Protein AF-0000000077390393 (afdb_homodimer)

Organism: Artemia franciscana (NCBI:txid6661)

InterPro domains:
  IPR004030 Nitric oxide synthase, N-terminal [PF02898] (59-418)
  IPR036119 Nitric oxide synthase, N-terminal domain superfamily [SSF56512] (10-421)
  IPR044940 Nitric oxide synthase, domain 2 superfamily [G3DSA:3.90.440.10] (138-249)
  IPR044943 Nitric oxide synthase, domain 1 superfamily [G3DSA:3.90.340.10] (23-386)
  IPR044944 Nitric oxide synthase, domain 3 superfamily [G3DSA:3.90.1230.10] (250-360)
  IPR050607 Nitric Oxide Synthase (NOS) [PTHR43410] (7-449)

Solvent-accessible surface area (backbone atoms only — not comparable to full-atom values): 49389 Å² total; per-residue (Å²): 129,78,78,69,71,80,80,73,47,49,79,29,46,25,74,70,79,65,49,72,48,52,36,48,38,67,74,75,36,80,44,74,52,44,84,21,30,35,47,36,39,46,70,68,46,83,78,51,76,66,70,85,68,69,82,69,48,43,68,60,22,49,56,36,29,52,55,40,53,51,50,52,29,46,75,70,73,38,56,84,34,71,68,44,53,50,50,50,52,51,44,53,51,34,23,74,70,69,45,42,66,85,76,49,69,71,56,47,46,51,39,57,31,47,9,44,58,33,33,26,61,51,49,74,36,76,55,25,88,66,52,41,68,43,85,39,48,84,50,74,42,42,67,48,49,52,51,52,50,50,52,49,40,48,60,24,35,44,93,29,59,53,37,42,33,33,40,36,38,39,57,61,45,91,94,51,47,51,32,37,40,57,38,59,34,61,61,46,41,24,25,44,79,41,94,89,68,49,75,39,27,28,52,79,27,31,66,58,35,50,52,40,39,74,74,68,54,76,78,87,81,48,58,72,29,73,44,53,42,34,28,23,29,30,78,48,68,76,44,73,42,76,64,60,67,89,58,57,55,64,42,63,39,34,36,97,86,44,60,70,58,30,69,69,63,50,64,44,70,56,58,46,25,45,15,35,29,26,39,40,41,48,54,42,41,23,46,22,32,39,32,33,44,66,40,41,26,39,53,50,13,34,54,43,34,26,23,80,61,31,54,37,41,20,66,57,44,18,54,75,70,68,47,57,79,89,43,65,67,57,44,28,59,59,50,18,22,48,50,35,22,38,16,40,38,50,23,34,55,76,66,58,32,56,64,37,40,55,55,54,45,29,50,50,28,52,51,38,46,52,49,30,32,72,73,60,25,26,57,47,25,34,64,83,55,46,40,57,69,44,45,55,79,33,70,47,62,46,42,35,53,45,26,39,49,43,83,30,25,66,40,75,58,79,66,52,75,80,76,53,75,66,80,83,59,68,69,74,74,73,73,80,68,77,65,72,49,72,62,53,50,54,52,52,53,48,49,54,50,45,47,51,50,49,47,50,50,50,50,52,53,59,60,58,62,73,105,130,78,79,68,72,80,79,72,46,49,79,29,46,24,75,68,79,66,50,74,48,52,37,49,38,67,74,73,35,81,44,74,52,44,87,22,30,35,49,35,38,47,71,66,47,82,79,50,76,66,70,85,67,69,82,71,48,44,68,61,22,48,56,36,27,51,54,41,53,50,51,52,29,46,74,71,73,36,57,84,32,70,68,44,53,50,50,50,52,52,45,53,52,36,24,75,71,69,44,39,67,85,78,48,70,69,55,47,46,50,37,58,30,46,10,46,58,33,33,27,60,51,48,74,37,75,54,25,89,65,51,41,69,44,86,37,49,84,49,73,40,43,67,49,49,52,51,53,48,52,51,47,38,48,60,24,35,46,93,29,60,52,36,42,34,33,40,36,38,38,57,60,45,9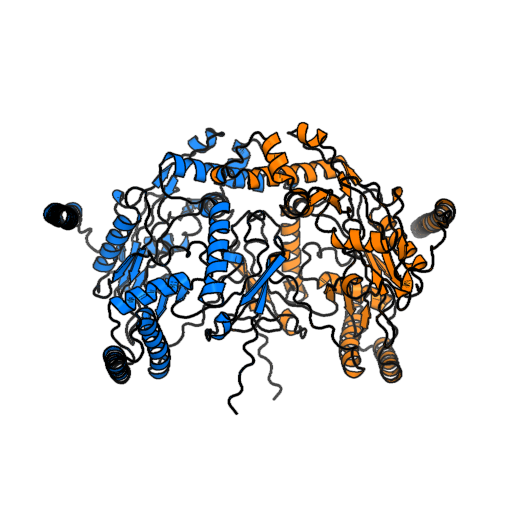2,96,51,45,51,31,36,39,58,38,60,33,61,62,47,40,24,25,44,79,42,95,88,67,48,75,38,25,28,53,80,26,31,66,58,35,50,51,40,38,73,74,67,53,80,78,86,81,48,60,73,29,73,44,53,43,33,29,22,29,30,79,48,68,75,42,75,42,77,66,61,67,88,58,56,55,63,43,64,40,35,36,96,86,42,61,71,58,32,69,68,64,49,64,45,70,55,59,46,25,46,14,33,28,25,40,42,41,47,52,41,43,23,47,22,31,40,32,32,44,65,42,40,26,38,53,48,14,34,54,43,35,25,25,81,62,32,54,38,40,20,67,58,44,19,53,75,71,66,46,59,77,89,44,66,68,59,44,29,60,58,51,18,23,48,50,36,22,38,16,42,38,49,24,35,55,76,67,58,32,57,66,37,39,55,56,55,46,29,49,50,28,52,52,39,46,52,48,29,32,74,75,62,24,24,56,46,24,32,64,82,54,47,40,56,69,44,45,55,79,34,71,46,63,44,43,35,54,44,27,40,49,43,81,30,26,66,40,74,61,80,67,53,73,80,75,54,75,65,79,83,58,64,68,75,74,73,73,80,70,74,64,69,48,72,64,53,49,56,50,51,53,48,47,53,51,46,46,52,49,50,47,50,51,48,51,52,50,57,62,59,64,74,104

Structure (mmCIF, N/CA/C/O backbone):
data_AF-0000000077390393-model_v1
#
loop_
_entity.id
_entity.type
_entity.pdbx_description
1 polymer 'nitric-oxide synthase (NADPH)'
#
loop_
_atom_site.group_PDB
_atom_site.id
_atom_site.type_symbol
_atom_site.label_atom_id
_atom_site.label_alt_id
_atom_site.label_comp_id
_atom_site.label_asym_id
_atom_site.label_entity_id
_atom_site.label_seq_id
_atom_site.pdbx_PDB_ins_code
_atom_site.Cartn_x
_atom_site.Cartn_y
_atom_site.Cartn_z
_atom_site.occupancy
_atom_site.B_iso_or_equiv
_atom_site.auth_seq_id
_atom_site.auth_comp_id
_atom_site.auth_asym_id
_atom_site.auth_atom_id
_atom_site.pdbx_PDB_model_num
ATOM 1 N N . MET A 1 1 ? 7.559 -21.391 36.625 1 20.05 1 MET A N 1
ATOM 2 C CA . MET A 1 1 ? 6.562 -20.344 36.469 1 20.05 1 MET A CA 1
ATOM 3 C C . MET A 1 1 ? 6.438 -19.922 35 1 20.05 1 MET A C 1
ATOM 5 O O . MET A 1 1 ? 7.387 -19.391 34.438 1 20.05 1 MET A O 1
ATOM 9 N N . LYS A 1 2 ? 5.871 -20.812 34.219 1 24.59 2 LYS A N 1
ATOM 10 C CA . LYS A 1 2 ? 5.777 -20.797 32.75 1 24.59 2 LYS A CA 1
ATOM 11 C C . LYS A 1 2 ? 5.324 -19.438 32.25 1 24.59 2 LYS A C 1
ATOM 13 O O . LYS A 1 2 ? 4.309 -18.906 32.719 1 24.59 2 LYS A O 1
ATOM 18 N N . GLN A 1 3 ? 6.281 -18.562 31.984 1 26.64 3 GLN A N 1
ATOM 19 C CA . GLN A 1 3 ? 6.008 -17.203 31.5 1 26.64 3 GLN A CA 1
ATOM 20 C C . GLN A 1 3 ? 4.832 -17.203 30.516 1 26.64 3 GLN A C 1
ATOM 22 O O . GLN A 1 3 ? 4.875 -17.875 29.484 1 26.64 3 GLN A O 1
ATOM 27 N N . HIS A 1 4 ? 3.648 -17.359 30.953 1 28.28 4 HIS A N 1
ATOM 28 C CA . HIS A 1 4 ? 2.426 -17.094 30.203 1 28.28 4 HIS A CA 1
ATOM 29 C C . HIS A 1 4 ? 2.586 -15.875 29.297 1 28.28 4 HIS A C 1
ATOM 31 O O . HIS A 1 4 ? 2.773 -14.75 29.781 1 28.28 4 HIS A O 1
ATOM 37 N N . ALA A 1 5 ? 3.406 -15.992 28.344 1 35.12 5 ALA A N 1
ATOM 38 C CA . ALA A 1 5 ? 3.428 -14.945 27.312 1 35.12 5 ALA A CA 1
ATOM 39 C C . ALA A 1 5 ? 2.062 -14.281 27.188 1 35.12 5 ALA A C 1
ATOM 41 O O . ALA A 1 5 ? 1.05 -14.953 27 1 35.12 5 ALA A O 1
ATOM 42 N N . ASN A 1 6 ? 1.61 -13.352 27.938 1 39.47 6 ASN A N 1
ATOM 43 C CA . ASN A 1 6 ? 0.422 -12.508 27.906 1 39.47 6 ASN A CA 1
ATOM 44 C C . ASN A 1 6 ? -0.103 -12.336 26.484 1 39.47 6 ASN A C 1
ATOM 46 O O . ASN A 1 6 ? 0.54 -11.688 25.656 1 39.47 6 ASN A O 1
ATOM 50 N N . ASN A 1 7 ? -0.718 -13.297 25.734 1 49.91 7 ASN A N 1
ATOM 51 C CA . ASN A 1 7 ? -1.277 -13.547 24.406 1 49.91 7 ASN A CA 1
ATOM 52 C C . ASN A 1 7 ? -2.021 -12.328 23.875 1 49.91 7 ASN A C 1
ATOM 54 O O . ASN A 1 7 ? -3.25 -12.328 23.797 1 49.91 7 ASN A O 1
ATOM 58 N N . GLU A 1 8 ? -1.79 -11.18 24.203 1 69.31 8 GLU A N 1
ATOM 59 C CA . GLU A 1 8 ? -2.596 -10.008 23.875 1 69.31 8 GLU A CA 1
ATOM 60 C C . GLU A 1 8 ? -2.646 -9.797 22.359 1 69.31 8 GLU A C 1
ATOM 62 O O . GLU A 1 8 ? -1.615 -9.836 21.688 1 69.31 8 GLU A O 1
ATOM 67 N N . GLY A 1 9 ? -3.816 -10.039 21.672 1 88.25 9 GLY A N 1
ATOM 68 C CA . GLY A 1 9 ? -4.152 -9.844 20.281 1 88.25 9 GLY A CA 1
ATOM 69 C C . GLY A 1 9 ? -3.781 -8.461 19.766 1 88.25 9 GLY A C 1
ATOM 70 O O . GLY A 1 9 ? -3.783 -7.492 20.516 1 88.25 9 GLY A O 1
ATOM 71 N N . ILE A 1 10 ? -3.18 -8.43 18.609 1 91.06 10 ILE A N 1
ATOM 72 C CA . ILE A 1 10 ? -2.883 -7.16 17.969 1 91.06 10 ILE A CA 1
ATOM 73 C C . ILE A 1 10 ? -4.152 -6.59 17.344 1 91.06 10 ILE A C 1
ATOM 75 O O . ILE A 1 10 ? -4.84 -7.273 16.578 1 91.06 10 ILE A O 1
ATOM 79 N N . ARG A 1 11 ? -4.391 -5.406 17.719 1 92.69 11 ARG A N 1
ATOM 80 C CA . ARG A 1 11 ? -5.605 -4.723 17.297 1 92.69 11 ARG A CA 1
ATOM 81 C C . ARG A 1 11 ? -5.539 -4.348 15.828 1 92.69 11 ARG A C 1
ATOM 83 O O . ARG A 1 11 ? -4.539 -3.785 15.367 1 92.69 11 ARG A O 1
ATOM 90 N N . LEU A 1 12 ? -6.582 -4.66 15.078 1 94.88 12 LEU A N 1
ATOM 91 C CA . LEU A 1 12 ? -6.746 -4.293 13.672 1 94.88 12 LEU A CA 1
ATOM 92 C C . LEU A 1 12 ? -8.062 -3.564 13.453 1 94.88 12 LEU A C 1
ATOM 94 O O . LEU A 1 12 ? -9.141 -4.129 13.688 1 94.88 12 LEU A O 1
ATOM 98 N N . LYS A 1 13 ? -7.969 -2.363 12.922 1 93.25 13 LYS A N 1
ATOM 99 C CA . LYS A 1 13 ? -9.164 -1.546 12.75 1 93.25 13 LYS A CA 1
ATOM 100 C C . LYS A 1 13 ? -9.5 -1.368 11.266 1 93.25 13 LYS A C 1
ATOM 102 O O . LYS A 1 13 ? -8.594 -1.233 10.438 1 93.25 13 LYS A O 1
ATOM 107 N N . ASN A 1 14 ? -10.75 -1.487 10.961 1 92.5 14 ASN A N 1
ATOM 108 C CA . ASN A 1 14 ? -11.258 -0.99 9.688 1 92.5 14 ASN A CA 1
ATOM 109 C C . ASN A 1 14 ? -11.68 0.471 9.789 1 92.5 14 ASN A C 1
ATOM 111 O O . ASN A 1 14 ? -12.68 0.787 10.438 1 92.5 14 ASN A O 1
ATOM 115 N N . TRP A 1 15 ? -11.047 1.312 9.141 1 86.56 15 TRP A N 1
ATOM 116 C CA . TRP A 1 15 ? -11.242 2.748 9.312 1 86.56 15 TRP A CA 1
ATOM 117 C C . TRP A 1 15 ? -12.484 3.221 8.578 1 86.56 15 TRP A C 1
ATOM 119 O O . TRP A 1 15 ? -12.977 4.328 8.812 1 86.56 15 TRP A O 1
ATOM 129 N N . SER A 1 16 ? -13.016 2.412 7.727 1 84.69 16 SER A N 1
ATOM 130 C CA . SER A 1 16 ? -14.273 2.732 7.051 1 84.69 16 SER A CA 1
ATOM 131 C C . SER A 1 16 ? -15.477 2.357 7.914 1 84.69 16 SER A C 1
ATOM 133 O O . SER A 1 16 ? -16.406 3.146 8.062 1 84.69 16 SER A O 1
ATOM 135 N N . THR A 1 17 ? -15.43 1.231 8.555 1 85.69 17 THR A N 1
ATOM 136 C CA . THR A 1 17 ? -16.594 0.741 9.273 1 85.69 17 THR A CA 1
ATOM 137 C C . THR A 1 17 ? -16.438 0.981 10.773 1 85.69 17 THR A C 1
ATOM 139 O O . THR A 1 17 ? -17.422 0.942 11.523 1 85.69 17 THR A O 1
ATOM 142 N N . GLY A 1 18 ? -15.227 1.123 11.234 1 87.69 18 GLY A N 1
ATOM 143 C CA . GLY A 1 18 ? -14.961 1.273 12.656 1 87.69 18 GLY A CA 1
ATOM 144 C C . GLY A 1 18 ? -14.789 -0.052 13.375 1 87.69 18 GLY A C 1
ATOM 145 O O . GLY A 1 18 ? -14.414 -0.084 14.547 1 87.69 18 GLY A O 1
ATOM 146 N N . GLU A 1 19 ? -14.969 -1.108 12.656 1 92 19 GLU A N 1
ATOM 147 C CA . GLU A 1 19 ? -14.859 -2.434 13.258 1 92 19 GLU A CA 1
ATOM 148 C C . GLU A 1 19 ? -13.422 -2.73 13.672 1 92 19 GLU A C 1
ATOM 150 O O . GLU A 1 19 ? -12.477 -2.363 12.977 1 92 19 GLU A O 1
ATOM 155 N N . VAL A 1 20 ? -13.328 -3.361 14.867 1 93.94 20 VAL A N 1
ATOM 156 C CA . VAL A 1 20 ? -12.016 -3.713 15.398 1 93.94 20 VAL A CA 1
ATOM 157 C C . VAL A 1 20 ? -11.93 -5.223 15.602 1 93.94 20 VAL A C 1
ATOM 159 O O . VAL A 1 20 ? -12.844 -5.832 16.172 1 93.94 20 VAL A O 1
ATOM 162 N N . LEU A 1 21 ? -10.891 -5.809 15.102 1 95 21 LEU A N 1
ATOM 163 C CA . LEU A 1 21 ? -10.562 -7.215 15.312 1 95 21 LEU A CA 1
ATOM 164 C C . LEU A 1 21 ? -9.211 -7.352 16.016 1 95 21 LEU A C 1
ATOM 166 O O . LEU A 1 21 ? -8.422 -6.402 16.047 1 95 21 LEU A O 1
ATOM 170 N N . TYR A 1 22 ? -9.008 -8.477 16.641 1 94.31 22 TYR A N 1
ATOM 171 C CA . TYR A 1 22 ? -7.738 -8.773 17.297 1 94.31 22 TYR A CA 1
ATOM 172 C C . TYR A 1 22 ? -7.105 -10.031 16.703 1 94.31 22 TYR A C 1
ATOM 174 O O . TYR A 1 22 ? -7.727 -11.094 16.688 1 94.31 22 TYR A O 1
ATOM 182 N N . ASP A 1 23 ? -5.906 -9.938 16.234 1 95.75 23 ASP A N 1
ATOM 183 C CA . ASP A 1 23 ? -5.195 -11.078 15.672 1 95.75 23 ASP A CA 1
ATOM 184 C C . ASP A 1 23 ? -4.363 -11.789 16.734 1 95.75 23 ASP A C 1
ATOM 186 O O . ASP A 1 23 ? -3.408 -11.219 17.266 1 95.75 23 ASP A O 1
ATOM 190 N N . THR A 1 24 ? -4.617 -12.992 17.031 1 95.56 24 THR A N 1
ATOM 191 C CA . THR A 1 24 ? -3.867 -13.812 17.984 1 95.56 24 THR A CA 1
ATOM 192 C C . THR A 1 24 ? -3.104 -14.914 17.25 1 95.56 24 THR A C 1
ATOM 194 O O . THR A 1 24 ? -2.184 -15.516 17.812 1 95.56 24 THR A O 1
ATOM 197 N N . LEU A 1 25 ? -3.467 -15.133 16.062 1 94.94 25 LEU A N 1
ATOM 198 C CA . LEU A 1 25 ? -2.889 -16.219 15.289 1 94.94 25 LEU A CA 1
ATOM 199 C C . LEU A 1 25 ? -1.408 -15.977 15.023 1 94.94 25 LEU A C 1
ATOM 201 O O . LEU A 1 25 ? -0.62 -16.922 14.961 1 94.94 25 LEU A O 1
ATOM 205 N N . HIS A 1 26 ? -0.986 -14.727 14.93 1 92.44 26 HIS A N 1
ATOM 206 C CA . HIS A 1 26 ? 0.395 -14.359 14.633 1 92.44 26 HIS A CA 1
ATOM 207 C C . HIS A 1 26 ? 1.354 -14.977 15.648 1 92.44 26 HIS A C 1
ATOM 209 O O . HIS A 1 26 ? 2.529 -15.188 15.352 1 92.44 26 HIS A O 1
ATOM 215 N N . SER A 1 27 ? 0.932 -15.203 16.812 1 89.88 27 SER A N 1
ATOM 216 C CA . SER A 1 27 ? 1.78 -15.719 17.875 1 89.88 27 SER A CA 1
ATOM 217 C C . SER A 1 27 ? 2.205 -17.156 17.594 1 89.88 27 SER A C 1
ATOM 219 O O . SER A 1 27 ? 3.158 -17.656 18.203 1 89.88 27 SER A O 1
ATOM 221 N N . THR A 1 28 ? 1.515 -17.75 16.719 1 84.56 28 THR A N 1
ATOM 222 C CA . THR A 1 28 ? 1.846 -19.125 16.391 1 84.56 28 THR A CA 1
ATOM 223 C C . THR A 1 28 ? 2.951 -19.172 15.336 1 84.56 28 THR A C 1
ATOM 225 O O . THR A 1 28 ? 3.488 -20.234 15.039 1 84.56 28 THR A O 1
ATOM 228 N N . SER A 1 29 ? 3.213 -17.953 14.875 1 77.06 29 SER A N 1
ATOM 229 C CA . SER A 1 29 ? 4.191 -17.875 13.789 1 77.06 29 SER A CA 1
ATOM 230 C C . SER A 1 29 ? 5.613 -17.812 14.336 1 77.06 29 SER A C 1
ATOM 232 O O . SER A 1 29 ? 5.879 -17.078 15.297 1 77.06 29 SER A O 1
ATOM 234 N N . ASN A 1 30 ? 6.473 -18.656 13.883 1 74.38 30 ASN A N 1
ATOM 235 C CA . ASN A 1 30 ? 7.887 -18.547 14.219 1 74.38 30 ASN A CA 1
ATOM 236 C C . ASN A 1 30 ? 8.75 -18.328 12.977 1 74.38 30 ASN A C 1
ATOM 238 O O . ASN A 1 30 ? 9.953 -18.594 13 1 74.38 30 ASN A O 1
ATOM 242 N N . VAL A 1 31 ? 8.102 -17.922 11.922 1 83.06 31 VAL A N 1
ATOM 243 C CA . VAL A 1 31 ? 8.852 -17.734 10.688 1 83.06 31 VAL A CA 1
ATOM 244 C C . VAL A 1 31 ? 9.477 -16.344 10.664 1 83.06 31 VAL A C 1
ATOM 246 O O . VAL A 1 31 ? 8.766 -15.336 10.656 1 83.06 31 VAL A O 1
ATOM 249 N N . LYS A 1 32 ? 10.75 -16.25 10.719 1 80.38 32 LYS A N 1
ATOM 250 C CA . LYS A 1 32 ? 11.492 -14.984 10.641 1 80.38 32 LYS A CA 1
ATOM 251 C C . LYS A 1 32 ? 11.797 -14.617 9.195 1 80.38 32 LYS A C 1
ATOM 253 O O . LYS A 1 32 ? 12.922 -14.805 8.727 1 80.38 32 LYS A O 1
ATOM 258 N N . ALA A 1 33 ? 10.773 -14.102 8.578 1 76.94 33 ALA A N 1
ATOM 259 C CA . ALA A 1 33 ? 10.898 -13.852 7.148 1 76.94 33 ALA A CA 1
ATOM 260 C C . ALA A 1 33 ? 10.938 -12.352 6.855 1 76.94 33 ALA A C 1
ATOM 262 O O . ALA A 1 33 ? 11.172 -11.938 5.715 1 76.94 33 ALA A O 1
ATOM 263 N N . LEU A 1 34 ? 10.758 -11.562 7.859 1 79.5 34 LEU A N 1
ATOM 264 C CA . LEU A 1 34 ? 10.695 -10.125 7.652 1 79.5 34 LEU A CA 1
ATOM 265 C C . LEU A 1 34 ? 11.93 -9.438 8.227 1 79.5 34 LEU A C 1
ATOM 267 O O . LEU A 1 34 ? 12.484 -9.891 9.234 1 79.5 34 LEU A O 1
ATOM 271 N N . ASN A 1 35 ? 12.375 -8.461 7.594 1 78.69 35 ASN A N 1
ATOM 272 C CA . ASN A 1 35 ? 13.5 -7.676 8.086 1 78.69 35 ASN A CA 1
ATOM 273 C C . ASN A 1 35 ? 13.031 -6.465 8.891 1 78.69 35 ASN A C 1
ATOM 275 O O . ASN A 1 35 ? 13.766 -5.484 9.031 1 78.69 35 ASN A O 1
ATOM 279 N N . CYS A 1 36 ? 11.898 -6.59 9.391 1 85.81 36 CYS A N 1
ATOM 280 C CA . CYS A 1 36 ? 11.336 -5.508 10.188 1 85.81 36 CYS A CA 1
ATOM 281 C C . CYS A 1 36 ? 11.875 -5.539 11.617 1 85.81 36 CYS A C 1
ATOM 283 O O . CYS A 1 36 ? 12.336 -6.582 12.086 1 85.81 36 CYS A O 1
ATOM 285 N N . ARG A 1 37 ? 11.961 -4.41 12.211 1 84.88 37 ARG A N 1
ATOM 286 C CA . ARG A 1 37 ? 12.242 -4.195 13.633 1 84.88 37 ARG A CA 1
ATOM 287 C C . ARG A 1 37 ? 11.336 -3.107 14.203 1 84.88 37 ARG A C 1
ATOM 289 O O . ARG A 1 37 ? 10.445 -2.609 13.523 1 84.88 37 ARG A O 1
ATOM 296 N N . SER A 1 38 ? 11.516 -2.883 15.438 1 82.38 38 SER A N 1
ATOM 297 C CA . SER A 1 38 ? 10.711 -1.849 16.078 1 82.38 38 SER A CA 1
ATOM 298 C C . SER A 1 38 ? 11.062 -0.464 15.539 1 82.38 38 SER A C 1
ATOM 300 O O . SER A 1 38 ? 10.297 0.486 15.711 1 82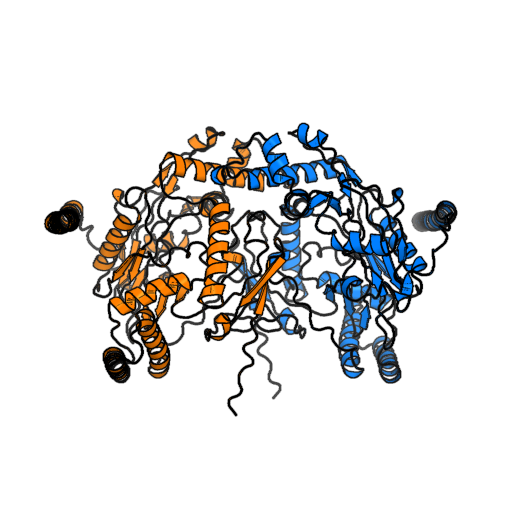.38 38 SER A O 1
ATOM 302 N N . THR A 1 39 ? 12.195 -0.375 14.82 1 85.44 39 THR A N 1
ATOM 303 C CA . THR A 1 39 ? 12.656 0.935 14.375 1 85.44 39 THR A CA 1
ATOM 304 C C . THR A 1 39 ? 12.523 1.073 12.859 1 85.44 39 THR A C 1
ATOM 306 O O . THR A 1 39 ? 12.633 2.176 12.32 1 85.44 39 THR A O 1
ATOM 309 N N . ILE A 1 40 ? 12.336 -0.054 12.211 1 87.12 40 ILE A N 1
ATOM 310 C CA . ILE A 1 40 ? 12.25 0.02 10.758 1 87.12 40 ILE A CA 1
ATOM 311 C C . ILE A 1 40 ? 11.195 -0.96 10.25 1 87.12 40 ILE A C 1
ATOM 313 O O . ILE A 1 40 ? 11.023 -2.045 10.812 1 87.12 40 ILE A O 1
ATOM 317 N N . CYS A 1 41 ? 10.539 -0.596 9.211 1 88.12 41 CYS A N 1
ATOM 318 C CA . CYS A 1 41 ? 9.57 -1.452 8.531 1 88.12 41 CYS A CA 1
ATOM 319 C C . CYS A 1 41 ? 9.93 -1.616 7.055 1 88.12 41 CYS A C 1
ATOM 321 O O . CYS A 1 41 ? 10.195 -0.632 6.367 1 88.12 41 CYS A O 1
ATOM 323 N N . THR A 1 42 ? 9.922 -2.848 6.594 1 83.75 42 THR A N 1
ATOM 324 C CA . THR A 1 42 ? 10.258 -3.172 5.211 1 83.75 42 THR A CA 1
ATOM 325 C C . THR A 1 42 ? 9.031 -3.689 4.465 1 83.75 42 THR A C 1
ATOM 327 O O . THR A 1 42 ? 9.141 -4.562 3.602 1 83.75 42 THR A O 1
ATOM 330 N N . ALA A 1 43 ? 7.906 -3.225 4.762 1 74.75 43 ALA A N 1
ATOM 331 C CA . ALA A 1 43 ? 6.637 -3.836 4.379 1 74.75 43 ALA A CA 1
ATOM 332 C C . ALA A 1 43 ? 6.461 -3.834 2.861 1 74.75 43 ALA A C 1
ATOM 334 O O . ALA A 1 43 ? 5.816 -4.723 2.303 1 74.75 43 ALA A O 1
ATOM 335 N N . ASN A 1 44 ? 7.051 -2.875 2.072 1 79.06 44 ASN A N 1
ATOM 336 C CA . ASN A 1 44 ? 6.762 -2.887 0.642 1 79.06 44 ASN A CA 1
ATOM 337 C C . ASN A 1 44 ? 7.875 -3.57 -0.15 1 79.06 44 ASN A C 1
ATOM 339 O O . ASN A 1 44 ? 7.934 -3.447 -1.374 1 79.06 44 ASN A O 1
ATOM 343 N N . HIS A 1 45 ? 8.664 -4.25 0.622 1 83 45 HIS A N 1
ATOM 344 C CA . HIS A 1 45 ? 9.719 -4.996 -0.053 1 83 45 HIS A CA 1
ATOM 345 C C . HIS A 1 45 ? 9.172 -6.27 -0.69 1 83 45 HIS A C 1
ATOM 347 O O . HIS A 1 45 ? 8.375 -6.98 -0.08 1 83 45 HIS A O 1
ATOM 353 N N . MET A 1 46 ? 9.5 -6.465 -1.923 1 74.94 46 MET A N 1
ATOM 354 C CA . MET A 1 46 ? 9 -7.621 -2.66 1 74.94 46 MET A CA 1
ATOM 355 C C . MET A 1 46 ? 9.656 -8.906 -2.17 1 74.94 46 MET A C 1
ATOM 357 O O . MET A 1 46 ? 8.984 -9.93 -2.018 1 74.94 46 MET A O 1
ATOM 361 N N . ASN A 1 47 ? 11.023 -8.859 -2.23 1 63.16 47 ASN A N 1
ATOM 362 C CA . ASN A 1 47 ? 11.719 -10.102 -1.921 1 63.16 47 ASN A CA 1
ATOM 363 C C . ASN A 1 47 ? 12.102 -10.18 -0.446 1 63.16 47 ASN A C 1
ATOM 365 O O . ASN A 1 47 ? 12.781 -9.289 0.067 1 63.16 47 ASN A O 1
ATOM 369 N N . THR A 1 48 ? 11.281 -10.695 0.32 1 55.12 48 THR A N 1
ATOM 370 C CA . THR A 1 48 ? 11.664 -10.938 1.707 1 55.12 48 THR A CA 1
ATOM 371 C C . THR A 1 48 ? 12.594 -12.141 1.808 1 55.12 48 THR A C 1
ATOM 373 O O . THR A 1 48 ? 12.945 -12.57 2.908 1 55.12 48 THR A O 1
ATOM 376 N N . ILE A 1 49 ? 12.672 -12.938 0.605 1 47.88 49 ILE A N 1
ATOM 377 C CA . ILE A 1 49 ? 13.141 -14.297 0.839 1 47.88 49 ILE A CA 1
ATOM 378 C C . ILE A 1 49 ? 14.609 -14.273 1.26 1 47.88 49 ILE A C 1
ATOM 380 O O . ILE A 1 49 ? 15.406 -13.492 0.719 1 47.88 49 ILE A O 1
ATOM 384 N N . LYS A 1 50 ? 14.844 -15.141 2.152 1 49.62 50 LYS A N 1
ATOM 385 C CA . LYS A 1 50 ? 15.859 -15.672 3.064 1 49.62 50 LYS A CA 1
ATOM 386 C C . LYS A 1 50 ? 16.984 -16.344 2.299 1 49.62 50 LYS A C 1
ATOM 388 O O . LYS A 1 50 ? 16.781 -16.859 1.196 1 49.62 50 LYS A O 1
ATOM 393 N N . GLU A 1 51 ? 18.016 -15.875 2.633 1 48.19 51 GLU A N 1
ATOM 394 C CA . GLU A 1 51 ? 19.234 -16.641 2.354 1 48.19 51 GLU A CA 1
ATOM 395 C C . GLU A 1 51 ? 18.906 -18.109 2.096 1 48.19 51 GLU A C 1
ATOM 397 O O . GLU A 1 51 ? 18 -18.672 2.719 1 48.19 51 GLU A O 1
ATOM 402 N N . VAL A 1 52 ? 19.203 -18.469 0.941 1 44.44 52 VAL A N 1
ATOM 403 C CA . VAL A 1 52 ? 19.281 -19.906 0.69 1 44.44 52 VAL A CA 1
ATOM 404 C C . VAL A 1 52 ? 19.609 -20.641 1.987 1 44.44 52 VAL A C 1
ATOM 406 O O . VAL A 1 52 ? 20.688 -20.453 2.562 1 44.44 52 VAL A O 1
ATOM 409 N N . LYS A 1 53 ? 18.562 -21.047 2.75 1 54.03 53 LYS A N 1
ATOM 410 C CA . LYS A 1 53 ? 18.844 -21.812 3.953 1 54.03 53 LYS A CA 1
ATOM 411 C C . LYS A 1 53 ? 19.484 -23.156 3.605 1 54.03 53 LYS A C 1
ATOM 413 O O . LYS A 1 53 ? 19.094 -23.797 2.623 1 54.03 53 LYS A O 1
ATOM 418 N N . PRO A 1 54 ? 20.547 -23.375 4.285 1 58.22 54 PRO A N 1
ATOM 419 C CA . PRO A 1 54 ? 21.094 -24.75 4.258 1 58.22 54 PRO A CA 1
ATOM 420 C C . PRO A 1 54 ? 20 -25.812 4.395 1 58.22 54 PRO A C 1
ATOM 422 O O . PRO A 1 54 ? 18.906 -25.531 4.887 1 58.22 54 PRO A O 1
ATOM 425 N N . ILE A 1 55 ? 20.203 -26.828 3.717 1 62.62 55 ILE A N 1
ATOM 426 C CA . ILE A 1 55 ? 19.359 -28 3.902 1 62.62 55 ILE A CA 1
ATOM 427 C C . ILE A 1 55 ? 19.031 -28.172 5.387 1 62.62 55 ILE A C 1
ATOM 429 O O . ILE A 1 55 ? 19.938 -28.125 6.23 1 62.62 55 ILE A O 1
ATOM 433 N N . ARG A 1 56 ? 17.781 -28.25 5.664 1 80.06 56 ARG A N 1
ATOM 434 C CA . ARG A 1 56 ? 17.297 -28.422 7.035 1 80.06 56 ARG A CA 1
ATOM 435 C C . ARG A 1 56 ? 17.828 -29.703 7.645 1 80.06 56 ARG A C 1
ATOM 437 O O . ARG A 1 56 ? 17.922 -30.734 6.961 1 80.06 56 ARG A O 1
ATOM 444 N N . THR A 1 57 ? 18.344 -29.547 8.875 1 77.56 57 THR A N 1
ATOM 445 C CA . THR A 1 57 ? 18.844 -30.688 9.617 1 77.56 57 THR A CA 1
ATOM 446 C C . THR A 1 57 ? 17.688 -31.5 10.203 1 77.56 57 THR A C 1
ATOM 448 O O . THR A 1 57 ? 16.547 -31.031 10.227 1 77.56 57 THR A O 1
ATOM 451 N N . GLY A 1 58 ? 18.031 -32.594 10.648 1 80.5 58 GLY A N 1
ATOM 452 C CA . GLY A 1 58 ? 17.047 -33.5 11.195 1 80.5 58 GLY A CA 1
ATOM 453 C C . GLY A 1 58 ? 16.25 -32.906 12.328 1 80.5 58 GLY A C 1
ATOM 454 O O . GLY A 1 58 ? 15.023 -33.094 12.391 1 80.5 58 GLY A O 1
ATOM 455 N N . ASP A 1 59 ? 16.844 -32.125 13.164 1 83.44 59 ASP A N 1
ATOM 456 C CA . ASP A 1 59 ? 16.141 -31.578 14.305 1 83.44 59 ASP A CA 1
ATOM 457 C C . ASP A 1 59 ? 15.086 -30.562 13.852 1 83.44 59 ASP A C 1
ATOM 459 O O . ASP A 1 59 ? 13.969 -30.547 14.359 1 83.44 59 ASP A O 1
ATOM 463 N N . ALA A 1 60 ? 15.469 -29.781 12.93 1 83.44 60 ALA A N 1
ATOM 464 C CA . ALA A 1 60 ? 14.539 -28.781 12.414 1 83.44 60 ALA A CA 1
ATOM 465 C C . ALA A 1 60 ? 13.367 -29.453 11.703 1 83.44 60 ALA A C 1
ATOM 467 O O . ALA A 1 60 ? 12.227 -28.969 11.797 1 83.44 60 ALA A O 1
ATOM 468 N N . VAL A 1 61 ? 13.664 -30.5 11.102 1 92.12 61 VAL A N 1
ATOM 469 C CA . VAL A 1 61 ? 12.617 -31.234 10.391 1 92.12 61 VAL A CA 1
ATOM 470 C C . VAL A 1 61 ? 11.664 -31.875 11.398 1 92.12 61 VAL A C 1
ATOM 472 O O . VAL A 1 61 ? 10.445 -31.859 11.195 1 92.12 61 VAL A O 1
ATOM 475 N N . LEU A 1 62 ? 12.25 -32.344 12.477 1 94.38 62 LEU A N 1
ATOM 476 C CA . LEU A 1 62 ? 11.461 -33.062 13.477 1 94.38 62 LEU A CA 1
ATOM 477 C C . LEU A 1 62 ? 10.398 -32.156 14.086 1 94.38 62 LEU A C 1
ATOM 479 O O . LEU A 1 62 ? 9.234 -32.531 14.211 1 94.38 62 LEU A O 1
ATOM 483 N N . ASP A 1 63 ? 10.758 -31 14.438 1 92.38 63 ASP A N 1
ATOM 484 C CA . ASP A 1 63 ? 9.836 -30.078 15.07 1 92.38 63 ASP A CA 1
ATOM 485 C C . ASP A 1 63 ? 8.695 -29.703 14.125 1 92.38 63 ASP A C 1
ATOM 487 O O . ASP A 1 63 ? 7.527 -29.734 14.516 1 92.38 63 ASP A O 1
ATOM 491 N N . ASP A 1 64 ? 9 -29.359 12.953 1 93.75 64 ASP A N 1
ATOM 492 C CA . ASP A 1 64 ? 7.988 -28.984 11.969 1 93.75 64 ASP A CA 1
ATOM 493 C C . ASP A 1 64 ? 7.094 -30.156 11.609 1 93.75 64 ASP A C 1
ATOM 495 O O . ASP A 1 64 ? 5.887 -30 11.406 1 93.75 64 ASP A O 1
ATOM 499 N N . ALA A 1 65 ? 7.711 -31.25 11.508 1 97.19 65 ALA A N 1
ATOM 500 C CA . ALA A 1 65 ? 6.945 -32.469 11.195 1 97.19 65 ALA A CA 1
ATOM 501 C C . ALA A 1 65 ? 5.93 -32.75 12.289 1 97.19 65 ALA A C 1
ATOM 503 O O . ALA A 1 65 ? 4.777 -33.094 12.008 1 97.19 65 ALA A O 1
ATOM 504 N N . LYS A 1 66 ? 6.371 -32.688 13.516 1 96.69 66 LYS A N 1
ATOM 505 C CA . LYS A 1 66 ? 5.492 -32.938 14.648 1 96.69 66 LYS A CA 1
ATOM 506 C C . LYS A 1 66 ? 4.301 -32 14.664 1 96.69 66 LYS A C 1
ATOM 508 O O . LYS A 1 66 ? 3.154 -32.438 14.797 1 96.69 66 LYS A O 1
ATOM 513 N N . LYS A 1 67 ? 4.613 -30.766 14.508 1 95.06 67 LYS A N 1
ATOM 514 C CA . LYS A 1 67 ? 3.549 -29.766 14.508 1 95.06 67 LYS A CA 1
ATOM 515 C C . LYS A 1 67 ? 2.555 -30.031 13.375 1 95.06 67 LYS A C 1
ATOM 517 O O . LYS A 1 67 ? 1.342 -29.938 13.578 1 95.06 67 LYS A O 1
ATOM 522 N N . PHE A 1 68 ? 3.027 -30.375 12.273 1 97.19 68 PHE A N 1
ATOM 523 C CA . PHE A 1 68 ? 2.201 -30.578 11.086 1 97.19 68 PHE A CA 1
ATOM 524 C C . PHE A 1 68 ? 1.312 -31.812 11.266 1 97.19 68 PHE A C 1
ATOM 526 O O . PHE A 1 68 ? 0.107 -31.75 11.008 1 97.19 68 PHE A O 1
ATOM 533 N N . ILE A 1 69 ? 1.932 -32.844 11.664 1 98.19 69 ILE A N 1
ATOM 534 C CA . ILE A 1 69 ? 1.18 -34.094 11.781 1 98.19 69 ILE A CA 1
ATOM 535 C C . ILE A 1 69 ? 0.123 -33.969 12.875 1 98.19 69 ILE A C 1
ATOM 537 O O . ILE A 1 69 ? -0.976 -34.531 12.75 1 98.19 69 ILE A O 1
ATOM 541 N N . ASP A 1 70 ? 0.493 -33.25 13.953 1 97.88 70 ASP A N 1
ATOM 542 C CA . ASP A 1 70 ? -0.493 -33 15 1 97.88 70 ASP A CA 1
ATOM 543 C C . ASP A 1 70 ? -1.676 -32.188 14.445 1 97.88 70 ASP A C 1
ATOM 545 O O . ASP A 1 70 ? -2.832 -32.531 14.719 1 97.88 70 ASP A O 1
ATOM 549 N N . GLU A 1 71 ? -1.365 -31.234 13.672 1 96.5 71 GLU A N 1
ATOM 550 C CA . GLU A 1 71 ? -2.41 -30.406 13.07 1 96.5 71 GLU A CA 1
ATOM 551 C C . GLU A 1 71 ? -3.281 -31.219 12.125 1 96.5 71 GLU A C 1
ATOM 553 O O . GLU A 1 71 ? -4.504 -31.078 12.109 1 96.5 71 GLU A O 1
ATOM 558 N N . PHE A 1 72 ? -2.732 -32.031 11.328 1 98.19 72 PHE A N 1
ATOM 559 C CA . PHE A 1 72 ? -3.465 -32.875 10.375 1 98.19 72 PHE A CA 1
ATOM 560 C C . PHE A 1 72 ? -4.434 -33.812 11.102 1 98.19 72 PHE A C 1
ATOM 562 O O . PHE A 1 72 ? -5.617 -33.844 10.773 1 98.19 72 PHE A O 1
ATOM 569 N N . TYR A 1 73 ? -3.922 -34.469 12.055 1 98.31 73 TYR A N 1
ATOM 570 C CA . TYR A 1 73 ? -4.77 -35.406 12.75 1 98.31 73 TYR A CA 1
ATOM 571 C C . TYR A 1 73 ? -5.84 -34.719 13.57 1 98.31 73 TYR A C 1
ATOM 573 O O . TYR A 1 73 ? -6.934 -35.25 13.773 1 98.31 73 TYR A O 1
ATOM 581 N N . ALA A 1 74 ? -5.504 -33.531 14.07 1 97.19 74 ALA A N 1
ATOM 582 C CA . ALA A 1 74 ? -6.543 -32.719 14.711 1 97.19 74 ALA A CA 1
ATOM 583 C C . ALA A 1 74 ? -7.648 -32.375 13.719 1 97.19 74 ALA A C 1
ATOM 585 O O . ALA A 1 74 ? -8.836 -32.406 14.07 1 97.19 74 ALA A O 1
ATOM 586 N N . SER A 1 75 ? -7.273 -32.031 12.523 1 96.19 75 SER A N 1
ATOM 587 C CA . SER A 1 75 ? -8.227 -31.609 11.508 1 96.19 75 SER A CA 1
ATOM 588 C C . SER A 1 75 ? -9.188 -32.719 11.133 1 96.19 75 SER A C 1
ATOM 590 O O . SER A 1 75 ? -10.32 -32.469 10.703 1 96.19 75 SER A O 1
ATOM 592 N N . ILE A 1 76 ? -8.781 -33.938 11.305 1 97.12 76 ILE A N 1
ATOM 593 C CA . ILE A 1 76 ? -9.664 -35.062 10.969 1 97.12 76 ILE A CA 1
ATOM 594 C C . ILE A 1 76 ? -10.203 -35.688 12.25 1 97.12 76 ILE A C 1
ATOM 596 O O . ILE A 1 76 ? -10.664 -36.844 12.234 1 97.12 76 ILE A O 1
ATOM 600 N N . GLU A 1 77 ? -9.992 -35.062 13.43 1 96.69 77 GLU A N 1
ATOM 601 C CA . GLU A 1 77 ? -10.523 -35.469 14.734 1 96.69 77 GLU A CA 1
ATOM 602 C C . GLU A 1 77 ? -9.953 -36.812 15.188 1 96.69 77 GLU A C 1
ATOM 604 O O . GLU A 1 77 ? -10.68 -37.656 15.695 1 96.69 77 GLU A O 1
ATOM 609 N N . LYS A 1 78 ? -8.719 -37 14.961 1 97.75 78 LYS A N 1
ATOM 610 C CA . LYS A 1 78 ? -8.047 -38.219 15.367 1 97.75 78 LYS A CA 1
ATOM 611 C C . LYS A 1 78 ? -6.766 -37.906 16.141 1 97.75 78 LYS A C 1
ATOM 613 O O . LYS A 1 78 ? -5.871 -38.75 16.234 1 97.75 78 LYS A O 1
ATOM 618 N N . PHE A 1 79 ? -6.715 -36.75 16.594 1 97.19 79 PHE A N 1
ATOM 619 C CA . PHE A 1 79 ? -5.551 -36.375 17.375 1 97.19 79 PHE A CA 1
ATOM 620 C C . PHE A 1 79 ? -5.398 -37.281 18.594 1 97.19 79 PHE A C 1
ATOM 622 O O . PHE A 1 79 ? -6.367 -37.5 19.312 1 97.19 79 PHE A O 1
ATOM 629 N N . GLY A 1 80 ? -4.262 -37.75 18.844 1 97.25 80 GLY A N 1
ATOM 630 C CA . GLY A 1 80 ? -3.992 -38.594 20 1 97.25 80 GLY A CA 1
ATOM 631 C C . GLY A 1 80 ? -4.387 -40.031 19.781 1 97.25 80 GLY A C 1
ATOM 632 O O . GLY A 1 80 ? -4.094 -40.906 20.625 1 97.25 80 GLY A O 1
ATOM 633 N N . SER A 1 81 ? -4.977 -40.406 18.766 1 98 81 SER A N 1
ATOM 634 C CA . SER A 1 81 ? -5.367 -41.781 18.484 1 98 81 SER A CA 1
ATOM 635 C C . SER A 1 81 ? -4.145 -42.688 18.266 1 98 81 SER A C 1
ATOM 637 O O . SER A 1 81 ? -3.02 -42.188 18.172 1 98 81 SER A O 1
ATOM 639 N N . ALA A 1 82 ? -4.391 -43.938 18.25 1 97.88 82 ALA A N 1
ATOM 640 C CA . ALA A 1 82 ? -3.312 -44.906 18 1 97.88 82 ALA A CA 1
ATOM 641 C C . ALA A 1 82 ? -2.703 -44.688 16.625 1 97.88 82 ALA A C 1
ATOM 643 O O . ALA A 1 82 ? -1.488 -44.812 16.438 1 97.88 82 ALA A O 1
ATOM 644 N N . GLU A 1 83 ? -3.607 -44.375 15.711 1 97.81 83 GLU A N 1
ATOM 645 C CA . GLU A 1 83 ? -3.152 -44.125 14.352 1 97.81 83 GLU A CA 1
ATOM 646 C C . GLU A 1 83 ? -2.209 -42.906 14.312 1 97.81 83 GLU A C 1
ATOM 648 O O . GLU A 1 83 ? -1.18 -42.938 13.633 1 97.81 83 GLU A O 1
ATOM 653 N N . HIS A 1 84 ? -2.596 -41.875 15 1 98.31 84 HIS A N 1
ATOM 654 C CA . HIS A 1 84 ? -1.778 -40.656 15.094 1 98.31 84 HIS A CA 1
ATOM 655 C C . HIS A 1 84 ? -0.417 -40.969 15.711 1 98.31 84 HIS A C 1
ATOM 657 O O . HIS A 1 84 ? 0.619 -40.625 15.141 1 98.31 84 HIS A O 1
ATOM 663 N N . LEU A 1 85 ? -0.376 -41.625 16.781 1 98.19 85 LEU A N 1
ATOM 664 C CA . LEU A 1 85 ? 0.852 -41.938 17.5 1 98.19 85 LEU A CA 1
ATOM 665 C C . LEU A 1 85 ? 1.753 -42.844 16.703 1 98.19 85 LEU A C 1
ATOM 667 O O . LEU A 1 85 ? 2.975 -42.688 16.703 1 98.19 85 LEU A O 1
ATOM 671 N N . ASN A 1 86 ? 1.176 -43.781 16.078 1 98.19 86 ASN A N 1
ATOM 672 C CA . ASN A 1 86 ? 1.945 -44.688 15.234 1 98.19 86 ASN A CA 1
ATOM 673 C C . ASN A 1 86 ? 2.58 -43.938 14.062 1 98.19 86 ASN A C 1
ATOM 675 O O . ASN A 1 86 ? 3.734 -44.188 13.711 1 98.19 86 ASN A O 1
ATOM 679 N N . ARG A 1 87 ? 1.753 -43.125 13.43 1 98.44 87 ARG A N 1
ATOM 680 C CA . ARG A 1 87 ? 2.271 -42.344 12.305 1 98.44 87 ARG A CA 1
ATOM 681 C C . ARG A 1 87 ? 3.443 -41.469 12.742 1 98.44 87 ARG A C 1
ATOM 683 O O . ARG A 1 87 ? 4.449 -41.375 12.039 1 98.44 87 ARG A O 1
ATOM 690 N N . TRP A 1 88 ? 3.289 -40.844 13.898 1 98 88 TRP A N 1
ATOM 691 C CA . TRP A 1 88 ? 4.375 -40.031 14.414 1 98 88 TRP A CA 1
ATOM 692 C C . TRP A 1 88 ? 5.633 -40.844 14.641 1 98 88 TRP A C 1
ATOM 694 O O . TRP A 1 88 ? 6.742 -40.406 14.328 1 98 88 TRP A O 1
ATOM 704 N N . SER A 1 89 ? 5.465 -42 15.18 1 97.88 89 SER A N 1
ATOM 705 C CA . SER A 1 89 ? 6.598 -42.875 15.406 1 97.88 89 SER A CA 1
ATOM 706 C C . SER A 1 89 ? 7.289 -43.25 14.094 1 97.88 89 SER A C 1
ATOM 708 O O . SER A 1 89 ? 8.516 -43.281 14.023 1 97.88 89 SER A O 1
ATOM 710 N N . GLU A 1 90 ? 6.523 -43.5 13.133 1 97.94 90 GLU A N 1
ATOM 711 C CA . GLU A 1 90 ? 7.047 -43.812 11.805 1 97.94 90 GLU A CA 1
ATOM 712 C C . GLU A 1 90 ? 7.867 -42.656 11.258 1 97.94 90 GLU A C 1
ATOM 714 O O . GLU A 1 90 ? 8.977 -42.844 10.75 1 97.94 90 GLU A O 1
ATOM 719 N N . ILE A 1 91 ? 7.324 -41.5 11.297 1 97.88 91 ILE A N 1
ATOM 720 C CA . ILE A 1 91 ? 7.961 -40.281 10.781 1 97.88 91 ILE A CA 1
ATOM 721 C C . ILE A 1 91 ? 9.266 -40.031 11.539 1 97.88 91 ILE A C 1
ATOM 723 O O . ILE A 1 91 ? 10.297 -39.75 10.93 1 97.88 91 ILE A O 1
ATOM 727 N N . LYS A 1 92 ? 9.188 -40.156 12.852 1 96.75 92 LYS A N 1
ATOM 728 C CA . LYS A 1 92 ? 10.367 -39.969 13.688 1 96.75 92 LYS A CA 1
ATOM 729 C C . LYS A 1 92 ? 11.508 -40.875 13.281 1 96.75 92 LYS A C 1
ATOM 731 O O . LYS A 1 92 ? 12.656 -40.469 13.18 1 96.75 92 LYS A O 1
ATOM 736 N N . THR A 1 93 ? 11.195 -42.062 13.047 1 96.56 93 THR A N 1
ATOM 737 C CA . THR A 1 93 ? 12.18 -43.062 12.641 1 96.56 93 THR A CA 1
ATOM 738 C C . THR A 1 93 ? 12.789 -42.688 11.289 1 96.56 93 THR A C 1
ATOM 740 O O . THR A 1 93 ? 14.008 -42.781 11.109 1 96.56 93 THR A O 1
ATOM 743 N N . GLN A 1 94 ? 11.961 -42.312 10.398 1 95.44 94 GLN A N 1
ATOM 744 C CA . GLN A 1 94 ? 12.438 -41.969 9.062 1 95.44 94 GLN A CA 1
ATOM 745 C C . GLN A 1 94 ? 13.375 -40.75 9.125 1 95.44 94 GLN A C 1
ATOM 747 O O . GLN A 1 94 ? 14.391 -40.719 8.43 1 95.44 94 GLN A O 1
ATOM 752 N N . ILE A 1 95 ? 13.047 -39.781 9.906 1 94.31 95 ILE A N 1
ATOM 753 C CA . ILE A 1 95 ? 13.852 -38.594 10.023 1 94.31 95 ILE A CA 1
ATOM 754 C C . ILE A 1 95 ? 15.211 -38.938 10.633 1 94.31 95 ILE A C 1
ATOM 756 O O . ILE A 1 95 ? 16.234 -38.375 10.219 1 94.31 95 ILE A O 1
ATOM 760 N N . GLU A 1 96 ? 15.227 -39.75 11.586 1 92 96 GLU A N 1
ATOM 761 C CA . GLU A 1 96 ? 16.469 -40.188 12.211 1 92 96 GLU A CA 1
ATOM 762 C C . GLU A 1 96 ? 17.375 -40.906 11.211 1 92 96 GLU A C 1
ATOM 764 O O . GLU A 1 96 ? 18.594 -40.812 11.289 1 92 96 GLU A O 1
ATOM 769 N N . GLU A 1 97 ? 16.766 -41.5 10.273 1 90.56 97 GLU A N 1
ATOM 770 C CA . GLU A 1 97 ? 17.516 -42.312 9.312 1 90.56 97 GLU A CA 1
ATOM 771 C C . GLU A 1 97 ? 17.984 -41.469 8.141 1 90.56 97 GLU A C 1
ATOM 773 O O . GLU A 1 97 ? 19.078 -41.688 7.602 1 90.56 97 GLU A O 1
ATOM 778 N N . SER A 1 98 ? 17.219 -40.562 7.609 1 86.31 98 SER A N 1
ATOM 779 C CA . SER A 1 98 ? 17.547 -39.906 6.344 1 86.31 98 SER A CA 1
ATOM 780 C C . SER A 1 98 ? 17.359 -38.406 6.422 1 86.31 98 SER A C 1
ATOM 782 O O . SER A 1 98 ? 17.438 -37.688 5.41 1 86.31 98 SER A O 1
ATOM 784 N N . ASP A 1 99 ? 17.016 -37.812 7.555 1 84.81 99 ASP A N 1
ATOM 785 C CA . ASP A 1 99 ? 16.766 -36.375 7.75 1 84.81 99 ASP A CA 1
ATOM 786 C C . ASP A 1 99 ? 15.5 -35.938 7.035 1 84.81 99 ASP A C 1
ATOM 788 O O . ASP A 1 99 ? 15.32 -34.75 6.758 1 84.81 99 ASP A O 1
ATOM 792 N N . GLY A 1 100 ? 14.648 -36.906 6.652 1 90.69 100 GLY A N 1
ATOM 793 C CA . GLY A 1 100 ? 13.359 -36.625 6.023 1 90.69 100 GLY A CA 1
ATOM 794 C C . GLY A 1 100 ? 12.383 -37.781 6.195 1 90.69 100 GLY A C 1
ATOM 795 O O . GLY A 1 100 ? 12.625 -38.719 6.969 1 90.69 100 GLY A O 1
ATOM 796 N N . TYR A 1 101 ? 11.25 -37.594 5.625 1 95 101 TYR A N 1
ATOM 797 C CA . TYR A 1 101 ? 10.25 -38.656 5.676 1 95 101 TYR A CA 1
ATOM 798 C C . TYR A 1 101 ? 9.312 -38.594 4.477 1 95 101 TYR A C 1
ATOM 800 O O . TYR A 1 101 ? 9.344 -37.594 3.719 1 95 101 TYR A O 1
ATOM 808 N N . ILE A 1 102 ? 8.656 -39.656 4.289 1 95.88 102 ILE A N 1
ATOM 809 C CA . ILE A 1 102 ? 7.707 -39.719 3.18 1 95.88 102 ILE A CA 1
ATOM 810 C C . ILE A 1 102 ? 6.324 -39.281 3.654 1 95.88 102 ILE A C 1
ATOM 812 O O . ILE A 1 102 ? 5.699 -39.969 4.469 1 95.88 102 ILE A O 1
ATOM 816 N N . MET A 1 103 ? 5.984 -38.156 3.176 1 97.19 103 MET A N 1
ATOM 817 C CA . MET A 1 103 ? 4.648 -37.656 3.475 1 97.19 103 MET A CA 1
ATOM 818 C C . MET A 1 103 ? 3.588 -38.469 2.729 1 97.19 103 MET A C 1
ATOM 820 O O . MET A 1 103 ? 3.738 -38.75 1.537 1 97.19 103 MET A O 1
ATOM 824 N N . LYS A 1 104 ? 2.527 -38.812 3.402 1 98 104 LYS A N 1
ATOM 825 C CA . LYS A 1 104 ? 1.419 -39.5 2.734 1 98 104 LYS A CA 1
ATOM 826 C C . LYS A 1 104 ? 0.622 -38.531 1.868 1 98 104 LYS A C 1
ATOM 828 O O . LYS A 1 104 ? 0.664 -37.312 2.086 1 98 104 LYS A O 1
ATOM 833 N N . THR A 1 105 ? -0.061 -39.094 0.923 1 98.25 105 THR A N 1
ATOM 834 C CA . THR A 1 105 ? -0.804 -38.281 -0.024 1 98.25 105 THR A CA 1
ATOM 835 C C . THR A 1 105 ? -1.84 -37.438 0.7 1 98.25 105 THR A C 1
ATOM 837 O O . THR A 1 105 ? -2.021 -36.25 0.372 1 98.25 105 THR A O 1
ATOM 840 N N . GLU A 1 106 ? -2.525 -38.031 1.64 1 98.06 106 GLU A N 1
ATOM 841 C CA . GLU A 1 106 ? -3.547 -37.281 2.371 1 98.06 106 GLU A CA 1
ATOM 842 C C . GLU A 1 106 ? -2.928 -36.156 3.191 1 98.06 106 GLU A C 1
ATOM 844 O O . GLU A 1 106 ? -3.523 -35.094 3.336 1 98.06 106 GLU A O 1
ATOM 849 N N . GLU A 1 107 ? -1.745 -36.438 3.703 1 98.5 107 GLU A N 1
ATOM 850 C CA . GLU A 1 107 ? -0.997 -35.406 4.426 1 98.5 107 GLU A CA 1
ATOM 851 C C . GLU A 1 107 ? -0.581 -34.281 3.494 1 98.5 107 GLU A C 1
ATOM 853 O O . GLU A 1 107 ? -0.72 -33.094 3.84 1 98.5 107 GLU A O 1
ATOM 858 N N . LEU A 1 108 ? -0.135 -34.656 2.322 1 98.62 108 LEU A N 1
ATOM 859 C CA . LEU A 1 108 ? 0.282 -33.656 1.321 1 98.62 108 LEU A CA 1
ATOM 860 C C . LEU A 1 108 ? -0.892 -32.781 0.894 1 98.62 108 LEU A C 1
ATOM 862 O O . LEU A 1 108 ? -0.749 -31.578 0.762 1 98.62 108 LEU A O 1
ATOM 866 N N . LYS A 1 109 ? -1.982 -33.406 0.639 1 98.44 109 LYS A N 1
ATOM 867 C CA . LYS A 1 109 ? -3.18 -32.688 0.248 1 98.44 109 LYS A CA 1
ATOM 868 C C . LYS A 1 109 ? -3.574 -31.656 1.318 1 98.44 109 LYS A C 1
ATOM 870 O O . LYS A 1 109 ? -3.871 -30.5 1.007 1 98.44 109 LYS A O 1
ATOM 875 N N . TYR A 1 110 ? -3.559 -32.125 2.529 1 98.44 110 TYR A N 1
ATOM 876 C CA . TYR A 1 110 ? -3.865 -31.219 3.635 1 98.44 110 TYR A CA 1
ATOM 877 C C . TYR A 1 110 ? -2.865 -30.062 3.701 1 98.44 110 TYR A C 1
ATOM 879 O O . TYR A 1 110 ? -3.254 -28.906 3.809 1 98.44 110 TYR A O 1
ATOM 887 N N . GLY A 1 111 ? -1.607 -30.391 3.605 1 98.5 111 GLY A N 1
ATOM 888 C CA . GLY A 1 111 ? -0.564 -29.375 3.672 1 98.5 111 GLY A CA 1
ATOM 889 C C . GLY A 1 111 ? -0.667 -28.344 2.57 1 98.5 111 GLY A C 1
ATOM 890 O O . GLY A 1 111 ? -0.546 -27.141 2.826 1 98.5 111 GLY A O 1
ATOM 891 N N . ALA A 1 112 ? -0.867 -28.797 1.353 1 98.56 112 ALA A N 1
ATOM 892 C CA . ALA A 1 112 ? -0.953 -27.891 0.201 1 98.56 112 ALA A CA 1
ATOM 893 C C . ALA A 1 112 ? -2.168 -26.984 0.308 1 98.56 112 ALA A C 1
ATOM 895 O O . ALA A 1 112 ? -2.09 -25.797 -0.013 1 98.56 112 ALA A O 1
ATOM 896 N N . THR A 1 113 ? -3.256 -27.5 0.776 1 98.31 113 THR A N 1
ATOM 897 C CA . THR A 1 113 ? -4.488 -26.734 0.901 1 98.31 113 THR A CA 1
ATOM 898 C C . THR A 1 113 ? -4.371 -25.703 2.018 1 98.31 113 THR A C 1
ATOM 900 O O . THR A 1 113 ? -4.773 -24.547 1.847 1 98.31 113 THR A O 1
ATOM 903 N N . VAL A 1 114 ? -3.789 -26.078 3.102 1 97.69 114 VAL A N 1
ATOM 904 C CA . VAL A 1 114 ? -3.643 -25.172 4.238 1 97.69 114 VAL A CA 1
ATOM 905 C C . VAL A 1 114 ? -2.605 -24.094 3.916 1 97.69 114 VAL A C 1
ATOM 907 O O . VAL A 1 114 ? -2.738 -22.953 4.344 1 97.69 114 VAL A O 1
ATOM 910 N N . ALA A 1 115 ? -1.624 -24.453 3.16 1 97.88 115 ALA A N 1
ATOM 911 C CA . ALA A 1 115 ? -0.633 -23.469 2.744 1 97.88 115 ALA A CA 1
ATOM 912 C C . ALA A 1 115 ? -1.283 -22.344 1.943 1 97.88 115 ALA A C 1
ATOM 914 O O . ALA A 1 115 ? -0.896 -21.188 2.068 1 97.88 115 ALA A O 1
ATOM 915 N N . TRP A 1 116 ? -2.244 -22.672 1.1 1 98.12 116 TRP A N 1
ATOM 916 C CA . TRP A 1 116 ? -2.98 -21.656 0.37 1 98.12 116 TRP A CA 1
ATOM 917 C C . TRP A 1 116 ? -3.809 -20.797 1.321 1 98.12 116 TRP A C 1
ATOM 919 O O . TRP A 1 116 ? -3.826 -19.562 1.207 1 98.12 116 TRP A O 1
ATOM 929 N N . ARG A 1 117 ? -4.465 -21.438 2.277 1 97.75 117 ARG A N 1
ATOM 930 C CA . ARG A 1 117 ? -5.219 -20.734 3.307 1 97.75 117 ARG A CA 1
ATOM 931 C C . ARG A 1 117 ? -4.336 -19.719 4.023 1 97.75 117 ARG A C 1
ATOM 933 O O . ARG A 1 117 ? -4.789 -18.625 4.371 1 97.75 117 ARG A O 1
ATOM 940 N N . ASN A 1 118 ? -3.049 -20.094 4.148 1 96.75 118 ASN A N 1
ATOM 941 C CA . ASN A 1 118 ? -2.092 -19.297 4.91 1 96.75 118 ASN A CA 1
ATOM 942 C C . ASN A 1 118 ? -1.411 -18.25 4.035 1 96.75 118 ASN A C 1
ATOM 944 O O . ASN A 1 118 ? -0.634 -17.438 4.531 1 96.75 118 ASN A O 1
ATOM 948 N N . ALA A 1 119 ? -1.646 -18.203 2.719 1 95.94 119 ALA A N 1
ATOM 949 C CA . ALA A 1 119 ? -0.875 -17.375 1.788 1 95.94 119 ALA A CA 1
ATOM 950 C C . ALA A 1 119 ? -1.219 -15.898 1.948 1 95.94 119 ALA A C 1
ATOM 952 O O . ALA A 1 119 ? -2.268 -15.445 1.484 1 95.94 119 ALA A O 1
ATOM 953 N N . PRO A 1 120 ? -0.31 -15.109 2.486 1 94.25 120 PRO A N 1
ATOM 954 C CA . PRO A 1 120 ? -0.66 -13.727 2.828 1 94.25 120 PRO A CA 1
ATOM 955 C C . PRO A 1 120 ? -0.831 -12.844 1.598 1 94.25 120 PRO A C 1
ATOM 957 O O . PRO A 1 120 ? -1.472 -11.789 1.674 1 94.25 120 PRO A O 1
ATOM 960 N N . ARG A 1 121 ? -0.361 -13.219 0.484 1 92.81 121 ARG A N 1
ATOM 961 C CA . ARG A 1 121 ? -0.327 -12.352 -0.685 1 92.81 121 ARG A CA 1
ATOM 962 C C . ARG A 1 121 ? -1.402 -12.742 -1.692 1 92.81 121 ARG A C 1
ATOM 964 O O . ARG A 1 121 ? -1.422 -12.234 -2.816 1 92.81 121 ARG A O 1
ATOM 971 N N . CYS A 1 122 ? -2.293 -13.617 -1.303 1 94.12 122 CYS A N 1
ATOM 972 C CA . CYS A 1 122 ? -3.355 -14.055 -2.201 1 94.12 122 CYS A CA 1
ATOM 973 C C . CYS A 1 122 ? -4.719 -13.617 -1.688 1 94.12 122 CYS A C 1
ATOM 975 O O . CYS A 1 122 ? -5.176 -14.086 -0.643 1 94.12 122 CYS A O 1
ATOM 977 N N . PRO A 1 123 ? -5.387 -12.812 -2.42 1 92.38 123 PRO A N 1
ATOM 978 C CA . PRO A 1 123 ? -6.715 -12.375 -1.983 1 92.38 123 PRO A CA 1
ATOM 979 C C . PRO A 1 123 ? -7.797 -13.422 -2.25 1 92.38 123 PRO A C 1
ATOM 981 O O . PRO A 1 123 ? -8.891 -13.336 -1.692 1 92.38 123 PRO A O 1
ATOM 984 N N . GLY A 1 124 ? -7.559 -14.398 -3.096 1 92.56 124 GLY A N 1
ATOM 985 C CA . GLY A 1 124 ? -8.578 -15.344 -3.518 1 92.56 124 GLY A CA 1
ATOM 986 C C . GLY A 1 124 ? -8.578 -16.625 -2.701 1 92.56 124 GLY A C 1
ATOM 987 O O . GLY A 1 124 ? -9.062 -17.656 -3.16 1 92.56 124 GLY A O 1
ATOM 988 N N . ARG A 1 125 ? -8.18 -16.656 -1.533 1 94.06 125 ARG A N 1
ATOM 989 C CA . ARG A 1 125 ? -7.926 -17.906 -0.816 1 94.06 125 ARG A CA 1
ATOM 990 C C . ARG A 1 125 ? -9.172 -18.359 -0.058 1 94.06 125 ARG A C 1
ATOM 992 O O . ARG A 1 125 ? -9.141 -19.391 0.624 1 94.06 125 ARG A O 1
ATOM 999 N N . ILE A 1 126 ? -10.266 -17.609 -0.227 1 94.31 126 ILE A N 1
ATOM 1000 C CA . ILE A 1 126 ? -11.508 -18.078 0.39 1 94.31 126 ILE A CA 1
ATOM 1001 C C . ILE A 1 126 ? -11.852 -19.469 -0.133 1 94.31 126 ILE A C 1
ATOM 1003 O O . ILE A 1 126 ? -12.547 -20.234 0.542 1 94.31 126 ILE A O 1
ATOM 1007 N N . GLN A 1 127 ? -11.344 -19.906 -1.271 1 93.31 127 GLN A N 1
ATOM 1008 C CA . GLN A 1 127 ? -11.664 -21.172 -1.926 1 93.31 127 GLN A CA 1
ATOM 1009 C C . GLN A 1 127 ? -10.625 -22.234 -1.599 1 93.31 127 GLN A C 1
ATOM 1011 O O . GLN A 1 127 ? -10.555 -23.266 -2.275 1 93.31 127 GLN A O 1
ATOM 1016 N N . TRP A 1 128 ? -9.875 -22.078 -0.58 1 96.25 128 TRP A N 1
ATOM 1017 C CA . TRP A 1 128 ? -8.727 -22.938 -0.31 1 96.25 128 TRP A CA 1
ATOM 1018 C C . TRP A 1 128 ? -9.164 -24.391 -0.142 1 96.25 128 TRP A C 1
ATOM 1020 O O . TRP A 1 128 ? -8.438 -25.312 -0.526 1 96.25 128 TRP A O 1
ATOM 1030 N N . LYS A 1 129 ? -10.391 -24.656 0.319 1 95.75 129 LYS A N 1
ATOM 1031 C CA . LYS A 1 129 ? -10.852 -26.016 0.564 1 95.75 129 LYS A CA 1
ATOM 1032 C C . LYS A 1 129 ? -11.102 -26.766 -0.747 1 95.75 129 LYS A C 1
ATOM 1034 O O . LYS A 1 129 ? -11.156 -27.984 -0.768 1 95.75 129 LYS A O 1
ATOM 1039 N N . LYS A 1 130 ? -11.188 -26.062 -1.809 1 95.88 130 LYS A N 1
ATOM 1040 C CA . LYS A 1 130 ? -11.547 -26.672 -3.092 1 95.88 130 LYS A CA 1
ATOM 1041 C C . LYS A 1 130 ? -10.312 -26.875 -3.963 1 95.88 130 LYS A C 1
ATOM 1043 O O . LYS A 1 130 ? -10.43 -27.25 -5.129 1 95.88 130 LYS A O 1
ATOM 1048 N N . LEU A 1 131 ? -9.203 -26.703 -3.465 1 98.19 131 LEU A N 1
ATOM 1049 C CA . LEU A 1 131 ? -7.973 -26.828 -4.227 1 98.19 131 LEU A CA 1
ATOM 1050 C C . LEU A 1 131 ? -7.754 -28.281 -4.66 1 98.19 131 LEU A C 1
ATOM 1052 O O . LEU A 1 131 ? -7.742 -29.188 -3.822 1 98.19 131 LEU A O 1
ATOM 1056 N N . GLN A 1 132 ? -7.656 -28.516 -5.965 1 98.69 132 GLN A N 1
ATOM 1057 C CA . GLN A 1 132 ? -7.246 -29.828 -6.473 1 98.69 132 GLN A CA 1
ATOM 1058 C C . GLN A 1 132 ? -5.734 -30.016 -6.359 1 98.69 132 GLN A C 1
ATOM 1060 O O . GLN A 1 132 ? -4.965 -29.203 -6.887 1 98.69 132 GLN A O 1
ATOM 1065 N N . VAL A 1 133 ? -5.348 -31.078 -5.652 1 98.75 133 VAL A N 1
ATOM 1066 C CA . VAL A 1 133 ? -3.926 -31.359 -5.484 1 98.75 133 VAL A CA 1
ATOM 1067 C C . VAL A 1 133 ? -3.537 -32.562 -6.332 1 98.75 133 VAL A C 1
ATOM 1069 O O . VAL A 1 133 ? -4.066 -33.656 -6.141 1 98.75 133 VAL A O 1
ATOM 1072 N N . PHE A 1 134 ? -2.668 -32.375 -7.273 1 98.81 134 PHE A N 1
ATOM 1073 C CA . PHE A 1 134 ? -2.055 -33.469 -8.031 1 98.81 134 PHE A CA 1
ATOM 1074 C C . PHE A 1 134 ? -0.742 -33.906 -7.391 1 98.81 134 PHE A C 1
ATOM 1076 O O . PHE A 1 134 ? 0.245 -33.156 -7.426 1 98.81 134 PHE A O 1
ATOM 1083 N N . ASP A 1 135 ? -0.751 -35.062 -6.797 1 98.69 135 ASP A N 1
ATOM 1084 C CA . ASP A 1 135 ? 0.461 -35.656 -6.227 1 98.69 135 ASP A CA 1
ATOM 1085 C C . ASP A 1 135 ? 1.348 -36.25 -7.316 1 98.69 135 ASP A C 1
ATOM 1087 O O . ASP A 1 135 ? 1.137 -37.375 -7.742 1 98.69 135 ASP A O 1
ATOM 1091 N N . SER A 1 136 ? 2.324 -35.5 -7.734 1 98.62 136 SER A N 1
ATOM 1092 C CA . SER A 1 136 ? 3.217 -35.938 -8.805 1 98.62 136 SER A CA 1
ATOM 1093 C C . SER A 1 136 ? 4.621 -36.219 -8.273 1 98.62 136 SER A C 1
ATOM 1095 O O . SER A 1 136 ? 5.605 -36 -8.992 1 98.62 136 SER A O 1
ATOM 1097 N N . ARG A 1 137 ? 4.77 -36.594 -7.062 1 97.75 137 ARG A N 1
ATOM 1098 C CA . ARG A 1 137 ? 6.074 -36.844 -6.441 1 97.75 137 ARG A CA 1
ATOM 1099 C C . ARG A 1 137 ? 6.754 -38.062 -7.043 1 97.75 137 ARG A C 1
ATOM 1101 O O . ARG A 1 137 ? 7.961 -38.25 -6.867 1 97.75 137 ARG A O 1
ATOM 1108 N N . HIS A 1 138 ? 6.023 -38.844 -7.773 1 97.06 138 HIS A N 1
ATOM 1109 C CA . HIS A 1 138 ? 6.602 -40.031 -8.414 1 97.06 138 HIS A CA 1
ATOM 1110 C C . HIS A 1 138 ? 7.375 -39.625 -9.672 1 97.06 138 HIS A C 1
ATOM 1112 O O . HIS A 1 138 ? 8.133 -40.438 -10.211 1 97.06 138 HIS A O 1
ATOM 1118 N N . VAL A 1 139 ? 7.16 -38.469 -10.188 1 97.31 139 VAL A N 1
ATOM 1119 C CA . VAL A 1 139 ? 7.77 -38 -11.43 1 97.31 139 VAL A CA 1
ATOM 1120 C C . VAL A 1 139 ? 9.266 -37.781 -11.219 1 97.31 139 VAL A C 1
ATOM 1122 O O . VAL A 1 139 ? 9.656 -37.094 -10.273 1 97.31 139 VAL A O 1
ATOM 1125 N N . GLY A 1 140 ? 10.102 -38.281 -12.148 1 94.81 140 GLY A N 1
ATOM 1126 C CA . GLY A 1 140 ? 11.539 -38.156 -11.969 1 94.81 140 GLY A CA 1
ATOM 1127 C C . GLY A 1 140 ? 12.242 -37.562 -13.164 1 94.81 140 GLY A C 1
ATOM 1128 O O . GLY A 1 140 ? 13.461 -37.375 -13.156 1 94.81 140 GLY A O 1
ATOM 1129 N N . THR A 1 141 ? 11.469 -37.281 -14.211 1 96.62 141 THR A N 1
ATOM 1130 C CA . THR A 1 141 ? 12.086 -36.781 -15.438 1 96.62 141 THR A CA 1
ATOM 1131 C C . THR A 1 141 ? 11.461 -35.438 -15.859 1 96.62 141 THR A C 1
ATOM 1133 O O . THR A 1 141 ? 10.352 -35.125 -15.438 1 96.62 141 THR A O 1
ATOM 1136 N N . ALA A 1 142 ? 12.195 -34.75 -16.656 1 97.25 142 ALA A N 1
ATOM 1137 C CA . ALA A 1 142 ? 11.688 -33.5 -17.203 1 97.25 142 ALA A CA 1
ATOM 1138 C C . ALA A 1 142 ? 10.43 -33.719 -18.031 1 97.25 142 ALA A C 1
ATOM 1140 O O . ALA A 1 142 ? 9.469 -32.969 -17.938 1 97.25 142 ALA A O 1
ATOM 1141 N N . GLN A 1 143 ? 10.5 -34.781 -18.828 1 97.44 143 GLN A N 1
ATOM 1142 C CA . GLN A 1 143 ? 9.336 -35.125 -19.641 1 97.44 143 GLN A CA 1
ATOM 1143 C C . GLN A 1 143 ? 8.117 -35.406 -18.766 1 97.44 143 GLN A C 1
ATOM 1145 O O . GLN A 1 143 ? 7.004 -34.969 -19.078 1 97.44 143 GLN A O 1
ATOM 1150 N N . GLY A 1 144 ? 8.328 -36.125 -17.781 1 98.31 144 GLY A N 1
ATOM 1151 C CA . GLY A 1 144 ? 7.246 -36.406 -16.844 1 98.31 144 GLY A CA 1
ATOM 1152 C C . GLY A 1 144 ? 6.684 -35.156 -16.203 1 98.31 144 GLY A C 1
ATOM 1153 O O . GLY A 1 144 ? 5.473 -35.062 -16 1 98.31 144 GLY A O 1
ATOM 1154 N N . MET A 1 145 ? 7.57 -34.281 -15.805 1 98.5 145 MET A N 1
ATOM 1155 C CA . MET A 1 145 ? 7.129 -33 -15.242 1 98.5 145 MET A CA 1
ATOM 1156 C C . MET A 1 145 ? 6.238 -32.25 -16.234 1 98.5 145 MET A C 1
ATOM 1158 O O . MET A 1 145 ? 5.172 -31.766 -15.852 1 98.5 145 MET A O 1
ATOM 1162 N N . PHE A 1 146 ? 6.695 -32.219 -17.469 1 98.38 146 PHE A N 1
ATOM 1163 C CA . PHE A 1 146 ? 5.945 -31.5 -18.5 1 98.38 146 PHE A CA 1
ATOM 1164 C C . PHE A 1 146 ? 4.562 -32.125 -18.672 1 98.38 146 PHE A C 1
ATOM 1166 O O . PHE A 1 146 ? 3.562 -31.391 -18.734 1 98.38 146 PHE A O 1
ATOM 1173 N N . GLU A 1 147 ? 4.484 -33.406 -18.688 1 98.44 147 GLU A N 1
ATOM 1174 C CA . GLU A 1 147 ? 3.209 -34.094 -18.859 1 98.44 147 GLU A CA 1
ATOM 1175 C C . GLU A 1 147 ? 2.273 -33.812 -17.688 1 98.44 147 GLU A C 1
ATOM 1177 O O . GLU A 1 147 ? 1.074 -33.625 -17.875 1 98.44 147 GLU A O 1
ATOM 1182 N N . ALA A 1 148 ? 2.818 -33.875 -16.516 1 98.69 148 ALA A N 1
ATOM 1183 C CA . ALA A 1 148 ? 2.025 -33.531 -15.336 1 98.69 148 ALA A CA 1
ATOM 1184 C C . ALA A 1 148 ? 1.488 -32.125 -15.406 1 98.69 148 ALA A C 1
ATOM 1186 O O . ALA A 1 148 ? 0.345 -31.859 -15.023 1 98.69 148 ALA A O 1
ATOM 1187 N N . MET A 1 149 ? 2.27 -31.219 -15.875 1 98.62 149 MET A N 1
ATOM 1188 C CA . MET A 1 149 ? 1.855 -29.812 -15.984 1 98.62 149 MET A CA 1
ATOM 1189 C C . MET A 1 149 ? 0.798 -29.641 -17.062 1 98.62 149 MET A C 1
ATOM 1191 O O . MET A 1 149 ? -0.114 -28.828 -16.922 1 98.62 149 MET A O 1
ATOM 1195 N N . CYS A 1 150 ? 0.917 -30.406 -18.156 1 98.56 150 CYS A N 1
ATOM 1196 C CA . CYS A 1 150 ? -0.121 -30.375 -19.172 1 98.56 150 CYS A CA 1
ATOM 1197 C C . CYS A 1 150 ? -1.452 -30.875 -18.609 1 98.56 150 CYS A C 1
ATOM 1199 O O . CYS A 1 150 ? -2.502 -30.297 -18.906 1 98.56 150 CYS A O 1
ATOM 1201 N N . THR A 1 151 ? -1.351 -31.922 -17.812 1 98.56 151 THR A N 1
ATOM 1202 C CA . THR A 1 151 ? -2.553 -32.406 -17.141 1 98.56 151 THR A CA 1
ATOM 1203 C C . THR A 1 151 ? -3.156 -31.328 -16.25 1 98.56 151 THR A C 1
ATOM 1205 O O . THR A 1 151 ? -4.375 -31.141 -16.234 1 98.56 151 THR A O 1
ATOM 1208 N N . HIS A 1 152 ? -2.307 -30.641 -15.562 1 98.69 152 HIS A N 1
ATOM 1209 C CA . HIS A 1 152 ? -2.711 -29.531 -14.727 1 98.69 152 HIS A CA 1
ATOM 1210 C C . HIS A 1 152 ? -3.42 -28.453 -15.547 1 98.69 152 HIS A C 1
ATOM 1212 O O . HIS A 1 152 ? -4.508 -28 -15.18 1 98.69 152 HIS A O 1
ATOM 1218 N N . LEU A 1 153 ? -2.871 -28.047 -16.625 1 98.62 153 LEU A N 1
ATOM 1219 C CA . LEU A 1 153 ? -3.418 -27 -17.469 1 98.62 153 LEU A CA 1
ATOM 1220 C C . LEU A 1 153 ? -4.785 -27.406 -18.016 1 98.62 153 LEU A C 1
ATOM 1222 O O . LEU A 1 153 ? -5.715 -26.594 -18.031 1 98.62 153 LEU A O 1
ATOM 1226 N N . GLN A 1 154 ? -4.855 -28.625 -18.453 1 98.44 154 GLN A N 1
ATOM 1227 C CA . GLN A 1 154 ? -6.117 -29.109 -19 1 98.44 154 GLN A CA 1
ATOM 1228 C C . GLN A 1 154 ? -7.215 -29.094 -17.938 1 98.44 154 GLN A C 1
ATOM 1230 O O . GLN A 1 154 ? -8.32 -28.609 -18.188 1 98.44 154 GLN A O 1
ATOM 1235 N N . TYR A 1 155 ? -6.926 -29.594 -16.797 1 98.5 155 TYR A N 1
ATOM 1236 C CA . TYR A 1 155 ? -7.895 -29.656 -15.711 1 98.5 155 TYR A CA 1
ATOM 1237 C C . TYR A 1 155 ? -8.336 -28.266 -15.289 1 98.5 155 TYR A C 1
ATOM 1239 O O . TYR A 1 155 ? -9.531 -28 -15.164 1 98.5 155 TYR A O 1
ATOM 1247 N N . ALA A 1 156 ? -7.387 -27.391 -15.078 1 98.56 156 ALA A N 1
ATOM 1248 C CA . ALA A 1 156 ? -7.645 -26.078 -14.492 1 98.56 156 ALA A CA 1
ATOM 1249 C C . ALA A 1 156 ? -8.383 -25.172 -15.469 1 98.56 156 ALA A C 1
ATOM 1251 O O . ALA A 1 156 ? -9.227 -24.375 -15.07 1 98.56 156 ALA A O 1
ATOM 1252 N N . THR A 1 157 ? -8.062 -25.266 -16.766 1 98.19 157 THR A N 1
ATOM 1253 C CA . THR A 1 157 ? -8.711 -24.422 -17.766 1 98.19 157 THR A CA 1
ATOM 1254 C C . THR A 1 157 ? -10.172 -24.812 -17.938 1 98.19 157 THR A C 1
ATOM 1256 O O . THR A 1 157 ? -11.039 -23.953 -18.109 1 98.19 157 THR A O 1
ATOM 1259 N N . ASN A 1 158 ? -10.398 -26.109 -17.984 1 97.75 158 ASN A N 1
ATOM 1260 C CA . ASN A 1 158 ? -11.742 -26.672 -17.969 1 97.75 158 ASN A CA 1
ATOM 1261 C C . ASN A 1 158 ? -12.68 -25.922 -18.906 1 97.75 158 ASN A C 1
ATOM 1263 O O . ASN A 1 158 ? -13.781 -25.531 -18.5 1 97.75 158 ASN A O 1
ATOM 1267 N N . GLY A 1 159 ? -12.305 -25.625 -20.094 1 95.69 159 GLY A N 1
ATOM 1268 C CA . GLY A 1 159 ? -13.141 -24.984 -21.109 1 95.69 159 GLY A CA 1
ATOM 1269 C C . GLY A 1 159 ? -13.484 -23.547 -20.766 1 95.69 159 GLY A C 1
ATOM 1270 O O . GLY A 1 159 ? -14.391 -22.953 -21.375 1 95.69 159 GLY A O 1
ATOM 1271 N N . GLY A 1 160 ? -12.859 -23.031 -19.828 1 97.5 160 GLY A N 1
ATOM 1272 C CA . GLY A 1 160 ? -13.102 -21.641 -19.469 1 97.5 160 GLY A CA 1
ATOM 1273 C C . GLY A 1 160 ? -13.711 -21.469 -18.094 1 97.5 160 GLY A C 1
ATOM 1274 O O . GLY A 1 160 ? -13.719 -20.359 -17.547 1 97.5 160 GLY A O 1
ATOM 1275 N N . ILE A 1 161 ? -14.258 -22.5 -17.531 1 97.94 161 ILE A N 1
ATOM 1276 C CA . ILE A 1 161 ? -14.688 -22.516 -16.141 1 97.94 161 ILE A CA 1
ATOM 1277 C C . ILE A 1 161 ? -13.523 -22.938 -15.242 1 97.94 161 ILE A C 1
ATOM 1279 O O . ILE A 1 161 ? -13.43 -24.094 -14.836 1 97.94 161 ILE A O 1
ATOM 1283 N N . LEU A 1 162 ? -12.75 -22.062 -14.898 1 98.06 162 LEU A N 1
ATOM 1284 C CA . LEU A 1 162 ? -11.438 -22.328 -14.328 1 98.06 162 LEU A CA 1
ATOM 1285 C C . LEU A 1 162 ? -11.562 -22.969 -12.945 1 98.06 162 LEU A C 1
ATOM 1287 O O . LEU A 1 162 ? -12.484 -22.641 -12.195 1 98.06 162 LEU A O 1
ATOM 1291 N N . ARG A 1 163 ? -10.68 -23.828 -12.641 1 97.75 163 ARG A N 1
ATOM 1292 C CA . ARG A 1 163 ? -10.57 -24.5 -11.352 1 97.75 163 ARG A CA 1
ATOM 1293 C C . ARG A 1 163 ? -9.188 -24.297 -10.742 1 97.75 163 ARG A C 1
ATOM 1295 O O . ARG A 1 163 ? -8.188 -24.297 -11.453 1 97.75 163 ARG A O 1
ATOM 1302 N N . SER A 1 164 ? -9.164 -24.188 -9.422 1 98 164 SER A N 1
ATOM 1303 C CA . SER A 1 164 ? -7.879 -24.062 -8.742 1 98 164 SER A CA 1
ATOM 1304 C C . SER A 1 164 ? -7.195 -25.422 -8.609 1 98 164 SER A C 1
ATOM 1306 O O . SER A 1 164 ? -7.844 -26.422 -8.297 1 98 164 SER A O 1
ATOM 1308 N N . ALA A 1 165 ? -5.895 -25.406 -8.867 1 98.75 165 ALA A N 1
ATOM 1309 C CA . ALA A 1 165 ? -5.141 -26.656 -8.805 1 98.75 165 ALA A CA 1
ATOM 1310 C C . ALA A 1 165 ? -3.682 -26.391 -8.438 1 98.75 165 ALA A C 1
ATOM 1312 O O . ALA A 1 165 ? -3.188 -25.266 -8.578 1 98.75 165 ALA A O 1
ATOM 1313 N N . ILE A 1 166 ? -3.086 -27.391 -7.914 1 98.81 166 ILE A N 1
ATOM 1314 C CA . ILE A 1 166 ? -1.66 -27.391 -7.602 1 98.81 166 ILE A CA 1
ATOM 1315 C C . ILE A 1 166 ? -1.05 -28.75 -7.926 1 98.81 166 ILE A C 1
ATOM 1317 O O . ILE A 1 166 ? -1.683 -29.781 -7.715 1 98.81 166 ILE A O 1
ATOM 1321 N N . THR A 1 167 ? 0.078 -28.766 -8.57 1 98.88 167 THR A N 1
ATOM 1322 C CA . THR A 1 167 ? 0.843 -29.984 -8.828 1 98.88 167 THR A CA 1
ATOM 1323 C C . THR A 1 167 ? 2.129 -30 -8.008 1 98.88 167 THR A C 1
ATOM 1325 O O . THR A 1 167 ? 2.934 -29.078 -8.086 1 98.88 167 THR A O 1
ATOM 1328 N N . VAL A 1 168 ? 2.312 -31.078 -7.242 1 98.88 168 VAL A N 1
ATOM 1329 C CA . VAL A 1 168 ? 3.463 -31.125 -6.344 1 98.88 168 VAL A CA 1
ATOM 1330 C C . VAL A 1 168 ? 4.461 -32.188 -6.844 1 98.88 168 VAL A C 1
ATOM 1332 O O . VAL A 1 168 ? 4.125 -33.344 -6.98 1 98.88 168 VAL A O 1
ATOM 1335 N N . PHE A 1 169 ? 5.66 -31.734 -7.094 1 98.62 169 PHE A N 1
ATOM 1336 C CA . PHE A 1 169 ? 6.742 -32.625 -7.531 1 98.62 169 PHE A CA 1
ATOM 1337 C C . PHE A 1 169 ? 7.609 -33.031 -6.355 1 98.62 169 PHE A C 1
ATOM 1339 O O . PHE A 1 169 ? 7.328 -32.688 -5.207 1 98.62 169 PHE A O 1
ATOM 1346 N N . PRO A 1 170 ? 8.602 -33.875 -6.555 1 96.88 170 PRO A N 1
ATOM 1347 C CA . PRO A 1 170 ? 9.398 -34.406 -5.449 1 96.88 170 PRO A CA 1
ATOM 1348 C C . PRO A 1 170 ? 10.031 -33.312 -4.59 1 96.88 170 PRO A C 1
ATOM 1350 O O . PRO A 1 170 ? 10.406 -32.25 -5.102 1 96.88 170 PRO A O 1
ATOM 1353 N N . PRO A 1 171 ? 10.148 -33.625 -3.289 1 95.19 171 PRO A N 1
ATOM 1354 C CA . PRO A 1 171 ? 10.75 -32.656 -2.375 1 95.19 171 PRO A CA 1
ATOM 1355 C C . PRO A 1 171 ? 12.266 -32.531 -2.537 1 95.19 171 PRO A C 1
ATOM 1357 O O . PRO A 1 171 ? 12.891 -33.406 -3.146 1 95.19 171 PRO A O 1
ATOM 1360 N N . ARG A 1 172 ? 12.742 -31.453 -2.018 1 92.88 172 ARG A N 1
ATOM 1361 C CA . ARG A 1 172 ? 14.188 -31.266 -1.914 1 92.88 172 ARG A CA 1
ATOM 1362 C C . ARG A 1 172 ? 14.828 -32.406 -1.125 1 92.88 172 ARG A C 1
ATOM 1364 O O . ARG A 1 172 ? 14.289 -32.844 -0.105 1 92.88 172 ARG A O 1
ATOM 1371 N N . GLN A 1 173 ? 15.859 -32.906 -1.632 1 86.69 173 GLN A N 1
ATOM 1372 C CA . GLN A 1 173 ? 16.625 -33.969 -0.986 1 86.69 173 GLN A CA 1
ATOM 1373 C C . GLN A 1 173 ? 18.109 -33.625 -0.909 1 86.69 173 GLN A C 1
ATOM 1375 O O . GLN A 1 173 ? 18.641 -32.969 -1.819 1 86.69 173 GLN A O 1
ATOM 1380 N N . LYS A 1 174 ? 18.625 -34.062 0.171 1 81.88 174 LYS A N 1
ATOM 1381 C CA . LYS A 1 174 ? 20.047 -33.812 0.353 1 81.88 174 LYS A CA 1
ATOM 1382 C C . LYS A 1 174 ? 20.859 -34.438 -0.782 1 81.88 174 LYS A C 1
ATOM 1384 O O . LYS A 1 174 ? 20.625 -35.594 -1.164 1 81.88 174 LYS A O 1
ATOM 1389 N N . GLY A 1 175 ? 21.766 -33.656 -1.288 1 79.69 175 GLY A N 1
ATOM 1390 C CA . GLY A 1 175 ? 22.688 -34.156 -2.297 1 79.69 175 GLY A CA 1
ATOM 1391 C C . GLY A 1 175 ? 22.109 -34.125 -3.699 1 79.69 175 GLY A C 1
ATOM 1392 O O . GLY A 1 175 ? 22.734 -34.625 -4.645 1 79.69 175 GLY A O 1
ATOM 1393 N N . ARG A 1 176 ? 21 -33.688 -3.816 1 84.19 176 ARG A N 1
ATOM 1394 C CA . ARG A 1 176 ? 20.375 -33.625 -5.129 1 84.19 176 ARG A CA 1
ATOM 1395 C C . ARG A 1 176 ? 19.922 -32.188 -5.422 1 84.19 176 ARG A C 1
ATOM 1397 O O . ARG A 1 176 ? 19.594 -31.438 -4.504 1 84.19 176 ARG A O 1
ATOM 1404 N N . CYS A 1 177 ? 19.922 -31.875 -6.664 1 88.06 177 CYS A N 1
ATOM 1405 C CA . CYS A 1 177 ? 19.375 -30.578 -7.07 1 88.06 177 CYS A CA 1
ATOM 1406 C C . CYS A 1 177 ? 17.859 -30.578 -6.988 1 88.06 177 CYS A C 1
ATOM 1408 O O . CYS A 1 177 ? 17.234 -31.641 -6.996 1 88.06 177 CYS A O 1
ATOM 1410 N N . ASP A 1 178 ? 17.359 -29.484 -6.977 1 92.81 178 ASP A N 1
ATOM 1411 C CA . ASP A 1 178 ? 15.914 -29.297 -6.812 1 92.81 178 ASP A CA 1
ATOM 1412 C C . ASP A 1 178 ? 15.18 -29.547 -8.125 1 92.81 178 ASP A C 1
ATOM 1414 O O . ASP A 1 178 ? 15.742 -29.344 -9.211 1 92.81 178 ASP A O 1
ATOM 1418 N N . PHE A 1 179 ? 14.008 -30.062 -8.039 1 96.31 179 PHE A N 1
ATOM 1419 C CA . PHE A 1 179 ? 13.055 -29.938 -9.141 1 96.31 179 PHE A CA 1
ATOM 1420 C C . PHE A 1 179 ? 12.594 -28.484 -9.289 1 96.31 179 PHE A C 1
ATOM 1422 O O . PHE A 1 179 ? 12.219 -27.844 -8.305 1 96.31 179 PHE A O 1
ATOM 1429 N N . ARG A 1 180 ? 12.68 -27.984 -10.531 1 97 180 ARG A N 1
ATOM 1430 C CA . ARG A 1 180 ? 12.344 -26.578 -10.719 1 97 180 ARG A CA 1
ATOM 1431 C C . ARG A 1 180 ? 11.539 -26.375 -12 1 97 180 ARG A C 1
ATOM 1433 O O . ARG A 1 180 ? 11.789 -27.047 -13.008 1 97 180 ARG A O 1
ATOM 1440 N N . VAL A 1 181 ? 10.562 -25.578 -11.891 1 97.88 181 VAL A N 1
ATOM 1441 C CA . VAL A 1 181 ? 9.969 -24.922 -13.055 1 97.88 181 VAL A CA 1
ATOM 1442 C C . VAL A 1 181 ? 10.562 -23.516 -13.211 1 97.88 181 VAL A C 1
ATOM 1444 O O . VAL A 1 181 ? 10.492 -22.703 -12.297 1 97.88 181 VAL A O 1
ATOM 1447 N N . TRP A 1 182 ? 11.117 -23.203 -14.359 1 97.62 182 TRP A N 1
ATOM 1448 C CA . TRP A 1 182 ? 11.844 -21.938 -14.531 1 97.62 182 TRP A CA 1
ATOM 1449 C C . TRP A 1 182 ? 10.875 -20.781 -14.711 1 97.62 182 TRP A C 1
ATOM 1451 O O . TRP A 1 182 ? 11.164 -19.656 -14.312 1 97.62 182 TRP A O 1
ATOM 1461 N N . ASN A 1 183 ? 9.75 -21.125 -15.344 1 97.94 183 ASN A N 1
ATOM 1462 C CA . ASN A 1 183 ? 8.75 -20.094 -15.594 1 97.94 183 ASN A CA 1
ATOM 1463 C C . ASN A 1 183 ? 8.188 -19.531 -14.289 1 97.94 183 ASN A C 1
ATOM 1465 O O . ASN A 1 183 ? 7.855 -20.281 -13.375 1 97.94 183 ASN A O 1
ATOM 1469 N N . SER A 1 184 ? 8.062 -18.219 -14.188 1 95.69 184 SER A N 1
ATOM 1470 C CA . SER A 1 184 ? 7.363 -17.625 -13.055 1 95.69 184 SER A CA 1
ATOM 1471 C C . SER A 1 184 ? 5.875 -17.969 -13.078 1 95.69 184 SER A C 1
ATOM 1473 O O . SER A 1 184 ? 5.258 -18.156 -12.031 1 95.69 184 SER A O 1
ATOM 1475 N N . THR A 1 185 ? 5.371 -17.969 -14.266 1 96.94 185 THR A N 1
ATOM 1476 C CA . THR A 1 185 ? 4.008 -18.422 -14.523 1 96.94 185 THR A CA 1
ATOM 1477 C C . THR A 1 185 ? 4 -19.531 -15.57 1 96.94 185 THR A C 1
ATOM 1479 O O . THR A 1 185 ? 4.84 -19.547 -16.469 1 96.94 185 THR A O 1
ATOM 1482 N N . MET A 1 186 ? 3.047 -20.438 -15.453 1 97.94 186 MET A N 1
ATOM 1483 C CA . MET A 1 186 ? 2.986 -21.562 -16.391 1 97.94 186 MET A CA 1
ATOM 1484 C C . MET A 1 186 ? 2.828 -21.078 -17.828 1 97.94 186 MET A C 1
ATOM 1486 O O . MET A 1 186 ? 3.467 -21.594 -18.734 1 97.94 186 MET A O 1
ATOM 1490 N N . ILE A 1 187 ? 1.959 -20.125 -17.953 1 98.38 187 ILE A N 1
ATOM 1491 C CA . ILE A 1 187 ? 1.741 -19.516 -19.25 1 98.38 187 ILE A CA 1
ATOM 1492 C C . ILE A 1 187 ? 2.199 -18.062 -19.234 1 98.38 187 ILE A C 1
ATOM 1494 O O . ILE A 1 187 ? 1.924 -17.328 -18.266 1 98.38 187 ILE A O 1
ATOM 1498 N N . GLY A 1 188 ? 2.973 -17.625 -20.203 1 98.12 188 GLY A N 1
ATOM 1499 C CA . GLY A 1 188 ? 3.428 -16.25 -20.344 1 98.12 188 GLY A CA 1
ATOM 1500 C C . GLY A 1 188 ? 3.842 -15.898 -21.75 1 98.12 188 GLY A C 1
ATOM 1501 O O . GLY A 1 188 ? 4.074 -16.781 -22.578 1 98.12 188 GLY A O 1
ATOM 1502 N N . TYR A 1 189 ? 3.838 -14.641 -22.016 1 98.62 189 TYR A N 1
ATOM 1503 C CA . TYR A 1 189 ? 4.266 -14.156 -23.328 1 98.62 189 TYR A CA 1
ATOM 1504 C C . TYR A 1 189 ? 5.762 -13.859 -23.328 1 98.62 189 TYR A C 1
ATOM 1506 O O . TYR A 1 189 ? 6.293 -13.312 -22.359 1 98.62 189 TYR A O 1
ATOM 1514 N N . ALA A 1 190 ? 6.387 -14.164 -24.406 1 98.56 190 ALA A N 1
ATOM 1515 C CA . ALA A 1 190 ? 7.812 -13.898 -24.594 1 98.56 190 ALA A CA 1
ATOM 1516 C C . ALA A 1 190 ? 8.07 -12.406 -24.781 1 98.56 190 ALA A C 1
ATOM 1518 O O . ALA A 1 190 ? 7.129 -11.617 -24.875 1 98.56 190 ALA A O 1
ATOM 1519 N N . CYS A 1 191 ? 9.305 -12.078 -24.734 1 98.38 191 CYS A N 1
ATOM 1520 C CA . CYS A 1 191 ? 9.773 -10.719 -24.984 1 98.38 191 CYS A CA 1
ATOM 1521 C C . CYS A 1 191 ? 11.07 -10.734 -25.797 1 98.38 191 CYS A C 1
ATOM 1523 O O . CYS A 1 191 ? 12.023 -11.414 -25.438 1 98.38 191 CYS A O 1
ATOM 1525 N N . TYR A 1 192 ? 11.102 -9.977 -26.875 1 97.94 192 TYR A N 1
ATOM 1526 C CA . TYR A 1 192 ? 12.258 -9.945 -27.766 1 97.94 192 TYR A CA 1
ATOM 1527 C C . TYR A 1 192 ? 12.867 -8.555 -27.812 1 97.94 192 TYR A C 1
ATOM 1529 O O . TYR A 1 192 ? 12.18 -7.574 -28.109 1 97.94 192 TYR A O 1
ATOM 1537 N N . LYS A 1 193 ? 14.125 -8.508 -27.547 1 96 193 LYS A N 1
ATOM 1538 C CA . LYS A 1 193 ? 14.844 -7.254 -27.75 1 96 193 LYS A CA 1
ATOM 1539 C C . LYS A 1 193 ? 15.055 -6.977 -29.234 1 96 193 LYS A C 1
ATOM 1541 O O . LYS A 1 193 ? 15.641 -7.797 -29.938 1 96 193 LYS A O 1
ATOM 1546 N N . GLN A 1 194 ? 14.633 -5.859 -29.625 1 95.81 194 GLN A N 1
ATOM 1547 C CA . GLN A 1 194 ? 14.766 -5.477 -31.031 1 95.81 194 GLN A CA 1
ATOM 1548 C C . GLN A 1 194 ? 16.109 -4.785 -31.281 1 95.81 194 GLN A C 1
ATOM 1550 O O . GLN A 1 194 ? 16.766 -4.328 -30.344 1 95.81 194 GLN A O 1
ATOM 1555 N N . PRO A 1 195 ? 16.484 -4.664 -32.5 1 94.88 195 PRO A N 1
ATOM 1556 C CA . PRO A 1 195 ? 17.766 -4.027 -32.844 1 94.88 195 PRO A CA 1
ATOM 1557 C C . PRO A 1 195 ? 17.828 -2.57 -32.375 1 94.88 195 PRO A C 1
ATOM 1559 O O . PRO A 1 195 ? 18.906 -2.082 -32.031 1 94.88 195 PRO A O 1
ATOM 1562 N N . ASP A 1 196 ? 16.75 -1.891 -32.406 1 95.31 196 ASP A N 1
ATOM 1563 C CA . ASP A 1 196 ? 16.734 -0.482 -32.031 1 95.31 196 ASP A CA 1
ATOM 1564 C C . ASP A 1 196 ? 16.656 -0.325 -30.5 1 95.31 196 ASP A C 1
ATOM 1566 O O . ASP A 1 196 ? 16.562 0.794 -29.984 1 95.31 196 ASP A O 1
ATOM 1570 N N . GLY A 1 197 ? 16.594 -1.431 -29.812 1 92.5 197 GLY A N 1
ATOM 1571 C CA . GLY A 1 197 ? 16.609 -1.383 -28.359 1 92.5 197 GLY A CA 1
ATOM 1572 C C . GLY A 1 197 ? 15.234 -1.519 -27.75 1 92.5 197 GLY A C 1
ATOM 1573 O O . GLY A 1 197 ? 15.109 -1.747 -26.531 1 92.5 197 GLY A O 1
ATOM 1574 N N . THR A 1 198 ? 14.234 -1.396 -28.547 1 94.44 198 THR A N 1
ATOM 1575 C CA . THR A 1 198 ? 12.875 -1.539 -28.031 1 94.44 198 THR A CA 1
ATOM 1576 C C . THR A 1 198 ? 12.562 -3.002 -27.734 1 94.44 198 THR A C 1
ATOM 1578 O O . THR A 1 198 ? 13.289 -3.898 -28.172 1 94.44 198 THR A O 1
ATOM 1581 N N . LEU A 1 199 ? 11.586 -3.201 -26.891 1 96.25 199 LEU A N 1
ATOM 1582 C CA . LEU A 1 199 ? 11.18 -4.547 -26.516 1 96.25 199 LEU A CA 1
ATOM 1583 C C . LEU A 1 199 ? 9.844 -4.918 -27.156 1 96.25 199 LEU A C 1
ATOM 1585 O O . LEU A 1 199 ? 8.93 -4.098 -27.219 1 96.25 199 LEU A O 1
ATOM 1589 N N . LEU A 1 200 ? 9.805 -6.102 -27.766 1 97.56 200 LEU A N 1
ATOM 1590 C CA . LEU A 1 200 ? 8.578 -6.645 -28.344 1 97.56 200 LEU A CA 1
ATOM 1591 C C . LEU A 1 200 ? 8.039 -7.793 -27.5 1 97.56 200 LEU A C 1
ATOM 1593 O O . LEU A 1 200 ? 8.695 -8.828 -27.359 1 97.56 200 LEU A O 1
ATOM 1597 N N . GLY A 1 201 ? 6.852 -7.605 -26.953 1 97.81 201 GLY A N 1
ATOM 1598 C CA . GLY A 1 201 ? 6.258 -8.586 -26.047 1 97.81 201 GLY A CA 1
ATOM 1599 C C . GLY A 1 201 ? 6.207 -8.117 -24.609 1 97.81 201 GLY A C 1
ATOM 1600 O O . GLY A 1 201 ? 6.066 -6.918 -24.344 1 97.81 201 GLY A O 1
ATOM 1601 N N . ASP A 1 202 ? 6.172 -9.07 -23.672 1 97.31 202 ASP A N 1
ATOM 1602 C CA . ASP A 1 202 ? 6.039 -8.727 -22.266 1 97.31 202 ASP A CA 1
ATOM 1603 C C . ASP A 1 202 ? 7.41 -8.586 -21.609 1 97.31 202 ASP A C 1
ATOM 1605 O O . ASP A 1 202 ? 8.062 -9.586 -21.297 1 97.31 202 ASP A O 1
ATOM 1609 N N . PRO A 1 203 ? 7.797 -7.391 -21.25 1 95.12 203 PRO A N 1
ATOM 1610 C CA . PRO A 1 203 ? 9.125 -7.168 -20.672 1 95.12 203 PRO A CA 1
ATOM 1611 C C . PRO A 1 203 ? 9.359 -7.992 -19.406 1 95.12 203 PRO A C 1
ATOM 1613 O O . PRO A 1 203 ? 10.5 -8.328 -19.078 1 95.12 203 PRO A O 1
ATOM 1616 N N . PHE A 1 204 ? 8.367 -8.414 -18.812 1 93.62 204 PHE A N 1
ATOM 1617 C CA . PHE A 1 204 ? 8.469 -9.227 -17.594 1 93.62 204 PHE A CA 1
ATOM 1618 C C . PHE A 1 204 ? 9.195 -10.531 -17.891 1 93.62 204 PHE A C 1
ATOM 1620 O O . PHE A 1 204 ? 9.867 -11.078 -17.016 1 93.62 204 PHE A O 1
ATOM 1627 N N . ASN A 1 205 ? 9.117 -11 -19.062 1 96.94 205 ASN A N 1
ATOM 1628 C CA . ASN A 1 205 ? 9.656 -12.305 -19.422 1 96.94 205 ASN A CA 1
ATOM 1629 C C . ASN A 1 205 ? 10.898 -12.188 -20.297 1 96.94 205 ASN A C 1
ATOM 1631 O O . ASN A 1 205 ? 11.258 -13.133 -21 1 96.94 205 ASN A O 1
ATOM 1635 N N . LEU A 1 206 ? 11.516 -11.016 -20.266 1 96.25 206 LEU A N 1
ATOM 1636 C CA . LEU A 1 206 ? 12.695 -10.812 -21.109 1 96.25 206 LEU A CA 1
ATOM 1637 C C . LEU A 1 206 ? 13.781 -11.836 -20.781 1 96.25 206 LEU A C 1
ATOM 1639 O O . LEU A 1 206 ? 14.266 -12.547 -21.656 1 96.25 206 LEU A O 1
ATOM 1643 N N . GLU A 1 207 ? 14.109 -11.945 -19.5 1 95.69 207 GLU A N 1
ATOM 1644 C CA . GLU A 1 207 ? 15.211 -12.812 -19.094 1 95.69 207 GLU A CA 1
ATOM 1645 C C . GLU A 1 207 ? 14.867 -14.281 -19.312 1 95.69 207 GLU A C 1
ATOM 1647 O O . GLU A 1 207 ? 15.719 -15.062 -19.734 1 95.69 207 GLU A O 1
ATOM 1652 N N . LEU A 1 208 ? 13.695 -14.648 -19.047 1 97.62 208 LEU A N 1
ATOM 1653 C CA . LEU A 1 208 ? 13.289 -16.031 -19.281 1 97.62 208 LEU A CA 1
ATOM 1654 C C . LEU A 1 208 ? 13.328 -16.359 -20.766 1 97.62 208 LEU A C 1
ATOM 1656 O O . LEU A 1 208 ? 13.695 -17.484 -21.156 1 97.62 208 LEU A O 1
ATOM 1660 N N . THR A 1 209 ? 12.859 -15.406 -21.594 1 98.44 209 THR A N 1
ATOM 1661 C CA . THR A 1 209 ? 12.922 -15.594 -23.047 1 98.44 209 THR A CA 1
ATOM 1662 C C . THR A 1 209 ? 14.367 -15.82 -23.484 1 98.44 209 THR A C 1
ATOM 1664 O O . THR A 1 209 ? 14.641 -16.734 -24.281 1 98.44 209 THR A O 1
ATOM 1667 N N . GLN A 1 210 ? 15.234 -15.055 -22.953 1 97.12 210 GLN A N 1
ATOM 1668 C CA . GLN A 1 210 ? 16.641 -15.195 -23.281 1 97.12 210 GLN A CA 1
ATOM 1669 C C . GLN A 1 210 ? 17.188 -16.547 -22.812 1 97.12 210 GLN A C 1
ATOM 1671 O O . GLN A 1 210 ? 17.969 -17.188 -23.516 1 97.12 210 GLN A O 1
ATOM 1676 N N . ALA A 1 211 ? 16.797 -16.938 -21.641 1 97.31 211 ALA A N 1
ATOM 1677 C CA . ALA A 1 211 ? 17.203 -18.266 -21.156 1 97.31 211 ALA A CA 1
ATOM 1678 C C . ALA A 1 211 ? 16.672 -19.375 -22.062 1 97.31 211 ALA A C 1
ATOM 1680 O O . ALA A 1 211 ? 17.391 -20.328 -22.359 1 97.31 211 ALA A O 1
ATOM 1681 N N . ALA A 1 212 ? 15.469 -19.266 -22.469 1 97.94 212 ALA A N 1
ATOM 1682 C CA . ALA A 1 212 ? 14.891 -20.234 -23.391 1 97.94 212 ALA A CA 1
ATOM 1683 C C . ALA A 1 212 ? 15.672 -20.281 -24.703 1 97.94 212 ALA A C 1
ATOM 1685 O O . ALA A 1 212 ? 15.938 -21.375 -25.234 1 97.94 212 ALA A O 1
ATOM 1686 N N . GLN A 1 213 ? 15.992 -19.141 -25.203 1 97.19 213 GLN A N 1
ATOM 1687 C CA . GLN A 1 213 ? 16.75 -19.062 -26.438 1 97.19 213 GLN A CA 1
ATOM 1688 C C . GLN A 1 213 ? 18.125 -19.688 -26.281 1 97.19 213 GLN A C 1
ATOM 1690 O O . GLN A 1 213 ? 18.625 -20.359 -27.203 1 97.19 213 GLN A O 1
ATOM 1695 N N . LYS A 1 214 ? 18.734 -19.484 -25.141 1 95.94 214 LYS A N 1
ATOM 1696 C CA . LYS A 1 214 ? 20.016 -20.094 -24.859 1 95.94 214 LYS A CA 1
ATOM 1697 C C . LYS A 1 214 ? 19.906 -21.625 -24.859 1 95.94 214 LYS A C 1
ATOM 1699 O O . LYS A 1 214 ? 20.875 -22.328 -25.172 1 95.94 214 LYS A O 1
ATOM 1704 N N . LEU A 1 215 ? 18.734 -22.078 -24.469 1 95.88 215 LEU A N 1
ATOM 1705 C CA . LEU A 1 215 ? 18.484 -23.516 -24.453 1 95.88 215 LEU A CA 1
ATOM 1706 C C . LEU A 1 215 ? 18.141 -24.031 -25.844 1 95.88 215 LEU A C 1
ATOM 1708 O O . LEU A 1 215 ? 17.969 -25.234 -26.031 1 95.88 215 LEU A O 1
ATOM 1712 N N . GLY A 1 216 ? 17.938 -23.141 -26.797 1 95.75 216 GLY A N 1
ATOM 1713 C CA . GLY A 1 216 ? 17.703 -23.531 -28.172 1 95.75 216 GLY A CA 1
ATOM 1714 C C . GLY A 1 216 ? 16.281 -23.266 -28.641 1 95.75 216 GLY A C 1
ATOM 1715 O O . GLY A 1 216 ? 15.914 -23.656 -29.75 1 95.75 216 GLY A O 1
ATOM 1716 N N . TRP A 1 217 ? 15.484 -22.625 -27.828 1 97.5 217 TRP A N 1
ATOM 1717 C CA . TRP A 1 217 ? 14.102 -22.328 -28.188 1 97.5 217 TRP A CA 1
ATOM 1718 C C . TRP A 1 217 ? 14.016 -21.141 -29.141 1 97.5 217 TRP A C 1
ATOM 1720 O O . TRP A 1 217 ? 14.758 -20.172 -28.984 1 97.5 217 TRP A O 1
ATOM 1730 N N . ALA A 1 218 ? 13.078 -21.266 -30.109 1 96.88 218 ALA A N 1
ATOM 1731 C CA . ALA A 1 218 ? 12.805 -20.172 -31.016 1 96.88 218 ALA A CA 1
ATOM 1732 C C . ALA A 1 218 ? 11.312 -19.891 -31.109 1 96.88 218 ALA A C 1
ATOM 1734 O O . ALA A 1 218 ? 10.531 -20.766 -31.469 1 96.88 218 ALA A O 1
ATOM 1735 N N . GLY A 1 219 ? 10.977 -18.766 -30.797 1 96.12 219 GLY A N 1
ATOM 1736 C CA . GLY A 1 219 ? 9.586 -18.344 -30.938 1 96.12 219 GLY A CA 1
ATOM 1737 C C . GLY A 1 219 ? 9.289 -17.719 -32.281 1 96.12 219 GLY A C 1
ATOM 1738 O O . GLY A 1 219 ? 10.156 -17.672 -33.156 1 96.12 219 GLY A O 1
ATOM 1739 N N . LYS A 1 220 ? 8.078 -17.266 -32.469 1 96.44 220 LYS A N 1
ATOM 1740 C CA . LYS A 1 220 ? 7.629 -16.688 -33.75 1 96.44 220 LYS A CA 1
ATOM 1741 C C . LYS A 1 220 ? 8.078 -15.227 -33.875 1 96.44 220 LYS A C 1
ATOM 1743 O O . LYS A 1 220 ? 8.047 -14.648 -34.938 1 96.44 220 LYS A O 1
ATOM 1748 N N . GLY A 1 221 ? 8.484 -14.641 -32.781 1 96.25 221 GLY A N 1
ATOM 1749 C CA . GLY A 1 221 ? 8.961 -13.273 -32.781 1 96.25 221 GLY A CA 1
ATOM 1750 C C . GLY A 1 221 ? 7.848 -12.25 -32.844 1 96.25 221 GLY A C 1
ATOM 1751 O O . GLY A 1 221 ? 8.008 -11.188 -33.469 1 96.25 221 GLY A O 1
ATOM 1752 N N . THR A 1 222 ? 6.707 -12.602 -32.375 1 96.88 222 THR A N 1
ATOM 1753 C CA . THR A 1 222 ? 5.578 -11.68 -32.344 1 96.88 222 THR A CA 1
ATOM 1754 C C . THR A 1 222 ? 5.398 -11.102 -30.953 1 96.88 222 THR A C 1
ATOM 1756 O O . THR A 1 222 ? 6.129 -11.453 -30.016 1 96.88 222 THR A O 1
ATOM 1759 N N . ARG A 1 223 ? 4.465 -10.164 -30.781 1 96.56 223 ARG A N 1
ATOM 1760 C CA . ARG A 1 223 ? 4.293 -9.43 -29.531 1 96.56 223 ARG A CA 1
ATOM 1761 C C . ARG A 1 223 ? 3.637 -10.312 -28.469 1 96.56 223 ARG A C 1
ATOM 1763 O O . ARG A 1 223 ? 3.627 -9.961 -27.281 1 96.56 223 ARG A O 1
ATOM 1770 N N . GLN A 1 224 ? 3.004 -11.43 -28.859 1 97.69 224 GLN A N 1
ATOM 1771 C CA . GLN A 1 224 ? 2.355 -12.312 -27.891 1 97.69 224 GLN A CA 1
ATOM 1772 C C . GLN A 1 224 ? 2.648 -13.773 -28.188 1 97.69 224 GLN A C 1
ATOM 1774 O O . GLN A 1 224 ? 1.729 -14.594 -28.281 1 97.69 224 GLN A O 1
ATOM 1779 N N . ASP A 1 225 ? 3.918 -14.086 -28.25 1 98.06 225 ASP A N 1
ATOM 1780 C CA . ASP A 1 225 ? 4.359 -15.469 -28.344 1 98.06 225 ASP A CA 1
ATOM 1781 C C . ASP A 1 225 ? 4.305 -16.156 -26.984 1 98.06 225 ASP A C 1
ATOM 1783 O O . ASP A 1 225 ? 4.809 -15.633 -25.984 1 98.06 225 ASP A O 1
ATOM 1787 N N . ILE A 1 226 ? 3.678 -17.312 -27.031 1 98.44 226 ILE A N 1
ATOM 1788 C CA . ILE A 1 226 ? 3.625 -18.078 -25.797 1 98.44 226 ILE A CA 1
ATOM 1789 C C . ILE A 1 226 ? 4.984 -18.719 -25.516 1 98.44 226 ILE A C 1
ATOM 1791 O O . ILE A 1 226 ? 5.547 -19.391 -26.391 1 98.44 226 ILE A O 1
ATOM 1795 N N . LEU A 1 227 ? 5.516 -18.516 -24.312 1 98.5 227 LEU A N 1
ATOM 1796 C CA . LEU A 1 227 ? 6.77 -19.141 -23.891 1 98.5 227 LEU A CA 1
ATOM 1797 C C . LEU A 1 227 ? 6.598 -20.641 -23.703 1 98.5 227 LEU A C 1
ATOM 1799 O O . LEU A 1 227 ? 5.52 -21.109 -23.312 1 98.5 227 LEU A O 1
ATOM 1803 N N . PRO A 1 228 ? 7.672 -21.422 -23.984 1 98.44 228 PRO A N 1
ATOM 1804 C CA . PRO A 1 228 ? 7.625 -22.828 -23.578 1 98.44 228 PRO A CA 1
ATOM 1805 C C . PRO A 1 228 ? 7.734 -23.016 -22.062 1 98.44 228 PRO A C 1
ATOM 1807 O O . PRO A 1 228 ? 8.07 -22.062 -21.344 1 98.44 228 PRO A O 1
ATOM 1810 N N . LEU A 1 229 ? 7.352 -24.188 -21.625 1 98.56 229 LEU A N 1
ATOM 1811 C CA . LEU A 1 229 ? 7.648 -24.547 -20.234 1 98.56 229 LEU A CA 1
ATOM 1812 C C . LEU A 1 229 ? 9.078 -25.062 -20.109 1 98.56 229 LEU A C 1
ATOM 1814 O O . LEU A 1 229 ? 9.484 -25.969 -20.844 1 98.56 229 LEU A O 1
ATOM 1818 N N . ILE A 1 230 ? 9.852 -24.469 -19.234 1 98.38 230 ILE A N 1
ATOM 1819 C CA . ILE A 1 230 ? 11.203 -24.922 -18.953 1 98.38 230 ILE A CA 1
ATOM 1820 C C . ILE A 1 230 ? 11.242 -25.609 -17.594 1 98.38 230 ILE A C 1
ATOM 1822 O O . ILE A 1 230 ? 10.938 -25 -16.578 1 98.38 230 ILE A O 1
ATOM 1826 N N . VAL A 1 231 ? 11.625 -26.906 -17.609 1 98.06 231 VAL A N 1
ATOM 1827 C CA . VAL A 1 231 ? 11.617 -27.672 -16.359 1 98.06 231 VAL A CA 1
ATOM 1828 C C . VAL A 1 231 ? 12.961 -28.375 -16.172 1 98.06 231 VAL A C 1
ATOM 1830 O O . VAL A 1 231 ? 13.664 -28.656 -17.141 1 98.06 231 VAL A O 1
ATOM 1833 N N . GLN A 1 232 ? 13.32 -28.516 -14.938 1 96.56 232 GLN A N 1
ATOM 1834 C CA . GLN A 1 232 ? 14.523 -29.234 -14.508 1 96.56 232 GLN A CA 1
ATOM 1835 C C . GLN A 1 232 ? 14.195 -30.266 -13.445 1 96.56 232 GLN A C 1
ATOM 1837 O O . GLN A 1 232 ? 13.648 -29.938 -12.391 1 96.56 232 GLN A O 1
ATOM 1842 N N . ALA A 1 233 ? 14.531 -31.516 -13.758 1 96.12 233 ALA A N 1
ATOM 1843 C CA . ALA A 1 233 ? 14.266 -32.625 -12.836 1 96.12 233 ALA A CA 1
ATOM 1844 C C . ALA A 1 233 ? 15.516 -32.969 -12.016 1 96.12 233 ALA A C 1
ATOM 1846 O O . ALA A 1 233 ? 16.312 -33.812 -12.414 1 96.12 233 ALA A O 1
ATOM 1847 N N . GLY A 1 234 ? 15.586 -32.312 -10.852 1 92.19 234 GLY A N 1
ATOM 1848 C CA . GLY A 1 234 ? 16.734 -32.594 -10 1 92.19 234 GLY A CA 1
ATOM 1849 C C . GLY A 1 234 ? 18.062 -32.25 -10.664 1 92.19 234 GLY A C 1
ATOM 1850 O O . GLY A 1 234 ? 18.266 -31.156 -11.156 1 92.19 234 GLY A O 1
ATOM 1851 N N . ASP A 1 235 ? 18.844 -33.312 -10.766 1 90 235 ASP A N 1
ATOM 1852 C CA . ASP A 1 235 ? 20.203 -33.156 -11.266 1 90 235 ASP A CA 1
ATOM 1853 C C . ASP A 1 235 ? 20.234 -33.125 -12.789 1 90 235 ASP A C 1
ATOM 1855 O O . ASP A 1 235 ? 21.281 -32.938 -13.398 1 90 235 ASP A O 1
ATOM 1859 N N . GLY A 1 236 ? 19.125 -33.344 -13.32 1 90.44 236 GLY A N 1
ATOM 1860 C CA . GLY A 1 236 ? 19.078 -33.375 -14.773 1 90.44 236 GLY A CA 1
ATOM 1861 C C . GLY A 1 236 ? 19.203 -31.984 -15.398 1 90.44 236 GLY A C 1
ATOM 1862 O O . GLY A 1 236 ? 19.203 -30.969 -14.695 1 90.44 236 GLY A O 1
ATOM 1863 N N . GLU A 1 237 ? 19.328 -31.984 -16.656 1 93.56 237 GLU A N 1
ATOM 1864 C CA . GLU A 1 237 ? 19.406 -30.75 -17.422 1 93.56 237 GLU A CA 1
ATOM 1865 C C . GLU A 1 237 ? 18.031 -30.078 -17.516 1 93.56 237 GLU A C 1
ATOM 1867 O O . GLU A 1 237 ? 17 -30.734 -17.406 1 93.56 237 GLU A O 1
ATOM 1872 N N . ALA A 1 238 ? 18.109 -28.781 -17.719 1 96.12 238 ALA A N 1
ATOM 1873 C CA . ALA A 1 238 ? 16.875 -28.047 -18 1 96.12 238 ALA A CA 1
ATOM 1874 C C . ALA A 1 238 ? 16.406 -28.297 -19.438 1 96.12 238 ALA A C 1
ATOM 1876 O O . ALA A 1 238 ? 17.219 -28.344 -20.359 1 96.12 238 ALA A O 1
ATOM 1877 N N . HIS A 1 239 ? 15.156 -28.578 -19.531 1 96.56 239 HIS A N 1
ATOM 1878 C CA . HIS A 1 239 ? 14.539 -28.812 -20.828 1 96.56 239 HIS A CA 1
ATOM 1879 C C . HIS A 1 239 ? 13.344 -27.891 -21.062 1 96.56 239 HIS A C 1
ATOM 1881 O O . HIS A 1 239 ? 12.594 -27.594 -20.125 1 96.56 239 HIS A O 1
ATOM 1887 N N . PHE A 1 240 ? 13.234 -27.391 -22.297 1 97.88 240 PHE A N 1
ATOM 1888 C CA . PHE A 1 240 ? 12.023 -26.656 -22.625 1 97.88 240 PHE A CA 1
ATOM 1889 C C . PHE A 1 240 ? 11.062 -27.516 -23.438 1 97.88 240 PHE A C 1
ATOM 1891 O O . PHE A 1 240 ? 11.492 -28.375 -24.219 1 97.88 240 PHE A O 1
ATOM 1898 N N . PHE A 1 241 ? 9.773 -27.328 -23.234 1 98.12 241 PHE A N 1
ATOM 1899 C CA . PHE A 1 241 ? 8.695 -27.984 -23.953 1 98.12 241 PHE A CA 1
ATOM 1900 C C . PHE A 1 241 ? 7.66 -26.969 -24.422 1 98.12 241 PHE A C 1
ATOM 1902 O O . PHE A 1 241 ? 7.176 -26.156 -23.625 1 98.12 241 PHE A O 1
ATOM 1909 N N . ASP A 1 242 ? 7.328 -27.016 -25.688 1 97.75 242 ASP A N 1
ATOM 1910 C CA . ASP A 1 242 ? 6.238 -26.172 -26.156 1 97.75 242 ASP A CA 1
ATOM 1911 C C . ASP A 1 242 ? 4.898 -26.625 -25.594 1 97.75 242 ASP A C 1
ATOM 1913 O O . ASP A 1 242 ? 4.605 -27.828 -25.578 1 97.75 242 ASP A O 1
ATOM 1917 N N . ILE A 1 243 ? 4.195 -25.703 -25.125 1 98.19 243 ILE A N 1
ATOM 1918 C CA . ILE A 1 243 ? 2.857 -26.031 -24.641 1 98.19 243 ILE A CA 1
ATOM 1919 C C . ILE A 1 243 ? 1.921 -26.25 -25.828 1 98.19 243 ILE A C 1
ATOM 1921 O O . ILE A 1 243 ? 1.863 -25.406 -26.734 1 98.19 243 ILE A O 1
ATOM 1925 N N . PRO A 1 244 ? 1.237 -27.359 -25.828 1 97.12 244 PRO A N 1
ATOM 1926 C CA . PRO A 1 244 ? 0.244 -27.531 -26.891 1 97.12 244 PRO A CA 1
ATOM 1927 C C . PRO A 1 244 ? -0.745 -26.375 -26.969 1 97.12 244 PRO A C 1
ATOM 1929 O O . PRO A 1 244 ? -1.233 -25.906 -25.938 1 97.12 244 PRO A O 1
ATOM 1932 N N . GLU A 1 245 ? -1.046 -25.938 -28.141 1 95.25 245 GLU A N 1
ATOM 1933 C CA . GLU A 1 245 ? -1.866 -24.75 -28.359 1 95.25 245 GLU A CA 1
ATOM 1934 C C . GLU A 1 245 ? -3.254 -24.906 -27.75 1 95.25 245 GLU A C 1
ATOM 1936 O O . GLU A 1 245 ? -3.84 -23.953 -27.25 1 95.25 245 GLU A O 1
ATOM 1941 N N . ASP A 1 246 ? -3.764 -26.094 -27.812 1 95.56 246 ASP A N 1
ATOM 1942 C CA . ASP A 1 246 ? -5.117 -26.344 -27.328 1 95.56 246 ASP A CA 1
ATOM 1943 C C . ASP A 1 246 ? -5.188 -26.266 -25.812 1 95.56 246 ASP A C 1
ATOM 1945 O O . ASP A 1 246 ? -6.277 -26.172 -25.234 1 95.56 246 ASP A O 1
ATOM 1949 N N . LEU A 1 247 ? -4.039 -26.234 -25.156 1 97.5 247 LEU A N 1
ATOM 1950 C CA . LEU A 1 247 ? -4.012 -26.141 -23.703 1 97.5 247 LEU A CA 1
ATOM 1951 C C . LEU A 1 247 ? -3.902 -24.688 -23.25 1 97.5 247 LEU A C 1
ATOM 1953 O O . LEU A 1 247 ? -4.016 -24.391 -22.062 1 97.5 247 LEU A O 1
ATOM 1957 N N . VAL A 1 248 ? -3.73 -23.828 -24.188 1 98 248 VAL A N 1
ATOM 1958 C CA . VAL A 1 248 ? -3.623 -22.406 -23.859 1 98 248 VAL A CA 1
ATOM 1959 C C . VAL A 1 248 ? -4.855 -21.672 -24.375 1 98 248 VAL A C 1
ATOM 1961 O O . VAL A 1 248 ? -4.91 -21.266 -25.531 1 98 248 VAL A O 1
ATOM 1964 N N . LEU A 1 249 ? -5.789 -21.484 -23.5 1 98.19 249 LEU A N 1
ATOM 1965 C CA . LEU A 1 249 ? -6.977 -20.719 -23.828 1 98.19 249 LEU A CA 1
ATOM 1966 C C . LEU A 1 249 ? -6.68 -19.219 -23.766 1 98.19 249 LEU A C 1
ATOM 1968 O O . LEU A 1 249 ? -6.289 -18.703 -22.719 1 98.19 249 LEU A O 1
ATOM 1972 N N . GLN A 1 250 ? -6.793 -18.531 -24.891 1 98.25 250 GLN A N 1
ATOM 1973 C CA . GLN A 1 250 ? -6.551 -17.094 -24.938 1 98.25 250 GLN A CA 1
ATOM 1974 C C . GLN A 1 250 ? -7.836 -16.328 -25.234 1 98.25 250 GLN A C 1
ATOM 1976 O O . GLN A 1 250 ? -8.625 -16.734 -26.094 1 98.25 250 GLN A O 1
ATOM 1981 N N . VAL A 1 251 ? -8.031 -15.266 -24.531 1 98.56 251 VAL A N 1
ATOM 1982 C CA . VAL A 1 251 ? -9.227 -14.43 -24.672 1 98.56 251 VAL A CA 1
ATOM 1983 C C . VAL A 1 251 ? -8.906 -13.211 -25.531 1 98.56 251 VAL A C 1
ATOM 1985 O O . VAL A 1 251 ? -8.07 -12.383 -25.156 1 98.56 251 VAL A O 1
ATOM 1988 N N . PRO A 1 252 ? -9.578 -13.086 -26.688 1 98.44 252 PRO A N 1
ATOM 1989 C CA . PRO A 1 252 ? -9.414 -11.828 -27.422 1 98.44 252 PRO A CA 1
ATOM 1990 C C . PRO A 1 252 ? -9.953 -10.625 -26.656 1 98.44 252 PRO A C 1
ATOM 1992 O O . PRO A 1 252 ? -11.055 -10.68 -26.109 1 98.44 252 PRO A O 1
ATOM 1995 N N . LEU A 1 253 ? -9.219 -9.57 -26.609 1 98.69 253 LEU A N 1
ATOM 1996 C CA . LEU A 1 253 ? -9.617 -8.398 -25.844 1 98.69 253 LEU A CA 1
ATOM 1997 C C . LEU A 1 253 ? -10.367 -7.398 -26.703 1 98.69 253 LEU A C 1
ATOM 1999 O O . LEU A 1 253 ? -9.93 -7.086 -27.812 1 98.69 253 LEU A O 1
ATOM 2003 N N . ARG A 1 254 ? -11.477 -7.02 -26.203 1 98.12 254 ARG A N 1
ATOM 2004 C CA . ARG A 1 254 ? -12.344 -6.055 -26.859 1 98.12 254 ARG A CA 1
ATOM 2005 C C . ARG A 1 254 ? -12.844 -5 -25.875 1 98.12 254 ARG A C 1
ATOM 2007 O O . ARG A 1 254 ? -12.883 -5.238 -24.672 1 98.12 254 ARG A O 1
ATOM 2014 N N . HIS A 1 255 ? -13.18 -3.891 -26.406 1 97.81 255 HIS A N 1
ATOM 2015 C CA . HIS A 1 255 ? -13.773 -2.84 -25.594 1 97.81 255 HIS A CA 1
ATOM 2016 C C . HIS A 1 255 ? -15.211 -2.562 -26.016 1 97.81 255 HIS A C 1
ATOM 2018 O O . HIS A 1 255 ? -15.523 -2.537 -27.203 1 97.81 255 HIS A O 1
ATOM 2024 N N . PRO A 1 256 ? -16.109 -2.355 -25.094 1 96.06 256 PRO A N 1
ATOM 2025 C CA . PRO A 1 256 ? -17.516 -2.141 -25.453 1 96.06 256 PRO A CA 1
ATOM 2026 C C . PRO A 1 256 ? -17.75 -0.769 -26.078 1 96.06 256 PRO A C 1
ATOM 2028 O O . PRO A 1 256 ? -18.688 -0.602 -26.859 1 96.06 256 PRO A O 1
ATOM 2031 N N . LYS A 1 257 ? -16.953 0.209 -25.781 1 95.44 257 LYS A N 1
ATOM 2032 C CA . LYS A 1 257 ? -17.156 1.585 -26.219 1 95.44 257 LYS A CA 1
ATOM 2033 C C . LYS A 1 257 ? -16.141 1.976 -27.297 1 95.44 257 LYS A C 1
ATOM 2035 O O . LYS A 1 257 ? -16.438 2.783 -28.172 1 95.44 257 LYS A O 1
ATOM 2040 N N . TYR A 1 258 ? -14.984 1.429 -27.25 1 97.5 258 TYR A N 1
ATOM 2041 C CA . TYR A 1 258 ? -13.891 1.866 -28.109 1 97.5 258 TYR A CA 1
ATOM 2042 C C . TYR A 1 258 ? -13.492 0.762 -29.078 1 97.5 258 TYR A C 1
ATOM 2044 O O . TYR A 1 258 ? -12.57 -0.009 -28.812 1 97.5 258 TYR A O 1
ATOM 2052 N N . GLU A 1 259 ? -13.922 0.807 -30.25 1 97.56 259 GLU A N 1
ATOM 2053 C CA . GLU A 1 259 ? -13.695 -0.214 -31.266 1 97.56 259 GLU A CA 1
ATOM 2054 C C . GLU A 1 259 ? -12.234 -0.249 -31.703 1 97.56 259 GLU A C 1
ATOM 2056 O O . GLU A 1 259 ? -11.703 -1.312 -32.031 1 97.56 259 GLU A O 1
ATOM 2061 N N . LYS A 1 260 ? -11.633 0.847 -31.688 1 98.19 260 LYS A N 1
ATOM 2062 C CA . LYS A 1 260 ? -10.234 0.94 -32.094 1 98.19 260 LYS A CA 1
ATOM 2063 C C . LYS A 1 260 ? -9.336 0.101 -31.203 1 98.19 260 LYS A C 1
ATOM 2065 O O . LYS A 1 260 ? -8.297 -0.389 -31.641 1 98.19 260 LYS A O 1
ATOM 2070 N N . PHE A 1 261 ? -9.727 -0.017 -29.969 1 98.31 261 PHE A N 1
ATOM 2071 C CA . PHE A 1 261 ? -8.977 -0.897 -29.078 1 98.31 261 PHE A CA 1
ATOM 2072 C C . PHE A 1 261 ? -9.078 -2.346 -29.531 1 98.31 261 PHE A C 1
ATOM 2074 O O . PHE A 1 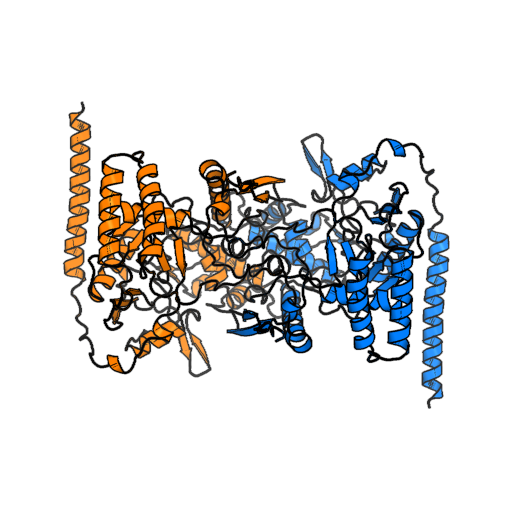261 ? -8.078 -3.072 -29.531 1 98.31 261 PHE A O 1
ATOM 2081 N N . THR A 1 262 ? -10.211 -2.732 -29.953 1 97.19 262 THR A N 1
ATOM 2082 C CA . THR A 1 262 ? -10.445 -4.082 -30.453 1 97.19 262 THR A CA 1
ATOM 2083 C C . THR A 1 262 ? -9.578 -4.363 -31.672 1 97.19 262 THR A C 1
ATOM 2085 O O . THR A 1 262 ? -9.062 -5.473 -31.828 1 97.19 262 THR A O 1
ATOM 2088 N N . ASP A 1 263 ? -9.391 -3.371 -32.406 1 97.5 263 ASP A N 1
ATOM 2089 C CA . ASP A 1 263 ? -8.641 -3.5 -33.656 1 97.5 263 ASP A CA 1
ATOM 2090 C C . ASP A 1 263 ? -7.16 -3.76 -33.375 1 97.5 263 ASP A C 1
ATOM 2092 O O . ASP A 1 263 ? -6.426 -4.199 -34.281 1 97.5 263 ASP A O 1
ATOM 2096 N N . LEU A 1 264 ? -6.719 -3.484 -32.188 1 97.5 264 LEU A N 1
ATOM 2097 C CA . LEU A 1 264 ? -5.32 -3.721 -31.828 1 97.5 264 LEU A CA 1
ATOM 2098 C C . LEU A 1 264 ? -5.008 -5.215 -31.828 1 97.5 264 LEU A C 1
ATOM 2100 O O . LEU A 1 264 ? -3.846 -5.609 -31.969 1 97.5 264 LEU A O 1
ATOM 2104 N N . GLY A 1 265 ? -6.012 -6.051 -31.5 1 97.75 265 GLY A N 1
ATOM 2105 C CA . GLY A 1 265 ? -5.879 -7.492 -31.641 1 97.75 265 GLY A CA 1
ATOM 2106 C C . GLY A 1 265 ? -5.133 -8.141 -30.484 1 97.75 265 GLY A C 1
ATOM 2107 O O . GLY A 1 265 ? -4.531 -9.203 -30.656 1 97.75 265 GLY A O 1
ATOM 2108 N N . TYR A 1 266 ? -5.152 -7.551 -29.359 1 98.25 266 TYR A N 1
ATOM 2109 C CA . TYR A 1 266 ? -4.504 -8.148 -28.188 1 98.25 266 TYR A CA 1
ATOM 2110 C C . TYR A 1 266 ? -5.344 -9.297 -27.641 1 98.25 266 TYR A C 1
ATOM 2112 O O . TYR A 1 266 ? -6.562 -9.312 -27.797 1 98.25 266 TYR A O 1
ATOM 2120 N N . LYS A 1 267 ? -4.641 -10.227 -27.062 1 98.31 267 LYS A N 1
ATOM 2121 C CA . LYS A 1 267 ? -5.227 -11.336 -26.328 1 98.31 267 LYS A CA 1
ATOM 2122 C C . LYS A 1 267 ? -4.578 -11.492 -24.953 1 98.31 267 LYS A C 1
ATOM 2124 O O . LYS A 1 267 ? -3.535 -10.891 -24.672 1 98.31 267 LYS A O 1
ATOM 2129 N N . TRP A 1 268 ? -5.246 -12.234 -24.125 1 98.5 268 TRP A N 1
ATOM 2130 C CA . TRP A 1 268 ? -4.633 -12.625 -22.859 1 98.5 268 TRP A CA 1
ATOM 2131 C C . TRP A 1 268 ? -4.988 -14.07 -22.5 1 98.5 268 TRP A C 1
ATOM 2133 O O . TRP A 1 268 ? -6.113 -14.516 -22.734 1 98.5 268 TRP A O 1
ATOM 2143 N N . PHE A 1 269 ? -4.035 -14.797 -22 1 98.31 269 PHE A N 1
ATOM 2144 C CA . PHE A 1 269 ? -4.305 -16.188 -21.625 1 98.31 269 PHE A CA 1
ATOM 2145 C C . PHE A 1 269 ? -5.207 -16.25 -20.391 1 98.31 269 PHE A C 1
ATOM 2147 O O . PHE A 1 269 ? -5.086 -15.422 -19.484 1 98.31 269 PHE A O 1
ATOM 2154 N N . ALA A 1 270 ? -6.098 -17.219 -20.328 1 98.31 270 ALA A N 1
ATOM 2155 C CA . ALA A 1 270 ? -7.199 -17.281 -19.375 1 98.31 270 ALA A CA 1
ATOM 2156 C C . ALA A 1 270 ? -6.703 -17.734 -18 1 98.31 270 ALA A C 1
ATOM 2158 O O . ALA A 1 270 ? -7.172 -17.234 -16.969 1 98.31 270 ALA A O 1
ATOM 2159 N N . LEU A 1 271 ? -5.742 -18.625 -17.984 1 98.25 271 LEU A N 1
ATOM 2160 C CA . LEU A 1 271 ? -5.398 -19.297 -16.734 1 98.25 271 LEU A CA 1
ATOM 2161 C C . LEU A 1 271 ? -4.133 -18.703 -16.125 1 98.25 271 LEU A C 1
ATOM 2163 O O . LEU A 1 271 ? -3.043 -18.859 -16.688 1 98.25 271 LEU A O 1
ATOM 2167 N N . PRO A 1 272 ? -4.332 -18.031 -15.016 1 96.81 272 PRO A N 1
ATOM 2168 C CA . PRO A 1 272 ? -3.117 -17.672 -14.289 1 96.81 272 PRO A CA 1
ATOM 2169 C C . PRO A 1 272 ? -2.504 -18.828 -13.523 1 96.81 272 PRO A C 1
ATOM 2171 O O . PRO A 1 272 ? -3.205 -19.531 -12.781 1 96.81 272 PRO A O 1
ATOM 2174 N N . GLY A 1 273 ? -1.275 -19.141 -13.734 1 96.94 273 GLY A N 1
ATOM 2175 C CA . GLY A 1 273 ? -0.562 -20.203 -13.039 1 96.94 273 GLY A CA 1
ATOM 2176 C C . GLY A 1 273 ? 0.812 -19.781 -12.555 1 96.94 273 GLY A C 1
ATOM 2177 O O . GLY A 1 273 ? 1.736 -19.625 -13.352 1 96.94 273 GLY A O 1
ATOM 2178 N N . VAL A 1 274 ? 0.963 -19.641 -11.25 1 96.88 274 VAL A N 1
ATOM 2179 C CA . VAL A 1 274 ? 2.252 -19.281 -10.664 1 96.88 274 VAL A CA 1
ATOM 2180 C C . VAL A 1 274 ? 3.096 -20.547 -10.477 1 96.88 274 VAL A C 1
ATOM 2182 O O . VAL A 1 274 ? 2.652 -21.5 -9.844 1 96.88 274 VAL A O 1
ATOM 2185 N N . SER A 1 275 ? 4.316 -20.5 -10.977 1 96.81 275 SER A N 1
ATOM 2186 C CA . SER A 1 275 ? 5.078 -21.75 -10.961 1 96.81 275 SER A CA 1
ATOM 2187 C C . SER A 1 275 ? 6.43 -21.562 -10.281 1 96.81 275 SER A C 1
ATOM 2189 O O . SER A 1 275 ? 7.238 -22.5 -10.227 1 96.81 275 SER A O 1
ATOM 2191 N N . CYS A 1 276 ? 6.645 -20.375 -9.75 1 93.62 276 CYS A N 1
ATOM 2192 C CA . CYS A 1 276 ? 7.906 -20.109 -9.062 1 93.62 276 CYS A CA 1
ATOM 2193 C C . CYS A 1 276 ? 7.738 -20.203 -7.555 1 93.62 276 CYS A C 1
ATOM 2195 O O . CYS A 1 276 ? 8.344 -19.438 -6.809 1 93.62 276 CYS A O 1
ATOM 2197 N N . LEU A 1 277 ? 6.926 -21.031 -7.086 1 95.06 277 LEU A N 1
ATOM 2198 C CA . LEU A 1 277 ? 6.645 -21.188 -5.664 1 95.06 277 LEU A CA 1
ATOM 2199 C C . LEU A 1 277 ? 7.285 -22.469 -5.125 1 95.06 277 LEU A C 1
ATOM 2201 O O . LEU A 1 277 ? 7.543 -23.406 -5.879 1 95.06 277 LEU A O 1
ATOM 2205 N N . LYS A 1 278 ? 7.535 -22.484 -3.854 1 95.94 278 LYS A N 1
ATOM 2206 C CA . LYS A 1 278 ? 7.852 -23.688 -3.09 1 95.94 278 LYS A CA 1
ATOM 2207 C C . LYS A 1 278 ? 6.867 -23.875 -1.939 1 95.94 278 LYS A C 1
ATOM 2209 O O . LYS A 1 278 ? 6.293 -22.906 -1.434 1 95.94 278 LYS A O 1
ATOM 2214 N N . LEU A 1 279 ? 6.633 -25.094 -1.604 1 97.62 279 LEU A N 1
ATOM 2215 C CA . LEU A 1 279 ? 5.82 -25.469 -0.45 1 97.62 279 LEU A CA 1
ATOM 2216 C C . LEU A 1 279 ? 6.699 -25.891 0.718 1 97.62 279 LEU A C 1
ATOM 2218 O O . LEU A 1 279 ? 7.523 -26.797 0.58 1 97.62 279 LEU A O 1
ATOM 2222 N N . ASP A 1 280 ? 6.629 -25.172 1.8 1 95.75 280 ASP A N 1
ATOM 2223 C CA . ASP A 1 280 ? 7.25 -25.547 3.068 1 95.75 280 ASP A CA 1
ATOM 2224 C C . ASP A 1 280 ? 6.227 -26.156 4.02 1 95.75 280 ASP A C 1
ATOM 2226 O O . ASP A 1 280 ? 5.391 -25.453 4.586 1 95.75 280 ASP A O 1
ATOM 2230 N N . CYS A 1 281 ? 6.348 -27.422 4.207 1 96.31 281 CYS A N 1
ATOM 2231 C CA . CYS A 1 281 ? 5.312 -28.172 4.914 1 96.31 281 CYS A CA 1
ATOM 2232 C C . CYS A 1 281 ? 5.914 -29.344 5.676 1 96.31 281 CYS A C 1
ATOM 2234 O O . CYS A 1 281 ? 6.547 -30.219 5.082 1 96.31 281 CYS A O 1
ATOM 2236 N N . GLY A 1 282 ? 5.699 -29.375 7.012 1 95.56 282 GLY A N 1
ATOM 2237 C CA . GLY A 1 282 ? 6.105 -30.5 7.848 1 95.56 282 GLY A CA 1
ATOM 2238 C C . GLY A 1 282 ? 7.605 -30.734 7.84 1 95.56 282 GLY A C 1
ATOM 2239 O O . GLY A 1 282 ? 8.055 -31.875 7.879 1 95.56 282 GLY A O 1
ATOM 2240 N N . GLY A 1 283 ? 8.297 -29.719 7.605 1 94.12 283 GLY A N 1
ATOM 2241 C CA . GLY A 1 283 ? 9.742 -29.828 7.602 1 94.12 283 GLY A CA 1
ATOM 2242 C C . GLY A 1 283 ? 10.312 -30.125 6.223 1 94.12 283 GLY A C 1
ATOM 2243 O O . GLY A 1 283 ? 11.523 -30.047 6.02 1 94.12 283 GLY A O 1
ATOM 2244 N N . LEU A 1 284 ? 9.508 -30.406 5.312 1 94.5 284 LEU A N 1
ATOM 2245 C CA . LEU A 1 284 ? 9.93 -30.688 3.947 1 94.5 284 LEU A CA 1
ATOM 2246 C C . LEU A 1 284 ? 9.719 -29.484 3.045 1 94.5 284 LEU A C 1
ATOM 2248 O O . LEU A 1 284 ? 8.867 -28.625 3.326 1 94.5 284 LEU A O 1
ATOM 2252 N N . GLU A 1 285 ? 10.547 -29.438 2.008 1 94.94 285 GLU A N 1
ATOM 2253 C CA . GLU A 1 285 ? 10.43 -28.375 1.007 1 94.94 285 GLU A CA 1
ATOM 2254 C C . GLU A 1 285 ? 10.18 -28.953 -0.382 1 94.94 285 GLU A C 1
ATOM 2256 O O . GLU A 1 285 ? 10.953 -29.797 -0.858 1 94.94 285 GLU A O 1
ATOM 2261 N N . PHE A 1 286 ? 9.117 -28.609 -0.896 1 96.94 286 PHE A N 1
ATOM 2262 C CA . PHE A 1 286 ? 8.797 -28.969 -2.275 1 96.94 286 PHE A CA 1
ATOM 2263 C C . PHE A 1 286 ? 9.055 -27.781 -3.207 1 96.94 286 PHE A C 1
ATOM 2265 O O . PHE A 1 286 ? 8.305 -26.812 -3.201 1 96.94 286 PHE A O 1
ATOM 2272 N N . SER A 1 287 ? 10.039 -27.875 -4.102 1 96.31 287 SER A N 1
ATOM 2273 C CA . SER A 1 287 ? 10.594 -26.719 -4.801 1 96.31 287 SER A CA 1
ATOM 2274 C C . SER A 1 287 ? 9.938 -26.531 -6.16 1 96.31 287 SER A C 1
ATOM 2276 O O . SER A 1 287 ? 10.281 -25.609 -6.898 1 96.31 287 SER A O 1
ATOM 2278 N N . ALA A 1 288 ? 9.039 -27.359 -6.562 1 98.06 288 ALA A N 1
ATOM 2279 C CA . ALA A 1 288 ? 8.25 -27.219 -7.785 1 98.06 288 ALA A CA 1
ATOM 2280 C C . ALA A 1 288 ? 6.781 -27.516 -7.531 1 98.06 288 ALA A C 1
ATOM 2282 O O . ALA A 1 288 ? 6.383 -28.688 -7.5 1 98.06 288 ALA A O 1
ATOM 2283 N N . ILE A 1 289 ? 6.039 -26.469 -7.41 1 98.62 289 ILE A N 1
ATOM 2284 C CA . ILE A 1 289 ? 4.625 -26.656 -7.086 1 98.62 289 ILE A CA 1
ATOM 2285 C C . ILE A 1 289 ? 3.781 -25.672 -7.902 1 98.62 289 ILE A C 1
ATOM 2287 O O . ILE A 1 289 ? 3.068 -24.844 -7.34 1 98.62 289 ILE A O 1
ATOM 2291 N N . PRO A 1 290 ? 3.783 -25.797 -9.266 1 98.56 290 PRO A N 1
ATOM 2292 C CA . PRO A 1 290 ? 2.902 -24.891 -10.016 1 98.56 290 PRO A CA 1
ATOM 2293 C C . PRO A 1 290 ? 1.489 -24.844 -9.438 1 98.56 290 PRO A C 1
ATOM 2295 O O . PRO A 1 290 ? 0.915 -25.875 -9.094 1 98.56 290 PRO A O 1
ATOM 2298 N N . PHE A 1 291 ? 1.009 -23.625 -9.258 1 98.5 291 PHE A N 1
ATOM 2299 C CA . PHE A 1 291 ? -0.297 -23.328 -8.688 1 98.5 291 PHE A CA 1
ATOM 2300 C C . PHE A 1 291 ? -1.11 -22.453 -9.633 1 98.5 291 PHE A C 1
ATOM 2302 O O . PHE A 1 291 ? -0.581 -21.516 -10.227 1 98.5 291 PHE A O 1
ATOM 2309 N N . SER A 1 292 ? -2.443 -22.828 -9.844 1 98.12 292 SER A N 1
ATOM 2310 C CA . SER A 1 292 ? -3.283 -22 -10.695 1 98.12 292 SER A CA 1
ATOM 2311 C C . SER A 1 292 ? -4.602 -21.656 -10.016 1 98.12 292 SER A C 1
ATOM 2313 O O . SER A 1 292 ? -5.074 -22.391 -9.156 1 98.12 292 SER A O 1
ATOM 2315 N N . GLY A 1 293 ? -5.102 -20.469 -10.328 1 96.62 293 GLY A N 1
ATOM 2316 C CA . GLY A 1 293 ? -6.406 -19.969 -9.914 1 96.62 293 GLY A CA 1
ATOM 2317 C C . GLY A 1 293 ? -7.141 -19.234 -11.023 1 96.62 293 GLY A C 1
ATOM 2318 O O . GLY A 1 293 ? -7.293 -19.766 -12.133 1 96.62 293 GLY A O 1
ATOM 2319 N N . TRP A 1 294 ? -7.633 -18.062 -10.711 1 95.56 294 TRP A N 1
ATOM 2320 C CA . TRP A 1 294 ? -8.266 -17.219 -11.727 1 95.56 294 TRP A CA 1
ATOM 2321 C C . TRP A 1 294 ? -7.867 -15.758 -11.547 1 95.56 294 TRP A C 1
ATOM 2323 O O . TRP A 1 294 ? -7.375 -15.367 -10.484 1 95.56 294 TRP A O 1
ATOM 2333 N N . TYR A 1 295 ? -8.078 -14.969 -12.586 1 96.06 295 TYR A N 1
ATOM 2334 C CA . TYR A 1 295 ? -7.645 -13.57 -12.609 1 96.06 295 TYR A CA 1
ATOM 2335 C C . TYR A 1 295 ? -8.672 -12.672 -11.945 1 96.06 295 TYR A C 1
ATOM 2337 O O . TYR A 1 295 ? -9.875 -12.922 -12.031 1 96.06 295 TYR A O 1
ATOM 2345 N N . SER A 1 296 ? -8.055 -11.641 -11.305 1 95 296 SER A N 1
ATOM 2346 C CA . SER A 1 296 ? -8.828 -10.414 -11.156 1 95 296 SER A CA 1
ATOM 2347 C C . SER A 1 296 ? -8.672 -9.508 -12.367 1 95 296 SER A C 1
ATOM 2349 O O . SER A 1 296 ? -7.594 -9.438 -12.961 1 95 296 SER A O 1
ATOM 2351 N N . ASP A 1 297 ? -9.695 -8.797 -12.703 1 95.88 297 ASP A N 1
ATOM 2352 C CA . ASP A 1 297 ? -9.68 -7.984 -13.914 1 95.88 297 ASP A CA 1
ATOM 2353 C C . ASP A 1 297 ? -8.555 -6.945 -13.859 1 95.88 297 ASP A C 1
ATOM 2355 O O . ASP A 1 297 ? -7.879 -6.707 -14.859 1 95.88 297 ASP A O 1
ATOM 2359 N N . SER A 1 298 ? -8.328 -6.379 -12.695 1 93.31 298 SER A N 1
ATOM 2360 C CA . SER A 1 298 ? -7.336 -5.312 -12.57 1 93.31 298 SER A CA 1
ATOM 2361 C C . SER A 1 298 ? -5.918 -5.852 -12.727 1 93.31 298 SER A C 1
ATOM 2363 O O . SER A 1 298 ? -5.012 -5.121 -13.133 1 93.31 298 SER A O 1
ATOM 2365 N N . GLU A 1 299 ? -5.684 -7.125 -12.422 1 94.06 299 GLU A N 1
ATOM 2366 C CA . GLU A 1 299 ? -4.367 -7.715 -12.648 1 94.06 299 GLU A CA 1
ATOM 2367 C C . GLU A 1 299 ? -3.975 -7.625 -14.125 1 94.06 299 GLU A C 1
ATOM 2369 O O . GLU A 1 299 ? -2.869 -7.191 -14.453 1 94.06 299 GLU A O 1
ATOM 2374 N N . ILE A 1 300 ? -4.914 -7.988 -14.977 1 96.56 300 ILE A N 1
ATOM 2375 C CA . ILE A 1 300 ? -4.629 -7.961 -16.406 1 96.56 300 ILE A CA 1
ATOM 2376 C C . ILE A 1 300 ? -4.66 -6.52 -16.906 1 96.56 300 ILE A C 1
ATOM 2378 O O . ILE A 1 300 ? -3.697 -6.047 -17.516 1 96.56 300 ILE A O 1
ATOM 2382 N N . GLY A 1 301 ? -5.727 -5.828 -16.625 1 95.62 301 GLY A N 1
ATOM 2383 C CA . GLY A 1 301 ? -5.945 -4.504 -17.188 1 95.62 301 GLY A CA 1
ATOM 2384 C C . GLY A 1 301 ? -4.93 -3.48 -16.719 1 95.62 301 GLY A C 1
ATOM 2385 O O . GLY A 1 301 ? -4.363 -2.74 -17.531 1 95.62 301 GLY A O 1
ATOM 2386 N N . SER A 1 302 ? -4.703 -3.459 -15.445 1 93.12 302 SER A N 1
ATOM 2387 C CA . SER A 1 302 ? -3.828 -2.443 -14.867 1 93.12 302 SER A CA 1
ATOM 2388 C C . SER A 1 302 ? -2.375 -2.904 -14.859 1 93.12 302 SER A C 1
ATOM 2390 O O . SER A 1 302 ? -1.521 -2.293 -15.508 1 93.12 302 SER A O 1
ATOM 2392 N N . ARG A 1 303 ? -2.059 -4.012 -14.32 1 91.88 303 ARG A N 1
ATOM 2393 C CA . ARG A 1 303 ? -0.685 -4.434 -14.07 1 91.88 303 ARG A CA 1
ATOM 2394 C C . ARG A 1 303 ? -0.047 -4.992 -15.344 1 91.88 303 ARG A C 1
ATOM 2396 O O . ARG A 1 303 ? 1.1 -4.668 -15.656 1 91.88 303 ARG A O 1
ATOM 2403 N N . ASP A 1 304 ? -0.76 -5.785 -16.062 1 95.31 304 ASP A N 1
ATOM 2404 C CA . ASP A 1 304 ? -0.142 -6.457 -17.188 1 95.31 304 ASP A CA 1
ATOM 2405 C C . ASP A 1 304 ? -0.203 -5.59 -18.453 1 95.31 304 ASP A C 1
ATOM 2407 O O . ASP A 1 304 ? 0.806 -5.406 -19.125 1 95.31 304 ASP A O 1
ATOM 2411 N N . LEU A 1 305 ? -1.334 -5.016 -18.719 1 96.5 305 LEU A N 1
ATOM 2412 C CA . LEU A 1 305 ? -1.512 -4.258 -19.953 1 96.5 305 LEU A CA 1
ATOM 2413 C C . LEU A 1 305 ? -1.116 -2.799 -19.75 1 96.5 305 LEU A C 1
ATOM 2415 O O . LEU A 1 305 ? -0.467 -2.205 -20.625 1 96.5 305 LEU A O 1
ATOM 2419 N N . GLY A 1 306 ? -1.48 -2.203 -18.625 1 94 306 GLY A N 1
ATOM 2420 C CA . GLY A 1 306 ? -1.385 -0.763 -18.453 1 94 306 GLY A CA 1
ATOM 2421 C C . GLY A 1 306 ? -0.038 -0.316 -17.922 1 94 306 GLY A C 1
ATOM 2422 O O . GLY A 1 306 ? 0.407 0.8 -18.203 1 94 306 GLY A O 1
ATOM 2423 N N . ASP A 1 307 ? 0.627 -1.146 -17.203 1 91.06 307 ASP A N 1
ATOM 2424 C CA . ASP A 1 307 ? 1.864 -0.799 -16.5 1 91.06 307 ASP A CA 1
ATOM 2425 C C . ASP A 1 307 ? 2.98 -0.488 -17.5 1 91.06 307 ASP A C 1
ATOM 2427 O O . ASP A 1 307 ? 3.146 -1.193 -18.5 1 91.06 307 ASP A O 1
ATOM 2431 N N . LYS A 1 308 ? 3.727 0.575 -17.156 1 88.44 308 LYS A N 1
ATOM 2432 C CA . LYS A 1 308 ? 4.812 1.043 -18.016 1 88.44 308 LYS A CA 1
ATOM 2433 C C . LYS A 1 308 ? 5.891 -0.024 -18.172 1 88.44 308 LYS A C 1
ATOM 2435 O O . LYS A 1 308 ? 6.609 -0.05 -19.172 1 88.44 308 LYS A O 1
ATOM 2440 N N . HIS A 1 309 ? 5.969 -0.954 -17.312 1 86.19 309 HIS A N 1
ATOM 2441 C CA . HIS A 1 309 ? 7.059 -1.923 -17.297 1 86.19 309 HIS A CA 1
ATOM 2442 C C . HIS A 1 309 ? 6.602 -3.271 -17.844 1 86.19 309 HIS A C 1
ATOM 2444 O O . HIS A 1 309 ? 7.359 -4.246 -17.812 1 86.19 309 HIS A O 1
ATOM 2450 N N . ARG A 1 310 ? 5.41 -3.307 -18.281 1 93.06 310 ARG A N 1
ATOM 2451 C CA . ARG A 1 310 ? 4.863 -4.473 -18.969 1 93.06 310 ARG A CA 1
ATOM 2452 C C . ARG A 1 310 ? 4.484 -4.133 -20.406 1 93.06 310 ARG A C 1
ATOM 2454 O O . ARG A 1 310 ? 5.316 -3.652 -21.172 1 93.06 310 ARG A O 1
ATOM 2461 N N . PHE A 1 311 ? 3.195 -4.312 -20.812 1 95.81 311 PHE A N 1
ATOM 2462 C CA . PHE A 1 311 ? 2.828 -4.043 -22.203 1 95.81 311 PHE A CA 1
ATOM 2463 C C . PHE A 1 311 ? 2.684 -2.543 -22.438 1 95.81 311 PHE A C 1
ATOM 2465 O O . PHE A 1 311 ? 2.682 -2.09 -23.594 1 95.81 311 PHE A O 1
ATOM 2472 N N . ASN A 1 312 ? 2.523 -1.688 -21.406 1 93.94 312 ASN A N 1
ATOM 2473 C CA . ASN A 1 312 ? 2.473 -0.232 -21.469 1 93.94 312 ASN A CA 1
ATOM 2474 C C . ASN A 1 312 ? 1.447 0.248 -22.5 1 93.94 312 ASN A C 1
ATOM 2476 O O . ASN A 1 312 ? 1.758 1.081 -23.344 1 93.94 312 ASN A O 1
ATOM 2480 N N . LEU A 1 313 ? 0.254 -0.236 -22.391 1 97.12 313 LEU A N 1
ATOM 2481 C CA . LEU A 1 313 ? -0.784 0.106 -23.359 1 97.12 313 LEU A CA 1
ATOM 2482 C C . LEU A 1 313 ? -1.549 1.35 -22.922 1 97.12 313 LEU A C 1
ATOM 2484 O O . LEU A 1 313 ? -2.418 1.838 -23.641 1 97.12 313 LEU A O 1
ATOM 2488 N N . ALA A 1 314 ? -1.213 1.94 -21.797 1 95.62 314 ALA A N 1
ATOM 2489 C CA . ALA A 1 314 ? -1.938 3.104 -21.297 1 95.62 314 ALA A CA 1
ATOM 2490 C C . ALA A 1 314 ? -1.868 4.266 -22.281 1 95.62 314 ALA A C 1
ATOM 2492 O O . ALA A 1 314 ? -2.893 4.867 -22.609 1 95.62 314 ALA A O 1
ATOM 2493 N N . PRO A 1 315 ? -0.661 4.637 -22.828 1 96.5 315 PRO A N 1
ATOM 2494 C CA . PRO A 1 315 ? -0.623 5.73 -23.812 1 96.5 315 PRO A CA 1
ATOM 2495 C C . PRO A 1 315 ? -1.433 5.426 -25.062 1 96.5 315 PRO A C 1
ATOM 2497 O O . PRO A 1 315 ? -2.061 6.324 -25.625 1 96.5 315 PRO A O 1
ATOM 2500 N N . VAL A 1 316 ? -1.389 4.168 -25.484 1 98.06 316 VAL A N 1
ATOM 2501 C CA . VAL A 1 316 ? -2.146 3.76 -26.672 1 98.06 316 VAL A CA 1
ATOM 2502 C C . VAL A 1 316 ? -3.641 3.938 -26.406 1 98.06 316 VAL A C 1
ATOM 2504 O O . VAL A 1 316 ? -4.355 4.512 -27.234 1 98.06 316 VAL A O 1
ATOM 2507 N N . MET A 1 317 ? -4.074 3.455 -25.297 1 98.19 317 MET A N 1
ATOM 2508 C CA . MET A 1 317 ? -5.484 3.576 -24.922 1 98.19 317 MET A CA 1
ATOM 2509 C C . MET A 1 317 ? -5.887 5.039 -24.797 1 98.19 317 MET A C 1
ATOM 2511 O O . MET A 1 317 ? -6.98 5.426 -25.203 1 98.19 317 MET A O 1
ATOM 2515 N N . ALA A 1 318 ? -5.023 5.836 -24.203 1 97.94 318 ALA A N 1
ATOM 2516 C CA . ALA A 1 318 ? -5.293 7.266 -24.062 1 97.94 318 ALA A CA 1
ATOM 2517 C C . ALA A 1 318 ? -5.488 7.914 -25.438 1 97.94 318 ALA A C 1
ATOM 2519 O O . ALA A 1 318 ? -6.379 8.75 -25.609 1 97.94 318 ALA A O 1
ATOM 2520 N N . GLY A 1 319 ? -4.645 7.582 -26.375 1 98.31 319 GLY A N 1
ATOM 2521 C CA . GLY A 1 319 ? -4.793 8.07 -27.734 1 98.31 319 GLY A CA 1
ATOM 2522 C C . GLY A 1 319 ? -6.125 7.695 -28.359 1 98.31 319 GLY A C 1
ATOM 2523 O O . GLY A 1 319 ? -6.781 8.531 -28.984 1 98.31 319 GLY A O 1
ATOM 2524 N N . ILE A 1 320 ? -6.516 6.48 -28.172 1 98.5 320 ILE A N 1
ATOM 2525 C CA . ILE A 1 320 ? -7.785 5.988 -28.688 1 98.5 320 ILE A CA 1
ATOM 2526 C C . ILE A 1 320 ? -8.938 6.789 -28.078 1 98.5 320 ILE A C 1
ATOM 2528 O O . ILE A 1 320 ? -9.914 7.098 -28.766 1 98.5 320 ILE A O 1
ATOM 2532 N N . MET A 1 321 ? -8.758 7.152 -26.844 1 97.44 321 MET A N 1
ATOM 2533 C CA . MET A 1 321 ? -9.789 7.883 -26.109 1 97.44 321 MET A CA 1
ATOM 2534 C C . MET A 1 321 ? -9.766 9.367 -26.469 1 97.44 321 MET A C 1
ATOM 2536 O O . MET A 1 321 ? -10.672 10.109 -26.094 1 97.44 321 MET A O 1
ATOM 2540 N N . GLY A 1 322 ? -8.688 9.828 -27.109 1 97.12 322 GLY A N 1
ATOM 2541 C CA . GLY A 1 322 ? -8.555 11.234 -27.469 1 97.12 322 GLY A CA 1
ATOM 2542 C C . GLY A 1 322 ? -8.125 12.109 -26.297 1 97.12 322 GLY A C 1
ATOM 2543 O O . GLY A 1 322 ? -8.484 13.281 -26.234 1 97.12 322 GLY A O 1
ATOM 2544 N N . LEU A 1 323 ? -7.449 11.531 -25.391 1 96.56 323 LEU A N 1
ATOM 2545 C CA . LEU A 1 323 ? -7.02 12.273 -24.219 1 96.56 323 LEU A CA 1
ATOM 2546 C C . LEU A 1 323 ? -5.703 13 -24.469 1 96.56 323 LEU A C 1
ATOM 2548 O O . LEU A 1 323 ? -4.914 12.578 -25.328 1 96.56 323 LEU A O 1
ATOM 2552 N N . ASN A 1 324 ? -5.484 14.148 -23.75 1 95.88 324 ASN A N 1
ATOM 2553 C CA . ASN A 1 324 ? -4.227 14.891 -23.812 1 95.88 324 ASN A CA 1
ATOM 2554 C C . ASN A 1 324 ? -3.143 14.219 -22.969 1 95.88 324 ASN A C 1
ATOM 2556 O O . ASN A 1 324 ? -3.152 14.32 -21.75 1 95.88 324 ASN A O 1
ATOM 2560 N N . THR A 1 325 ? -2.213 13.641 -23.641 1 95.19 325 THR A N 1
ATOM 2561 C CA . THR A 1 325 ? -1.172 12.906 -22.922 1 95.19 325 THR A CA 1
ATOM 2562 C C . THR A 1 325 ? 0.077 13.766 -22.75 1 95.19 325 THR A C 1
ATOM 2564 O O . THR A 1 325 ? 1.106 13.289 -22.281 1 95.19 325 THR A O 1
ATOM 2567 N N . GLU A 1 326 ? 0.045 14.969 -23.094 1 94.62 326 GLU A N 1
ATOM 2568 C CA . GLU A 1 326 ? 1.208 15.844 -23.047 1 94.62 326 GLU A CA 1
ATOM 2569 C C . GLU A 1 326 ? 1.416 16.391 -21.641 1 94.62 326 GLU A C 1
ATOM 2571 O O . GLU A 1 326 ? 2.488 16.922 -21.312 1 94.62 326 GLU A O 1
ATOM 2576 N N . THR A 1 327 ? 0.387 16.297 -20.891 1 93.25 327 THR A N 1
ATOM 2577 C CA . THR A 1 327 ? 0.478 16.781 -19.516 1 93.25 327 THR A CA 1
ATOM 2578 C C . THR A 1 327 ? -0.163 15.789 -18.562 1 93.25 327 THR A C 1
ATOM 2580 O O . THR A 1 327 ? -1.172 15.156 -18.891 1 93.25 327 THR A O 1
ATOM 2583 N N . ASN A 1 328 ? 0.393 15.695 -17.375 1 91.88 328 ASN A N 1
ATOM 2584 C CA . ASN A 1 328 ? -0.174 14.844 -16.328 1 91.88 328 ASN A CA 1
ATOM 2585 C C . ASN A 1 328 ? -1.472 15.43 -15.773 1 91.88 328 ASN A C 1
ATOM 2587 O O . ASN A 1 328 ? -2.27 14.711 -15.164 1 91.88 328 ASN A O 1
ATOM 2591 N N . GLU A 1 329 ? -1.696 16.656 -15.969 1 90.5 329 GLU A N 1
ATOM 2592 C CA . GLU A 1 329 ? -2.836 17.359 -15.383 1 90.5 329 GLU A CA 1
ATOM 2593 C C . GLU A 1 329 ? -4.152 16.859 -15.977 1 90.5 329 GLU A C 1
ATOM 2595 O O . GLU A 1 329 ? -5.219 17.078 -15.391 1 90.5 329 GLU A O 1
ATOM 2600 N N . SER A 1 330 ? -4.023 16.25 -17.094 1 92.88 330 SER A N 1
ATOM 2601 C CA . SER A 1 330 ? -5.215 15.719 -17.75 1 92.88 330 SER A CA 1
ATOM 2602 C C . SER A 1 330 ? -5.676 14.422 -17.078 1 92.88 330 SER A C 1
ATOM 2604 O O . SER A 1 330 ? -6.781 13.945 -17.344 1 92.88 330 SER A O 1
ATOM 2606 N N . ASN A 1 331 ? -4.852 13.852 -16.25 1 93.19 331 ASN A N 1
ATOM 2607 C CA . ASN A 1 331 ? -5.121 12.578 -15.586 1 93.19 331 ASN A CA 1
ATOM 2608 C C . ASN A 1 331 ? -5.352 11.453 -16.594 1 93.19 331 ASN A C 1
ATOM 2610 O O . ASN A 1 331 ? -6.074 10.5 -16.297 1 93.19 331 ASN A O 1
ATOM 2614 N N . TRP A 1 332 ? -4.719 11.555 -17.719 1 95.12 332 TRP A N 1
ATOM 2615 C CA . TRP A 1 332 ? -4.98 10.648 -18.828 1 95.12 332 TRP A CA 1
ATOM 2616 C C . TRP A 1 332 ? -4.609 9.219 -18.469 1 95.12 332 TRP A C 1
ATOM 2618 O O . TRP A 1 332 ? -5.258 8.266 -18.906 1 95.12 332 TRP A O 1
ATOM 2628 N N . ARG A 1 333 ? -3.6 9.055 -17.703 1 93.25 333 ARG A N 1
ATOM 2629 C CA . ARG A 1 333 ? -3.09 7.711 -17.438 1 93.25 333 ARG A CA 1
ATOM 2630 C C . ARG A 1 333 ? -4.105 6.895 -16.641 1 93.25 333 ARG A C 1
ATOM 2632 O O . ARG A 1 333 ? -4.363 5.734 -16.969 1 93.25 333 ARG A O 1
ATOM 2639 N N . ASP A 1 334 ? -4.66 7.457 -15.609 1 92.06 334 ASP A N 1
ATOM 2640 C CA . ASP A 1 334 ? -5.645 6.758 -14.789 1 92.06 334 ASP A CA 1
ATOM 2641 C C . ASP A 1 334 ? -6.918 6.473 -15.586 1 92.06 334 ASP A C 1
ATOM 2643 O O . ASP A 1 334 ? -7.516 5.406 -15.445 1 92.06 334 ASP A O 1
ATOM 2647 N N . LEU A 1 335 ? -7.316 7.43 -16.375 1 94.62 335 LEU A N 1
ATOM 2648 C CA . LEU A 1 335 ? -8.484 7.23 -17.234 1 94.62 335 LEU A CA 1
ATOM 2649 C C . LEU A 1 335 ? -8.25 6.082 -18.203 1 94.62 335 LEU A C 1
ATOM 2651 O O . LEU A 1 335 ? -9.109 5.215 -18.375 1 94.62 335 LEU A O 1
ATOM 2655 N N . ALA A 1 336 ? -7.098 6.082 -18.797 1 96.06 336 ALA A N 1
ATOM 2656 C CA . ALA A 1 336 ? -6.766 5.066 -19.781 1 96.06 336 ALA A CA 1
ATOM 2657 C C . ALA A 1 336 ? -6.703 3.68 -19.156 1 96.06 336 ALA A C 1
ATOM 2659 O O . ALA A 1 336 ? -7.238 2.715 -19.703 1 96.06 336 ALA A O 1
ATOM 2660 N N . VAL A 1 337 ? -6.09 3.547 -18.047 1 94.75 337 VAL A N 1
ATOM 2661 C CA . VAL A 1 337 ? -5.926 2.256 -17.375 1 94.75 337 VAL A CA 1
ATOM 2662 C C . VAL A 1 337 ? -7.289 1.732 -16.922 1 94.75 337 VAL A C 1
ATOM 2664 O O . VAL A 1 337 ? -7.566 0.535 -17.031 1 94.75 337 VAL A O 1
ATOM 2667 N N . SER A 1 338 ? -8.141 2.609 -16.422 1 93.69 338 SER A N 1
ATOM 2668 C CA . SER A 1 338 ? -9.484 2.191 -16.031 1 93.69 338 SER A CA 1
ATOM 2669 C C . SER A 1 338 ? -10.242 1.599 -17.203 1 93.69 338 SER A C 1
ATOM 2671 O O . SER A 1 338 ? -10.961 0.606 -17.062 1 93.69 338 SER A O 1
ATOM 2673 N N . GLU A 1 339 ? -10.031 2.18 -18.328 1 96.62 339 GLU A N 1
ATOM 2674 C CA . GLU A 1 339 ? -10.719 1.676 -19.516 1 96.62 339 GLU A CA 1
ATOM 2675 C C . GLU A 1 339 ? -10.125 0.35 -19.984 1 96.62 339 GLU A C 1
ATOM 2677 O O . GLU A 1 339 ? -10.828 -0.496 -20.531 1 96.62 339 GLU A O 1
ATOM 2682 N N . LEU A 1 340 ? -8.836 0.185 -19.75 1 96.94 340 LEU A N 1
ATOM 2683 C CA . LEU A 1 340 ? -8.242 -1.115 -20.031 1 96.94 340 LEU A CA 1
ATOM 2684 C C . LEU A 1 340 ? -8.867 -2.201 -19.172 1 96.94 340 LEU A C 1
ATOM 2686 O O . LEU A 1 340 ? -9.117 -3.311 -19.641 1 96.94 340 LEU A O 1
ATOM 2690 N N . VAL A 1 341 ? -9.086 -1.909 -17.906 1 96.19 341 VAL A N 1
ATOM 2691 C CA . VAL A 1 341 ? -9.711 -2.863 -17 1 96.19 341 VAL A CA 1
ATOM 2692 C C . VAL A 1 341 ? -11.117 -3.191 -17.484 1 96.19 341 VAL A C 1
ATOM 2694 O O . VAL A 1 341 ? -11.539 -4.348 -17.438 1 96.19 341 VAL A O 1
ATOM 2697 N N . VAL A 1 342 ? -11.82 -2.162 -17.969 1 97 342 VAL A N 1
ATOM 2698 C CA . VAL A 1 342 ? -13.156 -2.369 -18.531 1 97 342 VAL A CA 1
ATOM 2699 C C . VAL A 1 342 ? -13.086 -3.33 -19.703 1 97 342 VAL A C 1
ATOM 2701 O O . VAL A 1 342 ? -13.906 -4.242 -19.828 1 97 342 VAL A O 1
ATOM 2704 N N . ALA A 1 343 ? -12.133 -3.143 -20.562 1 98.25 343 ALA A N 1
ATOM 2705 C CA . ALA A 1 343 ? -11.961 -3.996 -21.734 1 98.25 343 ALA A CA 1
ATOM 2706 C C . ALA A 1 343 ? -11.742 -5.449 -21.328 1 98.25 343 ALA A C 1
ATOM 2708 O O . ALA A 1 343 ? -12.328 -6.359 -21.922 1 98.25 343 ALA A O 1
ATOM 2709 N N . VAL A 1 344 ? -10.938 -5.652 -20.344 1 98.12 344 VAL A N 1
ATOM 2710 C CA . VAL A 1 344 ? -10.617 -6.996 -19.875 1 98.12 344 VAL A CA 1
ATOM 2711 C C . VAL A 1 344 ? -11.867 -7.648 -19.297 1 98.12 344 VAL A C 1
ATOM 2713 O O . VAL A 1 344 ? -12.227 -8.766 -19.672 1 98.12 344 VAL A O 1
ATOM 2716 N N . ALA A 1 345 ? -12.523 -6.938 -18.391 1 97.44 345 ALA A N 1
ATOM 2717 C CA . ALA A 1 345 ? -13.727 -7.477 -17.766 1 97.44 345 ALA A CA 1
ATOM 2718 C C . ALA A 1 345 ? -14.781 -7.828 -18.812 1 97.44 345 ALA A C 1
ATOM 2720 O O . ALA A 1 345 ? -15.367 -8.906 -18.766 1 97.44 345 ALA A O 1
ATOM 2721 N N . HIS A 1 346 ? -14.961 -6.961 -19.719 1 97.12 346 HIS A N 1
ATOM 2722 C CA . HIS A 1 346 ? -15.938 -7.156 -20.781 1 97.12 346 HIS A CA 1
ATOM 2723 C C . HIS A 1 346 ? -15.578 -8.375 -21.641 1 97.12 346 HIS A C 1
ATOM 2725 O O . HIS A 1 346 ? -16.438 -9.203 -21.938 1 97.12 346 HIS A O 1
ATOM 2731 N N . SER A 1 347 ? -14.367 -8.5 -22.016 1 98.5 347 SER A N 1
ATOM 2732 C CA . SER A 1 347 ? -13.906 -9.562 -22.906 1 98.5 347 SER A CA 1
ATOM 2733 C C . SER A 1 347 ? -14.062 -10.93 -22.266 1 98.5 347 SER A C 1
ATOM 2735 O O . SER A 1 347 ? -14.531 -11.875 -22.906 1 98.5 347 SER A O 1
ATOM 2737 N N . PHE A 1 348 ? -13.633 -11.055 -21.031 1 98.31 348 PHE A N 1
ATOM 2738 C CA . PHE A 1 348 ? -13.742 -12.328 -20.328 1 98.31 348 PHE A CA 1
ATOM 2739 C C . PHE A 1 348 ? -15.203 -12.711 -20.125 1 98.31 348 PHE A C 1
ATOM 2741 O O . PHE A 1 348 ? -15.57 -13.883 -20.266 1 98.31 348 PHE A O 1
ATOM 2748 N N . ARG A 1 349 ? -16.016 -11.75 -19.844 1 96.38 349 ARG A N 1
ATOM 2749 C CA . ARG A 1 349 ? -17.438 -12.016 -19.672 1 96.38 349 ARG A CA 1
ATOM 2750 C C . ARG A 1 349 ? -18.062 -12.492 -20.969 1 96.38 349 ARG A C 1
ATOM 2752 O O . ARG A 1 349 ? -18.812 -13.469 -20.984 1 96.38 349 ARG A O 1
ATOM 2759 N N . GLU A 1 350 ? -17.766 -11.797 -22.016 1 96.88 350 GLU A N 1
ATOM 2760 C CA . GLU A 1 350 ? -18.312 -12.164 -23.312 1 96.88 350 GLU A CA 1
ATOM 2761 C C . GLU A 1 350 ? -17.859 -13.562 -23.734 1 96.88 350 GLU A C 1
ATOM 2763 O O . GLU A 1 350 ? -18.609 -14.297 -24.375 1 96.88 350 GLU A O 1
ATOM 2768 N N . ALA A 1 351 ? -16.656 -13.906 -23.344 1 97.75 351 ALA A N 1
ATOM 2769 C CA . ALA A 1 351 ? -16.094 -15.211 -23.688 1 97.75 351 ALA A CA 1
ATOM 2770 C C . ALA A 1 351 ? -16.562 -16.281 -22.688 1 97.75 351 ALA A C 1
ATOM 2772 O O . ALA A 1 351 ? -16.312 -17.469 -22.891 1 97.75 351 ALA A O 1
ATOM 2773 N N . LYS A 1 352 ? -17.234 -15.867 -21.656 1 97.56 352 LYS A N 1
ATOM 2774 C CA . LYS A 1 352 ? -17.719 -16.766 -20.609 1 97.56 352 LYS A CA 1
ATOM 2775 C C . LYS A 1 352 ? -16.562 -17.5 -19.938 1 97.56 352 LYS A C 1
ATOM 2777 O O . LYS A 1 352 ? -16.609 -18.719 -19.75 1 97.56 352 LYS A O 1
ATOM 2782 N N . ILE A 1 353 ? -15.555 -16.812 -19.766 1 98.25 353 ILE A N 1
ATOM 2783 C CA . ILE A 1 353 ? -14.375 -17.312 -19.062 1 98.25 353 ILE A CA 1
ATOM 2784 C C . ILE A 1 353 ? -14.328 -16.734 -17.641 1 98.25 353 ILE A C 1
ATOM 2786 O O . ILE A 1 353 ? -14.633 -15.562 -17.438 1 98.25 353 ILE A O 1
ATOM 2790 N N . THR A 1 354 ? -13.922 -17.516 -16.703 1 97.62 354 THR A N 1
ATOM 2791 C CA . THR A 1 354 ? -13.922 -17.156 -15.289 1 97.62 354 THR A CA 1
ATOM 2792 C C . THR A 1 354 ? -12.969 -16 -15.016 1 97.62 354 THR A C 1
ATOM 2794 O O . THR A 1 354 ? -11.797 -16.062 -15.383 1 97.62 354 THR A O 1
ATOM 2797 N N . ILE A 1 355 ? -13.477 -14.93 -14.445 1 97.38 355 ILE A N 1
ATOM 2798 C CA . ILE A 1 355 ? -12.719 -13.781 -13.961 1 97.38 355 ILE A CA 1
ATOM 2799 C C . ILE A 1 355 ? -13.492 -13.086 -12.836 1 97.38 355 ILE A C 1
ATOM 2801 O O . ILE A 1 355 ? -14.711 -13.242 -12.734 1 97.38 355 ILE A O 1
ATOM 2805 N N . VAL A 1 356 ? -12.805 -12.508 -11.961 1 96.06 356 VAL A N 1
ATOM 2806 C CA . VAL A 1 356 ? -13.484 -11.758 -10.906 1 96.06 356 VAL A CA 1
ATOM 2807 C C . VAL A 1 356 ? -13.078 -10.289 -10.961 1 96.06 356 VAL A C 1
ATOM 2809 O O . VAL A 1 356 ? -11.914 -9.977 -11.211 1 96.06 356 VAL A O 1
ATOM 2812 N N . ASP A 1 357 ? -14.062 -9.406 -10.867 1 94.69 357 ASP A N 1
ATOM 2813 C CA . ASP A 1 357 ? -13.703 -7.996 -10.75 1 94.69 357 ASP A CA 1
ATOM 2814 C C . ASP A 1 357 ? -13.055 -7.699 -9.398 1 94.69 357 ASP A C 1
ATOM 2816 O O . ASP A 1 357 ? -13.367 -8.352 -8.398 1 94.69 357 ASP A O 1
ATOM 2820 N N . HIS A 1 358 ? -12.211 -6.691 -9.359 1 93.81 358 HIS A N 1
ATOM 2821 C CA . HIS A 1 358 ? -11.367 -6.469 -8.195 1 93.81 358 HIS A CA 1
ATOM 2822 C C . HIS A 1 358 ? -12.18 -5.977 -7.004 1 93.81 358 HIS A C 1
ATOM 2824 O O . HIS A 1 358 ? -11.789 -6.172 -5.852 1 93.81 358 HIS A O 1
ATOM 2830 N N . GLN A 1 359 ? -13.328 -5.277 -7.195 1 93.31 359 GLN A N 1
ATOM 2831 C CA . GLN A 1 359 ? -14.188 -4.875 -6.086 1 93.31 359 GLN A CA 1
ATOM 2832 C C . GLN A 1 359 ? -14.773 -6.094 -5.379 1 93.31 359 GLN A C 1
ATOM 2834 O O . GLN A 1 359 ? -14.711 -6.195 -4.152 1 93.31 359 GLN A O 1
ATOM 2839 N N . THR A 1 360 ? -15.281 -6.949 -6.191 1 94.94 360 THR A N 1
ATOM 2840 C CA . THR A 1 360 ? -15.859 -8.18 -5.66 1 94.94 360 THR A CA 1
ATOM 2841 C C . THR A 1 360 ? -14.789 -9.039 -5 1 94.94 360 THR A C 1
ATOM 2843 O O . THR A 1 360 ? -15.031 -9.641 -3.949 1 94.94 360 THR A O 1
ATOM 2846 N N . ALA A 1 361 ? -13.648 -9.148 -5.641 1 94.69 361 ALA A N 1
ATOM 2847 C CA . ALA A 1 361 ? -12.539 -9.891 -5.055 1 94.69 361 ALA A CA 1
ATOM 2848 C C . ALA A 1 361 ? -12.203 -9.367 -3.658 1 94.69 361 ALA A C 1
ATOM 2850 O O . ALA A 1 361 ? -11.977 -10.148 -2.732 1 94.69 361 ALA A O 1
ATOM 2851 N N . CYS A 1 362 ? -12.195 -8.055 -3.48 1 94.38 362 CYS A N 1
ATOM 2852 C CA . CYS A 1 362 ? -11.875 -7.438 -2.199 1 94.38 362 CYS A CA 1
ATOM 2853 C C . CYS A 1 362 ? -12.992 -7.664 -1.188 1 94.38 362 CYS A C 1
ATOM 2855 O O . CYS A 1 362 ? -12.727 -7.898 -0.007 1 94.38 362 CYS A O 1
ATOM 2857 N N . GLU A 1 363 ? -14.219 -7.594 -1.649 1 94.38 363 GLU A N 1
ATOM 2858 C CA . GLU A 1 363 ? -15.352 -7.891 -0.771 1 94.38 363 GLU A CA 1
ATOM 2859 C C . GLU A 1 363 ? -15.281 -9.32 -0.249 1 94.38 363 GLU A C 1
ATOM 2861 O O . GLU A 1 363 ? -15.484 -9.562 0.942 1 94.38 363 GLU A O 1
ATOM 2866 N N . THR A 1 364 ? -15.016 -10.203 -1.16 1 95.88 364 THR A N 1
ATOM 2867 C CA . THR A 1 364 ? -14.898 -11.609 -0.804 1 95.88 364 THR A CA 1
ATOM 2868 C C . THR A 1 364 ? -13.734 -11.82 0.16 1 95.88 364 THR A C 1
ATOM 2870 O O . THR A 1 364 ? -13.828 -12.625 1.091 1 95.88 364 THR A O 1
ATOM 2873 N N . PHE A 1 365 ? -12.68 -11.148 -0.02 1 96.94 365 PHE A N 1
ATOM 2874 C CA . PHE A 1 365 ? -11.531 -11.266 0.875 1 96.94 365 PHE A CA 1
ATOM 2875 C C . PHE A 1 365 ? -11.898 -10.812 2.283 1 96.94 365 PHE A C 1
ATOM 2877 O O . PHE A 1 365 ? -11.5 -11.438 3.268 1 96.94 365 PHE A O 1
ATOM 2884 N N . ILE A 1 366 ? -12.562 -9.68 2.371 1 96.5 366 ILE A N 1
ATOM 2885 C CA . ILE A 1 366 ? -12.961 -9.18 3.682 1 96.5 366 ILE A CA 1
ATOM 2886 C C . ILE A 1 366 ? -13.812 -10.227 4.398 1 96.5 366 ILE A C 1
ATOM 2888 O O . ILE A 1 366 ? -13.688 -10.414 5.609 1 96.5 366 ILE A O 1
ATOM 2892 N N . GLU A 1 367 ? -14.68 -10.906 3.645 1 96.62 367 GLU A N 1
ATOM 2893 C CA . GLU A 1 367 ? -15.445 -12 4.227 1 96.62 367 GLU A CA 1
ATOM 2894 C C . GLU A 1 367 ? -14.523 -13.102 4.754 1 96.62 367 GLU A C 1
ATOM 2896 O O . GLU A 1 367 ? -14.711 -13.594 5.863 1 96.62 367 GLU A O 1
ATOM 2901 N N . HIS A 1 368 ? -13.609 -13.469 3.947 1 97.69 368 HIS A N 1
ATOM 2902 C CA . HIS A 1 368 ? -12.617 -14.453 4.371 1 97.69 368 HIS A CA 1
ATOM 2903 C C . HIS A 1 368 ? -11.867 -13.984 5.609 1 97.69 368 HIS A C 1
ATOM 2905 O O . HIS A 1 368 ? -11.688 -14.75 6.562 1 97.69 368 HIS A O 1
ATOM 2911 N N . PHE A 1 369 ? -11.461 -12.773 5.582 1 97.81 369 PHE A N 1
ATOM 2912 C CA . PHE A 1 369 ? -10.703 -12.148 6.66 1 97.81 369 PHE A CA 1
ATOM 2913 C C . PHE A 1 369 ? -11.461 -12.25 7.98 1 97.81 369 PHE A C 1
ATOM 2915 O O . PHE A 1 369 ? -10.898 -12.664 8.992 1 97.81 369 PHE A O 1
ATOM 2922 N N . LYS A 1 370 ? -12.672 -11.969 7.98 1 96.81 370 LYS A N 1
ATOM 2923 C CA . LYS A 1 370 ? -13.508 -12.031 9.172 1 96.81 370 LYS A CA 1
ATOM 2924 C C . LYS A 1 370 ? -13.711 -13.477 9.625 1 96.81 370 LYS A C 1
ATOM 2926 O O . LYS A 1 370 ? -13.586 -13.781 10.82 1 96.81 370 LYS A O 1
ATOM 2931 N N . SER A 1 371 ? -13.977 -14.297 8.688 1 97.19 371 SER A N 1
ATOM 2932 C CA . SER A 1 371 ? -14.188 -15.703 9 1 97.19 371 SER A CA 1
ATOM 2933 C C . SER A 1 371 ? -12.945 -16.328 9.625 1 97.19 371 SER A C 1
ATOM 2935 O O . SER A 1 371 ? -13.047 -17.094 10.586 1 97.19 371 SER A O 1
ATOM 2937 N N . GLU A 1 372 ? -11.805 -16.047 9.133 1 97.88 372 GLU A N 1
ATOM 2938 C CA . GLU A 1 372 ? -10.555 -16.562 9.664 1 97.88 372 GLU A CA 1
ATOM 2939 C C . GLU A 1 372 ? -10.312 -16.078 11.086 1 97.88 372 GLU A C 1
ATOM 2941 O O . GLU A 1 372 ? -9.828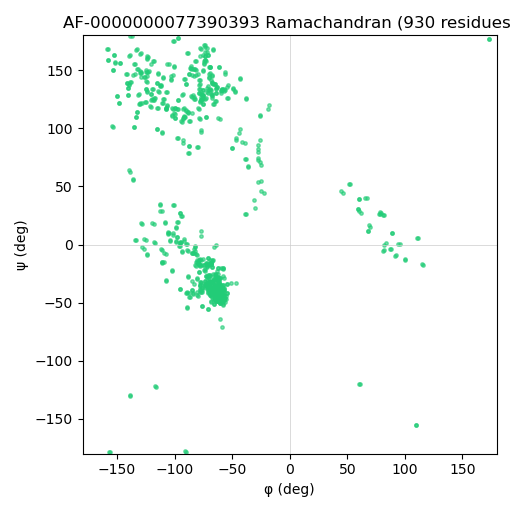 -16.828 11.938 1 97.88 372 GLU A O 1
ATOM 2946 N N . HIS A 1 373 ? -10.602 -14.828 11.312 1 97.12 373 HIS A N 1
ATOM 2947 C CA . HIS A 1 373 ? -10.453 -14.305 12.664 1 97.12 373 HIS A CA 1
ATOM 2948 C C . HIS A 1 373 ? -11.375 -15.039 13.633 1 97.12 373 HIS A C 1
ATOM 2950 O O . HIS A 1 373 ? -10.984 -15.32 14.773 1 97.12 373 HIS A O 1
ATOM 2956 N N . GLU A 1 374 ? -12.547 -15.328 13.18 1 96.69 374 GLU A N 1
ATOM 2957 C CA . GLU A 1 374 ? -13.492 -16.062 14.008 1 96.69 374 GLU A CA 1
ATOM 2958 C C . GLU A 1 374 ? -13.023 -17.5 14.234 1 96.69 374 GLU A C 1
ATOM 2960 O O . GLU A 1 374 ? -13.102 -18.016 15.352 1 96.69 374 GLU A O 1
ATOM 2965 N N . GLU A 1 375 ? -12.547 -18.078 13.219 1 95.88 375 GLU A N 1
ATOM 2966 C CA . GLU A 1 375 ? -12.234 -19.516 13.25 1 95.88 375 GLU A CA 1
ATOM 2967 C C . GLU A 1 375 ? -10.852 -19.766 13.836 1 95.88 375 GLU A C 1
ATOM 2969 O O . GLU A 1 375 ? -10.648 -20.734 14.555 1 95.88 375 GLU A O 1
ATOM 2974 N N . ARG A 1 376 ? -9.906 -18.891 13.484 1 95.38 376 ARG A N 1
ATOM 2975 C CA . ARG A 1 376 ? -8.531 -19.219 13.82 1 95.38 376 ARG A CA 1
ATOM 2976 C C . ARG A 1 376 ? -7.887 -18.125 14.648 1 95.38 376 ARG A C 1
ATOM 2978 O O . ARG A 1 376 ? -6.758 -18.266 15.117 1 95.38 376 ARG A O 1
ATOM 2985 N N . GLY A 1 377 ? -8.547 -17 14.797 1 96.56 377 GLY A N 1
ATOM 2986 C CA . GLY A 1 377 ? -8.023 -15.898 15.594 1 96.56 377 GLY A CA 1
ATOM 2987 C C . GLY A 1 377 ? -7.152 -14.945 14.805 1 96.56 377 GLY A C 1
ATOM 2988 O O . GLY A 1 377 ? -6.457 -14.109 15.383 1 96.56 377 GLY A O 1
ATOM 2989 N N . GLY A 1 378 ? -7.125 -15.094 13.5 1 96.94 378 GLY A N 1
ATOM 2990 C CA . GLY A 1 378 ? -6.32 -14.203 12.68 1 96.94 378 GLY A CA 1
ATOM 2991 C C . GLY A 1 378 ? -6.27 -14.625 11.219 1 96.94 378 GLY A C 1
ATOM 2992 O O . GLY A 1 378 ? -6.812 -15.664 10.852 1 96.94 378 GLY A O 1
ATOM 2993 N N . CYS A 1 379 ? -5.59 -13.789 10.438 1 97.19 379 CYS A N 1
ATOM 2994 C CA . CYS A 1 379 ? -5.465 -14.016 9 1 97.19 379 CYS A CA 1
ATOM 2995 C C . CYS A 1 379 ? -4.203 -13.359 8.453 1 97.19 379 CYS A C 1
ATOM 2997 O O . CYS A 1 379 ? -4.184 -12.148 8.211 1 97.19 379 CYS A O 1
ATOM 2999 N N . PRO A 1 380 ? -3.145 -14.148 8.203 1 95.94 380 PRO A N 1
ATOM 3000 C CA . PRO A 1 380 ? -1.949 -13.547 7.609 1 95.94 380 PRO A CA 1
ATOM 3001 C C . PRO A 1 380 ? -2.25 -12.797 6.312 1 95.94 380 PRO A C 1
ATOM 3003 O O . PRO A 1 380 ? -2.879 -13.352 5.406 1 95.94 380 PRO A O 1
ATOM 3006 N N . THR A 1 381 ? -1.824 -11.484 6.238 1 95.75 381 THR A N 1
ATOM 3007 C CA . THR A 1 381 ? -2.193 -10.688 5.078 1 95.75 381 THR A CA 1
ATOM 3008 C C . THR A 1 381 ? -1.123 -9.641 4.777 1 95.75 381 THR A C 1
ATOM 3010 O O . THR A 1 381 ? -0.664 -8.938 5.684 1 95.75 381 THR A O 1
ATOM 3013 N N . ASP A 1 382 ? -0.672 -9.602 3.584 1 92.75 382 ASP A N 1
ATOM 3014 C CA . ASP A 1 382 ? 0.164 -8.531 3.051 1 92.75 382 ASP A CA 1
ATOM 3015 C C . ASP A 1 382 ? -0.68 -7.48 2.33 1 92.75 382 ASP A C 1
ATOM 3017 O O . ASP A 1 382 ? -1.109 -7.695 1.194 1 92.75 382 ASP A O 1
ATOM 3021 N N . TRP A 1 383 ? -0.849 -6.348 2.953 1 92 383 TRP A N 1
ATOM 3022 C CA . TRP A 1 383 ? -1.752 -5.316 2.453 1 92 383 TRP A CA 1
ATOM 3023 C C . TRP A 1 383 ? -1.337 -4.855 1.06 1 92 383 TRP A C 1
ATOM 3025 O O . TRP A 1 383 ? -2.186 -4.648 0.189 1 92 383 TRP A O 1
ATOM 3035 N N . VAL A 1 384 ? -0.062 -4.742 0.771 1 88.12 384 VAL A N 1
ATOM 3036 C CA . VAL A 1 384 ? 0.467 -4.23 -0.489 1 88.12 384 VAL A CA 1
ATOM 3037 C C . VAL A 1 384 ? 0.08 -5.168 -1.63 1 88.12 384 VAL A C 1
ATOM 3039 O O . VAL A 1 384 ? -0.144 -4.727 -2.758 1 88.12 384 VAL A O 1
ATOM 3042 N N . TRP A 1 385 ? -0.132 -6.418 -1.255 1 88.69 385 TRP A N 1
ATOM 3043 C CA . TRP A 1 385 ? -0.427 -7.418 -2.275 1 88.69 385 TRP A CA 1
ATOM 3044 C C . TRP A 1 385 ? -1.932 -7.602 -2.436 1 88.69 385 TRP A C 1
ATOM 3046 O O . TRP A 1 385 ? -2.422 -7.816 -3.549 1 88.69 385 TRP A O 1
ATOM 3056 N N . VAL A 1 386 ? -2.623 -7.551 -1.361 1 91.38 386 VAL A N 1
ATOM 3057 C CA . VAL A 1 386 ? -4.039 -7.898 -1.393 1 91.38 386 VAL A CA 1
ATOM 3058 C C . VAL A 1 386 ? -4.852 -6.711 -1.905 1 91.38 386 VAL A C 1
ATOM 3060 O O . VAL A 1 386 ? -5.906 -6.895 -2.52 1 91.38 386 VAL A O 1
ATOM 3063 N N . ASN A 1 387 ? -4.32 -5.535 -1.646 1 88.31 387 ASN A N 1
ATOM 3064 C CA . ASN A 1 387 ? -4.984 -4.371 -2.221 1 88.31 387 ASN A CA 1
ATOM 3065 C C . ASN A 1 387 ? -4.664 -4.219 -3.703 1 88.31 387 ASN A C 1
ATOM 3067 O O . ASN A 1 387 ? -3.494 -4.121 -4.082 1 88.31 387 ASN A O 1
ATOM 3071 N N . PRO A 1 388 ? -5.746 -4.164 -4.496 1 84.38 388 PRO A N 1
ATOM 3072 C CA . PRO A 1 388 ? -5.512 -4.168 -5.941 1 84.38 388 PRO A CA 1
ATOM 3073 C C . PRO A 1 388 ? -4.859 -2.877 -6.434 1 84.38 388 PRO A C 1
ATOM 3075 O O . PRO A 1 388 ? -5.004 -1.826 -5.805 1 84.38 388 PRO A O 1
ATOM 3078 N N . PRO A 1 389 ? -4.164 -3.105 -7.531 1 75.75 389 PRO A N 1
ATOM 3079 C CA . PRO A 1 389 ? -3.598 -1.905 -8.148 1 75.75 389 PRO A CA 1
ATOM 3080 C C . PRO A 1 389 ? -4.664 -0.978 -8.727 1 75.75 389 PRO A C 1
ATOM 3082 O O . PRO A 1 389 ? -5.633 -1.445 -9.328 1 75.75 389 PRO A O 1
ATOM 3085 N N . GLY A 1 390 ? -4.59 0.268 -8.359 1 63 390 GLY A N 1
ATOM 3086 C CA . GLY A 1 390 ? -5.434 1.243 -9.031 1 63 390 GLY A CA 1
ATOM 3087 C C . GLY A 1 390 ? -6.746 1.498 -8.305 1 63 390 GLY A C 1
ATOM 3088 O O . GLY A 1 390 ? -7.664 2.094 -8.867 1 63 390 GLY A O 1
ATOM 3089 N N . SER A 1 391 ? -6.902 0.788 -7.16 1 67.19 391 SER A N 1
ATOM 3090 C CA . SER A 1 391 ? -8.219 1.056 -6.594 1 67.19 391 SER A CA 1
ATOM 3091 C C . SER A 1 391 ? -8.125 1.355 -5.098 1 67.19 391 SER A C 1
ATOM 3093 O O . SER A 1 391 ? -7.734 0.494 -4.312 1 67.19 391 SER A O 1
ATOM 3095 N N . PHE A 1 392 ? -8.461 2.564 -4.836 1 73.81 392 PHE A N 1
ATOM 3096 C CA . PHE A 1 392 ? -8.555 2.982 -3.443 1 73.81 392 PHE A CA 1
ATOM 3097 C C . PHE A 1 392 ? -9.984 2.861 -2.934 1 73.81 392 PHE A C 1
ATOM 3099 O O . PHE A 1 392 ? -10.25 3.092 -1.752 1 73.81 392 PHE A O 1
ATOM 3106 N N . THR A 1 393 ? -10.781 2.375 -3.838 1 79.5 393 THR A N 1
ATOM 3107 C CA . THR A 1 393 ? -12.203 2.355 -3.51 1 79.5 393 THR A CA 1
ATOM 3108 C C . THR A 1 393 ? -12.602 1 -2.938 1 79.5 393 THR A C 1
ATOM 3110 O O . THR A 1 393 ? -13.766 0.792 -2.584 1 79.5 393 THR A O 1
ATOM 3113 N N . THR A 1 394 ? -11.695 0.148 -2.812 1 86.94 394 THR A N 1
ATOM 3114 C CA . THR A 1 394 ? -12.047 -1.198 -2.373 1 86.94 394 THR A CA 1
ATOM 3115 C C . THR A 1 394 ? -12.188 -1.251 -0.854 1 86.94 394 THR A C 1
ATOM 3117 O O . THR A 1 394 ? -11.602 -0.432 -0.141 1 86.94 394 THR A O 1
ATOM 3120 N N . PRO A 1 395 ? -12.898 -2.221 -0.377 1 88.44 395 PRO A N 1
ATOM 3121 C CA . PRO A 1 395 ? -13.078 -2.346 1.072 1 88.44 395 PRO A CA 1
ATOM 3122 C C . PRO A 1 395 ? -11.789 -2.744 1.792 1 88.44 395 PRO A C 1
ATOM 3124 O O . PRO A 1 395 ? -11.703 -2.633 3.018 1 88.44 395 PRO A O 1
ATOM 3127 N N . VAL A 1 396 ? -10.812 -3.219 1.077 1 91.38 396 VAL A N 1
ATOM 3128 C CA . VAL A 1 396 ? -9.562 -3.662 1.683 1 91.38 396 VAL A CA 1
ATOM 3129 C C . VAL A 1 396 ? -8.688 -2.455 2.002 1 91.38 396 VAL A C 1
ATOM 3131 O O . VAL A 1 396 ? -7.883 -2.49 2.939 1 91.38 396 VAL A O 1
ATOM 3134 N N . TYR A 1 397 ? -8.898 -1.401 1.326 1 89.81 397 TYR A N 1
ATOM 3135 C CA . TYR A 1 397 ? -8.016 -0.24 1.421 1 89.81 397 TYR A CA 1
ATOM 3136 C C . TYR A 1 397 ? -7.957 0.284 2.85 1 89.81 397 TYR A C 1
ATOM 3138 O O . TYR A 1 397 ? -6.883 0.623 3.352 1 89.81 397 TYR A O 1
ATOM 3146 N N . HIS A 1 398 ? -9.062 0.242 3.555 1 89.5 398 HIS A N 1
ATOM 3147 C CA . HIS A 1 398 ? -9.141 0.848 4.879 1 89.5 398 HIS A CA 1
ATOM 3148 C C . HIS A 1 398 ? -8.969 -0.2 5.973 1 89.5 398 HIS A C 1
ATOM 3150 O O . HIS A 1 398 ? -9.078 0.114 7.16 1 89.5 398 HIS A O 1
ATOM 3156 N N . GLN A 1 399 ? -8.742 -1.402 5.586 1 93.12 399 GLN A N 1
ATOM 3157 C CA . GLN A 1 399 ? -8.625 -2.484 6.559 1 93.12 399 GLN A CA 1
ATOM 3158 C C . GLN A 1 399 ? -7.18 -2.666 7.008 1 93.12 399 GLN A C 1
ATOM 3160 O O . GLN A 1 399 ? -6.301 -2.959 6.191 1 93.12 399 GLN A O 1
ATOM 3165 N N . GLU A 1 400 ? -6.949 -2.402 8.32 1 93.75 400 GLU A N 1
ATOM 3166 C CA . GLU A 1 400 ? -5.652 -2.795 8.867 1 93.75 400 GLU A CA 1
ATOM 3167 C C . GLU A 1 400 ? -5.48 -4.312 8.844 1 93.75 400 GLU A C 1
ATOM 3169 O O . GLU A 1 400 ? -6.426 -5.051 9.125 1 93.75 400 GLU A O 1
ATOM 3174 N N . VAL A 1 401 ? -4.328 -4.703 8.484 1 94.88 401 VAL A N 1
ATOM 3175 C CA . VAL A 1 401 ? -4.02 -6.129 8.453 1 94.88 401 VAL A CA 1
ATOM 3176 C C . VAL A 1 401 ? -2.672 -6.379 9.125 1 94.88 401 VAL A C 1
ATOM 3178 O O . VAL A 1 401 ? -1.967 -5.434 9.492 1 94.88 401 VAL A O 1
ATOM 3181 N N . LEU A 1 402 ? -2.385 -7.656 9.406 1 93.19 402 LEU A N 1
ATOM 3182 C CA . LEU A 1 402 ? -1.105 -8.078 9.961 1 93.19 402 LEU A CA 1
ATOM 3183 C C . LEU A 1 402 ? -0.378 -9.023 9.008 1 93.19 402 LEU A C 1
ATOM 3185 O O . LEU A 1 402 ? -0.95 -10.016 8.562 1 93.19 402 LEU A O 1
ATOM 3189 N N . PHE A 1 403 ? 0.843 -8.609 8.695 1 93.19 403 PHE A N 1
ATOM 3190 C CA . PHE A 1 403 ? 1.609 -9.391 7.727 1 93.19 403 PHE A CA 1
ATOM 3191 C C . PHE A 1 403 ? 2.564 -10.344 8.438 1 93.19 403 PHE A C 1
ATOM 3193 O O . PHE A 1 403 ? 3.467 -9.906 9.156 1 93.19 403 PHE A O 1
ATOM 3200 N N . TYR A 1 404 ? 2.414 -11.617 8.297 1 91.81 404 TYR A N 1
ATOM 3201 C CA . TYR A 1 404 ? 3.273 -12.68 8.82 1 91.81 404 TYR A CA 1
ATOM 3202 C C . TYR A 1 404 ? 3.092 -13.969 8.031 1 91.81 404 TYR A C 1
ATOM 3204 O O . TYR A 1 404 ? 2.18 -14.078 7.211 1 91.81 404 TYR A O 1
ATOM 3212 N N . TRP A 1 405 ? 3.959 -14.898 8.25 1 91.69 405 TRP A N 1
ATOM 3213 C CA . TRP A 1 405 ? 3.883 -16.219 7.617 1 91.69 405 TRP A CA 1
ATOM 3214 C C . TRP A 1 405 ? 3.629 -17.297 8.656 1 91.69 405 TRP A C 1
ATOM 3216 O O . TRP A 1 405 ? 4.098 -17.203 9.789 1 91.69 405 TRP A O 1
ATOM 3226 N N . ILE A 1 406 ? 2.934 -18.281 8.258 1 93.31 406 ILE A N 1
ATOM 3227 C CA . ILE A 1 406 ? 2.734 -19.469 9.078 1 93.31 406 ILE A CA 1
ATOM 3228 C C . ILE A 1 406 ? 2.838 -20.719 8.203 1 93.31 406 ILE A C 1
ATOM 3230 O O . ILE A 1 406 ? 2.359 -20.734 7.066 1 93.31 406 ILE A O 1
ATOM 3234 N N . LYS A 1 407 ? 3.475 -21.734 8.742 1 93.94 407 LYS A N 1
ATOM 3235 C CA . LYS A 1 407 ? 3.592 -23 8.023 1 93.94 407 LYS A CA 1
ATOM 3236 C C . LYS A 1 407 ? 2.35 -23.875 8.227 1 93.94 407 LYS A C 1
ATOM 3238 O O . LYS A 1 407 ? 1.732 -23.844 9.297 1 93.94 407 LYS A O 1
ATOM 3243 N N . PRO A 1 408 ? 2.002 -24.734 7.254 1 96.19 408 PRO A N 1
ATOM 3244 C CA . PRO A 1 408 ? 2.625 -24.781 5.93 1 96.19 408 PRO A CA 1
ATOM 3245 C C . PRO A 1 408 ? 2.443 -23.484 5.145 1 96.19 408 PRO A C 1
ATOM 3247 O O . PRO A 1 408 ? 1.479 -22.75 5.375 1 96.19 408 PRO A O 1
ATOM 3250 N N . LEU A 1 409 ? 3.41 -23.203 4.227 1 95.75 409 LEU A N 1
ATOM 3251 C CA . LEU A 1 409 ? 3.338 -21.938 3.504 1 95.75 409 LEU A CA 1
ATOM 3252 C C . LEU A 1 409 ? 3.887 -22.094 2.09 1 95.75 409 LEU A C 1
ATOM 3254 O O . LEU A 1 409 ? 4.594 -23.062 1.792 1 95.75 409 LEU A O 1
ATOM 3258 N N . TYR A 1 410 ? 3.432 -21.219 1.233 1 95.19 410 TYR A N 1
ATOM 3259 C CA . TYR A 1 410 ? 4.043 -20.984 -0.07 1 95.19 410 TYR A CA 1
ATOM 3260 C C . TYR A 1 410 ? 5.109 -19.906 0.012 1 95.19 410 TYR A C 1
ATOM 3262 O O . TYR A 1 410 ? 4.93 -18.891 0.7 1 95.19 410 TYR A O 1
ATOM 3270 N N . ASP A 1 411 ? 6.152 -20.156 -0.634 1 90.62 411 ASP A N 1
ATOM 3271 C CA . ASP A 1 411 ? 7.215 -19.156 -0.701 1 90.62 411 ASP A CA 1
ATOM 3272 C C . ASP A 1 411 ? 7.695 -18.969 -2.137 1 90.62 411 ASP A C 1
ATOM 3274 O O . ASP A 1 411 ? 7.602 -19.875 -2.959 1 90.62 411 ASP A O 1
ATOM 3278 N N . TYR A 1 412 ? 8.148 -17.812 -2.389 1 90.31 412 TYR A N 1
ATOM 3279 C CA . TYR A 1 412 ? 8.688 -17.516 -3.713 1 90.31 412 TYR A CA 1
ATOM 3280 C C . TYR A 1 412 ? 10.156 -17.906 -3.811 1 90.31 412 TYR A C 1
ATOM 3282 O O . TYR A 1 412 ? 10.875 -17.906 -2.807 1 90.31 412 TYR A O 1
ATOM 3290 N N . GLN A 1 413 ? 10.547 -18.188 -4.98 1 91 413 GLN A N 1
ATOM 3291 C CA . GLN A 1 413 ? 11.906 -18.672 -5.188 1 91 413 GLN A CA 1
ATOM 3292 C C . GLN A 1 413 ? 12.656 -17.812 -6.195 1 91 413 GLN A C 1
ATOM 3294 O O . GLN A 1 413 ? 12.039 -17.109 -7.004 1 91 413 GLN A O 1
ATOM 3299 N N . ASP A 1 414 ? 13.93 -17.906 -6.199 1 87.94 414 ASP A N 1
ATOM 3300 C CA . ASP A 1 414 ? 14.789 -17.172 -7.129 1 87.94 414 ASP A CA 1
ATOM 3301 C C . ASP A 1 414 ? 14.695 -17.766 -8.531 1 87.94 414 ASP A C 1
ATOM 3303 O O . ASP A 1 414 ? 14.195 -18.875 -8.719 1 87.94 414 ASP A O 1
ATOM 3307 N N . GLN A 1 415 ? 15.188 -17.016 -9.445 1 90.62 415 GLN A N 1
ATOM 3308 C CA . GLN A 1 415 ? 15.211 -17.438 -10.844 1 90.62 415 GLN A CA 1
ATOM 3309 C C . GLN A 1 415 ? 16.297 -18.484 -11.086 1 90.62 415 GLN A C 1
ATOM 3311 O O . GLN A 1 415 ? 17.484 -18.203 -10.922 1 90.62 415 GLN A O 1
ATOM 3316 N N . PRO A 1 416 ? 15.875 -19.578 -11.523 1 92.38 416 PRO A N 1
ATOM 3317 C CA . PRO A 1 416 ? 16.844 -20.672 -11.609 1 92.38 416 PRO A CA 1
ATOM 3318 C C . PRO A 1 416 ? 17.922 -20.422 -12.656 1 92.38 416 PRO A C 1
ATOM 3320 O O . PRO A 1 416 ? 19.047 -20.906 -12.516 1 92.38 416 PRO A O 1
ATOM 3323 N N . TRP A 1 417 ? 17.625 -19.75 -13.719 1 92.69 417 TRP A N 1
ATOM 3324 C CA . TRP A 1 417 ? 18.578 -19.562 -14.812 1 92.69 417 TRP A CA 1
ATOM 3325 C C . TRP A 1 417 ? 19.734 -18.672 -14.391 1 92.69 417 TRP A C 1
ATOM 3327 O O . TRP A 1 417 ? 20.766 -18.609 -15.078 1 92.69 417 TRP A O 1
ATOM 3337 N N . LYS A 1 418 ? 19.594 -17.969 -13.328 1 88.5 418 LYS A N 1
ATOM 3338 C CA . LYS A 1 418 ? 20.656 -17.094 -12.859 1 88.5 418 LYS A CA 1
ATOM 3339 C C . LYS A 1 418 ? 21.844 -17.906 -12.336 1 88.5 418 LYS A C 1
ATOM 3341 O O . LYS A 1 418 ? 22.984 -17.453 -12.375 1 88.5 418 LYS A O 1
ATOM 3346 N N . THR A 1 419 ? 21.625 -19.125 -11.859 1 86.12 419 THR A N 1
ATOM 3347 C CA . THR A 1 419 ? 22.703 -19.938 -11.297 1 86.12 419 THR A CA 1
ATOM 3348 C C . THR A 1 419 ? 22.891 -21.219 -12.125 1 86.12 419 THR A C 1
ATOM 3350 O O . THR A 1 419 ? 23.688 -22.078 -11.75 1 86.12 419 THR A O 1
ATOM 3353 N N . TYR A 1 420 ? 22.203 -21.375 -13.109 1 90.94 420 TYR A N 1
ATOM 3354 C CA . TYR A 1 420 ? 22.297 -22.547 -13.969 1 90.94 420 TYR A CA 1
ATOM 3355 C C . TYR A 1 420 ? 23.5 -22.453 -14.891 1 90.94 420 TYR A C 1
ATOM 3357 O O . TYR A 1 420 ? 23.781 -21.375 -15.438 1 90.94 420 TYR A O 1
ATOM 3365 N N . ASN A 1 421 ? 24.25 -23.5 -15 1 87.75 421 ASN A N 1
ATOM 3366 C CA . ASN A 1 421 ? 25.375 -23.578 -15.938 1 87.75 421 ASN A CA 1
ATOM 3367 C C . ASN A 1 421 ? 24.922 -24.047 -17.312 1 87.75 421 ASN A C 1
ATOM 3369 O O . ASN A 1 421 ? 24.734 -25.25 -17.531 1 87.75 421 ASN A O 1
ATOM 3373 N N . PHE A 1 422 ? 24.859 -23.172 -18.281 1 87.31 422 PHE A N 1
ATOM 3374 C CA . PHE A 1 422 ? 24.375 -23.484 -19.625 1 87.31 422 PHE A CA 1
ATOM 3375 C C . PHE A 1 422 ? 25.438 -24.219 -20.422 1 87.31 422 PHE A C 1
ATOM 3377 O O . PHE A 1 422 ? 25.125 -24.875 -21.422 1 87.31 422 PHE A O 1
ATOM 3384 N N . GLY A 1 423 ? 26.844 -24 -20.328 1 66.62 423 GLY A N 1
ATOM 3385 C CA . GLY A 1 423 ? 27.953 -24.578 -21.062 1 66.62 423 GLY A CA 1
ATOM 3386 C C . GLY A 1 423 ? 28.016 -26.078 -20.984 1 66.62 423 GLY A C 1
ATOM 3387 O O . GLY A 1 423 ? 28.375 -26.75 -21.953 1 66.62 423 GLY A O 1
ATOM 3388 N N . LYS A 1 424 ? 27.922 -26.641 -19.984 1 53.09 424 LYS A N 1
ATOM 3389 C CA . LYS A 1 424 ? 28.062 -28.094 -19.906 1 53.09 424 LYS A CA 1
ATOM 3390 C C . LYS A 1 424 ? 26.984 -28.797 -20.719 1 53.09 424 LYS A C 1
ATOM 3392 O O . LYS A 1 424 ? 27.172 -29.938 -21.156 1 53.09 424 LYS A O 1
ATOM 3397 N N . HIS A 1 425 ? 25.859 -28.203 -20.938 1 47.5 425 HIS A N 1
ATOM 3398 C CA . HIS A 1 425 ? 24.703 -28.984 -21.328 1 47.5 425 HIS A CA 1
ATOM 3399 C C . HIS A 1 425 ? 24.359 -28.766 -22.797 1 47.5 425 HIS A C 1
ATOM 3401 O O . HIS A 1 425 ? 23.359 -29.281 -23.281 1 47.5 425 HIS A O 1
ATOM 3407 N N . PHE A 1 426 ? 24.984 -27.844 -23.453 1 41.81 426 PHE A N 1
ATOM 3408 C CA . PHE A 1 426 ? 24.438 -27.641 -24.781 1 41.81 426 PHE A CA 1
ATOM 3409 C C . PHE A 1 426 ? 24.656 -28.891 -25.641 1 4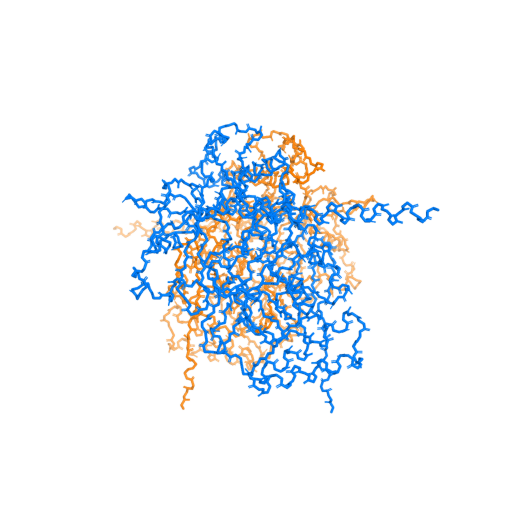1.81 426 PHE A C 1
ATOM 3411 O O . PHE A 1 426 ? 24.5 -28.828 -26.859 1 41.81 426 PHE A O 1
ATOM 3418 N N . ARG A 1 427 ? 25.297 -29.906 -25.156 1 34.41 427 ARG A N 1
ATOM 3419 C CA . ARG A 1 427 ? 25.562 -30.891 -26.203 1 34.41 427 ARG A CA 1
ATOM 3420 C C . ARG A 1 427 ? 24.266 -31.406 -26.812 1 34.41 427 ARG A C 1
ATOM 3422 O O . ARG A 1 427 ? 24.266 -31.891 -27.953 1 34.41 427 ARG A O 1
ATOM 3429 N N . GLY A 1 428 ? 23.312 -32.125 -26.125 1 31.84 428 GLY A N 1
ATOM 3430 C CA . GLY A 1 428 ? 22.438 -33.094 -26.734 1 31.84 428 GLY A CA 1
ATOM 3431 C C . GLY A 1 428 ? 21.25 -32.469 -27.453 1 31.84 428 GLY A C 1
ATOM 3432 O O . GLY A 1 428 ? 20.547 -31.625 -26.875 1 31.84 428 GLY A O 1
ATOM 3433 N N . THR A 1 429 ? 21.422 -32.031 -28.719 1 32.28 429 THR A N 1
ATOM 3434 C CA . THR A 1 429 ? 20.312 -31.891 -29.656 1 32.28 429 THR A CA 1
ATOM 3435 C C . THR A 1 429 ? 19.188 -32.875 -29.312 1 32.28 429 THR A C 1
ATOM 3437 O O . THR A 1 429 ? 19.359 -34.094 -29.422 1 32.28 429 THR A O 1
ATOM 3440 N N . LEU A 1 430 ? 18.406 -32.719 -28.328 1 32.47 430 LEU A N 1
ATOM 3441 C CA . LEU A 1 430 ? 17.219 -33.562 -28.312 1 32.47 430 LEU A CA 1
ATOM 3442 C C . LEU A 1 430 ? 16.578 -33.625 -29.688 1 32.47 430 LEU A C 1
ATOM 3444 O O . LEU A 1 430 ? 16.344 -32.594 -30.328 1 32.47 430 LEU A O 1
ATOM 3448 N N . GLU A 1 431 ? 16.797 -34.594 -30.562 1 29.83 431 GLU A N 1
ATOM 3449 C CA . GLU A 1 431 ? 15.914 -34.938 -31.688 1 29.83 431 GLU A CA 1
ATOM 3450 C C . GLU A 1 431 ? 14.469 -34.531 -31.391 1 29.83 431 GLU A C 1
ATOM 3452 O O . GLU A 1 431 ? 13.984 -34.719 -30.266 1 29.83 431 GLU A O 1
ATOM 3457 N N . LYS A 1 432 ? 13.852 -33.562 -32 1 35.88 432 LYS A N 1
ATOM 3458 C CA . LYS A 1 432 ? 12.422 -33.281 -32.125 1 35.88 432 LYS A CA 1
ATOM 3459 C C . LYS A 1 432 ? 11.594 -34.562 -31.969 1 35.88 432 LYS A C 1
ATOM 3461 O O . LYS A 1 432 ? 11.367 -35.281 -32.938 1 35.88 432 LYS A O 1
ATOM 3466 N N . ARG A 1 433 ? 11.766 -35.406 -31.094 1 32.81 433 ARG A N 1
ATOM 3467 C CA . ARG A 1 433 ? 10.766 -36.469 -31.094 1 32.81 433 ARG A CA 1
ATOM 3468 C C . ARG A 1 433 ? 9.359 -35.906 -31.125 1 32.81 433 ARG A C 1
ATOM 3470 O O . ARG A 1 433 ? 8.977 -35.125 -30.219 1 32.81 433 ARG A O 1
ATOM 3477 N N . GLU A 1 434 ? 8.773 -35.531 -32.281 1 30.64 434 GLU A N 1
ATOM 3478 C CA . GLU A 1 434 ? 7.34 -35.469 -32.531 1 30.64 434 GLU A CA 1
ATOM 3479 C C . GLU A 1 434 ? 6.57 -36.406 -31.625 1 30.64 434 GLU A C 1
ATOM 3481 O O . GLU A 1 434 ? 6.586 -37.625 -31.844 1 30.64 434 GLU A O 1
ATOM 3486 N N . ILE A 1 435 ? 6.703 -36.344 -30.438 1 30.67 435 ILE A N 1
ATOM 3487 C CA . ILE A 1 435 ? 5.887 -37.156 -29.547 1 30.67 435 ILE A CA 1
ATOM 3488 C C . ILE A 1 435 ? 4.445 -37.188 -30.047 1 30.67 435 ILE A C 1
ATOM 3490 O O . ILE A 1 435 ? 3.811 -36.156 -30.203 1 30.67 435 ILE A O 1
ATOM 3494 N N . ASP A 1 436 ? 4.086 -38.031 -30.859 1 28.41 436 ASP A N 1
ATOM 3495 C CA . ASP A 1 436 ? 2.732 -38.469 -31.188 1 28.41 436 ASP A CA 1
ATOM 3496 C C . ASP A 1 436 ? 1.811 -38.344 -29.969 1 28.41 436 ASP A C 1
ATOM 3498 O O . ASP A 1 436 ? 1.548 -39.344 -29.281 1 28.41 436 ASP A O 1
ATOM 3502 N N . TYR A 1 437 ? 1.991 -37.469 -29.141 1 31.89 437 TYR A N 1
ATOM 3503 C CA . TYR A 1 437 ? 1.324 -37.094 -27.906 1 31.89 437 TYR A CA 1
ATOM 3504 C C . TYR A 1 437 ? -0.177 -36.938 -28.109 1 31.89 437 TYR A C 1
ATOM 3506 O O . TYR A 1 437 ? -0.964 -37.094 -27.188 1 31.89 437 TYR A O 1
ATOM 3514 N N . LEU A 1 438 ? -0.557 -36.5 -29.266 1 34.31 438 LEU A N 1
ATOM 3515 C CA . LEU A 1 438 ? -1.982 -36.438 -29.578 1 34.31 438 LEU A CA 1
ATOM 3516 C C . LEU A 1 438 ? -2.631 -37.812 -29.453 1 34.31 438 LEU A C 1
ATOM 3518 O O . LEU A 1 438 ? -3.803 -37.938 -29.078 1 34.31 438 LEU A O 1
ATOM 3522 N N . LYS A 1 439 ? -1.962 -38.844 -29.766 1 35.91 439 LYS A N 1
ATOM 3523 C CA . LYS A 1 439 ? -2.557 -40.188 -29.781 1 35.91 439 LYS A CA 1
ATOM 3524 C C . LYS A 1 439 ? -2.688 -40.75 -28.359 1 35.91 439 LYS A C 1
ATOM 3526 O O . LYS A 1 439 ? -3.697 -41.344 -28.031 1 35.91 439 LYS A O 1
ATOM 3531 N N . ARG A 1 440 ? -1.667 -40.469 -27.516 1 35.81 440 ARG A N 1
ATOM 3532 C CA . ARG A 1 440 ? -1.756 -41.094 -26.188 1 35.81 440 ARG A CA 1
ATOM 3533 C C . ARG A 1 440 ? -2.643 -40.281 -25.266 1 35.81 440 ARG A C 1
ATOM 3535 O O . ARG A 1 440 ? -3.326 -40.844 -24.406 1 35.81 440 ARG A O 1
ATOM 3542 N N . PHE A 1 441 ? -2.656 -39 -25.391 1 36.38 441 PHE A N 1
ATOM 3543 C CA . PHE A 1 441 ? -3.523 -38.188 -24.547 1 36.38 441 PHE A CA 1
ATOM 3544 C C . PHE A 1 441 ? -4.984 -38.375 -24.922 1 36.38 441 PHE A C 1
ATOM 3546 O O . PHE A 1 441 ? -5.867 -38.344 -24.062 1 36.38 441 PHE A O 1
ATOM 3553 N N . ARG A 1 442 ? -5.363 -38.688 -26.156 1 35.66 442 ARG A N 1
ATOM 3554 C CA . ARG A 1 442 ? -6.711 -39.094 -26.547 1 35.66 442 ARG A CA 1
ATOM 3555 C C . ARG A 1 442 ? -7.098 -40.406 -25.875 1 35.66 442 ARG A C 1
ATOM 3557 O O . ARG A 1 442 ? -8.258 -40.594 -25.516 1 35.66 442 ARG A O 1
ATOM 3564 N N . HIS A 1 443 ? -6.094 -41.25 -25.641 1 35.53 443 HIS A N 1
ATOM 3565 C CA . HIS A 1 443 ? -6.41 -42.531 -25 1 35.53 443 HIS A CA 1
ATOM 3566 C C . HIS A 1 443 ? -6.617 -42.344 -23.5 1 35.53 443 HIS A C 1
ATOM 3568 O O . HIS A 1 443 ? -7.523 -42.938 -22.906 1 35.53 443 HIS A O 1
ATOM 3574 N N . MET A 1 444 ? -5.812 -41.531 -22.844 1 35.5 444 MET A N 1
ATOM 3575 C CA . MET A 1 444 ? -6.004 -41.344 -21.406 1 35.5 444 MET A CA 1
ATOM 3576 C C . MET A 1 444 ? -7.195 -40.438 -21.125 1 35.5 444 MET A C 1
ATOM 3578 O O . MET A 1 444 ? -7.922 -40.656 -20.141 1 35.5 444 MET A O 1
ATOM 3582 N N . ALA A 1 445 ? -7.465 -39.438 -21.859 1 38.81 445 ALA A N 1
ATOM 3583 C CA . ALA A 1 445 ? -8.688 -38.656 -21.719 1 38.81 445 ALA A CA 1
ATOM 3584 C C . ALA A 1 445 ? -9.922 -39.531 -21.922 1 38.81 445 ALA A C 1
ATOM 3586 O O . ALA A 1 445 ? -10.93 -39.344 -21.219 1 38.81 445 ALA A O 1
ATOM 3587 N N . ARG A 1 446 ? -9.898 -40.531 -22.797 1 37.78 446 ARG A N 1
ATOM 3588 C CA . ARG A 1 446 ? -10.992 -41.5 -22.969 1 37.78 446 ARG A CA 1
ATOM 3589 C C . ARG A 1 446 ? -11.156 -42.344 -21.734 1 37.78 446 ARG A C 1
ATOM 3591 O O . ARG A 1 446 ? -12.281 -42.688 -21.344 1 37.78 446 ARG A O 1
ATOM 3598 N N . SER A 1 447 ? -10.07 -42.625 -21.047 1 39.78 447 SER A N 1
ATOM 3599 C CA . SER A 1 447 ? -10.203 -43.438 -19.844 1 39.78 447 SER A CA 1
ATOM 3600 C C . SER A 1 447 ? -10.758 -42.656 -18.672 1 39.78 447 SER A C 1
ATOM 3602 O O . SER A 1 447 ? -11.609 -43.125 -17.938 1 39.78 447 SER A O 1
ATOM 3604 N N . VAL A 1 448 ? -10.32 -41.438 -18.5 1 40.91 448 VAL A N 1
ATOM 3605 C CA . VAL A 1 448 ? -10.891 -40.656 -17.422 1 40.91 448 VAL A CA 1
ATOM 3606 C C . VAL A 1 448 ? -12.328 -40.281 -17.75 1 40.91 448 VAL A C 1
ATOM 3608 O O . VAL A 1 448 ? -13.211 -40.312 -16.891 1 40.91 448 VAL A O 1
ATOM 3611 N N . TYR A 1 449 ? -12.688 -40 -19.031 1 39.88 449 TYR A N 1
ATOM 3612 C CA . TYR A 1 449 ? -14.078 -39.844 -19.438 1 39.88 449 TYR A CA 1
ATOM 3613 C C . TYR A 1 449 ? -14.875 -41.125 -19.219 1 39.88 449 TYR A C 1
ATOM 3615 O O . TYR A 1 449 ? -16.016 -41.062 -18.75 1 39.88 449 TYR A O 1
ATOM 3623 N N . LEU A 1 450 ? -14.234 -42.25 -19.484 1 40.22 450 LEU A N 1
ATOM 3624 C CA . LEU A 1 450 ? -14.906 -43.5 -19.234 1 40.22 450 LEU A CA 1
ATOM 3625 C C . LEU A 1 450 ? -15.102 -43.75 -17.75 1 40.22 450 LEU A C 1
ATOM 3627 O O . LEU A 1 450 ? -16.156 -44.219 -17.328 1 40.22 450 LEU A O 1
ATOM 3631 N N . PHE A 1 451 ? -14.148 -43.281 -16.984 1 41.22 451 PHE A N 1
ATOM 3632 C CA . PHE A 1 451 ? -14.344 -43.469 -15.547 1 41.22 451 PHE A CA 1
ATOM 3633 C C . PHE A 1 451 ? -15.414 -42.5 -15.031 1 41.22 451 PHE A C 1
ATOM 3635 O O . PHE A 1 451 ? -16.25 -42.906 -14.211 1 41.22 451 PHE A O 1
ATOM 3642 N N . LEU A 1 452 ? -15.484 -41.312 -15.57 1 41.94 452 LEU A N 1
ATOM 3643 C CA . LEU A 1 452 ? -16.547 -40.406 -15.156 1 41.94 452 LEU A CA 1
ATOM 3644 C C . LEU A 1 452 ? -17.891 -40.875 -15.672 1 41.94 452 LEU A C 1
ATOM 3646 O O . LEU A 1 452 ? -18.906 -40.781 -14.969 1 41.94 452 LEU A O 1
ATOM 3650 N N . ILE A 1 453 ? -17.969 -41.469 -16.844 1 44.47 453 ILE A N 1
ATOM 3651 C CA . ILE A 1 453 ? -19.219 -42.031 -17.344 1 44.47 453 ILE A CA 1
ATOM 3652 C C . ILE A 1 453 ? -19.594 -43.25 -16.484 1 44.47 453 ILE A C 1
ATOM 3654 O O . ILE A 1 453 ? -20.75 -43.375 -16.078 1 44.47 453 ILE A O 1
ATOM 3658 N N . LEU A 1 454 ? -18.641 -44.062 -16.141 1 45 454 LEU A N 1
ATOM 3659 C CA . LEU A 1 454 ? -18.953 -45.219 -15.344 1 45 454 LEU A CA 1
ATOM 3660 C C . LEU A 1 454 ? -19.344 -44.812 -13.922 1 45 454 LEU A C 1
ATOM 3662 O O . LEU A 1 454 ? -20.266 -45.406 -13.344 1 45 454 LEU A O 1
ATOM 3666 N N . PHE A 1 455 ? -18.703 -43.781 -13.445 1 43.75 455 PHE A N 1
ATOM 3667 C CA . PHE A 1 455 ? -19.094 -43.281 -12.125 1 43.75 455 PHE A CA 1
ATOM 3668 C C . PHE A 1 455 ? -20.484 -42.656 -12.172 1 43.75 455 PHE A C 1
ATOM 3670 O O . PHE A 1 455 ? -21.297 -42.844 -11.281 1 43.75 455 PHE A O 1
ATOM 3677 N N . SER A 1 456 ? -20.781 -41.938 -13.219 1 43.69 456 SER A N 1
ATOM 3678 C CA . SER A 1 456 ? -22.141 -41.406 -13.367 1 43.69 456 SER A CA 1
ATOM 3679 C C . SER A 1 456 ? -23.156 -42.531 -13.523 1 43.69 456 SER A C 1
ATOM 3681 O O . SER A 1 456 ? -24.25 -42.469 -12.945 1 43.69 456 SER A O 1
ATOM 3683 N N . ILE A 1 457 ? -22.812 -43.531 -14.242 1 47.03 457 ILE A N 1
ATOM 3684 C CA . ILE A 1 457 ? -23.703 -44.656 -14.398 1 47.03 457 ILE A CA 1
ATOM 3685 C C . ILE A 1 457 ? -23.859 -45.406 -13.062 1 47.03 457 ILE A C 1
ATOM 3687 O O . ILE A 1 457 ? -24.953 -45.75 -12.664 1 47.03 457 ILE A O 1
ATOM 3691 N N . TYR A 1 458 ? -22.75 -45.5 -12.305 1 44.38 458 TYR A N 1
ATOM 3692 C CA . TYR A 1 458 ? -22.828 -46.125 -11 1 44.38 458 TYR A CA 1
ATOM 3693 C C . TYR A 1 458 ? -23.672 -45.312 -10.039 1 44.38 458 TYR A C 1
ATOM 3695 O O . TYR A 1 458 ? -24.531 -45.844 -9.32 1 44.38 458 TYR A O 1
ATOM 3703 N N . MET A 1 459 ? -23.516 -44.031 -10.086 1 43.12 459 MET A N 1
ATOM 3704 C CA . MET A 1 459 ? -24.344 -43.219 -9.211 1 43.12 459 MET A CA 1
ATOM 3705 C C . MET A 1 459 ? -25.812 -43.25 -9.641 1 43.12 459 MET A C 1
ATOM 3707 O O . MET A 1 459 ? -26.703 -43.25 -8.805 1 43.12 459 MET A O 1
ATOM 3711 N N . TYR A 1 460 ? -26.078 -43.281 -10.906 1 43.88 460 TYR A N 1
ATOM 3712 C CA . TYR A 1 460 ? -27.453 -43.438 -11.367 1 43.88 460 TYR A CA 1
ATOM 3713 C C . TYR A 1 460 ? -28.031 -44.75 -10.898 1 43.88 460 TYR A C 1
ATOM 3715 O O . TYR A 1 460 ? -29.188 -44.812 -10.461 1 43.88 460 TYR A O 1
ATOM 3723 N N . LYS A 1 461 ? -27.281 -45.812 -10.891 1 45.16 461 LYS A N 1
ATOM 3724 C CA . LYS A 1 461 ? -27.797 -47.094 -10.445 1 45.16 461 LYS A CA 1
ATOM 3725 C C . LYS A 1 461 ? -28.047 -47.094 -8.938 1 45.16 461 LYS A C 1
ATOM 3727 O O . LYS A 1 461 ? -29.016 -47.719 -8.461 1 45.16 461 LYS A O 1
ATOM 3732 N N . VAL A 1 462 ? -27.188 -46.469 -8.188 1 44.53 462 VAL A N 1
ATOM 3733 C CA . VAL A 1 462 ? -27.391 -46.469 -6.746 1 44.53 462 VAL A CA 1
ATOM 3734 C C . VAL A 1 462 ? -28.625 -45.625 -6.402 1 44.53 462 VAL A C 1
ATOM 3736 O O . VAL A 1 462 ? -29.391 -46 -5.508 1 44.53 462 VAL A O 1
ATOM 3739 N N . LEU A 1 463 ? -28.938 -44.594 -7.125 1 39.75 463 LEU A N 1
ATOM 3740 C CA . LEU A 1 463 ? -30.109 -43.781 -6.82 1 39.75 463 LEU A CA 1
ATOM 3741 C C . LEU A 1 463 ? -31.391 -44.531 -7.219 1 39.75 463 LEU A C 1
ATOM 3743 O O . LEU A 1 463 ? -32.438 -44.375 -6.57 1 39.75 463 LEU A O 1
ATOM 3747 N N . VAL A 1 464 ? -31.422 -45.312 -8.273 1 44.09 464 VAL A N 1
ATOM 3748 C CA . VAL A 1 464 ? -32.656 -45.969 -8.656 1 44.09 464 VAL A CA 1
ATOM 3749 C C . VAL A 1 464 ? -32.969 -47.094 -7.707 1 44.09 464 VAL A C 1
ATOM 3751 O O . VAL A 1 464 ? -34.125 -47.406 -7.438 1 44.09 464 VAL A O 1
ATOM 3754 N N . CYS A 1 465 ? -31.969 -47.781 -7.215 1 40.28 465 CYS A N 1
ATOM 3755 C CA . CYS A 1 465 ? -32.375 -48.938 -6.41 1 40.28 465 CYS A CA 1
ATOM 3756 C C . CYS A 1 465 ? -32.906 -48.5 -5.062 1 40.28 465 CYS A C 1
ATOM 3758 O O . CYS A 1 465 ? -33.375 -49.312 -4.277 1 40.28 465 CYS A O 1
ATOM 3760 N N . SER A 1 466 ? -32.531 -47.281 -4.613 1 35.03 466 SER A N 1
ATOM 3761 C CA . SER A 1 466 ? -33.094 -47 -3.289 1 35.03 466 SER A CA 1
ATOM 3762 C C . SER A 1 466 ? -34.562 -46.625 -3.373 1 35.03 466 SER A C 1
ATOM 3764 O O . SER A 1 466 ? -35.156 -46.25 -2.369 1 35.03 466 SER A O 1
ATOM 3766 N N . GLU A 1 467 ? -35.25 -46.719 -4.539 1 29.27 467 GLU A N 1
ATOM 3767 C CA . GLU A 1 467 ? -36.719 -46.781 -4.344 1 29.27 467 GLU A CA 1
ATOM 3768 C C . GLU A 1 467 ? -37.156 -48.219 -4.059 1 29.27 467 GLU A C 1
ATOM 3770 O O . GLU A 1 467 ? -36.688 -49.156 -4.672 1 29.27 467 GLU A O 1
ATOM 3775 N N . MET B 1 1 ? 37.594 -2.801 21.594 1 20.17 1 MET B N 1
ATOM 3776 C CA . MET B 1 1 ? 37.375 -3.277 20.234 1 20.17 1 MET B CA 1
ATOM 3777 C C . MET B 1 1 ? 35.969 -2.9 19.75 1 20.17 1 MET B C 1
ATOM 3779 O O . MET B 1 1 ? 34.969 -3.4 20.281 1 20.17 1 MET B O 1
ATOM 3783 N N . LYS B 1 2 ? 35.75 -1.601 19.562 1 24.11 2 LYS B N 1
ATOM 3784 C CA . LYS B 1 2 ? 34.5 -0.919 19.297 1 24.11 2 LYS B CA 1
ATOM 3785 C C . LYS B 1 2 ? 33.688 -1.635 18.203 1 24.11 2 LYS B C 1
ATOM 3787 O O . LYS B 1 2 ? 34.219 -1.904 17.125 1 24.11 2 LYS B O 1
ATOM 3792 N N . GLN B 1 3 ? 32.812 -2.562 18.625 1 26.06 3 GLN B N 1
ATOM 3793 C CA . GLN B 1 3 ? 32 -3.328 17.703 1 26.06 3 GLN B CA 1
ATOM 3794 C C . GLN B 1 3 ? 31.516 -2.455 16.547 1 26.06 3 GLN B C 1
ATOM 3796 O O . GLN B 1 3 ? 30.828 -1.455 16.75 1 26.06 3 GLN B O 1
ATOM 3801 N N . HIS B 1 4 ? 32.312 -2.092 15.633 1 28.69 4 HIS B N 1
ATOM 3802 C CA . HIS B 1 4 ? 31.969 -1.494 14.352 1 28.69 4 HIS B CA 1
ATOM 3803 C C . HIS B 1 4 ? 30.672 -2.096 13.797 1 28.69 4 HIS B C 1
ATOM 3805 O O . HIS B 1 4 ? 30.625 -3.293 13.508 1 28.69 4 HIS B O 1
ATOM 3811 N N . ALA B 1 5 ? 29.609 -1.827 14.438 1 35.09 5 ALA B N 1
ATOM 3812 C CA . ALA B 1 5 ? 28.312 -2.188 13.859 1 35.09 5 ALA B CA 1
ATOM 3813 C C . ALA B 1 5 ? 28.391 -2.205 12.328 1 35.09 5 ALA B C 1
ATOM 3815 O O . ALA B 1 5 ? 28.797 -1.222 11.711 1 35.09 5 ALA B O 1
ATOM 3816 N N . ASN B 1 6 ? 28.859 -3.127 11.625 1 39.06 6 ASN B N 1
ATOM 3817 C CA . ASN B 1 6 ? 28.906 -3.396 10.195 1 39.06 6 ASN B CA 1
ATOM 3818 C C . ASN B 1 6 ? 27.781 -2.695 9.445 1 39.06 6 ASN B C 1
ATOM 3820 O O . ASN B 1 6 ? 26.609 -3.053 9.602 1 39.06 6 ASN B O 1
ATOM 3824 N N . ASN B 1 7 ? 27.641 -1.335 9.258 1 49.66 7 ASN B N 1
ATOM 3825 C CA . ASN B 1 7 ? 26.75 -0.319 8.711 1 49.66 7 ASN B CA 1
ATOM 3826 C C . ASN B 1 7 ? 26.094 -0.788 7.418 1 49.66 7 ASN B C 1
ATOM 3828 O O . ASN B 1 7 ? 26.422 -0.309 6.336 1 49.66 7 ASN B O 1
ATOM 3832 N N . GLU B 1 8 ? 25.906 -1.95 7.129 1 68.81 8 GLU B N 1
ATOM 3833 C CA . GLU B 1 8 ? 25.453 -2.455 5.84 1 68.81 8 GLU B CA 1
ATOM 3834 C C . GLU B 1 8 ? 24.078 -1.896 5.48 1 68.81 8 GLU B C 1
ATOM 3836 O O . GLU B 1 8 ? 23.156 -1.913 6.305 1 68.81 8 GLU B O 1
ATOM 3841 N N . GLY B 1 9 ? 23.969 -0.958 4.484 1 88.19 9 GLY B N 1
ATOM 3842 C CA . GLY B 1 9 ? 22.797 -0.328 3.902 1 88.19 9 GLY B CA 1
ATOM 3843 C C . GLY B 1 9 ? 21.719 -1.323 3.486 1 88.19 9 GLY B C 1
ATOM 3844 O O . GLY B 1 9 ? 22.031 -2.461 3.125 1 88.19 9 GLY B O 1
ATOM 3845 N N . ILE B 1 10 ? 20.516 -1.034 3.832 1 91 10 ILE B N 1
ATOM 3846 C CA . ILE B 1 10 ? 19.391 -1.852 3.385 1 91 10 ILE B CA 1
ATOM 3847 C C . ILE B 1 10 ? 19.094 -1.561 1.916 1 91 10 ILE B C 1
ATOM 3849 O O . ILE B 1 10 ? 18.922 -0.403 1.528 1 91 10 ILE B O 1
ATOM 3853 N N . ARG B 1 11 ? 19.109 -2.619 1.216 1 92.69 11 ARG B N 1
ATOM 3854 C CA . ARG B 1 11 ? 18.922 -2.535 -0.229 1 92.69 11 ARG B CA 1
ATOM 3855 C C . ARG B 1 11 ? 17.484 -2.162 -0.578 1 92.69 11 ARG B C 1
ATOM 3857 O O . ARG B 1 11 ? 16.531 -2.76 -0.056 1 92.69 11 ARG B O 1
ATOM 3864 N N . LEU B 1 12 ? 17.297 -1.177 -1.439 1 94.88 12 LEU B N 1
ATOM 3865 C CA . LEU B 1 12 ? 16.016 -0.751 -1.973 1 94.88 12 LEU B CA 1
ATOM 3866 C C . LEU B 1 12 ? 16.016 -0.764 -3.498 1 94.88 12 LEU B C 1
ATOM 3868 O O . LEU B 1 12 ? 16.812 -0.044 -4.121 1 94.88 12 LEU B O 1
ATOM 3872 N N . LYS B 1 13 ? 15.102 -1.505 -4.07 1 93.19 13 LYS B N 1
ATOM 3873 C CA . LYS B 1 13 ? 15.07 -1.651 -5.523 1 93.19 13 LYS B CA 1
ATOM 3874 C C . LYS B 1 13 ? 13.844 -0.976 -6.121 1 93.19 13 LYS B C 1
ATOM 3876 O O . LYS B 1 13 ? 12.758 -1.012 -5.531 1 93.19 13 LYS B O 1
ATOM 3881 N N . ASN B 1 14 ? 14.062 -0.29 -7.191 1 92.38 14 ASN B N 1
ATOM 3882 C CA . ASN B 1 14 ? 12.961 0.097 -8.062 1 92.38 14 ASN B CA 1
ATOM 3883 C C . ASN B 1 14 ? 12.672 -0.972 -9.109 1 92.38 14 ASN B C 1
ATOM 3885 O O . ASN B 1 14 ? 13.469 -1.173 -10.031 1 92.38 14 ASN B O 1
ATOM 3889 N N . TRP B 1 15 ? 11.586 -1.568 -9.055 1 86.31 15 TRP B N 1
ATOM 3890 C CA . TRP B 1 15 ? 11.289 -2.734 -9.875 1 86.31 15 TRP B CA 1
ATOM 3891 C C . TRP B 1 15 ? 10.922 -2.316 -11.297 1 86.31 15 TRP B C 1
ATOM 3893 O O . TRP B 1 15 ? 10.906 -3.146 -12.211 1 86.31 15 TRP B O 1
ATOM 3903 N N . SER B 1 16 ? 10.664 -1.076 -11.5 1 84.44 16 SER B N 1
ATOM 3904 C CA . SER B 1 16 ? 10.406 -0.562 -12.844 1 84.44 16 SER B CA 1
ATOM 3905 C C . SER B 1 16 ? 11.703 -0.246 -13.57 1 84.44 16 SER B C 1
ATOM 3907 O O . SER B 1 16 ? 11.875 -0.62 -14.734 1 84.44 16 SER B O 1
ATOM 3909 N N . THR B 1 17 ? 12.633 0.343 -12.898 1 85.31 17 THR B N 1
ATOM 3910 C CA . THR B 1 17 ? 13.844 0.809 -13.57 1 85.31 17 THR B CA 1
ATOM 3911 C C . THR B 1 17 ? 15.008 -0.153 -13.32 1 85.31 17 THR B C 1
ATOM 3913 O O . THR B 1 17 ? 16 -0.125 -14.031 1 85.31 17 THR B O 1
ATOM 3916 N N . GLY B 1 18 ? 14.93 -0.926 -12.273 1 87.25 18 GLY B N 1
ATOM 3917 C CA . GLY B 1 18 ? 16.016 -1.815 -11.898 1 87.25 18 GLY B CA 1
ATOM 3918 C C . GLY B 1 18 ? 17.047 -1.149 -11.016 1 87.25 18 GLY B C 1
ATOM 3919 O O . GLY B 1 18 ? 17.953 -1.814 -10.484 1 87.25 18 GLY B O 1
ATOM 3920 N N . GLU B 1 19 ? 16.859 0.117 -10.781 1 91.88 19 GLU B N 1
ATOM 3921 C CA . GLU B 1 19 ? 17.812 0.858 -9.961 1 91.88 19 GLU B CA 1
ATOM 3922 C C . GLU B 1 19 ? 17.781 0.386 -8.516 1 91.88 19 GLU B C 1
ATOM 3924 O O . GLU B 1 19 ? 16.719 0.083 -7.977 1 91.88 19 GLU B O 1
ATOM 3929 N N . VAL B 1 20 ? 19.016 0.297 -7.941 1 93.94 20 VAL B N 1
ATOM 3930 C CA . VAL B 1 20 ? 19.141 -0.143 -6.555 1 93.94 20 VAL B CA 1
ATOM 3931 C C . VAL B 1 20 ? 19.828 0.946 -5.73 1 93.94 20 VAL B C 1
ATOM 3933 O O . VAL B 1 20 ? 20.844 1.497 -6.145 1 93.94 20 VAL B O 1
ATOM 3936 N N . LEU B 1 21 ? 19.234 1.291 -4.633 1 94.94 21 LEU B N 1
ATOM 3937 C CA . LEU B 1 21 ? 19.797 2.203 -3.643 1 94.94 21 LEU B CA 1
ATOM 3938 C C . LEU B 1 21 ? 19.984 1.501 -2.301 1 94.94 21 LEU B C 1
ATOM 3940 O O . LEU B 1 21 ? 19.391 0.444 -2.062 1 94.94 21 LEU B O 1
ATOM 3944 N N . TYR B 1 22 ? 20.859 2.031 -1.504 1 94.31 22 TYR B N 1
ATOM 3945 C CA . TYR B 1 22 ? 21.078 1.505 -0.163 1 94.31 22 TYR B CA 1
ATOM 3946 C C . TYR B 1 22 ? 20.797 2.566 0.895 1 94.31 22 TYR B C 1
ATOM 3948 O O . TYR B 1 22 ? 21.375 3.656 0.855 1 94.31 22 TYR B O 1
ATOM 3956 N N . ASP B 1 23 ? 19.953 2.281 1.817 1 95.75 23 ASP B N 1
ATOM 3957 C CA . ASP B 1 23 ? 19.609 3.215 2.887 1 95.75 23 ASP B CA 1
ATOM 3958 C C . ASP B 1 23 ? 20.484 2.988 4.113 1 95.75 23 ASP B C 1
ATOM 3960 O O . ASP B 1 23 ? 20.422 1.935 4.75 1 95.75 23 ASP B O 1
ATOM 3964 N N . THR B 1 24 ? 21.281 3.904 4.504 1 95.56 24 THR B N 1
ATOM 3965 C CA . THR B 1 24 ? 22.125 3.842 5.691 1 95.56 24 THR B CA 1
ATOM 3966 C C . THR B 1 24 ? 21.625 4.801 6.766 1 95.56 24 THR B C 1
ATOM 3968 O O . THR B 1 24 ? 22 4.684 7.934 1 95.56 24 THR B O 1
ATOM 3971 N N . LEU B 1 25 ? 20.797 5.672 6.375 1 94.94 25 LEU B N 1
ATOM 3972 C CA . LEU B 1 25 ? 20.312 6.707 7.281 1 94.94 25 LEU B CA 1
ATOM 3973 C C . LEU B 1 25 ? 19.469 6.105 8.406 1 94.94 25 LEU B C 1
ATOM 3975 O O . LEU B 1 25 ? 19.469 6.609 9.531 1 94.94 25 LEU B O 1
ATOM 3979 N N . HIS B 1 26 ? 18.812 4.984 8.156 1 92.38 26 HIS B N 1
ATOM 3980 C CA . HIS B 1 26 ? 17.938 4.336 9.133 1 92.38 26 HIS B CA 1
ATOM 3981 C C . HIS B 1 26 ? 18.703 4 10.414 1 92.38 26 HIS B C 1
ATOM 3983 O O . HIS B 1 26 ? 18.109 3.889 11.484 1 92.38 26 HIS B O 1
ATOM 3989 N N . SER B 1 27 ? 19.938 3.803 10.32 1 89.94 27 SER B N 1
ATOM 3990 C CA . SER B 1 27 ? 20.75 3.412 11.469 1 89.94 27 SER B CA 1
ATOM 3991 C C . SER B 1 27 ? 20.859 4.547 12.484 1 89.94 27 SER B C 1
ATOM 3993 O O . SER B 1 27 ? 21.219 4.32 13.641 1 89.94 27 SER B O 1
ATOM 3995 N N . THR B 1 28 ? 20.547 5.68 12.031 1 84.69 28 THR B N 1
ATOM 3996 C CA . THR B 1 28 ? 20.609 6.828 12.93 1 84.69 28 THR B CA 1
ATOM 3997 C C . THR B 1 28 ? 19.312 6.961 13.727 1 84.69 28 THR B C 1
ATOM 3999 O O . THR B 1 28 ? 19.234 7.77 14.656 1 84.69 28 THR B O 1
ATOM 4002 N N . SER B 1 29 ? 18.406 6.094 13.289 1 77.38 29 SER B N 1
ATOM 4003 C CA . SER B 1 29 ? 17.094 6.172 13.922 1 77.38 29 SER B CA 1
ATOM 4004 C C . SER B 1 29 ? 17.062 5.395 15.234 1 77.38 29 SER B C 1
ATOM 4006 O O . SER B 1 29 ? 17.547 4.262 15.305 1 77.38 29 SER B O 1
ATOM 4008 N N . ASN B 1 30 ? 16.656 6.031 16.297 1 75 30 ASN B N 1
ATOM 4009 C CA . ASN B 1 30 ? 16.453 5.32 17.547 1 75 30 ASN B CA 1
ATOM 4010 C C . ASN B 1 30 ? 15 5.426 18.016 1 75 30 ASN B C 1
ATOM 4012 O O . ASN B 1 30 ? 14.703 5.219 19.188 1 75 30 ASN B O 1
ATOM 4016 N N . VAL B 1 31 ? 14.156 5.773 17.094 1 83.12 31 VAL B N 1
ATOM 4017 C CA . VAL B 1 31 ? 12.758 5.945 17.469 1 83.12 31 VAL B CA 1
ATOM 4018 C C . VAL B 1 31 ? 12.023 4.609 17.344 1 83.12 31 VAL B C 1
ATOM 4020 O O . VAL B 1 31 ? 11.914 4.051 16.25 1 83.12 31 VAL B O 1
ATOM 4023 N N . LYS B 1 32 ? 11.594 4.051 18.422 1 80.44 32 LYS B N 1
ATOM 4024 C CA . LYS B 1 32 ? 10.828 2.812 18.453 1 80.44 32 LYS B CA 1
ATOM 4025 C C . LYS B 1 32 ? 9.336 3.092 18.312 1 80.44 32 LYS B C 1
ATOM 4027 O O . LYS B 1 32 ? 8.602 3.078 19.312 1 80.44 32 LYS B O 1
ATOM 4032 N N . ALA B 1 33 ? 8.977 3.324 17.078 1 76.94 33 ALA B N 1
ATOM 4033 C CA . ALA B 1 33 ? 7.602 3.758 16.859 1 76.94 33 ALA B CA 1
ATOM 4034 C C . ALA B 1 33 ? 6.801 2.682 16.125 1 76.94 33 ALA B C 1
ATOM 4036 O O . ALA B 1 33 ? 5.586 2.807 15.969 1 76.94 33 ALA B O 1
ATOM 4037 N N . LEU B 1 34 ? 7.457 1.632 15.758 1 79.44 34 LEU B N 1
ATOM 4038 C CA . LEU B 1 34 ? 6.785 0.591 14.984 1 79.44 34 LEU B CA 1
ATOM 4039 C C . LEU B 1 34 ? 6.605 -0.673 15.82 1 79.44 34 LEU B C 1
ATOM 4041 O O . LEU B 1 34 ? 7.441 -0.984 16.672 1 79.44 34 LEU B O 1
ATOM 4045 N N . ASN B 1 35 ? 5.559 -1.316 15.633 1 78.88 35 ASN B N 1
ATOM 4046 C CA . ASN B 1 35 ? 5.309 -2.582 16.312 1 78.88 35 ASN B CA 1
ATOM 4047 C C . ASN B 1 35 ? 5.738 -3.771 15.461 1 78.88 35 ASN B C 1
ATOM 4049 O O . ASN B 1 35 ? 5.242 -4.887 15.648 1 78.88 35 ASN B O 1
ATOM 4053 N N . CYS B 1 36 ? 6.621 -3.512 14.625 1 85.81 36 CYS B N 1
ATOM 4054 C CA . CYS B 1 36 ? 7.121 -4.566 13.75 1 85.81 36 CYS B CA 1
ATOM 4055 C C . CYS B 1 36 ? 8.18 -5.406 14.453 1 85.81 36 CYS B C 1
ATOM 4057 O O . CYS B 1 36 ? 8.789 -4.957 15.422 1 85.81 36 CYS B O 1
ATOM 4059 N N . ARG B 1 37 ? 8.281 -6.621 14.078 1 84.94 37 ARG B N 1
ATOM 4060 C CA . ARG B 1 37 ? 9.344 -7.559 14.438 1 84.94 37 ARG B CA 1
ATOM 4061 C C . ARG B 1 37 ? 9.758 -8.398 13.227 1 84.94 37 ARG B C 1
ATOM 4063 O O . ARG B 1 37 ? 9.289 -8.164 12.117 1 84.94 37 ARG B O 1
ATOM 4070 N N . SER B 1 38 ? 10.68 -9.227 13.469 1 82.31 38 SER B N 1
ATOM 4071 C CA . SER B 1 38 ? 11.148 -10.078 12.375 1 82.31 38 SER B CA 1
ATOM 4072 C C . SER B 1 38 ? 10.062 -11.062 11.945 1 82.31 38 SER B C 1
ATOM 4074 O O . SER B 1 38 ? 10.141 -11.633 10.852 1 82.31 38 SER B O 1
ATOM 4076 N N . THR B 1 39 ? 9.008 -11.195 12.766 1 85.5 39 THR B N 1
ATOM 4077 C CA . THR B 1 39 ? 7.992 -12.211 12.469 1 85.5 39 THR B CA 1
ATOM 4078 C C . THR B 1 39 ? 6.68 -11.555 12.055 1 85.5 39 THR B C 1
ATOM 4080 O O . THR B 1 39 ? 5.781 -12.219 11.539 1 85.5 39 THR B O 1
ATOM 4083 N N . ILE B 1 40 ? 6.578 -10.266 12.328 1 87.25 40 ILE B N 1
ATOM 4084 C CA . ILE B 1 40 ? 5.316 -9.609 12 1 87.25 40 ILE B CA 1
ATOM 4085 C C . ILE B 1 40 ? 5.598 -8.203 11.461 1 87.25 40 ILE B C 1
ATOM 4087 O O . ILE B 1 40 ? 6.535 -7.539 11.906 1 87.25 40 ILE B O 1
ATOM 4091 N N . CYS B 1 41 ? 4.785 -7.773 10.562 1 88.25 41 CYS B N 1
ATOM 4092 C CA . CYS B 1 41 ? 4.84 -6.422 10.016 1 88.25 41 CYS B CA 1
ATOM 4093 C C . CYS B 1 41 ? 3.498 -5.715 10.18 1 88.25 41 CYS B C 1
ATOM 4095 O O . CYS B 1 41 ? 2.453 -6.273 9.844 1 88.25 41 CYS B O 1
ATOM 4097 N N . THR B 1 42 ? 3.539 -4.5 10.688 1 84 42 THR B N 1
ATOM 4098 C CA . THR B 1 42 ? 2.344 -3.695 10.914 1 84 42 THR B CA 1
ATOM 4099 C C . THR B 1 42 ? 2.316 -2.49 9.977 1 84 42 THR B C 1
ATOM 4101 O O . THR B 1 42 ? 1.854 -1.412 10.359 1 84 42 THR B O 1
ATOM 4104 N N . ALA B 1 43 ? 2.787 -2.615 8.82 1 75.38 43 ALA B N 1
ATOM 4105 C CA . ALA B 1 43 ? 3.115 -1.5 7.938 1 75.38 43 ALA B CA 1
ATOM 4106 C C . ALA B 1 43 ? 1.864 -0.709 7.566 1 75.38 43 ALA B C 1
ATOM 4108 O O . ALA B 1 43 ? 1.934 0.5 7.332 1 75.38 43 ALA B O 1
ATOM 4109 N N . ASN B 1 44 ? 0.63 -1.303 7.516 1 79.44 44 ASN B N 1
ATOM 4110 C CA . ASN B 1 44 ? -0.506 -0.51 7.059 1 79.44 44 ASN B CA 1
ATOM 4111 C C . ASN B 1 44 ? -1.327 0.019 8.234 1 79.44 44 ASN B C 1
ATOM 4113 O O . ASN B 1 44 ? -2.451 0.487 8.047 1 79.44 44 ASN B O 1
ATOM 4117 N N . HIS B 1 45 ? -0.686 -0.092 9.359 1 83.31 45 HIS B N 1
ATOM 4118 C CA . HIS B 1 45 ? -1.368 0.446 10.531 1 83.31 45 HIS B CA 1
ATOM 4119 C C . HIS B 1 45 ? -1.273 1.967 10.57 1 83.31 45 HIS B C 1
ATOM 4121 O O . HIS B 1 45 ? -0.208 2.533 10.32 1 83.31 45 HIS B O 1
ATOM 4127 N N . MET B 1 46 ? -2.369 2.607 10.75 1 75.06 46 MET B N 1
ATOM 4128 C CA . MET B 1 46 ? -2.418 4.066 10.766 1 75.06 46 MET B CA 1
ATOM 4129 C C . MET B 1 46 ? -1.766 4.621 12.023 1 75.06 46 MET B C 1
ATOM 4131 O O . MET B 1 46 ? -1.026 5.609 11.961 1 75.06 46 MET B O 1
ATOM 4135 N N . ASN B 1 47 ? -2.305 4.121 13.203 1 63.44 47 ASN B N 1
ATOM 4136 C CA . ASN B 1 47 ? -1.846 4.723 14.445 1 63.44 47 ASN B CA 1
ATOM 4137 C C . ASN B 1 47 ? -0.665 3.959 15.039 1 63.44 47 ASN B C 1
ATOM 4139 O O . ASN B 1 47 ? -0.765 2.758 15.297 1 63.44 47 ASN B O 1
ATOM 4143 N N . THR B 1 48 ? 0.466 4.293 14.633 1 55 48 THR B N 1
ATOM 4144 C CA . THR B 1 48 ? 1.635 3.697 15.273 1 55 48 THR B CA 1
ATOM 4145 C C . THR B 1 48 ? 1.85 4.285 16.672 1 55 48 THR B C 1
ATOM 4147 O O . THR B 1 48 ? 2.805 3.926 17.359 1 55 48 THR B O 1
ATOM 4150 N N . ILE B 1 49 ? 1.253 5.516 16.906 1 48.5 49 ILE B N 1
ATOM 4151 C CA . ILE B 1 49 ? 1.814 6.309 18 1 48.5 49 ILE B CA 1
ATOM 4152 C C . ILE B 1 49 ? 1.529 5.629 19.328 1 48.5 49 ILE B C 1
ATOM 4154 O O . ILE B 1 49 ? 0.431 5.109 19.547 1 48.5 49 ILE B O 1
ATOM 4158 N N . LYS B 1 50 ? 2.51 5.699 20.078 1 49.62 50 LYS B N 1
ATOM 4159 C CA . LYS B 1 50 ? 3.02 5.266 21.375 1 49.62 50 LYS B CA 1
ATOM 4160 C C . LYS B 1 50 ? 2.186 5.852 22.516 1 49.62 50 LYS B C 1
ATOM 4162 O O . LYS B 1 50 ? 1.569 6.906 22.359 1 49.62 50 LYS B O 1
ATOM 4167 N N . GLU B 1 51 ? 1.864 4.992 23.297 1 48.31 51 GLU B N 1
ATOM 4168 C CA . GLU B 1 51 ? 1.45 5.352 24.656 1 48.31 51 GLU B CA 1
ATOM 4169 C C . GLU B 1 51 ? 1.91 6.762 25.016 1 48.31 51 GLU B C 1
ATOM 4171 O O . GLU B 1 51 ? 2.986 7.195 24.594 1 48.31 51 GLU B O 1
ATOM 4176 N N . VAL B 1 52 ? 0.945 7.504 25.297 1 47.09 52 VAL B N 1
ATOM 4177 C CA . VAL B 1 52 ? 1.222 8.75 26 1 47.09 52 VAL B CA 1
ATOM 4178 C C . VAL B 1 52 ? 2.496 8.602 26.828 1 47.09 52 VAL B C 1
ATOM 4180 O O . VAL B 1 52 ? 2.555 7.777 27.75 1 47.09 52 VAL B O 1
ATOM 4183 N N . LYS B 1 53 ? 3.65 8.828 26.234 1 54.81 53 LYS B N 1
ATOM 4184 C CA . LYS B 1 53 ? 4.871 8.773 27.031 1 54.81 53 LYS B CA 1
ATOM 4185 C C . LYS B 1 53 ? 4.84 9.797 28.156 1 54.81 53 LYS B C 1
ATOM 4187 O O . LYS B 1 53 ? 4.34 10.906 27.984 1 54.81 53 LYS B O 1
ATOM 4192 N N . PRO B 1 54 ? 5.141 9.32 29.297 1 57.28 54 PRO B N 1
ATOM 4193 C CA . PRO B 1 54 ? 5.426 10.234 30.391 1 57.28 54 PRO B CA 1
ATOM 4194 C C . PRO B 1 54 ? 6.316 11.406 29.969 1 57.28 54 PRO B C 1
ATOM 4196 O O . PRO B 1 54 ? 7.031 11.312 28.969 1 57.28 54 PRO B O 1
ATOM 4199 N N . ILE B 1 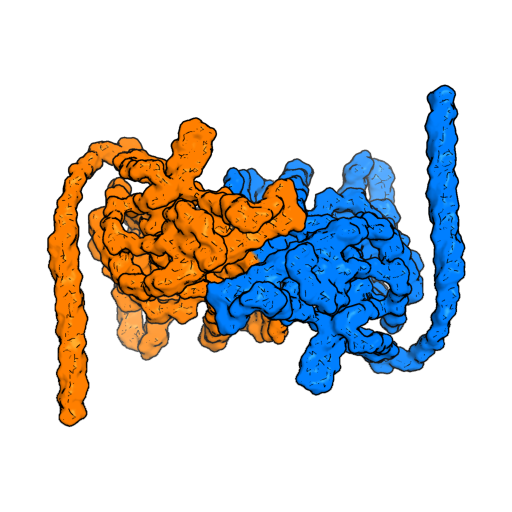55 ? 6.016 12.5 30.516 1 62.5 55 ILE B N 1
ATOM 4200 C CA . ILE B 1 55 ? 6.898 13.648 30.359 1 62.5 55 ILE B CA 1
ATOM 4201 C C . ILE B 1 55 ? 8.352 13.195 30.391 1 62.5 55 ILE B C 1
ATOM 4203 O O . ILE B 1 55 ? 8.75 12.422 31.266 1 62.5 55 ILE B O 1
ATOM 4207 N N . ARG B 1 56 ? 9.055 13.562 29.375 1 79.88 56 ARG B N 1
ATOM 4208 C CA . ARG B 1 56 ? 10.469 13.219 29.25 1 79.88 56 ARG B CA 1
ATOM 4209 C C . ARG B 1 56 ? 11.273 13.773 30.422 1 79.88 56 ARG B C 1
ATOM 4211 O O . ARG B 1 56 ? 11.008 14.875 30.891 1 79.88 56 ARG B O 1
ATOM 4218 N N . THR B 1 57 ? 12.109 12.875 30.969 1 77.56 57 THR B N 1
ATOM 4219 C CA . THR B 1 57 ? 12.984 13.273 32.062 1 77.56 57 THR B CA 1
ATOM 4220 C C . THR B 1 57 ? 14.18 14.062 31.547 1 77.56 57 THR B C 1
ATOM 4222 O O . THR B 1 57 ? 14.438 14.086 30.344 1 77.56 57 THR B O 1
ATOM 4225 N N . GLY B 1 58 ? 14.836 14.594 32.438 1 80.69 58 GLY B N 1
ATOM 4226 C CA . GLY B 1 58 ? 15.984 15.43 32.125 1 80.69 58 GLY B CA 1
ATOM 4227 C C . GLY B 1 58 ? 17.031 14.703 31.297 1 80.69 58 GLY B C 1
ATOM 4228 O O . GLY B 1 58 ? 17.578 15.258 30.344 1 80.69 58 GLY B O 1
ATOM 4229 N N . ASP B 1 59 ? 17.281 13.484 31.578 1 83.56 59 ASP B N 1
ATOM 4230 C CA . ASP B 1 59 ? 18.312 12.742 30.875 1 83.56 59 ASP B CA 1
ATOM 4231 C C . ASP B 1 59 ? 17.938 12.516 29.422 1 83.56 59 ASP B C 1
ATOM 4233 O O . ASP B 1 59 ? 18.766 12.672 28.516 1 83.56 59 ASP B O 1
ATOM 4237 N N . ALA B 1 60 ? 16.719 12.188 29.25 1 83.5 60 ALA B N 1
ATOM 4238 C CA . ALA B 1 60 ? 16.234 11.969 27.875 1 83.5 60 ALA B CA 1
ATOM 4239 C C . ALA B 1 60 ? 16.266 13.266 27.078 1 83.5 60 ALA B C 1
ATOM 4241 O O . ALA B 1 60 ? 16.578 13.25 25.875 1 83.5 60 ALA B O 1
ATOM 4242 N N . VAL B 1 61 ? 16 14.281 27.734 1 92 61 VAL B N 1
ATOM 4243 C CA . VAL B 1 61 ? 16.016 15.586 27.078 1 92 61 VAL B CA 1
ATOM 4244 C C . VAL B 1 61 ? 17.438 15.969 26.703 1 92 61 VAL B C 1
ATOM 4246 O O . VAL B 1 61 ? 17.688 16.5 25.625 1 92 61 VAL B O 1
ATOM 4249 N N . LEU B 1 62 ? 18.359 15.633 27.609 1 94.38 62 LEU B N 1
ATOM 4250 C CA . LEU B 1 62 ? 19.75 16.016 27.406 1 94.38 62 LEU B CA 1
ATOM 4251 C C . LEU B 1 62 ? 20.328 15.367 26.156 1 94.38 62 LEU B C 1
ATOM 4253 O O . LEU B 1 62 ? 20.984 16.031 25.359 1 94.38 62 LEU B O 1
ATOM 4257 N N . ASP B 1 63 ? 20.094 14.148 25.984 1 92.56 63 ASP B N 1
ATOM 4258 C CA . ASP B 1 63 ? 20.625 13.422 24.844 1 92.56 63 ASP B CA 1
ATOM 4259 C C . ASP B 1 63 ? 20.078 13.984 23.531 1 92.56 63 ASP B C 1
ATOM 4261 O O . ASP B 1 63 ? 20.828 14.234 22.594 1 92.56 63 ASP B O 1
ATOM 4265 N N . ASP B 1 64 ? 18.844 14.164 23.453 1 93.81 64 ASP B N 1
ATOM 4266 C CA . ASP B 1 64 ? 18.188 14.68 22.25 1 93.81 64 ASP B CA 1
ATOM 4267 C C . ASP B 1 64 ? 18.625 16.125 21.984 1 93.81 64 ASP B C 1
ATOM 4269 O O . ASP B 1 64 ? 18.797 16.516 20.828 1 93.81 64 ASP B O 1
ATOM 4273 N N . ALA B 1 65 ? 18.703 16.828 23.016 1 97.19 65 ALA B N 1
ATOM 4274 C CA . ALA B 1 65 ? 19.125 18.219 22.875 1 97.19 65 ALA B CA 1
ATOM 4275 C C . ALA B 1 65 ? 20.547 18.297 22.312 1 97.19 65 ALA B C 1
ATOM 4277 O O . ALA B 1 65 ? 20.812 19.125 21.422 1 97.19 65 ALA B O 1
ATOM 4278 N N . LYS B 1 66 ? 21.422 17.5 22.828 1 96.75 66 LYS B N 1
ATOM 4279 C CA . LYS B 1 66 ? 22.812 17.5 22.375 1 96.75 66 LYS B CA 1
ATOM 4280 C C . LYS B 1 66 ? 22.906 17.141 20.891 1 96.75 66 LYS B C 1
ATOM 4282 O O . LYS B 1 66 ? 23.562 17.844 20.125 1 96.75 66 LYS B O 1
ATOM 4287 N N . LYS B 1 67 ? 22.219 16.125 20.562 1 95.12 67 LYS B N 1
ATOM 4288 C CA . LYS B 1 67 ? 22.234 15.695 19.172 1 95.12 67 LYS B CA 1
ATOM 4289 C C . LYS B 1 67 ? 21.688 16.797 18.25 1 95.12 67 LYS B C 1
ATOM 4291 O O . LYS B 1 67 ? 22.25 17.047 17.188 1 95.12 67 LYS B O 1
ATOM 4296 N N . PHE B 1 68 ? 20.688 17.422 18.656 1 97.25 68 PHE B N 1
ATOM 4297 C CA . PHE B 1 68 ? 20.031 18.453 17.859 1 97.25 68 PHE B CA 1
ATOM 4298 C C . PHE B 1 68 ? 20.922 19.672 17.703 1 97.25 68 PHE B C 1
ATOM 4300 O O . PHE B 1 68 ? 21.094 20.172 16.578 1 97.25 68 PHE B O 1
ATOM 4307 N N . ILE B 1 69 ? 21.438 20.109 18.781 1 98.19 69 ILE B N 1
ATOM 4308 C CA . ILE B 1 69 ? 22.234 21.312 18.75 1 98.19 69 ILE B CA 1
ATOM 4309 C C . ILE B 1 69 ? 23.516 21.078 17.938 1 98.19 69 ILE B C 1
ATOM 4311 O O . ILE B 1 69 ? 23.984 21.953 17.219 1 98.19 69 ILE B O 1
ATOM 4315 N N . ASP B 1 70 ? 24.062 19.859 18.094 1 97.88 70 ASP B N 1
ATOM 4316 C CA . ASP B 1 70 ? 25.203 19.5 17.266 1 97.88 70 ASP B CA 1
ATOM 4317 C C . ASP B 1 70 ? 24.859 19.547 15.781 1 97.88 70 ASP B C 1
ATOM 4319 O O . ASP B 1 70 ? 25.625 20.094 14.977 1 97.88 70 ASP B O 1
ATOM 4323 N N . GLU B 1 71 ? 23.734 19.031 15.469 1 96.56 71 GLU B N 1
ATOM 4324 C CA . GLU B 1 71 ? 23.281 19.016 14.078 1 96.56 71 GLU B CA 1
ATOM 4325 C C . GLU B 1 71 ? 23.062 20.438 13.57 1 96.56 71 GLU B C 1
ATOM 4327 O O . GLU B 1 71 ? 23.422 20.766 12.43 1 96.56 71 GLU B O 1
ATOM 4332 N N . PHE B 1 72 ? 22.469 21.281 14.312 1 98.19 72 PHE B N 1
ATOM 4333 C CA . PHE B 1 72 ? 22.203 22.656 13.93 1 98.19 72 PHE B CA 1
ATOM 4334 C C . PHE B 1 72 ? 23.5 23.406 13.641 1 98.19 72 PHE B C 1
ATOM 4336 O O . PHE B 1 72 ? 23.641 24.031 12.586 1 98.19 72 PHE B O 1
ATOM 4343 N N . TYR B 1 73 ? 24.375 23.297 14.531 1 98.31 73 TYR B N 1
ATOM 4344 C CA . TYR B 1 73 ? 25.625 24.047 14.359 1 98.31 73 TYR B CA 1
ATOM 4345 C C . TYR B 1 73 ? 26.453 23.469 13.227 1 98.31 73 TYR B C 1
ATOM 4347 O O . TYR B 1 73 ? 27.203 24.188 12.555 1 98.31 73 TYR B O 1
ATOM 4355 N N . ALA B 1 74 ? 26.344 22.156 13.039 1 97.12 74 ALA B N 1
ATOM 4356 C CA . ALA B 1 74 ? 26.969 21.578 11.852 1 97.12 74 ALA B CA 1
ATOM 4357 C C . ALA B 1 74 ? 26.375 22.156 10.578 1 97.12 74 ALA B C 1
ATOM 4359 O O . ALA B 1 74 ? 27.094 22.438 9.617 1 97.12 74 ALA B O 1
ATOM 4360 N N . SER B 1 75 ? 25.094 22.344 10.562 1 96.19 75 SER B N 1
ATOM 4361 C CA . SER B 1 75 ? 24.391 22.797 9.375 1 96.19 75 SER B CA 1
ATOM 4362 C C . SER B 1 75 ? 24.797 24.234 9.016 1 96.19 75 SER B C 1
ATOM 4364 O O . SER B 1 75 ? 24.719 24.625 7.848 1 96.19 75 SER B O 1
ATOM 4366 N N . ILE B 1 76 ? 25.234 24.984 9.969 1 97.12 76 ILE B N 1
ATOM 4367 C CA . ILE B 1 76 ? 25.641 26.344 9.688 1 97.12 76 ILE B CA 1
ATOM 4368 C C . ILE B 1 76 ? 27.172 26.453 9.711 1 97.12 76 ILE B C 1
ATOM 4370 O O . ILE B 1 76 ? 27.719 27.547 9.852 1 97.12 76 ILE B O 1
ATOM 4374 N N . GLU B 1 77 ? 27.906 25.312 9.789 1 96.69 77 GLU B N 1
ATOM 4375 C CA . GLU B 1 77 ? 29.359 25.203 9.703 1 96.69 77 GLU B CA 1
ATOM 4376 C C . GLU B 1 77 ? 30.031 25.859 10.906 1 96.69 77 GLU B C 1
ATOM 4378 O O . GLU B 1 77 ? 31.031 26.562 10.766 1 96.69 77 GLU B O 1
ATOM 4383 N N . LYS B 1 78 ? 29.469 25.688 12.039 1 97.69 78 LYS B N 1
ATOM 4384 C CA . LYS B 1 78 ? 30.031 26.234 13.273 1 97.69 78 LYS B CA 1
ATOM 4385 C C . LYS B 1 78 ? 30.156 25.156 14.352 1 97.69 78 LYS B C 1
ATOM 4387 O O . LYS B 1 78 ? 30.219 25.484 15.539 1 97.69 78 LYS B O 1
ATOM 4392 N N . PHE B 1 79 ? 30.094 24 13.914 1 97.19 79 PHE B N 1
ATOM 4393 C CA . PHE B 1 79 ? 30.234 22.891 14.859 1 97.19 79 PHE B CA 1
ATOM 4394 C C . PHE B 1 79 ? 31.562 22.984 15.609 1 97.19 79 PHE B C 1
ATOM 4396 O O . PHE B 1 79 ? 32.625 23.188 14.992 1 97.19 79 PHE B O 1
ATOM 4403 N N . GLY B 1 80 ? 31.562 22.859 16.844 1 97.25 80 GLY B N 1
ATOM 4404 C CA . GLY B 1 80 ? 32.781 22.891 17.656 1 97.25 80 GLY B CA 1
ATOM 4405 C C . GLY B 1 80 ? 33.25 24.297 17.969 1 97.25 80 GLY B C 1
ATOM 4406 O O . GLY B 1 80 ? 34.156 24.484 18.766 1 97.25 80 GLY B O 1
ATOM 4407 N N . SER B 1 81 ? 32.688 25.281 17.484 1 98 81 SER B N 1
ATOM 4408 C CA . SER B 1 81 ? 33.062 26.672 17.75 1 98 81 SER B CA 1
ATOM 4409 C C . SER B 1 81 ? 32.781 27.047 19.203 1 98 81 SER B C 1
ATOM 4411 O O . SER B 1 81 ? 32.125 26.297 19.922 1 98 81 SER B O 1
ATOM 4413 N N . ALA B 1 82 ? 33.312 28.172 19.578 1 97.88 82 ALA B N 1
ATOM 4414 C CA . ALA B 1 82 ? 33.031 28.672 20.938 1 97.88 82 ALA B CA 1
ATOM 4415 C C . ALA B 1 82 ? 31.562 28.938 21.141 1 97.88 82 ALA B C 1
ATOM 4417 O O . ALA B 1 82 ? 31.031 28.688 22.234 1 97.88 82 ALA B O 1
ATOM 4418 N N . GLU B 1 83 ? 30.984 29.453 20.078 1 97.81 83 GLU B N 1
ATOM 4419 C CA . GLU B 1 83 ? 29.547 29.719 20.141 1 97.81 83 GLU B CA 1
ATOM 4420 C C . GLU B 1 83 ? 28.75 28.438 20.375 1 97.81 83 GLU B C 1
ATOM 4422 O O . GLU B 1 83 ? 27.812 28.422 21.188 1 97.81 83 GLU B O 1
ATOM 4427 N N . HIS B 1 84 ? 29.109 27.406 19.672 1 98.25 84 HIS B N 1
ATOM 4428 C CA . HIS B 1 84 ? 28.484 26.094 19.812 1 98.25 84 HIS B CA 1
ATOM 4429 C C . HIS B 1 84 ? 28.656 25.562 21.234 1 98.25 84 HIS B C 1
ATOM 4431 O O . HIS B 1 84 ? 27.672 25.172 21.875 1 98.25 84 HIS B O 1
ATOM 4437 N N . LEU B 1 85 ? 29.797 25.562 21.75 1 98.19 85 LEU B N 1
ATOM 4438 C CA . LEU B 1 85 ? 30.109 25.016 23.062 1 98.19 85 LEU B CA 1
ATOM 4439 C C . LEU B 1 85 ? 29.438 25.828 24.172 1 98.19 85 LEU B C 1
ATOM 4441 O O . LEU B 1 85 ? 28.938 25.266 25.141 1 98.19 85 LEU B O 1
ATOM 4445 N N . ASN B 1 86 ? 29.422 27.094 24.016 1 98.19 86 ASN B N 1
ATOM 4446 C CA . ASN B 1 86 ? 28.734 27.938 24.969 1 98.19 86 ASN B CA 1
ATOM 4447 C C . ASN B 1 86 ? 27.234 27.672 24.984 1 98.19 86 ASN B C 1
ATOM 4449 O O . ASN B 1 86 ? 26.609 27.625 26.062 1 98.19 86 ASN B O 1
ATOM 4453 N N . ARG B 1 87 ? 26.672 27.609 23.781 1 98.44 87 ARG B N 1
ATOM 4454 C CA . ARG B 1 87 ? 25.25 27.328 23.688 1 98.44 87 ARG B CA 1
ATOM 4455 C C . ARG B 1 87 ? 24.906 26 24.359 1 98.44 87 ARG B C 1
ATOM 4457 O O . ARG B 1 87 ? 23.906 25.891 25.078 1 98.44 87 ARG B O 1
ATOM 4464 N N . TRP B 1 88 ? 25.75 25 24.109 1 98 88 TRP B N 1
ATOM 4465 C CA . TRP B 1 88 ? 25.516 23.703 24.734 1 98 88 TRP B CA 1
ATOM 4466 C C . TRP B 1 88 ? 25.578 23.812 26.25 1 98 88 TRP B C 1
ATOM 4468 O O . TRP B 1 88 ? 24.766 23.219 26.953 1 98 88 TRP B O 1
ATOM 4478 N N . SER B 1 89 ? 26.5 24.531 26.734 1 97.88 89 SER B N 1
ATOM 4479 C CA . SER B 1 89 ? 26.609 24.734 28.172 1 97.88 89 SER B CA 1
ATOM 4480 C C . SER B 1 89 ? 25.375 25.406 28.734 1 97.88 89 SER B C 1
ATOM 4482 O O . SER B 1 89 ? 24.891 25.031 29.812 1 97.88 89 SER B O 1
ATOM 4484 N N . GLU B 1 90 ? 24.891 26.359 28.047 1 97.94 90 GLU B N 1
ATOM 4485 C CA . GLU B 1 90 ? 23.672 27.047 28.453 1 97.94 90 GLU B CA 1
ATOM 4486 C C . GLU B 1 90 ? 22.484 26.062 28.516 1 97.94 90 GLU B C 1
ATOM 4488 O O . GLU B 1 90 ? 21.734 26.078 29.5 1 97.94 90 GLU B O 1
ATOM 4493 N N . ILE B 1 91 ? 22.312 25.297 27.5 1 97.81 91 ILE B N 1
ATOM 4494 C CA . ILE B 1 91 ? 21.219 24.344 27.406 1 97.81 91 ILE B CA 1
ATOM 4495 C C . ILE B 1 91 ? 21.328 23.312 28.531 1 97.81 91 ILE B C 1
ATOM 4497 O O . ILE B 1 91 ? 20.328 23 29.203 1 97.81 91 ILE B O 1
ATOM 4501 N N . LYS B 1 92 ? 22.531 22.828 28.734 1 96.69 92 LYS B N 1
ATOM 4502 C CA . LYS B 1 92 ? 22.766 21.844 29.781 1 96.69 92 LYS B CA 1
ATOM 4503 C C . LYS B 1 92 ? 22.359 22.391 31.141 1 96.69 92 LYS B C 1
ATOM 4505 O O . LYS B 1 92 ? 21.719 21.672 31.922 1 96.69 92 LYS B O 1
ATOM 4510 N N . THR B 1 93 ? 22.688 23.562 31.406 1 96.5 93 THR B N 1
ATOM 4511 C CA . THR B 1 93 ? 22.344 24.203 32.656 1 96.5 93 THR B CA 1
ATOM 4512 C C . THR B 1 93 ? 20.828 24.328 32.812 1 96.5 93 THR B C 1
ATOM 4514 O O . THR B 1 93 ? 20.281 24.062 33.875 1 96.5 93 THR B O 1
ATOM 4517 N N . GLN B 1 94 ? 20.188 24.75 31.781 1 95.38 94 GLN B N 1
ATOM 4518 C CA . GLN B 1 94 ? 18.75 24.922 31.828 1 95.38 94 GLN B CA 1
ATOM 4519 C C . GLN B 1 94 ? 18.047 23.594 32.062 1 95.38 94 GLN B C 1
ATOM 4521 O O . GLN B 1 94 ? 17.078 23.531 32.844 1 95.38 94 GLN B O 1
ATOM 4526 N N . ILE B 1 95 ? 18.5 22.562 31.453 1 94.19 95 ILE B N 1
ATOM 4527 C CA . ILE B 1 95 ? 17.891 21.234 31.578 1 94.19 95 ILE B CA 1
ATOM 4528 C C . ILE B 1 95 ? 18.062 20.734 33.031 1 94.19 95 ILE B C 1
ATOM 4530 O O . ILE B 1 95 ? 17.156 20.125 33.594 1 94.19 95 ILE B O 1
ATOM 4534 N N . GLU B 1 96 ? 19.172 20.953 33.562 1 91.88 96 GLU B N 1
ATOM 4535 C CA . GLU B 1 96 ? 19.438 20.547 34.938 1 91.88 96 GLU B CA 1
ATOM 4536 C C . GLU B 1 96 ? 18.516 21.281 35.906 1 91.88 96 GLU B C 1
ATOM 4538 O O . GLU B 1 96 ? 18.109 20.734 36.938 1 91.88 96 GLU B O 1
ATOM 4543 N N . GLU B 1 97 ? 18.125 22.422 35.531 1 90.31 97 GLU B N 1
ATOM 4544 C CA . GLU B 1 97 ? 17.312 23.266 36.406 1 90.31 97 GLU B CA 1
ATOM 4545 C C . GLU B 1 97 ? 15.828 22.969 36.25 1 90.31 97 GLU B C 1
ATOM 4547 O O . GLU B 1 97 ? 15.062 23.016 37.219 1 90.31 97 GLU B O 1
ATOM 4552 N N . SER B 1 98 ? 15.312 22.766 35.062 1 86.12 98 SER B N 1
ATOM 4553 C CA . SER B 1 98 ? 13.875 22.734 34.844 1 86.12 98 SER B CA 1
ATOM 4554 C C . SER B 1 98 ? 13.477 21.547 33.969 1 86.12 98 SER B C 1
ATOM 4556 O O . SER B 1 98 ? 12.312 21.438 33.562 1 86.12 98 SER B O 1
ATOM 4558 N N . ASP B 1 99 ? 14.375 20.656 33.562 1 84.25 99 ASP B N 1
ATOM 4559 C CA . ASP B 1 99 ? 14.117 19.5 32.719 1 84.25 99 ASP B CA 1
ATOM 4560 C C . ASP B 1 99 ? 13.789 19.938 31.281 1 84.25 99 ASP B C 1
ATOM 4562 O O . ASP B 1 99 ? 13.203 19.172 30.516 1 84.25 99 ASP B O 1
ATOM 4566 N N . GLY B 1 100 ? 14.086 21.188 30.953 1 90.5 100 GLY B N 1
ATOM 4567 C CA . GLY B 1 100 ? 13.906 21.75 29.625 1 90.5 100 GLY B CA 1
ATOM 4568 C C . GLY B 1 100 ? 14.805 22.938 29.344 1 90.5 100 GLY B C 1
ATOM 4569 O O . GLY B 1 100 ? 15.727 23.219 30.109 1 90.5 100 GLY B O 1
ATOM 4570 N N . TYR B 1 101 ? 14.641 23.469 28.188 1 94.94 101 TYR B N 1
ATOM 4571 C CA . TYR B 1 101 ? 15.406 24.656 27.828 1 94.94 101 TYR B CA 1
ATOM 4572 C C . TYR B 1 101 ? 14.672 25.5 26.797 1 94.94 101 TYR B C 1
ATOM 4574 O O . TYR B 1 101 ? 13.656 25.062 26.25 1 94.94 101 TYR B O 1
ATOM 4582 N N . ILE B 1 102 ? 15.117 26.672 26.703 1 95.81 102 ILE B N 1
ATOM 4583 C CA . ILE B 1 102 ? 14.508 27.594 25.734 1 95.81 102 ILE B CA 1
ATOM 4584 C C . ILE B 1 102 ? 15.242 27.516 24.406 1 95.81 102 ILE B C 1
ATOM 4586 O O . ILE B 1 102 ? 16.406 27.891 24.312 1 95.81 102 ILE B O 1
ATOM 4590 N N . MET B 1 103 ? 14.547 26.969 23.5 1 97.19 103 MET B N 1
ATOM 4591 C CA . MET B 1 103 ? 15.086 26.891 22.156 1 97.19 103 MET B CA 1
ATOM 4592 C C . MET B 1 103 ? 15.094 28.281 21.5 1 97.19 103 MET B C 1
ATOM 4594 O O . MET B 1 103 ? 14.109 29.016 21.578 1 97.19 103 MET B O 1
ATOM 4598 N N . LYS B 1 104 ? 16.188 28.625 20.859 1 97.94 104 LYS B N 1
ATOM 4599 C CA . LYS B 1 104 ? 16.234 29.875 20.109 1 97.94 104 LYS B CA 1
ATOM 4600 C C . LYS B 1 104 ? 15.414 29.781 18.828 1 97.94 104 LYS B C 1
ATOM 4602 O O . LYS B 1 104 ? 15.156 28.688 18.328 1 97.94 104 LYS B O 1
ATOM 4607 N N . THR B 1 105 ? 15.039 30.938 18.359 1 98.19 105 THR B N 1
ATOM 4608 C CA . THR B 1 105 ? 14.188 30.984 17.172 1 98.19 105 THR B CA 1
ATOM 4609 C C . THR B 1 105 ? 14.867 30.328 15.984 1 98.19 105 THR B C 1
ATOM 4611 O O . THR B 1 105 ? 14.227 29.594 15.219 1 98.19 105 THR B O 1
ATOM 4614 N N . GLU B 1 106 ? 16.141 30.609 15.828 1 98.06 106 GLU B N 1
ATOM 4615 C CA . GLU B 1 106 ? 16.859 30.016 14.703 1 98.06 106 GLU B CA 1
ATOM 4616 C C . GLU B 1 106 ? 16.953 28.5 14.836 1 98.06 106 GLU B C 1
ATOM 4618 O O . GLU B 1 106 ? 16.906 27.781 13.836 1 98.06 106 GLU B O 1
ATOM 4623 N N . GLU B 1 107 ? 17.094 28.078 16.078 1 98.5 107 GLU B N 1
ATOM 4624 C CA . GLU B 1 107 ? 17.078 26.641 16.344 1 98.5 107 GLU B CA 1
ATOM 4625 C C . GLU B 1 107 ? 15.727 26.016 16.031 1 98.5 107 GLU B C 1
ATOM 4627 O O . GLU B 1 107 ? 15.656 24.953 15.406 1 98.5 107 GLU B O 1
ATOM 4632 N N . LEU B 1 108 ? 14.688 26.703 16.406 1 98.62 108 LEU B N 1
ATOM 4633 C CA . LEU B 1 108 ? 13.328 26.25 16.156 1 98.62 108 LEU B CA 1
ATOM 4634 C C . LEU B 1 108 ? 13.055 26.156 14.656 1 98.62 108 LEU B C 1
ATOM 4636 O O . LEU B 1 108 ? 12.453 25.188 14.18 1 98.62 108 LEU B O 1
ATOM 4640 N N . LYS B 1 109 ? 13.438 27.172 13.961 1 98.44 109 LYS B N 1
ATOM 4641 C CA . LYS B 1 109 ? 13.258 27.188 12.516 1 98.44 109 LYS B CA 1
ATOM 4642 C C . LYS B 1 109 ? 13.961 26 11.859 1 98.44 109 LYS B C 1
ATOM 4644 O O . LYS B 1 109 ? 13.383 25.328 11 1 98.44 109 LYS B O 1
ATOM 4649 N N . TYR B 1 110 ? 15.164 25.797 12.281 1 98.38 110 TYR B N 1
ATOM 4650 C CA . TYR B 1 110 ? 15.906 24.656 11.758 1 98.38 110 TYR B CA 1
ATOM 4651 C C . TYR B 1 110 ? 15.203 23.344 12.086 1 98.38 110 TYR B C 1
ATOM 4653 O O . TYR B 1 110 ? 15.016 22.484 11.219 1 98.38 110 TYR B O 1
ATOM 4661 N N . GLY B 1 111 ? 14.797 23.188 13.312 1 98.5 111 GLY B N 1
ATOM 4662 C CA . GLY B 1 111 ? 14.125 21.984 13.75 1 98.5 111 GLY B CA 1
ATOM 4663 C C . GLY B 1 111 ? 12.836 21.703 13 1 98.5 111 GLY B C 1
ATOM 4664 O O . GLY B 1 111 ? 12.594 20.578 12.57 1 98.5 111 GLY B O 1
ATOM 4665 N N . ALA B 1 112 ? 12.008 22.703 12.852 1 98.56 112 ALA B N 1
ATOM 4666 C CA . ALA B 1 112 ? 10.719 22.562 12.18 1 98.56 112 ALA B CA 1
ATOM 4667 C C . ALA B 1 112 ? 10.914 22.219 10.703 1 98.56 112 ALA B C 1
ATOM 4669 O O . ALA B 1 112 ? 10.18 21.391 10.156 1 98.56 112 ALA B O 1
ATOM 4670 N N . THR B 1 113 ? 11.891 22.812 10.086 1 98.31 113 THR B N 1
ATOM 4671 C CA . THR B 1 113 ? 12.148 22.562 8.672 1 98.31 113 THR B CA 1
ATOM 4672 C C . THR B 1 113 ? 12.711 21.172 8.453 1 98.31 113 THR B C 1
ATOM 4674 O O . THR B 1 113 ? 12.297 20.469 7.527 1 98.31 113 THR B O 1
ATOM 4677 N N . VAL B 1 114 ? 13.578 20.75 9.289 1 97.75 114 VAL B N 1
ATOM 4678 C CA . VAL B 1 114 ? 14.188 19.422 9.164 1 97.75 114 VAL B CA 1
ATOM 4679 C C . VAL B 1 114 ? 13.164 18.344 9.5 1 97.75 114 VAL B C 1
ATOM 4681 O O . VAL B 1 114 ? 13.172 17.266 8.906 1 97.75 114 VAL B O 1
ATOM 4684 N N . ALA B 1 115 ? 12.297 18.641 10.414 1 97.88 115 ALA B N 1
ATOM 4685 C CA . ALA B 1 115 ? 11.234 17.688 10.734 1 97.88 115 ALA B CA 1
ATOM 4686 C C . ALA B 1 115 ? 10.367 17.391 9.516 1 97.88 115 ALA B C 1
ATOM 4688 O O . ALA B 1 115 ? 9.922 16.266 9.312 1 97.88 115 ALA B O 1
ATOM 4689 N N . TRP B 1 116 ? 10.094 18.406 8.711 1 98.12 116 TRP B N 1
ATOM 4690 C CA . TRP B 1 116 ? 9.352 18.188 7.477 1 98.12 116 TRP B CA 1
ATOM 4691 C C . TRP B 1 116 ? 10.164 17.344 6.496 1 98.12 116 TRP B C 1
ATOM 4693 O O . TRP B 1 116 ? 9.633 16.422 5.883 1 98.12 116 TRP B O 1
ATOM 4703 N N . ARG B 1 117 ? 11.453 17.656 6.387 1 97.81 117 ARG B N 1
ATOM 4704 C CA . ARG B 1 117 ? 12.352 16.859 5.555 1 97.81 117 ARG B CA 1
ATOM 4705 C C . ARG B 1 117 ? 12.297 15.383 5.949 1 97.81 117 ARG B C 1
ATOM 4707 O O . ARG B 1 117 ? 12.367 14.5 5.09 1 97.81 117 ARG B O 1
ATOM 4714 N N . ASN B 1 118 ? 12.094 15.164 7.258 1 96.75 118 ASN B N 1
ATOM 4715 C CA . ASN B 1 118 ? 12.133 13.828 7.828 1 96.75 118 ASN B CA 1
ATOM 4716 C C . ASN B 1 118 ? 10.766 13.148 7.781 1 96.75 118 ASN B C 1
ATOM 4718 O O . ASN B 1 118 ? 10.633 11.977 8.133 1 96.75 118 ASN B O 1
ATOM 4722 N N . ALA B 1 119 ? 9.695 13.82 7.359 1 95.94 119 ALA B N 1
ATOM 4723 C CA . ALA B 1 119 ? 8.328 13.32 7.496 1 95.94 119 ALA B CA 1
ATOM 4724 C C . ALA B 1 119 ? 8.055 12.18 6.52 1 95.94 119 ALA B C 1
ATOM 4726 O O . ALA B 1 119 ? 7.867 12.414 5.32 1 95.94 119 ALA B O 1
ATOM 4727 N N . PRO B 1 120 ? 7.914 10.969 7.02 1 94.19 120 PRO B N 1
ATOM 4728 C CA . PRO B 1 120 ? 7.84 9.82 6.113 1 94.19 120 PRO B CA 1
ATOM 4729 C C . PRO B 1 120 ? 6.516 9.75 5.355 1 94.19 120 PRO B C 1
ATOM 4731 O O . PRO B 1 120 ? 6.426 9.094 4.316 1 94.19 120 PRO B O 1
ATOM 4734 N N . ARG B 1 121 ? 5.527 10.422 5.77 1 92.81 121 ARG B N 1
ATOM 4735 C CA . ARG B 1 121 ? 4.191 10.258 5.207 1 92.81 121 ARG B CA 1
ATOM 4736 C C . ARG B 1 121 ? 3.832 11.438 4.305 1 92.81 121 ARG B C 1
ATOM 4738 O O . ARG B 1 121 ? 2.682 11.578 3.889 1 92.81 121 ARG B O 1
ATOM 4745 N N . CYS B 1 122 ? 4.793 12.266 4.004 1 94.12 122 CYS B N 1
ATOM 4746 C CA . CYS B 1 122 ? 4.543 13.422 3.152 1 94.12 122 CYS B CA 1
ATOM 4747 C C . CYS B 1 122 ? 5.309 13.312 1.839 1 94.12 122 CYS B C 1
ATOM 4749 O O . CYS B 1 122 ? 6.539 13.352 1.826 1 94.12 122 CYS B O 1
ATOM 4751 N N . PRO B 1 123 ? 4.617 13.25 0.764 1 92.38 123 PRO B N 1
ATOM 4752 C CA . PRO B 1 123 ? 5.305 13.172 -0.527 1 92.38 123 PRO B CA 1
ATOM 4753 C C . PRO B 1 123 ? 5.82 14.523 -1.008 1 92.38 123 PRO B C 1
ATOM 4755 O O . PRO B 1 123 ? 6.652 14.586 -1.915 1 92.38 123 PRO B O 1
ATOM 4758 N N . GLY B 1 124 ? 5.355 15.625 -0.465 1 92.62 124 GLY B N 1
ATOM 4759 C CA . GLY B 1 124 ? 5.68 16.953 -0.958 1 92.62 124 GLY B CA 1
ATOM 4760 C C . GLY B 1 124 ? 6.844 17.594 -0.228 1 92.62 124 GLY B C 1
ATOM 4761 O O . GLY B 1 124 ? 6.988 18.812 -0.232 1 92.62 124 GLY B O 1
ATOM 4762 N N . ARG B 1 125 ? 7.738 16.922 0.316 1 94.12 125 ARG B N 1
ATOM 4763 C CA . ARG B 1 125 ? 8.719 17.5 1.235 1 94.12 125 ARG B CA 1
ATOM 4764 C C . ARG B 1 125 ? 9.969 17.938 0.492 1 94.12 125 ARG B C 1
ATOM 4766 O O . ARG B 1 125 ? 10.922 18.422 1.106 1 94.12 125 ARG B O 1
ATOM 4773 N N . ILE B 1 126 ? 9.93 17.828 -0.844 1 94.19 126 ILE B N 1
ATOM 4774 C CA . ILE B 1 126 ? 11.062 18.344 -1.606 1 94.19 126 ILE B CA 1
ATOM 4775 C C . ILE B 1 126 ? 11.227 19.828 -1.331 1 94.19 126 ILE B C 1
ATOM 4777 O O . ILE B 1 126 ? 12.328 20.375 -1.466 1 94.19 126 ILE B O 1
ATOM 4781 N N . GLN B 1 127 ? 10.219 20.531 -0.848 1 93.19 127 GLN B N 1
ATOM 4782 C CA . GLN B 1 127 ? 10.211 21.984 -0.629 1 93.19 127 GLN B CA 1
ATOM 4783 C C . GLN B 1 127 ? 10.516 22.312 0.827 1 93.19 127 GLN B C 1
ATOM 4785 O O . GLN B 1 127 ? 10.273 23.438 1.273 1 93.19 127 GLN B O 1
ATOM 4790 N N . TRP B 1 128 ? 11.086 21.438 1.555 1 96.25 128 TRP B N 1
ATOM 4791 C CA . TRP B 1 128 ? 11.227 21.594 3 1 96.25 128 TRP B CA 1
ATOM 4792 C C . TRP B 1 128 ? 12.039 22.844 3.342 1 96.25 128 TRP B C 1
ATOM 4794 O O . TRP B 1 128 ? 11.781 23.5 4.352 1 96.25 128 TRP B O 1
ATOM 4804 N N . LYS B 1 129 ? 12.961 23.281 2.467 1 95.69 129 LYS B N 1
ATOM 4805 C CA . LYS B 1 129 ? 13.828 24.422 2.75 1 95.69 129 LYS B CA 1
ATOM 4806 C C . LYS B 1 129 ? 13.039 25.719 2.689 1 95.69 129 LYS B C 1
ATOM 4808 O O . LYS B 1 129 ? 13.477 26.75 3.229 1 95.69 129 LYS B O 1
ATOM 4813 N N . LYS B 1 130 ? 11.898 25.703 2.129 1 95.81 130 LYS B N 1
ATOM 4814 C CA . LYS B 1 130 ? 11.125 26.922 1.906 1 95.81 130 LYS B CA 1
ATOM 4815 C C . LYS B 1 130 ? 10.016 27.078 2.943 1 95.81 130 LYS B C 1
ATOM 4817 O O . LYS B 1 130 ? 9.18 27.969 2.846 1 95.81 130 LYS B O 1
ATOM 4822 N N . LEU B 1 131 ? 10 26.297 3.895 1 98.19 131 LEU B N 1
ATOM 4823 C CA . LEU B 1 131 ? 8.961 26.312 4.914 1 98.19 131 LEU B CA 1
ATOM 4824 C C . LEU B 1 131 ? 9.023 27.609 5.719 1 98.19 131 LEU B C 1
ATOM 4826 O O . LEU B 1 131 ? 10.07 27.938 6.285 1 98.19 131 LEU B O 1
ATOM 4830 N N . GLN B 1 132 ? 7.938 28.391 5.715 1 98.62 132 GLN B N 1
ATOM 4831 C CA . GLN B 1 132 ? 7.82 29.547 6.609 1 98.62 132 GLN B CA 1
ATOM 4832 C C . GLN B 1 132 ? 7.457 29.094 8.023 1 98.62 132 GLN B C 1
ATOM 4834 O O . GLN B 1 132 ? 6.441 28.438 8.234 1 98.62 132 GLN B O 1
ATOM 4839 N N . VAL B 1 133 ? 8.312 29.484 8.977 1 98.75 133 VAL B N 1
ATOM 4840 C CA . VAL B 1 133 ? 8.07 29.125 10.367 1 98.75 133 VAL B CA 1
ATOM 4841 C C . VAL B 1 133 ? 7.621 30.359 11.148 1 98.75 133 VAL B C 1
ATOM 4843 O O . VAL B 1 133 ? 8.359 31.344 11.242 1 98.75 133 VAL B O 1
ATOM 4846 N N . PHE B 1 134 ? 6.438 30.344 11.672 1 98.81 134 PHE B N 1
ATOM 4847 C CA . PHE B 1 134 ? 5.953 31.359 12.602 1 98.81 134 PHE B CA 1
ATOM 4848 C C . PHE B 1 134 ? 6.207 30.938 14.039 1 98.81 134 PHE B C 1
ATOM 4850 O O . PHE B 1 134 ? 5.574 30 14.539 1 98.81 134 PHE B O 1
ATOM 4857 N N . ASP B 1 135 ? 7.141 31.594 14.672 1 98.69 135 ASP B N 1
ATOM 4858 C CA . ASP B 1 135 ? 7.422 31.359 16.078 1 98.69 135 ASP B CA 1
ATOM 4859 C C . ASP B 1 135 ? 6.379 32.031 16.969 1 98.69 135 ASP B C 1
ATOM 4861 O O . ASP B 1 135 ? 6.488 33.219 17.25 1 98.69 135 ASP B O 1
ATOM 4865 N N . SER B 1 136 ? 5.422 31.297 17.422 1 98.62 136 SER B N 1
ATOM 4866 C CA . SER B 1 136 ? 4.34 31.828 18.234 1 98.62 136 SER B CA 1
ATOM 4867 C C . SER B 1 136 ? 4.406 31.297 19.656 1 98.62 136 SER B C 1
ATOM 4869 O O . SER B 1 136 ? 3.373 31.125 20.312 1 98.62 136 SER B O 1
ATOM 4871 N N . ARG B 1 137 ? 5.547 30.984 20.156 1 97.69 137 ARG B N 1
ATOM 4872 C CA . ARG B 1 137 ? 5.715 30.422 21.484 1 97.69 137 ARG B CA 1
ATOM 4873 C C . ARG B 1 137 ? 5.395 31.453 22.562 1 97.69 137 ARG B C 1
ATOM 4875 O O . ARG B 1 137 ? 5.199 31.094 23.734 1 97.69 137 ARG B O 1
ATOM 4882 N N . HIS B 1 138 ? 5.289 32.688 22.188 1 97 138 HIS B N 1
ATOM 4883 C CA . HIS B 1 138 ? 4.953 33.719 23.156 1 97 138 HIS B CA 1
ATOM 4884 C C . HIS B 1 138 ? 3.457 33.75 23.453 1 97 138 HIS B C 1
ATOM 4886 O O . HIS B 1 138 ? 3.016 34.375 24.406 1 97 138 HIS B O 1
ATOM 4892 N N . VAL B 1 139 ? 2.668 33.125 22.625 1 97.19 139 VAL B N 1
ATOM 4893 C CA . VAL B 1 139 ? 1.214 33.125 22.75 1 97.19 139 VAL B CA 1
ATOM 4894 C C . VAL B 1 139 ? 0.794 32.281 23.969 1 97.19 139 VAL B C 1
ATOM 4896 O O . VAL B 1 139 ? 1.235 31.156 24.125 1 97.19 139 VAL B O 1
ATOM 4899 N N . GLY B 1 140 ? -0.122 32.844 24.797 1 94.56 140 GLY B N 1
ATOM 4900 C CA . GLY B 1 140 ? -0.507 32.156 26 1 94.56 140 GLY B CA 1
ATOM 4901 C C . GLY B 1 140 ? -2.008 31.969 26.141 1 94.56 140 GLY B C 1
ATOM 4902 O O . GLY B 1 140 ? -2.482 31.391 27.125 1 94.56 140 GLY B O 1
ATOM 4903 N N . THR B 1 141 ? -2.738 32.531 25.188 1 96.44 141 THR B N 1
ATOM 4904 C CA . THR B 1 141 ? -4.191 32.469 25.297 1 96.44 141 THR B CA 1
ATOM 4905 C C . THR B 1 141 ? -4.816 31.844 24.062 1 96.44 141 THR B C 1
ATOM 4907 O O . THR B 1 141 ? -4.184 31.766 23 1 96.44 141 THR B O 1
ATOM 4910 N N . ALA B 1 142 ? -6.008 31.406 24.25 1 97 142 ALA B N 1
ATOM 4911 C CA . ALA B 1 142 ? -6.754 30.828 23.125 1 97 142 ALA B CA 1
ATOM 4912 C C . ALA B 1 142 ? -6.957 31.859 22.016 1 97 142 ALA B C 1
ATOM 4914 O O . ALA B 1 142 ? -6.816 31.547 20.828 1 97 142 ALA B O 1
ATOM 4915 N N . GLN B 1 143 ? -7.293 33.062 22.453 1 97.25 143 GLN B N 1
ATOM 4916 C CA . GLN B 1 143 ? -7.469 34.125 21.484 1 97.25 143 GLN B CA 1
ATOM 4917 C C . GLN B 1 143 ? -6.188 34.375 20.703 1 97.25 143 GLN B C 1
ATOM 4919 O O . GLN B 1 143 ? -6.223 34.594 19.484 1 97.25 143 GLN B O 1
ATOM 4924 N N . GLY B 1 144 ? -5.145 34.438 21.375 1 98.19 144 GLY B N 1
ATOM 4925 C CA . GLY B 1 144 ? -3.859 34.594 20.719 1 98.19 144 GLY B CA 1
ATOM 4926 C C . GLY B 1 144 ? -3.553 33.469 19.734 1 98.19 144 GLY B C 1
ATOM 4927 O O . GLY B 1 144 ? -3 33.719 18.656 1 98.19 144 GLY B O 1
ATOM 4928 N N . MET B 1 145 ? -3.842 32.25 20.141 1 98.44 145 MET B N 1
ATOM 4929 C CA . MET B 1 145 ? -3.654 31.125 19.234 1 98.44 145 MET B CA 1
ATOM 4930 C C . MET B 1 145 ? -4.469 31.312 17.953 1 98.44 145 MET B C 1
ATOM 4932 O O . MET B 1 145 ? -3.953 31.125 16.859 1 98.44 145 MET B O 1
ATOM 4936 N N . PHE B 1 146 ? -5.723 31.703 18.141 1 98.38 146 PHE B N 1
ATOM 4937 C CA . PHE B 1 146 ? -6.609 31.906 17 1 98.38 146 PHE B CA 1
ATOM 4938 C C . PHE B 1 146 ? -6.059 32.969 16.062 1 98.38 146 PHE B C 1
ATOM 4940 O O . PHE B 1 146 ? -6.023 32.781 14.852 1 98.38 146 PHE B O 1
ATOM 4947 N N . GLU B 1 147 ? -5.578 34.031 16.609 1 98.31 147 GLU B N 1
ATOM 4948 C CA . GLU B 1 147 ? -5.027 35.125 15.805 1 98.31 147 GLU B CA 1
ATOM 4949 C C . GLU B 1 147 ? -3.787 34.688 15.039 1 98.31 147 GLU B C 1
ATOM 4951 O O . GLU B 1 147 ? -3.611 35.031 13.875 1 98.31 147 GLU B O 1
ATOM 4956 N N . ALA B 1 148 ? -2.951 33.969 15.711 1 98.69 148 ALA B N 1
ATOM 4957 C CA . ALA B 1 148 ? -1.763 33.438 15.055 1 98.69 148 ALA B CA 1
ATOM 4958 C C . ALA B 1 148 ? -2.143 32.5 13.906 1 98.69 148 ALA B C 1
ATOM 4960 O O . ALA B 1 148 ? -1.505 32.531 12.852 1 98.69 148 ALA B O 1
ATOM 4961 N N . MET B 1 149 ? -3.146 31.719 14.086 1 98.62 149 MET B N 1
ATOM 4962 C CA . MET B 1 149 ? -3.592 30.797 13.047 1 98.62 149 MET B CA 1
ATOM 4963 C C . MET B 1 149 ? -4.227 31.547 11.883 1 98.62 149 MET B C 1
ATOM 4965 O O . MET B 1 149 ? -4.082 31.156 10.727 1 98.62 149 MET B O 1
ATOM 4969 N N . CYS B 1 150 ? -4.938 32.625 12.18 1 98.5 150 CYS B N 1
ATOM 4970 C CA . CYS B 1 150 ? -5.473 33.469 11.109 1 98.5 150 CYS B CA 1
ATOM 4971 C C . CYS B 1 150 ? -4.352 34.062 10.273 1 98.5 150 CYS B C 1
ATOM 4973 O O . CYS B 1 150 ? -4.449 34.125 9.047 1 98.5 150 CYS B O 1
ATOM 4975 N N . THR B 1 151 ? -3.314 34.5 10.977 1 98.5 151 THR B N 1
ATOM 4976 C CA . THR B 1 151 ? -2.143 35 10.266 1 98.5 151 THR B CA 1
ATOM 4977 C C . THR B 1 151 ? -1.547 33.938 9.367 1 98.5 151 THR B C 1
ATOM 4979 O O . THR B 1 151 ? -1.174 34.219 8.227 1 98.5 151 THR B O 1
ATOM 4982 N N . HIS B 1 152 ? -1.489 32.75 9.891 1 98.69 152 HIS B N 1
ATOM 4983 C CA . HIS B 1 152 ? -1.023 31.594 9.133 1 98.69 152 HIS B CA 1
ATOM 4984 C C . HIS B 1 152 ? -1.871 31.375 7.887 1 98.69 152 HIS B C 1
ATOM 4986 O O . HIS B 1 152 ? -1.336 31.234 6.785 1 98.69 152 HIS B O 1
ATOM 4992 N N . LEU B 1 153 ? -3.141 31.375 8.008 1 98.62 153 LEU B N 1
ATOM 4993 C CA . LEU B 1 153 ? -4.062 31.125 6.906 1 98.62 153 LEU B CA 1
ATOM 4994 C C . LEU B 1 153 ? -3.914 32.188 5.828 1 98.62 153 LEU B C 1
ATOM 4996 O O . LEU B 1 153 ? -3.887 31.875 4.637 1 98.62 153 LEU B O 1
ATOM 5000 N N . GLN B 1 154 ? -3.82 33.406 6.277 1 98.38 154 GLN B N 1
ATOM 5001 C CA . GLN B 1 154 ? -3.676 34.5 5.336 1 98.38 154 GLN B CA 1
ATOM 5002 C C . GLN B 1 154 ? -2.381 34.375 4.539 1 98.38 154 GLN B C 1
ATOM 5004 O O . GLN B 1 154 ? -2.389 34.5 3.312 1 98.38 154 GLN B O 1
ATOM 5009 N N . TYR B 1 155 ? -1.314 34.156 5.199 1 98.5 155 TYR B N 1
ATOM 5010 C CA . TYR B 1 155 ? -0.011 34.031 4.555 1 98.5 155 TYR B CA 1
ATOM 5011 C C . TYR B 1 155 ? 0.006 32.875 3.574 1 98.5 155 TYR B C 1
ATOM 5013 O O . TYR B 1 155 ? 0.436 33 2.428 1 98.5 155 TYR B O 1
ATOM 5021 N N . ALA B 1 156 ? -0.458 31.719 4.016 1 98.56 156 ALA B N 1
ATOM 5022 C CA . ALA B 1 156 ? -0.325 30.484 3.262 1 98.56 156 ALA B CA 1
ATOM 5023 C C . ALA B 1 156 ? -1.243 30.469 2.041 1 98.56 156 ALA B C 1
ATOM 5025 O O . ALA B 1 156 ? -0.89 29.938 0.992 1 98.56 156 ALA B O 1
ATOM 5026 N N . THR B 1 157 ? -2.447 31.031 2.162 1 98.12 157 THR B N 1
ATOM 5027 C CA . THR B 1 157 ? -3.389 31.062 1.047 1 98.12 157 THR B CA 1
ATOM 5028 C C . THR B 1 157 ? -2.887 32 -0.058 1 98.12 157 THR B C 1
ATOM 5030 O O . THR B 1 157 ? -3.037 31.688 -1.243 1 98.12 157 THR B O 1
ATOM 5033 N N . ASN B 1 158 ? -2.395 33.156 0.361 1 97.69 158 ASN B N 1
ATOM 5034 C CA . ASN B 1 158 ? -1.707 34.062 -0.536 1 97.69 158 ASN B CA 1
ATOM 5035 C C . ASN B 1 158 ? -2.459 34.25 -1.853 1 97.69 158 ASN B C 1
ATOM 5037 O O . ASN B 1 158 ? -1.869 34.125 -2.928 1 97.69 158 ASN B O 1
ATOM 5041 N N . GLY B 1 159 ? -3.73 34.438 -1.857 1 95.56 159 GLY B N 1
ATOM 5042 C CA . GLY B 1 159 ? -4.539 34.688 -3.037 1 95.56 159 GLY B CA 1
ATOM 5043 C C . GLY B 1 159 ? -4.637 33.5 -3.971 1 95.56 159 GLY B C 1
ATOM 5044 O O . GLY B 1 159 ? -5.055 33.625 -5.121 1 95.56 159 GLY B O 1
ATOM 5045 N N . GLY B 1 160 ? -4.215 32.406 -3.523 1 97.44 160 GLY B N 1
ATOM 5046 C CA . GLY B 1 160 ? -4.32 31.219 -4.348 1 97.44 160 GLY B CA 1
ATOM 5047 C C . GLY B 1 160 ? -2.975 30.641 -4.742 1 97.44 160 GLY B C 1
ATOM 5048 O O . GLY B 1 160 ? -2.891 29.5 -5.195 1 97.44 160 GLY B O 1
ATOM 5049 N N . ILE B 1 161 ? -1.932 31.406 -4.637 1 97.94 161 ILE B N 1
ATOM 5050 C CA . ILE B 1 161 ? -0.571 30.906 -4.789 1 97.94 161 ILE B CA 1
ATOM 5051 C C . ILE B 1 161 ? -0.052 30.406 -3.441 1 97.94 161 ILE B C 1
ATOM 5053 O O . ILE B 1 161 ? 0.688 31.109 -2.754 1 97.94 161 ILE B O 1
ATOM 5057 N N . LEU B 1 162 ? -0.334 29.266 -3.135 1 98 162 LEU B N 1
ATOM 5058 C CA . LEU B 1 162 ? -0.195 28.734 -1.781 1 98 162 LEU B CA 1
ATOM 5059 C C . LEU B 1 162 ? 1.274 28.641 -1.384 1 98 162 LEU B C 1
ATOM 5061 O O . LEU B 1 162 ? 2.131 28.344 -2.221 1 98 162 LEU B O 1
ATOM 5065 N N . ARG B 1 163 ? 1.533 28.859 -0.158 1 97.75 163 ARG B N 1
ATOM 5066 C CA . ARG B 1 163 ? 2.855 28.75 0.449 1 97.75 163 ARG B CA 1
ATOM 5067 C C . ARG B 1 163 ? 2.832 27.812 1.646 1 97.75 163 ARG B C 1
ATOM 5069 O O . ARG B 1 163 ? 1.858 27.781 2.398 1 97.75 163 ARG B O 1
ATOM 5076 N N . SER B 1 164 ? 3.926 27.078 1.814 1 98 164 SER B N 1
ATOM 5077 C CA . SER B 1 164 ? 4.023 26.203 2.979 1 98 164 SER B CA 1
ATOM 5078 C C . SER B 1 164 ? 4.379 27 4.234 1 98 164 SER B C 1
ATOM 5080 O O . SER B 1 164 ? 5.23 27.891 4.195 1 98 164 SER B O 1
ATOM 5082 N N . ALA B 1 165 ? 3.701 26.641 5.316 1 98.75 165 ALA B N 1
ATOM 5083 C CA . ALA B 1 165 ? 3.932 27.344 6.574 1 98.75 165 ALA B CA 1
ATOM 5084 C C . ALA B 1 165 ? 3.65 26.438 7.773 1 98.75 165 ALA B C 1
ATOM 5086 O O . ALA B 1 165 ? 2.955 25.438 7.645 1 98.75 165 ALA B O 1
ATOM 5087 N N . ILE B 1 166 ? 4.254 26.781 8.844 1 98.81 166 ILE B N 1
ATOM 5088 C CA . ILE B 1 166 ? 4.023 26.109 10.117 1 98.81 166 ILE B CA 1
ATOM 5089 C C . ILE B 1 166 ? 4.012 27.141 11.242 1 98.81 166 ILE B C 1
ATOM 5091 O O . ILE B 1 166 ? 4.781 28.109 11.219 1 98.81 166 ILE B O 1
ATOM 5095 N N . THR B 1 167 ? 3.074 27.078 12.133 1 98.88 167 THR B N 1
ATOM 5096 C CA . THR B 1 167 ? 3.01 27.906 13.336 1 98.88 167 THR B CA 1
ATOM 5097 C C . THR B 1 167 ? 3.283 27.062 14.586 1 98.88 167 THR B C 1
ATOM 5099 O O . THR B 1 167 ? 2.605 26.062 14.828 1 98.88 167 THR B O 1
ATOM 5102 N N . VAL B 1 168 ? 4.266 27.5 15.367 1 98.88 168 VAL B N 1
ATOM 5103 C CA . VAL B 1 168 ? 4.664 26.703 16.531 1 98.88 168 VAL B CA 1
ATOM 5104 C C . VAL B 1 168 ? 4.258 27.422 17.812 1 98.88 168 VAL B C 1
ATOM 5106 O O . VAL B 1 168 ? 4.684 28.562 18.062 1 98.88 168 VAL B O 1
ATOM 5109 N N . PHE B 1 169 ? 3.471 26.766 18.609 1 98.56 169 PHE B N 1
ATOM 5110 C CA . PHE B 1 169 ? 3.031 27.297 19.891 1 98.56 169 PHE B CA 1
ATOM 5111 C C . PHE B 1 169 ? 3.9 26.766 21.031 1 98.56 169 PHE B C 1
ATOM 5113 O O . PHE B 1 169 ? 4.867 26.047 20.781 1 98.56 169 PHE B O 1
ATOM 5120 N N . PRO B 1 170 ? 3.684 27.172 22.25 1 96.81 170 PRO B N 1
ATOM 5121 C CA . PRO B 1 170 ? 4.559 26.797 23.359 1 96.81 170 PRO B CA 1
ATOM 5122 C C . PRO B 1 170 ? 4.695 25.281 23.516 1 96.81 170 PRO B C 1
ATOM 5124 O O . PRO B 1 170 ? 3.742 24.547 23.266 1 96.81 170 PRO B O 1
ATOM 5127 N N . PRO B 1 171 ? 5.887 24.875 23.984 1 95.06 171 PRO B N 1
ATOM 5128 C CA . PRO B 1 171 ? 6.117 23.438 24.172 1 95.06 171 PRO B CA 1
ATOM 5129 C C . PRO B 1 171 ? 5.406 22.891 25.406 1 95.06 171 PRO B C 1
ATOM 5131 O O . PRO B 1 171 ? 4.965 23.656 26.266 1 95.06 171 PRO B O 1
ATOM 5134 N N . ARG B 1 172 ? 5.301 21.594 25.391 1 92.62 172 ARG B N 1
ATOM 5135 C CA . ARG B 1 172 ? 4.812 20.875 26.578 1 92.62 172 ARG B CA 1
ATOM 5136 C C . ARG B 1 172 ? 5.664 21.203 27.797 1 92.62 172 ARG B C 1
ATOM 5138 O O . ARG B 1 172 ? 6.891 21.25 27.703 1 92.62 172 ARG B O 1
ATOM 5145 N N . GLN B 1 173 ? 5.02 21.484 28.844 1 85.75 173 GLN B N 1
ATOM 5146 C CA . GLN B 1 173 ? 5.68 21.781 30.109 1 85.75 173 GLN B CA 1
ATOM 5147 C C . GLN B 1 173 ? 5.145 20.891 31.234 1 85.75 173 GLN B C 1
ATOM 5149 O O . GLN B 1 173 ? 3.949 20.578 31.266 1 85.75 173 GLN B O 1
ATOM 5154 N N . LYS B 1 174 ? 6.066 20.562 32.062 1 81.56 174 LYS B N 1
ATOM 5155 C CA . LYS B 1 174 ? 5.684 19.734 33.188 1 81.56 174 LYS B CA 1
ATOM 5156 C C . LYS B 1 174 ? 4.613 20.438 34.031 1 81.56 174 LYS B C 1
ATOM 5158 O O . LYS B 1 174 ? 4.734 21.609 34.344 1 81.56 174 LYS B O 1
ATOM 5163 N N . GLY B 1 175 ? 3.613 19.672 34.344 1 79.62 175 GLY B N 1
ATOM 5164 C CA . GLY B 1 175 ? 2.572 20.156 35.219 1 79.62 175 GLY B CA 1
ATOM 5165 C C . GLY B 1 175 ? 1.532 21 34.531 1 79.62 175 GLY B C 1
ATOM 5166 O O . GLY B 1 175 ? 0.632 21.547 35.156 1 79.62 175 GLY B O 1
ATOM 5167 N N . ARG B 1 176 ? 1.671 21.188 33.344 1 84.75 176 ARG B N 1
ATOM 5168 C CA . ARG B 1 176 ? 0.707 21.969 32.594 1 84.75 176 ARG B CA 1
ATOM 5169 C C . ARG B 1 176 ? 0.077 21.141 31.469 1 84.75 176 ARG B C 1
ATOM 5171 O O . ARG B 1 176 ? 0.664 20.156 31.016 1 84.75 176 ARG B O 1
ATOM 5178 N N . CYS B 1 177 ? -1.073 21.547 31.094 1 88.25 177 CYS B N 1
ATOM 5179 C CA . CYS B 1 177 ? -1.708 20.906 29.953 1 88.25 177 CYS B CA 1
ATOM 5180 C C . CYS B 1 177 ? -1.103 21.406 28.641 1 88.25 177 CYS B C 1
ATOM 5182 O O . CYS B 1 177 ? -0.492 22.484 28.609 1 88.25 177 CYS B O 1
ATOM 5184 N N . ASP B 1 178 ? -1.323 20.719 27.703 1 92.62 178 ASP B N 1
ATOM 5185 C CA . ASP B 1 178 ? -0.746 21 26.391 1 92.62 178 ASP B CA 1
ATOM 5186 C C . ASP B 1 178 ? -1.539 22.078 25.656 1 92.62 178 ASP B C 1
ATOM 5188 O O . ASP B 1 178 ? -2.742 22.234 25.891 1 92.62 178 ASP B O 1
ATOM 5192 N N . PHE B 1 179 ? -0.856 22.875 24.906 1 96.06 179 PHE B N 1
ATOM 5193 C CA . PHE B 1 179 ? -1.52 23.641 23.844 1 96.06 179 PHE B CA 1
ATOM 5194 C C . PHE B 1 179 ? -2.01 22.719 22.75 1 96.06 179 PHE B C 1
ATOM 5196 O O . PHE B 1 179 ? -1.258 21.859 22.266 1 96.06 179 PHE B O 1
ATOM 5203 N N . ARG B 1 180 ? -3.299 22.875 22.391 1 96.81 180 ARG B N 1
ATOM 5204 C CA . ARG B 1 180 ? -3.85 21.953 21.391 1 96.81 180 ARG B CA 1
ATOM 5205 C C . ARG B 1 180 ? -4.75 22.688 20.406 1 96.81 180 ARG B C 1
ATOM 5207 O O . ARG B 1 180 ? -5.469 23.609 20.781 1 96.81 180 ARG B O 1
ATOM 5214 N N . VAL B 1 181 ? -4.605 22.328 19.203 1 97.88 181 VAL B N 1
ATOM 5215 C CA . VAL B 1 181 ? -5.637 22.562 18.203 1 97.88 181 VAL B CA 1
ATOM 5216 C C . VAL B 1 181 ? -6.48 21.312 18.031 1 97.88 181 VAL B C 1
ATOM 5218 O O . VAL B 1 181 ? -5.953 20.234 17.703 1 97.88 181 VAL B O 1
ATOM 5221 N N . TRP B 1 182 ? -7.781 21.406 18.188 1 97.56 182 TRP B N 1
ATOM 5222 C CA . TRP B 1 182 ? -8.633 20.219 18.188 1 97.56 182 TRP B CA 1
ATOM 5223 C C . TRP B 1 182 ? -8.867 19.703 16.766 1 97.56 182 TRP B C 1
ATOM 5225 O O . TRP B 1 182 ? -9.031 18.516 16.547 1 97.56 182 TRP B O 1
ATOM 5235 N N . ASN B 1 183 ? -8.898 20.688 15.859 1 97.94 183 ASN B N 1
ATOM 5236 C CA . ASN B 1 183 ? -9.133 20.328 14.461 1 97.94 183 ASN B CA 1
ATOM 5237 C C . ASN B 1 183 ? -8.008 19.453 13.906 1 97.94 183 ASN B C 1
ATOM 5239 O O . ASN B 1 183 ? -6.832 19.75 14.125 1 97.94 183 ASN B O 1
ATOM 5243 N N . SER B 1 184 ? -8.352 18.406 13.188 1 95.69 184 SER B N 1
ATOM 5244 C CA . SER B 1 184 ? -7.336 17.625 12.469 1 95.69 184 SER B CA 1
ATOM 5245 C C . SER B 1 184 ? -6.715 18.453 11.344 1 95.69 184 SER B C 1
ATOM 5247 O O . SER B 1 184 ? -5.523 18.312 11.062 1 95.69 184 SER B O 1
ATOM 5249 N N . THR B 1 185 ? -7.562 19.203 10.727 1 96.94 185 THR B N 1
ATOM 5250 C CA . THR B 1 185 ? -7.148 20.172 9.719 1 96.94 185 THR B CA 1
ATOM 5251 C C . THR B 1 185 ? -7.652 21.562 10.078 1 96.94 185 THR B C 1
ATOM 5253 O O . THR B 1 185 ? -8.719 21.719 10.688 1 96.94 185 THR B O 1
ATOM 5256 N N . MET B 1 186 ? -6.898 22.578 9.711 1 97.94 186 MET B N 1
ATOM 5257 C CA . MET B 1 186 ? -7.285 23.953 10.047 1 97.94 186 MET B CA 1
ATOM 5258 C C . MET B 1 186 ? -8.648 24.297 9.453 1 97.94 186 MET B C 1
ATOM 5260 O O . MET B 1 186 ? -9.477 24.922 10.117 1 97.94 186 MET B O 1
ATOM 5264 N N . ILE B 1 187 ? -8.805 23.891 8.227 1 98.31 187 ILE B N 1
ATOM 5265 C CA . ILE B 1 187 ? -10.078 24.094 7.551 1 98.31 187 ILE B CA 1
ATOM 5266 C C . ILE B 1 187 ? -10.734 22.75 7.262 1 98.31 187 ILE B C 1
ATOM 5268 O O . ILE B 1 187 ? -10.062 21.812 6.832 1 98.31 187 ILE B O 1
ATOM 5272 N N . GLY B 1 188 ? -12 22.594 7.582 1 98.12 188 GLY B N 1
ATOM 5273 C CA . GLY B 1 188 ? -12.766 21.391 7.305 1 98.12 188 GLY B CA 1
ATOM 5274 C C . GLY B 1 188 ? -14.258 21.625 7.273 1 98.12 188 GLY B C 1
ATOM 5275 O O . GLY B 1 188 ? -14.742 22.656 7.77 1 98.12 188 GLY B O 1
ATOM 5276 N N . TYR B 1 189 ? -14.938 20.734 6.637 1 98.62 189 TYR B N 1
ATOM 5277 C CA . TYR B 1 189 ? -16.391 20.828 6.578 1 98.62 189 TYR B CA 1
ATOM 5278 C C . TYR B 1 189 ? -17.031 20.047 7.727 1 98.62 189 TYR B C 1
ATOM 5280 O O . TYR B 1 189 ? -16.562 18.969 8.078 1 98.62 189 TYR B O 1
ATOM 5288 N N . ALA B 1 190 ? -18.078 20.578 8.242 1 98.56 190 ALA B N 1
ATOM 5289 C CA . ALA B 1 190 ? -18.812 19.938 9.328 1 98.56 190 ALA B CA 1
ATOM 5290 C C . ALA B 1 190 ? -19.609 18.75 8.812 1 98.56 190 ALA B C 1
ATOM 5292 O O . ALA B 1 190 ? -19.641 18.484 7.609 1 98.56 190 ALA B O 1
ATOM 5293 N N . CYS B 1 191 ? -20.109 18.016 9.742 1 98.38 191 CYS B N 1
ATOM 5294 C CA . CYS B 1 191 ? -20.984 16.875 9.461 1 98.38 191 CYS B CA 1
ATOM 5295 C C . CYS B 1 191 ? -22.125 16.797 10.469 1 98.38 191 CYS B C 1
ATOM 5297 O O . CYS B 1 191 ? -21.906 16.828 11.68 1 98.38 191 CYS B O 1
ATOM 5299 N N . TYR B 1 192 ? -23.344 16.703 9.969 1 97.94 192 TYR B N 1
ATOM 5300 C CA . TYR B 1 192 ? -24.531 16.688 10.82 1 97.94 192 TYR B CA 1
ATOM 5301 C C . TYR B 1 192 ? -25.281 15.367 10.68 1 97.94 192 TYR B C 1
ATOM 5303 O O . TYR B 1 192 ? -25.656 14.977 9.57 1 97.94 192 TYR B O 1
ATOM 5311 N N . LYS B 1 193 ? -25.5 14.75 11.789 1 96 193 LYS B N 1
ATOM 5312 C CA . LYS B 1 193 ? -26.375 13.586 11.781 1 96 193 LYS B CA 1
ATOM 5313 C C . LYS B 1 193 ? -27.828 13.992 11.609 1 96 193 LYS B C 1
ATOM 5315 O O . LYS B 1 193 ? -28.359 14.773 12.398 1 96 193 LYS B O 1
ATOM 5320 N N . GLN B 1 194 ? -28.422 13.422 10.648 1 95.81 194 GLN B N 1
ATOM 5321 C CA . GLN B 1 194 ? -29.812 13.734 10.367 1 95.81 194 GLN B C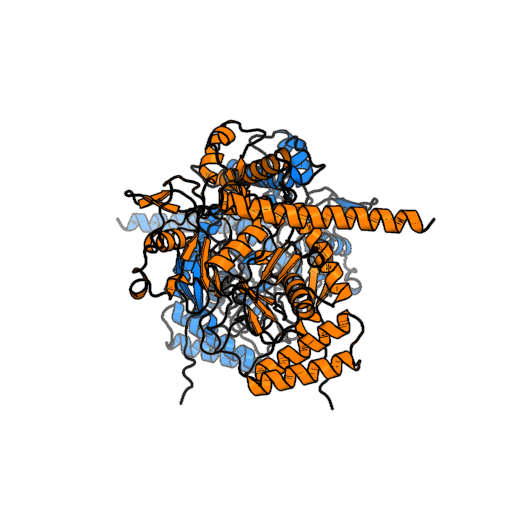A 1
ATOM 5322 C C . GLN B 1 194 ? -30.75 12.82 11.156 1 95.81 194 GLN B C 1
ATOM 5324 O O . GLN B 1 194 ? -30.344 11.773 11.641 1 95.81 194 GLN B O 1
ATOM 5329 N N . PRO B 1 195 ? -32 13.18 11.234 1 94.88 195 PRO B N 1
ATOM 5330 C CA . PRO B 1 195 ? -32.938 12.367 11.992 1 94.88 195 PRO B CA 1
ATOM 5331 C C . PRO B 1 195 ? -33.094 10.953 11.422 1 94.88 195 PRO B C 1
ATOM 5333 O O . PRO B 1 195 ? -33.344 10.008 12.18 1 94.88 195 PRO B O 1
ATOM 5336 N N . ASP B 1 196 ? -32.969 10.797 10.164 1 95.31 196 ASP B N 1
ATOM 5337 C CA . ASP B 1 196 ? -33.125 9.492 9.539 1 95.31 196 ASP B CA 1
ATOM 5338 C C . ASP B 1 196 ? -31.844 8.672 9.625 1 95.31 196 ASP B C 1
ATOM 5340 O O . ASP B 1 196 ? -31.781 7.559 9.094 1 95.31 196 ASP B O 1
ATOM 5344 N N . GLY B 1 197 ? -30.828 9.266 10.195 1 92.5 197 GLY B N 1
ATOM 5345 C CA . GLY B 1 197 ? -29.594 8.531 10.406 1 92.5 197 GLY B CA 1
ATOM 5346 C C . GLY B 1 197 ? -28.531 8.836 9.375 1 92.5 197 GLY B C 1
ATOM 5347 O O . GLY B 1 197 ? -27.359 8.484 9.562 1 92.5 197 GLY B O 1
ATOM 5348 N N . THR B 1 198 ? -28.938 9.484 8.328 1 94.44 198 THR B N 1
ATOM 5349 C CA . THR B 1 198 ? -27.969 9.836 7.301 1 94.44 198 THR B CA 1
ATOM 5350 C C . THR B 1 198 ? -27.062 10.977 7.773 1 94.44 198 THR B C 1
ATOM 5352 O O . THR B 1 198 ? -27.391 11.648 8.758 1 94.44 198 THR B O 1
ATOM 5355 N N . LEU B 1 199 ? -25.938 11.094 7.16 1 96.25 199 LEU B N 1
ATOM 5356 C CA . LEU B 1 199 ? -24.984 12.141 7.508 1 96.25 199 LEU B CA 1
ATOM 5357 C C . LEU B 1 199 ? -24.938 13.219 6.434 1 96.25 199 LEU B C 1
ATOM 5359 O O . LEU B 1 199 ? -24.953 12.914 5.238 1 96.25 199 LEU B O 1
ATOM 5363 N N . LEU B 1 200 ? -25.031 14.477 6.859 1 97.56 200 LEU B N 1
ATOM 5364 C CA . LEU B 1 200 ? -24.922 15.625 5.969 1 97.56 200 LEU B CA 1
ATOM 5365 C C . LEU B 1 200 ? -23.594 16.344 6.18 1 97.56 200 LEU B C 1
ATOM 5367 O O . LEU B 1 200 ? -23.328 16.875 7.262 1 97.56 200 LEU B O 1
ATOM 5371 N N . GLY B 1 201 ? -22.766 16.359 5.145 1 97.81 201 GLY B N 1
ATOM 5372 C CA . GLY B 1 201 ? -21.422 16.922 5.234 1 97.81 201 GLY B CA 1
ATOM 5373 C C . GLY B 1 201 ? -20.328 15.891 5.188 1 97.81 201 GLY B C 1
ATOM 5374 O O . GLY B 1 201 ? -20.469 14.852 4.539 1 97.81 201 GLY B O 1
ATOM 5375 N N . ASP B 1 202 ? -19.172 16.219 5.75 1 97.31 202 ASP B N 1
ATOM 5376 C CA . ASP B 1 202 ? -18.016 15.32 5.691 1 97.31 202 ASP B CA 1
ATOM 5377 C C . ASP B 1 202 ? -17.969 14.406 6.914 1 97.31 202 ASP B C 1
ATOM 5379 O O . ASP B 1 202 ? -17.578 14.836 8 1 97.31 202 ASP B O 1
ATOM 5383 N N . PRO B 1 203 ? -18.219 13.148 6.738 1 95.19 203 PRO B N 1
ATOM 5384 C CA . PRO B 1 203 ? -18.266 12.219 7.871 1 95.19 203 PRO B CA 1
ATOM 5385 C C . PRO B 1 203 ? -16.953 12.195 8.656 1 95.19 203 PRO B C 1
ATOM 5387 O O . PRO B 1 203 ? -16.953 11.898 9.852 1 95.19 203 PRO B O 1
ATOM 5390 N N . PHE B 1 204 ? -15.953 12.602 8.109 1 93.69 204 PHE B N 1
ATOM 5391 C CA . PHE B 1 204 ? -14.656 12.641 8.766 1 93.69 204 PHE B CA 1
ATOM 5392 C C . PHE B 1 204 ? -14.695 13.562 9.977 1 93.69 204 PHE B C 1
ATOM 5394 O O . PHE B 1 204 ? -13.969 13.352 10.953 1 93.69 204 PHE B O 1
ATOM 5401 N N . ASN B 1 205 ? -15.523 14.531 9.938 1 97.06 205 ASN B N 1
ATOM 5402 C CA . ASN B 1 205 ? -15.547 15.562 10.969 1 97.06 205 ASN B CA 1
ATOM 5403 C C . ASN B 1 205 ? -16.781 15.438 11.859 1 97.06 205 ASN B C 1
ATOM 5405 O O . ASN B 1 205 ? -17.188 16.406 12.516 1 97.06 205 ASN B O 1
ATOM 5409 N N . LEU B 1 206 ? -17.391 14.266 11.836 1 96.31 206 LEU B N 1
ATOM 5410 C CA . LEU B 1 206 ? -18.594 14.078 12.633 1 96.31 206 LEU B CA 1
ATOM 5411 C C . LEU B 1 206 ? -18.328 14.352 14.109 1 96.31 206 LEU B C 1
ATOM 5413 O O . LEU B 1 206 ? -19 15.164 14.734 1 96.31 206 LEU B O 1
ATOM 5417 N N . GLU B 1 207 ? -17.297 13.711 14.641 1 95.69 207 GLU B N 1
ATOM 5418 C CA . GLU B 1 207 ? -17.016 13.82 16.062 1 95.69 207 GLU B CA 1
ATOM 5419 C C . GLU B 1 207 ? -16.562 15.234 16.438 1 95.69 207 GLU B C 1
ATOM 5421 O O . GLU B 1 207 ? -16.953 15.75 17.484 1 95.69 207 GLU B O 1
ATOM 5426 N N . LEU B 1 208 ? -15.797 15.82 15.633 1 97.62 208 LEU B N 1
ATOM 5427 C CA . LEU B 1 208 ? -15.367 17.188 15.906 1 97.62 208 LEU B CA 1
ATOM 5428 C C . LEU B 1 208 ? -16.547 18.141 15.867 1 97.62 208 LEU B C 1
ATOM 5430 O O . LEU B 1 208 ? -16.609 19.094 16.656 1 97.62 208 LEU B O 1
ATOM 5434 N N . THR B 1 209 ? -17.438 17.938 14.875 1 98.44 209 THR B N 1
ATOM 5435 C CA . THR B 1 209 ? -18.656 18.75 14.805 1 98.44 209 THR B CA 1
ATOM 5436 C C . THR B 1 209 ? -19.469 18.641 16.094 1 98.44 209 THR B C 1
ATOM 5438 O O . THR B 1 209 ? -19.922 19.641 16.641 1 98.44 209 THR B O 1
ATOM 5441 N N . GLN B 1 210 ? -19.562 17.453 16.547 1 97.12 210 GLN B N 1
ATOM 5442 C CA . GLN B 1 210 ? -20.297 17.219 17.797 1 97.12 210 GLN B CA 1
ATOM 5443 C C . GLN B 1 210 ? -19.594 17.891 18.984 1 97.12 210 GLN B C 1
ATOM 5445 O O . GLN B 1 210 ? -20.25 18.453 19.859 1 97.12 210 GLN B O 1
ATOM 5450 N N . ALA B 1 211 ? -18.312 17.797 19.016 1 97.19 211 ALA B N 1
ATOM 5451 C CA . ALA B 1 211 ? -17.547 18.469 20.062 1 97.19 211 ALA B CA 1
ATOM 5452 C C . ALA B 1 211 ? -17.766 19.984 20 1 97.19 211 ALA B C 1
ATOM 5454 O O . ALA B 1 211 ? -17.922 20.641 21.031 1 97.19 211 ALA B O 1
ATOM 5455 N N . ALA B 1 212 ? -17.75 20.516 18.844 1 97.88 212 ALA B N 1
ATOM 5456 C CA . ALA B 1 212 ? -18 21.953 18.656 1 97.88 212 ALA B CA 1
ATOM 5457 C C . ALA B 1 212 ? -19.391 22.328 19.156 1 97.88 212 ALA B C 1
ATOM 5459 O O . ALA B 1 212 ? -19.547 23.359 19.812 1 97.88 212 ALA B O 1
ATOM 5460 N N . GLN B 1 213 ? -20.328 21.531 18.812 1 97.12 213 GLN B N 1
ATOM 5461 C CA . GLN B 1 213 ? -21.688 21.797 19.25 1 97.12 213 GLN B CA 1
ATOM 5462 C C . GLN B 1 213 ? -21.812 21.734 20.766 1 97.12 213 GLN B C 1
ATOM 5464 O O . GLN B 1 213 ? -22.547 22.516 21.359 1 97.12 213 GLN B O 1
ATOM 5469 N N . LYS B 1 214 ? -21.109 20.797 21.359 1 95.75 214 LYS B N 1
ATOM 5470 C CA . LYS B 1 214 ? -21.094 20.703 22.812 1 95.75 214 LYS B CA 1
ATOM 5471 C C . LYS B 1 214 ? -20.5 21.969 23.438 1 95.75 214 LYS B C 1
ATOM 5473 O O . LYS B 1 214 ? -20.875 22.344 24.547 1 95.75 214 LYS B O 1
ATOM 5478 N N . LEU B 1 215 ? -19.594 22.578 22.703 1 95.56 215 LEU B N 1
ATOM 5479 C CA . LEU B 1 215 ? -18.984 23.812 23.188 1 95.56 215 LEU B CA 1
ATOM 5480 C C . LEU B 1 215 ? -19.891 25.016 22.906 1 95.56 215 LEU B C 1
ATOM 5482 O O . LEU B 1 215 ? -19.562 26.141 23.312 1 95.56 215 LEU B O 1
ATOM 5486 N N . GLY B 1 216 ? -20.953 24.828 22.156 1 95.5 216 GLY B N 1
ATOM 5487 C CA . GLY B 1 216 ? -21.922 25.875 21.938 1 95.5 216 GLY B CA 1
ATOM 5488 C C . GLY B 1 216 ? -21.938 26.391 20.516 1 95.5 216 GLY B C 1
ATOM 5489 O O . GLY B 1 216 ? -22.641 27.359 20.203 1 95.5 216 GLY B O 1
ATOM 5490 N N . TRP B 1 217 ? -21.172 25.766 19.625 1 97.38 217 TRP B N 1
ATOM 5491 C CA . TRP B 1 217 ? -21.109 26.203 18.234 1 97.38 217 TRP B CA 1
ATOM 5492 C C . TRP B 1 217 ? -22.328 25.719 17.453 1 97.38 217 TRP B C 1
ATOM 5494 O O . TRP B 1 217 ? -22.812 24.594 17.656 1 97.38 217 TRP B O 1
ATOM 5504 N N . ALA B 1 218 ? -22.797 26.609 16.562 1 96.75 218 ALA B N 1
ATOM 5505 C CA . ALA B 1 218 ? -23.891 26.25 15.656 1 96.75 218 ALA B CA 1
ATOM 5506 C C . ALA B 1 218 ? -23.547 26.594 14.211 1 96.75 218 ALA B C 1
ATOM 5508 O O . ALA B 1 218 ? -23.266 27.75 13.898 1 96.75 218 ALA B O 1
ATOM 5509 N N . GLY B 1 219 ? -23.562 25.656 13.438 1 96.06 219 GLY B N 1
ATOM 5510 C CA . GLY B 1 219 ? -23.359 25.875 12.016 1 96.06 219 GLY B CA 1
ATOM 5511 C C . GLY B 1 219 ? -24.641 26.125 11.25 1 96.06 219 GLY B C 1
ATOM 5512 O O . GLY B 1 219 ? -25.719 26.172 11.844 1 96.06 219 GLY B O 1
ATOM 5513 N N . LYS B 1 220 ? -24.547 26.297 9.961 1 96.44 220 LYS B N 1
ATOM 5514 C CA . LYS B 1 220 ? -25.688 26.578 9.094 1 96.44 220 LYS B CA 1
ATOM 5515 C C . LYS B 1 220 ? -26.469 25.312 8.781 1 96.44 220 LYS B C 1
ATOM 5517 O O . LYS B 1 220 ? -27.609 25.375 8.312 1 96.44 220 LYS B O 1
ATOM 5522 N N . GLY B 1 221 ? -25.875 24.172 9.008 1 96.25 221 GLY B N 1
ATOM 5523 C CA . GLY B 1 221 ? -26.547 22.906 8.773 1 96.25 221 GLY B CA 1
ATOM 5524 C C . GLY B 1 221 ? -26.578 22.516 7.305 1 96.25 221 GLY B C 1
ATOM 5525 O O . GLY B 1 221 ? -27.547 21.906 6.844 1 96.25 221 GLY B O 1
ATOM 5526 N N . THR B 1 222 ? -25.641 22.984 6.562 1 96.88 222 THR B N 1
ATOM 5527 C CA . THR B 1 222 ? -25.547 22.641 5.152 1 96.88 222 THR B CA 1
ATOM 5528 C C . THR B 1 222 ? -24.469 21.562 4.934 1 96.88 222 THR B C 1
ATOM 5530 O O . THR B 1 222 ? -23.797 21.156 5.879 1 96.88 222 THR B O 1
ATOM 5533 N N . ARG B 1 223 ? -24.328 21.078 3.707 1 96.5 223 ARG B N 1
ATOM 5534 C CA . ARG B 1 223 ? -23.453 19.953 3.402 1 96.5 223 ARG B CA 1
ATOM 5535 C C . ARG B 1 223 ? -21.984 20.391 3.412 1 96.5 223 ARG B C 1
ATOM 5537 O O . ARG B 1 223 ? -21.078 19.562 3.422 1 96.5 223 ARG B O 1
ATOM 5544 N N . GLN B 1 224 ? -21.703 21.703 3.33 1 97.69 224 GLN B N 1
ATOM 5545 C CA . GLN B 1 224 ? -20.328 22.188 3.334 1 97.69 224 GLN B CA 1
ATOM 5546 C C . GLN B 1 224 ? -20.172 23.406 4.238 1 97.69 224 GLN B C 1
ATOM 5548 O O . GLN B 1 224 ? -19.656 24.438 3.814 1 97.69 224 GLN B O 1
ATOM 5553 N N . ASP B 1 225 ? -20.547 23.234 5.48 1 98.06 225 ASP B N 1
ATOM 5554 C CA . ASP B 1 225 ? -20.297 24.234 6.508 1 98.06 225 ASP B CA 1
ATOM 5555 C C . ASP B 1 225 ? -18.844 24.172 6.996 1 98.06 225 ASP B C 1
ATOM 5557 O O . ASP B 1 225 ? -18.359 23.094 7.34 1 98.06 225 ASP B O 1
ATOM 5561 N N . ILE B 1 226 ? -18.266 25.328 7 1 98.44 226 ILE B N 1
ATOM 5562 C CA . ILE B 1 226 ? -16.891 25.375 7.512 1 98.44 226 ILE B CA 1
ATOM 5563 C C . ILE B 1 226 ? -16.906 25.281 9.031 1 98.44 226 ILE B C 1
ATOM 5565 O O . ILE B 1 226 ? -17.625 26.031 9.703 1 98.44 226 ILE B O 1
ATOM 5569 N N . LEU B 1 227 ? -16.125 24.375 9.57 1 98.5 227 LEU B N 1
ATOM 5570 C CA . LEU B 1 227 ? -15.969 24.219 11.016 1 98.5 227 LEU B CA 1
ATOM 5571 C C . LEU B 1 227 ? -15.203 25.391 11.609 1 98.5 227 LEU B C 1
ATOM 5573 O O . LEU B 1 227 ? -14.328 25.969 10.961 1 98.5 227 LEU B O 1
ATOM 5577 N N . PRO B 1 228 ? -15.547 25.766 12.867 1 98.38 228 PRO B N 1
ATOM 5578 C CA . PRO B 1 228 ? -14.68 26.719 13.562 1 98.38 228 PRO B CA 1
ATOM 5579 C C . PRO B 1 228 ? -13.344 26.109 13.977 1 98.38 228 PRO B C 1
ATOM 5581 O O . PRO B 1 228 ? -13.164 24.891 13.914 1 98.38 228 PRO B O 1
ATOM 5584 N N . LEU B 1 229 ? -12.414 26.969 14.273 1 98.5 229 LEU B N 1
ATOM 5585 C CA . LEU B 1 229 ? -11.188 26.5 14.914 1 98.5 229 LEU B CA 1
ATOM 5586 C C . LEU B 1 229 ? -11.383 26.359 16.422 1 98.5 229 LEU B C 1
ATOM 5588 O O . LEU B 1 229 ? -11.836 27.281 17.094 1 98.5 229 LEU B O 1
ATOM 5592 N N . ILE B 1 230 ? -11.109 25.188 16.938 1 98.31 230 ILE B N 1
ATOM 5593 C CA . ILE B 1 230 ? -11.172 24.938 18.375 1 98.31 230 ILE B CA 1
ATOM 5594 C C . ILE B 1 230 ? -9.758 24.828 18.938 1 98.31 230 ILE B C 1
ATOM 5596 O O . ILE B 1 230 ? -8.984 23.969 18.531 1 98.31 230 ILE B O 1
ATOM 5600 N N . VAL B 1 231 ? -9.445 25.734 19.891 1 98 231 VAL B N 1
ATOM 5601 C CA . VAL B 1 231 ? -8.094 25.766 20.422 1 98 231 VAL B CA 1
ATOM 5602 C C . VAL B 1 231 ? -8.148 25.75 21.953 1 98 231 VAL B C 1
ATOM 5604 O O . VAL B 1 231 ? -9.133 26.188 22.547 1 98 231 VAL B O 1
ATOM 5607 N N . GLN B 1 232 ? -7.141 25.172 22.516 1 96.31 232 GLN B N 1
ATOM 5608 C CA . GLN B 1 232 ? -6.934 25.109 23.969 1 96.31 232 GLN B CA 1
ATOM 5609 C C . GLN B 1 232 ? -5.52 25.562 24.344 1 96.31 232 GLN B C 1
ATOM 5611 O O . GLN B 1 232 ? -4.539 24.984 23.859 1 96.31 232 GLN B O 1
ATOM 5616 N N . ALA B 1 233 ? -5.473 26.578 25.172 1 95.94 233 ALA B N 1
ATOM 5617 C CA . ALA B 1 233 ? -4.184 27.109 25.609 1 95.94 233 ALA B CA 1
ATOM 5618 C C . ALA B 1 233 ? -3.787 26.547 26.969 1 95.94 233 ALA B C 1
ATOM 5620 O O . ALA B 1 233 ? -4.086 27.141 28.016 1 95.94 233 ALA B O 1
ATOM 5621 N N . GLY B 1 234 ? -3.047 25.453 26.891 1 92 234 GLY B N 1
ATOM 5622 C CA . GLY B 1 234 ? -2.604 24.859 28.141 1 92 234 GLY B CA 1
ATOM 5623 C C . GLY B 1 234 ? -3.748 24.438 29.047 1 92 234 GLY B C 1
ATOM 5624 O O . GLY B 1 234 ? -4.645 23.703 28.625 1 92 234 GLY B O 1
ATOM 5625 N N . ASP B 1 235 ? -3.721 25.047 30.203 1 89.69 235 ASP B N 1
ATOM 5626 C CA . ASP B 1 235 ? -4.672 24.672 31.25 1 89.69 235 ASP B CA 1
ATOM 5627 C C . ASP B 1 235 ? -6.016 25.375 31.047 1 89.69 235 ASP B C 1
ATOM 5629 O O . ASP B 1 235 ? -6.973 25.109 31.781 1 89.69 235 ASP B O 1
ATOM 5633 N N . GLY B 1 236 ? -6.039 26.188 30.094 1 90.31 236 GLY B N 1
ATOM 5634 C CA . GLY B 1 236 ? -7.273 26.906 29.844 1 90.31 236 GLY B CA 1
ATOM 5635 C C . GLY B 1 236 ? -8.352 26.062 29.203 1 90.31 236 GLY B C 1
ATOM 5636 O O . GLY B 1 236 ? -8.102 24.906 28.844 1 90.31 236 GLY B O 1
ATOM 5637 N N . GLU B 1 237 ? -9.477 26.609 29.125 1 93.31 237 GLU B N 1
ATOM 5638 C CA . GLU B 1 237 ? -10.602 25.938 28.484 1 93.31 237 GLU B CA 1
ATOM 5639 C C . GLU B 1 237 ? -10.461 25.938 26.953 1 93.31 237 GLU B C 1
ATOM 5641 O O . GLU B 1 237 ? -9.758 26.781 26.406 1 93.31 237 GLU B O 1
ATOM 5646 N N . ALA B 1 238 ? -11.133 24.969 26.375 1 95.94 238 ALA B N 1
ATOM 5647 C CA . ALA B 1 238 ? -11.219 24.969 24.906 1 95.94 238 ALA B CA 1
ATOM 5648 C C . ALA B 1 238 ? -12.203 26.016 24.406 1 95.94 238 ALA B C 1
ATOM 5650 O O . ALA B 1 238 ? -13.266 26.203 25 1 95.94 238 ALA B O 1
ATOM 5651 N N . HIS B 1 239 ? -11.75 26.734 23.438 1 96.38 239 HIS B N 1
ATOM 5652 C CA . HIS B 1 239 ? -12.578 27.766 22.828 1 96.38 239 HIS B CA 1
ATOM 5653 C C . HIS B 1 239 ? -12.688 27.547 21.312 1 96.38 239 HIS B C 1
ATOM 5655 O O . HIS B 1 239 ? -11.719 27.141 20.672 1 96.38 239 HIS B O 1
ATOM 5661 N N . PHE B 1 240 ? -13.898 27.797 20.781 1 97.81 240 PHE B N 1
ATOM 5662 C CA . PHE B 1 240 ? -14.031 27.781 19.328 1 97.81 240 PHE B CA 1
ATOM 5663 C C . PHE B 1 240 ? -14.094 29.203 18.781 1 97.81 240 PHE B C 1
ATOM 5665 O O . PHE B 1 240 ? -14.609 30.109 19.453 1 97.81 240 PHE B O 1
ATOM 5672 N N . PHE B 1 241 ? -13.531 29.406 17.625 1 98 241 PHE B N 1
ATOM 5673 C CA . PHE B 1 241 ? -13.547 30.672 16.875 1 98 241 PHE B CA 1
ATOM 5674 C C . PHE B 1 241 ? -13.953 30.438 15.43 1 98 241 PHE B C 1
ATOM 5676 O O . PHE B 1 241 ? -13.383 29.594 14.75 1 98 241 PHE B O 1
ATOM 5683 N N . ASP B 1 242 ? -14.914 31.203 14.969 1 97.56 242 ASP B N 1
ATOM 5684 C CA . ASP B 1 242 ? -15.25 31.125 13.547 1 97.56 242 ASP B CA 1
ATOM 5685 C C . ASP B 1 242 ? -14.125 31.703 12.695 1 97.56 242 ASP B C 1
ATOM 5687 O O . ASP B 1 242 ? -13.578 32.75 13.016 1 97.56 242 ASP B O 1
ATOM 5691 N N . ILE B 1 243 ? -13.805 31 11.719 1 98.06 243 ILE B N 1
ATOM 5692 C CA . ILE B 1 243 ? -12.805 31.5 10.789 1 98.06 243 ILE B CA 1
ATOM 5693 C C . ILE B 1 243 ? -13.438 32.562 9.898 1 98.06 243 ILE B C 1
ATOM 5695 O O . ILE B 1 243 ? -14.5 32.344 9.312 1 98.06 243 ILE B O 1
ATOM 5699 N N . PRO B 1 244 ? -12.789 33.719 9.828 1 97 244 PRO B N 1
ATOM 5700 C CA . PRO B 1 244 ? -13.305 34.719 8.891 1 97 244 PRO B CA 1
ATOM 5701 C C . PRO B 1 244 ? -13.438 34.188 7.469 1 97 244 PRO B C 1
ATOM 5703 O O . PRO B 1 244 ? -12.539 33.469 6.98 1 97 244 PRO B O 1
ATOM 5706 N N . GLU B 1 245 ? -14.516 34.469 6.82 1 95 245 GLU B N 1
ATOM 5707 C CA . GLU B 1 245 ? -14.844 33.938 5.512 1 95 245 GLU B CA 1
ATOM 5708 C C . GLU B 1 245 ? -13.773 34.25 4.484 1 95 245 GLU B C 1
ATOM 5710 O O . GLU B 1 245 ? -13.484 33.469 3.59 1 95 245 GLU B O 1
ATOM 5715 N N . ASP B 1 246 ? -13.219 35.438 4.59 1 95.38 246 ASP B N 1
ATOM 5716 C CA . ASP B 1 246 ? -12.242 35.875 3.607 1 95.38 246 ASP B CA 1
ATOM 5717 C C . ASP B 1 246 ? -10.93 35.125 3.738 1 95.38 246 ASP B C 1
ATOM 5719 O O . ASP B 1 246 ? -10.086 35.156 2.84 1 95.38 246 ASP B O 1
ATOM 5723 N N . LEU B 1 247 ? -10.766 34.375 4.828 1 97.44 247 LEU B N 1
ATOM 5724 C CA . LEU B 1 247 ? -9.547 33.625 5.031 1 97.44 247 LEU B CA 1
ATOM 5725 C C . LEU B 1 247 ? -9.711 32.188 4.504 1 97.44 247 LEU B C 1
ATOM 5727 O O . LEU B 1 247 ? -8.742 31.438 4.434 1 97.44 247 LEU B O 1
ATOM 5731 N N . VAL B 1 248 ? -10.898 31.875 4.102 1 97.94 248 VAL B N 1
ATOM 5732 C CA . VAL B 1 248 ? -11.156 30.547 3.57 1 97.94 248 VAL B CA 1
ATOM 5733 C C . VAL B 1 248 ? -11.43 30.625 2.07 1 97.94 248 VAL B C 1
ATOM 5735 O O . VAL B 1 248 ? -12.57 30.875 1.654 1 97.94 248 VAL B O 1
ATOM 5738 N N . LEU B 1 249 ? -10.406 30.391 1.313 1 98.19 249 LEU B N 1
ATOM 5739 C CA . LEU B 1 249 ? -10.562 30.359 -0.136 1 98.19 249 LEU B CA 1
ATOM 5740 C C . LEU B 1 249 ? -11.148 29.016 -0.581 1 98.19 249 LEU B C 1
ATOM 5742 O O . LEU B 1 249 ? -10.562 27.969 -0.325 1 98.19 249 LEU B O 1
ATOM 5746 N N . GLN B 1 250 ? -12.328 29.031 -1.173 1 98.25 250 GLN B N 1
ATOM 5747 C CA . GLN B 1 250 ? -12.977 27.812 -1.652 1 98.25 250 GLN B CA 1
ATOM 5748 C C . GLN B 1 250 ? -13.055 27.797 -3.176 1 98.25 250 GLN B C 1
ATOM 5750 O O . GLN B 1 250 ? -13.383 28.812 -3.797 1 98.25 250 GLN B O 1
ATOM 5755 N N . VAL B 1 251 ? -12.758 26.688 -3.74 1 98.56 251 VAL B N 1
ATOM 5756 C CA . VAL B 1 251 ? -12.758 26.5 -5.188 1 98.56 251 VAL B CA 1
ATOM 5757 C C . VAL B 1 251 ? -14.047 25.812 -5.625 1 98.56 251 VAL B C 1
ATOM 5759 O O . VAL B 1 251 ? -14.305 24.672 -5.234 1 98.56 251 VAL B O 1
ATOM 5762 N N . PRO B 1 252 ? -14.859 26.5 -6.441 1 98.44 252 PRO B N 1
ATOM 5763 C CA . PRO B 1 252 ? -16 25.781 -7.012 1 98.44 252 PRO B CA 1
ATOM 5764 C C . PRO B 1 252 ? -15.578 24.641 -7.934 1 98.44 252 PRO B C 1
ATOM 5766 O O . PRO B 1 252 ? -14.695 24.812 -8.773 1 98.44 252 PRO B O 1
ATOM 5769 N N . LEU B 1 253 ? -16.172 23.5 -7.789 1 98.69 253 LEU B N 1
ATOM 5770 C CA . LEU B 1 253 ? -15.781 22.328 -8.57 1 98.69 253 LEU B CA 1
ATOM 5771 C C . LEU B 1 253 ? -16.625 22.219 -9.828 1 98.69 253 LEU B C 1
ATOM 5773 O O . LEU B 1 253 ? -17.859 22.328 -9.773 1 98.69 253 LEU B O 1
ATOM 5777 N N . ARG B 1 254 ? -15.93 22.062 -10.898 1 98.12 254 ARG B N 1
ATOM 5778 C CA . ARG B 1 254 ? -16.547 21.922 -12.211 1 98.12 254 ARG B CA 1
ATOM 5779 C C . ARG B 1 254 ? -15.891 20.781 -12.992 1 98.12 254 ARG B C 1
ATOM 5781 O O . ARG B 1 254 ? -14.75 20.406 -12.727 1 98.12 254 ARG B O 1
ATOM 5788 N N . HIS B 1 255 ? -16.641 20.25 -13.898 1 97.81 255 HIS B N 1
ATOM 5789 C CA . HIS B 1 255 ? -16.094 19.234 -14.781 1 97.81 255 HIS B CA 1
ATOM 5790 C C . HIS B 1 255 ? -16.062 19.719 -16.234 1 97.81 255 HIS B C 1
ATOM 5792 O O . HIS B 1 255 ? -17 20.375 -16.688 1 97.81 255 HIS B O 1
ATOM 5798 N N . PRO B 1 256 ? -15.016 19.438 -16.953 1 96 256 PRO B N 1
ATOM 5799 C CA . PRO B 1 256 ? -14.922 19.938 -18.328 1 96 256 PRO B CA 1
ATOM 5800 C C . PRO B 1 256 ? -15.867 19.219 -19.281 1 96 256 PRO B C 1
ATOM 5802 O O . PRO B 1 256 ? -16.281 19.781 -20.297 1 96 256 PRO B O 1
ATOM 5805 N N . LYS B 1 257 ? -16.234 18 -19.016 1 95.44 257 LYS B N 1
ATOM 5806 C CA . LYS B 1 257 ? -17.031 17.172 -19.906 1 95.44 257 LYS B CA 1
ATOM 5807 C C . LYS B 1 257 ? -18.453 17 -19.375 1 95.44 257 LYS B C 1
ATOM 5809 O O . LYS B 1 257 ? -19.406 16.875 -20.156 1 95.44 257 LYS B O 1
ATOM 5814 N N . TYR B 1 258 ? -18.625 17.016 -18.109 1 97.5 258 TYR B N 1
ATOM 5815 C CA . TYR B 1 258 ? -19.906 16.688 -17.5 1 97.5 258 TYR B CA 1
ATOM 5816 C C . TYR B 1 258 ? -20.5 17.891 -16.781 1 97.5 258 TYR B C 1
ATOM 5818 O O . TYR B 1 258 ? -20.312 18.047 -15.57 1 97.5 258 TYR B O 1
ATOM 5826 N N . GLU B 1 259 ? -21.391 18.562 -17.359 1 97.56 259 GLU B N 1
ATOM 5827 C CA . GLU B 1 259 ? -21.984 19.797 -16.844 1 97.56 259 GLU B CA 1
ATOM 5828 C C . GLU B 1 259 ? -22.859 19.5 -15.625 1 97.56 259 GLU B C 1
ATOM 5830 O O . GLU B 1 259 ? -22.953 20.328 -14.711 1 97.56 259 GLU B O 1
ATOM 5835 N N . LYS B 1 260 ? -23.438 18.391 -15.609 1 98.19 260 LYS B N 1
ATOM 5836 C CA . LYS B 1 260 ? -24.328 18.016 -14.508 1 98.19 260 LYS B CA 1
ATOM 5837 C C . LYS B 1 260 ? -23.547 17.938 -13.195 1 98.19 260 LYS B C 1
ATOM 5839 O O . LYS B 1 260 ? -24.125 18.172 -12.125 1 98.19 260 LYS B O 1
ATOM 5844 N N . PHE B 1 261 ? -22.312 17.594 -13.281 1 98.31 261 PHE B N 1
ATOM 5845 C CA . PHE B 1 261 ? -21.484 17.609 -12.086 1 98.31 261 PHE B CA 1
ATOM 5846 C C . PHE B 1 261 ? -21.328 19.031 -11.555 1 98.31 261 PHE B C 1
ATOM 5848 O O . PHE B 1 261 ? -21.406 19.266 -10.344 1 98.31 261 PHE B O 1
ATOM 5855 N N . THR B 1 262 ? -21.156 19.938 -12.406 1 97.19 262 THR B N 1
ATOM 5856 C CA . THR B 1 262 ? -21.031 21.344 -12.055 1 97.19 262 THR B CA 1
ATOM 5857 C C . THR B 1 262 ? -22.281 21.844 -11.352 1 97.19 262 THR B C 1
ATOM 5859 O O . THR B 1 262 ? -22.219 22.641 -10.406 1 97.19 262 THR B O 1
ATOM 5862 N N . ASP B 1 263 ? -23.344 21.328 -11.773 1 97.5 263 ASP B N 1
ATOM 5863 C CA . ASP B 1 263 ? -24.641 21.766 -11.258 1 97.5 263 ASP B CA 1
ATOM 5864 C C . ASP B 1 263 ? -24.828 21.312 -9.805 1 97.5 263 ASP B C 1
ATOM 5866 O O . ASP B 1 263 ? -25.703 21.828 -9.102 1 97.5 263 ASP B O 1
ATOM 5870 N N . LEU B 1 264 ? -24.031 20.359 -9.375 1 97.5 264 LEU B N 1
ATOM 5871 C CA . LEU B 1 264 ? -24.141 19.891 -7.996 1 97.5 264 LEU B CA 1
ATOM 5872 C C . LEU B 1 264 ? -23.719 20.984 -7.016 1 97.5 264 LEU B C 1
ATOM 5874 O O . LEU B 1 264 ? -24.094 20.938 -5.84 1 97.5 264 LEU B O 1
ATOM 5878 N N . GLY B 1 265 ? -22.766 21.859 -7.434 1 97.75 265 GLY B N 1
ATOM 5879 C CA . GLY B 1 265 ? -22.422 23.031 -6.656 1 97.75 265 GLY B CA 1
ATOM 5880 C C . GLY B 1 265 ? -21.453 22.734 -5.523 1 97.75 265 GLY B C 1
ATOM 5881 O O . GLY B 1 265 ? -21.438 23.453 -4.523 1 97.75 265 GLY B O 1
ATOM 5882 N N . TYR B 1 266 ? -20.688 21.734 -5.648 1 98.25 266 TYR B N 1
ATOM 5883 C CA . TYR B 1 266 ? -19.688 21.438 -4.625 1 98.25 266 TYR B CA 1
ATOM 5884 C C . TYR B 1 266 ? -18.5 22.391 -4.723 1 98.25 266 TYR B C 1
ATOM 5886 O O . TYR B 1 266 ? -18.203 22.906 -5.797 1 98.25 266 TYR B O 1
ATOM 5894 N N . LYS B 1 267 ? -17.922 22.625 -3.578 1 98.31 267 LYS B N 1
ATOM 5895 C CA . LYS B 1 267 ? -16.672 23.375 -3.445 1 98.31 267 LYS B CA 1
ATOM 5896 C C . LYS B 1 267 ? -15.656 22.609 -2.6 1 98.31 267 LYS B C 1
ATOM 5898 O O . LYS B 1 267 ? -16 21.625 -1.943 1 98.31 267 LYS B O 1
ATOM 5903 N N . TRP B 1 268 ? -14.445 23.047 -2.699 1 98.5 268 TRP B N 1
ATOM 5904 C CA . TRP B 1 268 ? -13.422 22.547 -1.791 1 98.5 268 TRP B CA 1
ATOM 5905 C C . TRP B 1 268 ? -12.477 23.656 -1.359 1 98.5 268 TRP B C 1
ATOM 5907 O O . TRP B 1 268 ? -12.133 24.531 -2.158 1 98.5 268 TRP B O 1
ATOM 5917 N N . PHE B 1 269 ? -12.102 23.672 -0.106 1 98.31 269 PHE B N 1
ATOM 5918 C CA . PHE B 1 269 ? -11.188 24.703 0.376 1 98.31 269 PHE B CA 1
ATOM 5919 C C . PHE B 1 269 ? -9.789 24.5 -0.187 1 98.31 269 PHE B C 1
ATOM 5921 O O . PHE B 1 269 ? -9.336 23.359 -0.333 1 98.31 269 PHE B O 1
ATOM 5928 N N . ALA B 1 270 ? -9.078 25.562 -0.495 1 98.31 270 ALA B N 1
ATOM 5929 C CA . ALA B 1 270 ? -7.844 25.547 -1.271 1 98.31 270 ALA B CA 1
ATOM 5930 C C . ALA B 1 270 ? -6.668 25.094 -0.418 1 98.31 270 ALA B C 1
ATOM 5932 O O . ALA B 1 270 ? -5.785 24.375 -0.9 1 98.31 270 ALA B O 1
ATOM 5933 N N . LEU B 1 271 ? -6.664 25.453 0.839 1 98.25 271 LEU B N 1
ATOM 5934 C CA . LEU B 1 271 ? -5.465 25.281 1.649 1 98.25 271 LEU B CA 1
ATOM 5935 C C . LEU B 1 271 ? -5.59 24.062 2.557 1 98.25 271 LEU B C 1
ATOM 5937 O O . LEU B 1 271 ? -6.406 24.062 3.48 1 98.25 271 LEU B O 1
ATOM 5941 N N . PRO B 1 272 ? -4.789 23.078 2.232 1 96.75 272 PRO B N 1
ATOM 5942 C CA . PRO B 1 272 ? -4.719 21.984 3.217 1 96.75 272 PRO B CA 1
ATOM 5943 C C . PRO B 1 272 ? -3.854 22.344 4.422 1 96.75 272 PRO B C 1
ATOM 5945 O O . PRO B 1 272 ? -2.717 22.797 4.258 1 96.75 272 PRO B O 1
ATOM 5948 N N . GLY B 1 273 ? -4.359 22.25 5.602 1 96.94 273 GLY B N 1
ATOM 5949 C CA . GLY B 1 273 ? -3.627 22.516 6.832 1 96.94 273 GLY B CA 1
ATOM 5950 C C . GLY B 1 273 ? -3.84 21.453 7.895 1 96.94 273 GLY B C 1
ATOM 5951 O O . GLY B 1 273 ? -4.918 21.375 8.492 1 96.94 273 GLY B O 1
ATOM 5952 N N . VAL B 1 274 ? -2.811 20.672 8.164 1 96.94 274 VAL B N 1
ATOM 5953 C CA . VAL B 1 274 ? -2.881 19.656 9.203 1 96.94 274 VAL B CA 1
ATOM 5954 C C . VAL B 1 274 ? -2.561 20.266 10.562 1 96.94 274 VAL B C 1
ATOM 5956 O O . VAL B 1 274 ? -1.511 20.891 10.734 1 96.94 274 VAL B O 1
ATOM 5959 N N . SER B 1 275 ? -3.436 20.062 11.523 1 96.81 275 SER B N 1
ATOM 5960 C CA . SER B 1 275 ? -3.246 20.781 12.773 1 96.81 275 SER B CA 1
ATOM 5961 C C . SER B 1 275 ? -3.189 19.828 13.961 1 96.81 275 SER B C 1
ATOM 5963 O O . SER B 1 275 ? -3.057 20.266 15.109 1 96.81 275 SER B O 1
ATOM 5965 N N . CYS B 1 276 ? -3.232 18.531 13.672 1 93.44 276 CYS B N 1
ATOM 5966 C CA . CYS B 1 276 ? -3.17 17.562 14.75 1 93.44 276 CYS B CA 1
ATOM 5967 C C . CYS B 1 276 ? -1.767 16.969 14.875 1 93.44 276 CYS B C 1
ATOM 5969 O O . CYS B 1 276 ? -1.606 15.781 15.148 1 93.44 276 CYS B O 1
ATOM 5971 N N . LEU B 1 277 ? -0.79 17.703 14.625 1 95 277 LEU B N 1
ATOM 5972 C CA . LEU B 1 277 ? 0.597 17.266 14.68 1 95 277 LEU B CA 1
ATOM 5973 C C . LEU B 1 277 ? 1.299 17.797 15.922 1 95 277 LEU B C 1
ATOM 5975 O O . LEU B 1 277 ? 0.89 18.812 16.484 1 95 277 LEU B O 1
ATOM 5979 N N . LYS B 1 278 ? 2.322 17.109 16.328 1 95.75 278 LYS B N 1
ATOM 5980 C CA . LYS B 1 278 ? 3.303 17.594 17.297 1 95.75 278 LYS B CA 1
ATOM 5981 C C . LYS B 1 278 ? 4.715 17.562 16.719 1 95.75 278 LYS B C 1
ATOM 5983 O O . LYS B 1 278 ? 5.008 16.734 15.852 1 95.75 278 LYS B O 1
ATOM 5988 N N . LEU B 1 279 ? 5.516 18.469 17.141 1 97.5 279 LEU B N 1
ATOM 5989 C CA . LEU B 1 279 ? 6.934 18.516 16.797 1 97.5 279 LEU B CA 1
ATOM 5990 C C . LEU B 1 279 ? 7.793 17.984 17.938 1 97.5 279 LEU B C 1
ATOM 5992 O O . LEU B 1 279 ? 7.715 18.5 19.062 1 97.5 279 LEU B O 1
ATOM 5996 N N . ASP B 1 280 ? 8.492 16.922 17.703 1 95.62 280 ASP B N 1
ATOM 5997 C CA . ASP B 1 280 ? 9.508 16.406 18.609 1 95.62 280 ASP B CA 1
ATOM 5998 C C . ASP B 1 280 ? 10.914 16.812 18.172 1 95.62 280 ASP B C 1
ATOM 6000 O O . ASP B 1 280 ? 11.438 16.266 17.188 1 95.62 280 ASP B O 1
ATOM 6004 N N . CYS B 1 281 ? 11.484 17.688 18.906 1 96.31 281 CYS B N 1
ATOM 6005 C CA . CYS B 1 281 ? 12.727 18.328 18.469 1 96.31 281 CYS B CA 1
ATOM 6006 C C . CYS B 1 281 ? 13.602 18.688 19.656 1 96.31 281 CYS B C 1
ATOM 6008 O O . CYS B 1 281 ? 13.172 19.453 20.531 1 96.31 281 CYS B O 1
ATOM 6010 N N . GLY B 1 282 ? 14.828 18.172 19.703 1 95.56 282 GLY B N 1
ATOM 6011 C CA . GLY B 1 282 ? 15.812 18.516 20.719 1 95.56 282 GLY B CA 1
ATOM 6012 C C . GLY B 1 282 ? 15.367 18.188 22.125 1 95.56 282 GLY B C 1
ATOM 6013 O O . GLY B 1 282 ? 15.656 18.922 23.062 1 95.56 282 GLY B O 1
ATOM 6014 N N . GLY B 1 283 ? 14.562 17.219 22.203 1 94.06 283 GLY B N 1
ATOM 6015 C CA . GLY B 1 283 ? 14.094 16.797 23.516 1 94.06 283 GLY B CA 1
ATOM 6016 C C . GLY B 1 283 ? 12.805 17.484 23.922 1 94.06 283 GLY B C 1
ATOM 6017 O O . GLY B 1 283 ? 12.18 17.094 24.906 1 94.06 283 GLY B O 1
ATOM 6018 N N . LEU B 1 284 ? 12.398 18.438 23.219 1 94.44 284 LEU B N 1
ATOM 6019 C CA . LEU B 1 284 ? 11.172 19.156 23.516 1 94.44 284 LEU B CA 1
ATOM 6020 C C . LEU B 1 284 ? 10.031 18.688 22.625 1 94.44 284 LEU B C 1
ATOM 6022 O O . LEU B 1 284 ? 10.273 18.172 21.531 1 94.44 284 LEU B O 1
ATOM 6026 N N . GLU B 1 285 ? 8.828 18.844 23.156 1 94.88 285 GLU B N 1
ATOM 6027 C CA . GLU B 1 285 ? 7.625 18.516 22.391 1 94.88 285 GLU B CA 1
ATOM 6028 C C . GLU B 1 285 ? 6.715 19.734 22.25 1 94.88 285 GLU B C 1
ATOM 6030 O O . GLU B 1 285 ? 6.32 20.344 23.234 1 94.88 285 GLU B O 1
ATOM 6035 N N . PHE B 1 286 ? 6.527 20.078 21.078 1 96.81 286 PHE B N 1
ATOM 6036 C CA . PHE B 1 286 ? 5.566 21.125 20.75 1 96.81 286 PHE B CA 1
ATOM 6037 C C . PHE B 1 286 ? 4.25 20.531 20.281 1 96.81 286 PHE B C 1
ATOM 6039 O O . PHE B 1 286 ? 4.168 20.016 19.156 1 96.81 286 PHE B O 1
ATOM 6046 N N . SER B 1 287 ? 3.16 20.672 21.031 1 96.19 287 SER B N 1
ATOM 6047 C CA . SER B 1 287 ? 1.95 19.875 20.859 1 96.19 287 SER B CA 1
ATOM 6048 C C . SER B 1 287 ? 0.93 20.594 20 1 96.19 287 SER B C 1
ATOM 6050 O O . SER B 1 287 ? -0.16 20.078 19.75 1 96.19 287 SER B O 1
ATOM 6052 N N . ALA B 1 288 ? 1.188 21.781 19.547 1 98 288 ALA B N 1
ATOM 6053 C CA . ALA B 1 288 ? 0.348 22.516 18.609 1 98 288 ALA B CA 1
ATOM 6054 C C . ALA B 1 288 ? 1.189 23.172 17.516 1 98 288 ALA B C 1
ATOM 6056 O O . ALA B 1 288 ? 1.77 24.25 17.734 1 98 288 ALA B O 1
ATOM 6057 N N . ILE B 1 289 ? 1.188 22.547 16.391 1 98.62 289 ILE B N 1
ATOM 6058 C CA . ILE B 1 289 ? 2.021 23.031 15.297 1 98.62 289 ILE B CA 1
ATOM 6059 C C . ILE B 1 289 ? 1.261 22.938 13.977 1 98.62 289 ILE B C 1
ATOM 6061 O O . ILE B 1 289 ? 1.697 22.25 13.055 1 98.62 289 ILE B O 1
ATOM 6065 N N . PRO B 1 290 ? 0.116 23.688 13.836 1 98.56 290 PRO B N 1
ATOM 6066 C CA . PRO B 1 290 ? -0.543 23.625 12.523 1 98.56 290 PRO B CA 1
ATOM 6067 C C . PRO B 1 290 ? 0.432 23.812 11.367 1 98.56 290 PRO B C 1
ATOM 6069 O O . PRO B 1 290 ? 1.297 24.688 11.414 1 98.56 290 PRO B O 1
ATOM 6072 N N . PHE B 1 291 ? 0.332 22.938 10.398 1 98.5 291 PHE B N 1
ATOM 6073 C CA . PHE B 1 291 ? 1.171 22.891 9.211 1 98.5 291 PHE B CA 1
ATOM 6074 C C . PHE B 1 291 ? 0.321 22.922 7.945 1 98.5 291 PHE B C 1
ATOM 6076 O O . PHE B 1 291 ? -0.71 22.25 7.867 1 98.5 291 PHE B O 1
ATOM 6083 N N . SER B 1 292 ? 0.73 23.781 6.945 1 98.12 292 SER B N 1
ATOM 6084 C CA . SER B 1 292 ? -0.018 23.828 5.691 1 98.12 292 SER B CA 1
ATOM 6085 C C . SER B 1 292 ? 0.912 23.703 4.488 1 98.12 292 SER B C 1
ATOM 6087 O O . SER B 1 292 ? 2.088 24.062 4.57 1 98.12 292 SER B O 1
ATOM 6089 N N . GLY B 1 293 ? 0.4 23.078 3.438 1 96.56 293 GLY B N 1
ATOM 6090 C CA . GLY B 1 293 ? 1.034 22.969 2.137 1 96.56 293 GLY B CA 1
ATOM 6091 C C . GLY B 1 293 ? 0.07 23.156 0.981 1 96.56 293 GLY B C 1
ATOM 6092 O O . GLY B 1 293 ? -0.651 24.156 0.929 1 96.56 293 GLY B O 1
ATOM 6093 N N . TRP B 1 294 ? 0.086 22.234 0.044 1 95.56 294 TRP B N 1
ATOM 6094 C CA . TRP B 1 294 ? -0.873 22.266 -1.056 1 95.56 294 TRP B CA 1
ATOM 6095 C C . TRP B 1 294 ? -1.371 20.859 -1.384 1 95.56 294 TRP B C 1
ATOM 6097 O O . TRP B 1 294 ? -0.758 19.875 -0.984 1 95.56 294 TRP B O 1
ATOM 6107 N N . TYR B 1 295 ? -2.482 20.781 -2.088 1 96 295 TYR B N 1
ATOM 6108 C CA . TYR B 1 295 ? -3.152 19.531 -2.383 1 96 295 TYR B CA 1
ATOM 6109 C C . TYR B 1 295 ? -2.533 18.844 -3.6 1 96 295 TYR B C 1
ATOM 6111 O O . TYR B 1 295 ? -2.1 19.516 -4.539 1 96 295 TYR B O 1
ATOM 6119 N N . SER B 1 296 ? -2.553 17.5 -3.455 1 94.94 296 SER B N 1
ATOM 6120 C CA . SER B 1 296 ? -2.592 16.719 -4.688 1 94.94 296 SER B CA 1
ATOM 6121 C C . SER B 1 296 ? -4.023 16.5 -5.164 1 94.94 296 SER B C 1
ATOM 6123 O O . SER B 1 296 ? -4.938 16.344 -4.352 1 94.94 296 SER B O 1
ATOM 6125 N N . ASP B 1 297 ? -4.207 16.453 -6.438 1 95.81 297 ASP B N 1
ATOM 6126 C CA . ASP B 1 297 ? -5.555 16.375 -6.996 1 95.81 297 ASP B CA 1
ATOM 6127 C C . ASP B 1 297 ? -6.27 15.117 -6.512 1 95.81 297 ASP B C 1
ATOM 6129 O O . ASP B 1 297 ? -7.461 15.156 -6.188 1 95.81 297 ASP B O 1
ATOM 6133 N N . SER B 1 298 ? -5.551 14.016 -6.402 1 93.25 298 SER B N 1
ATOM 6134 C CA . SER B 1 298 ? -6.168 12.742 -6.031 1 93.25 298 SER B CA 1
ATOM 6135 C C . SER B 1 298 ? -6.602 12.75 -4.57 1 93.25 298 SER B C 1
ATOM 6137 O O . SER B 1 298 ? -7.531 12.031 -4.188 1 93.25 298 SER B O 1
ATOM 6139 N N . GLU B 1 299 ? -5.965 13.539 -3.713 1 94 299 GLU B N 1
ATOM 6140 C CA . GLU B 1 299 ? -6.414 13.656 -2.328 1 94 299 GLU B CA 1
ATOM 6141 C C . GLU B 1 299 ? -7.855 14.148 -2.254 1 94 299 GLU B C 1
ATOM 6143 O O . GLU B 1 299 ? -8.68 13.562 -1.547 1 94 299 GLU B O 1
ATOM 6148 N N . ILE B 1 300 ? -8.133 15.18 -3.031 1 96.56 300 ILE B N 1
ATOM 6149 C CA . ILE B 1 300 ? -9.484 15.734 -3.016 1 96.56 300 ILE B CA 1
ATOM 6150 C C . ILE B 1 300 ? -10.43 14.82 -3.801 1 96.56 300 ILE B C 1
ATOM 6152 O O . ILE B 1 300 ? -11.453 14.375 -3.275 1 96.56 300 ILE B O 1
ATOM 6156 N N . GLY B 1 301 ? -10.055 14.516 -5.012 1 95.62 301 GLY B N 1
ATOM 6157 C CA . GLY B 1 301 ? -10.938 13.797 -5.914 1 95.62 301 GLY B CA 1
ATOM 6158 C C . GLY B 1 301 ? -11.25 12.383 -5.449 1 95.62 301 GLY B C 1
ATOM 6159 O O . GLY B 1 301 ? -12.406 11.969 -5.441 1 95.62 301 GLY B O 1
ATOM 6160 N N . SER B 1 302 ? -10.234 11.68 -5.062 1 93.12 302 SER B N 1
ATOM 6161 C CA . SER B 1 302 ? -10.398 10.281 -4.699 1 93.12 302 SER B CA 1
ATOM 6162 C C . SER B 1 302 ? -10.734 10.125 -3.221 1 93.12 302 SER B C 1
ATOM 6164 O O . SER B 1 302 ? -11.812 9.641 -2.869 1 93.12 302 SER B O 1
ATOM 6166 N N . ARG B 1 303 ? -9.977 10.641 -2.342 1 91.75 303 ARG B N 1
ATOM 6167 C CA . ARG B 1 303 ? -10.094 10.375 -0.913 1 91.75 303 ARG B CA 1
ATOM 6168 C C . ARG B 1 303 ? -11.219 11.195 -0.29 1 91.75 303 ARG B C 1
ATOM 6170 O O . ARG B 1 303 ? -12.016 10.68 0.491 1 91.75 303 ARG B O 1
ATOM 6177 N N . ASP B 1 304 ? -11.305 12.438 -0.632 1 95.31 304 ASP B N 1
ATOM 6178 C CA . ASP B 1 304 ? -12.266 13.297 0.049 1 95.31 304 ASP B CA 1
ATOM 6179 C C . ASP B 1 304 ? -13.641 13.219 -0.61 1 95.31 304 ASP B C 1
ATOM 6181 O O . ASP B 1 304 ? -14.656 13.039 0.07 1 95.31 304 ASP B O 1
ATOM 6185 N N . LEU B 1 305 ? -13.688 13.273 -1.909 1 96.5 305 LEU B N 1
ATOM 6186 C CA . LEU B 1 305 ? -14.961 13.312 -2.613 1 96.5 305 LEU B CA 1
ATOM 6187 C C . LEU B 1 305 ? -15.453 11.906 -2.938 1 96.5 305 LEU B C 1
ATOM 6189 O O . LEU B 1 305 ? -16.641 11.609 -2.799 1 96.5 305 LEU B O 1
ATOM 6193 N N . GLY B 1 306 ? -14.562 11.031 -3.359 1 94 306 GLY B N 1
ATOM 6194 C CA . GLY B 1 306 ? -14.953 9.75 -3.936 1 94 306 GLY B CA 1
ATOM 6195 C C . GLY B 1 306 ? -15.117 8.656 -2.898 1 94 306 GLY B C 1
ATOM 6196 O O . GLY B 1 306 ? -15.898 7.727 -3.09 1 94 306 GLY B O 1
ATOM 6197 N N . ASP B 1 307 ? -14.43 8.734 -1.812 1 91.12 307 ASP B N 1
ATOM 6198 C CA . ASP B 1 307 ? -14.383 7.688 -0.796 1 91.12 307 ASP B CA 1
ATOM 6199 C C . ASP B 1 307 ? -15.75 7.504 -0.135 1 91.12 307 ASP B C 1
ATOM 6201 O O . ASP B 1 307 ? -16.422 8.484 0.184 1 91.12 307 ASP B O 1
ATOM 6205 N N . LYS B 1 308 ? -16.094 6.23 0.059 1 88.5 308 LYS B N 1
ATOM 6206 C CA . LYS B 1 308 ? -17.391 5.867 0.64 1 88.5 308 LYS B CA 1
ATOM 6207 C C . LYS B 1 308 ? -17.516 6.414 2.059 1 88.5 308 LYS B C 1
ATOM 6209 O O . LYS B 1 308 ? -18.641 6.648 2.533 1 88.5 308 LYS B O 1
ATOM 6214 N N . HIS B 1 309 ? -16.469 6.727 2.701 1 86.5 309 HIS B N 1
ATOM 6215 C CA . HIS B 1 309 ? -16.5 7.113 4.105 1 86.5 309 HIS B CA 1
ATOM 6216 C C . HIS B 1 309 ? -16.344 8.617 4.266 1 86.5 309 HIS B C 1
ATOM 6218 O O . HIS B 1 309 ? -16.234 9.117 5.391 1 86.5 309 HIS B O 1
ATOM 6224 N N . ARG B 1 310 ? -16.281 9.281 3.191 1 93.12 310 ARG B N 1
ATOM 6225 C CA . ARG B 1 310 ? -16.266 10.742 3.162 1 93.12 310 ARG B CA 1
ATOM 6226 C C . ARG B 1 310 ? -17.5 11.281 2.451 1 93.12 310 ARG B C 1
ATOM 6228 O O . ARG B 1 310 ? -18.641 10.969 2.824 1 93.12 310 ARG B O 1
ATOM 6235 N N . PHE B 1 311 ? -17.344 12.094 1.36 1 95.81 311 PHE B N 1
ATOM 6236 C CA . PHE B 1 311 ? -18.516 12.672 0.7 1 95.81 311 PHE B CA 1
ATOM 6237 C C . PHE B 1 311 ? -19.203 11.633 -0.173 1 95.81 311 PHE B C 1
ATOM 6239 O O . PHE B 1 311 ? -20.359 11.812 -0.569 1 95.81 311 PHE B O 1
ATOM 6246 N N . ASN B 1 312 ? -18.562 10.5 -0.558 1 94 312 ASN B N 1
ATOM 6247 C CA . ASN B 1 312 ? -19.125 9.375 -1.305 1 94 312 ASN B CA 1
ATOM 6248 C C . ASN B 1 312 ? -19.828 9.844 -2.578 1 94 312 ASN B C 1
ATOM 6250 O O . ASN B 1 312 ? -20.969 9.469 -2.836 1 94 312 ASN B O 1
ATOM 6254 N N . LEU B 1 313 ? -19.141 10.617 -3.367 1 97.12 313 LEU B N 1
ATOM 6255 C CA . LEU B 1 313 ? -19.734 11.172 -4.578 1 97.12 313 LEU B CA 1
ATOM 6256 C C . LEU B 1 313 ? -19.531 10.234 -5.762 1 97.12 313 LEU B C 1
ATOM 6258 O O . LEU B 1 313 ? -20.031 10.5 -6.859 1 97.12 313 LEU B O 1
ATOM 6262 N N . ALA B 1 314 ? -18.891 9.102 -5.59 1 95.69 314 ALA B N 1
ATOM 6263 C CA . ALA B 1 314 ? -18.625 8.18 -6.691 1 95.69 314 ALA B CA 1
ATOM 6264 C C . ALA B 1 314 ? -19.906 7.691 -7.336 1 95.69 314 ALA B C 1
ATOM 6266 O O . ALA B 1 314 ? -20.062 7.727 -8.555 1 95.69 314 ALA B O 1
ATOM 6267 N N . PRO B 1 315 ? -20.938 7.227 -6.543 1 96.56 315 PRO B N 1
ATOM 6268 C CA . PRO B 1 315 ? -22.188 6.797 -7.18 1 96.56 315 PRO B CA 1
ATOM 6269 C C . PRO B 1 315 ? -22.891 7.926 -7.93 1 96.56 315 PRO B C 1
ATOM 6271 O O . PRO B 1 315 ? -23.484 7.695 -8.984 1 96.56 315 PRO B O 1
ATOM 6274 N N . VAL B 1 316 ? -22.812 9.125 -7.359 1 98.06 316 VAL B N 1
ATOM 6275 C CA . VAL B 1 316 ? -23.438 10.281 -8 1 98.06 316 VAL B CA 1
ATOM 6276 C C . VAL B 1 316 ? -22.75 10.547 -9.344 1 98.06 316 VAL B C 1
ATOM 6278 O O . VAL B 1 316 ? -23.422 10.734 -10.359 1 98.06 316 VAL B O 1
ATOM 6281 N N . MET B 1 317 ? -21.453 10.562 -9.32 1 98.19 317 MET B N 1
ATOM 6282 C CA . MET B 1 317 ? -20.688 10.797 -10.539 1 98.19 317 MET B CA 1
ATOM 6283 C C . MET B 1 317 ? -20.953 9.695 -11.562 1 98.19 317 MET B C 1
ATOM 6285 O O . MET B 1 317 ? -21.078 9.969 -12.758 1 98.19 317 MET B O 1
ATOM 6289 N N . ALA B 1 318 ? -21.031 8.461 -11.102 1 97.94 318 ALA B N 1
ATOM 6290 C CA . ALA B 1 318 ? -21.328 7.344 -11.992 1 97.94 318 ALA B CA 1
ATOM 6291 C C . ALA B 1 318 ? -22.688 7.539 -12.68 1 97.94 318 ALA B C 1
ATOM 6293 O O . ALA B 1 318 ? -22.812 7.266 -13.875 1 97.94 318 ALA B O 1
ATOM 6294 N N . GLY B 1 319 ? -23.672 7.949 -11.93 1 98.31 319 GLY B N 1
ATOM 6295 C CA . GLY B 1 319 ? -24.969 8.25 -12.5 1 98.31 319 GLY B CA 1
ATOM 6296 C C . GLY B 1 319 ? -24.922 9.32 -13.578 1 98.31 319 GLY B C 1
ATOM 6297 O O . GLY B 1 319 ? -25.531 9.18 -14.641 1 98.31 319 GLY B O 1
ATOM 6298 N N . ILE B 1 320 ? -24.188 10.367 -13.305 1 98.5 320 ILE B N 1
ATOM 6299 C CA . ILE B 1 320 ? -24.016 11.461 -14.258 1 98.5 320 ILE B CA 1
ATOM 6300 C C . ILE B 1 320 ? -23.375 10.938 -15.539 1 98.5 320 ILE B C 1
ATOM 6302 O O . ILE B 1 320 ? -23.734 11.367 -16.641 1 98.5 320 ILE B O 1
ATOM 6306 N N . MET B 1 321 ? -22.484 9.984 -15.367 1 97.5 321 MET B N 1
ATOM 6307 C CA . MET B 1 321 ? -21.75 9.422 -16.5 1 97.5 321 MET B CA 1
ATOM 6308 C C . MET B 1 321 ? -22.594 8.383 -17.234 1 97.5 321 MET B C 1
ATOM 6310 O O . MET B 1 321 ? -22.234 7.93 -18.312 1 97.5 321 MET B O 1
ATOM 6314 N N . GLY B 1 322 ? -23.703 7.938 -16.625 1 97.12 322 GLY B N 1
ATOM 6315 C CA . GLY B 1 322 ? -24.562 6.926 -17.234 1 97.12 322 GLY B CA 1
ATOM 6316 C C . GLY B 1 322 ? -24 5.52 -17.094 1 97.12 322 GLY B C 1
ATOM 6317 O O . GLY B 1 322 ? -24.234 4.672 -17.953 1 97.12 322 GLY B O 1
ATOM 6318 N N . LEU B 1 323 ? -23.25 5.301 -16.094 1 96.62 323 LEU B N 1
ATOM 6319 C CA . LEU B 1 323 ? -22.641 3.992 -15.883 1 96.62 323 LEU B CA 1
ATOM 6320 C C . LEU B 1 323 ? -23.578 3.061 -15.133 1 96.62 323 LEU B C 1
ATOM 6322 O O . LEU B 1 323 ? -24.438 3.52 -14.375 1 96.62 323 LEU B O 1
ATOM 6326 N N . ASN B 1 324 ? -23.438 1.721 -15.383 1 95.94 324 ASN B N 1
ATOM 6327 C CA . ASN B 1 324 ? -24.203 0.709 -14.656 1 95.94 324 ASN B CA 1
ATOM 6328 C C . ASN B 1 324 ? -23.609 0.457 -13.266 1 95.94 324 ASN B C 1
ATOM 6330 O O . ASN B 1 324 ? -22.578 -0.203 -13.141 1 95.94 324 ASN B O 1
ATOM 6334 N N . THR B 1 325 ? -24.312 0.895 -12.289 1 95.31 325 THR B N 1
ATOM 6335 C CA . THR B 1 325 ? -23.797 0.778 -10.93 1 95.31 325 THR B CA 1
ATOM 6336 C C . THR B 1 325 ? -24.391 -0.441 -10.234 1 95.31 325 THR B C 1
ATOM 6338 O O . THR B 1 325 ? -24.156 -0.649 -9.039 1 95.31 325 THR B O 1
ATOM 6341 N N . GLU B 1 326 ? -25.094 -1.217 -10.875 1 94.75 326 GLU B N 1
ATOM 6342 C CA . GLU B 1 326 ? -25.766 -2.367 -10.281 1 94.75 326 GLU B CA 1
ATOM 6343 C C . GLU B 1 326 ? -24.812 -3.553 -10.141 1 94.75 326 GLU B C 1
ATOM 6345 O O . GLU B 1 326 ? -25.094 -4.5 -9.414 1 94.75 326 GLU B O 1
ATOM 6350 N N . THR B 1 327 ? -23.781 -3.463 -10.883 1 93.31 327 THR B N 1
ATOM 6351 C CA . THR B 1 327 ? -22.781 -4.531 -10.82 1 93.31 327 THR B CA 1
ATOM 6352 C C . THR B 1 327 ? -21.375 -3.959 -10.75 1 93.31 327 THR B C 1
ATOM 6354 O O . THR B 1 327 ? -21.078 -2.936 -11.375 1 93.31 327 THR B O 1
ATOM 6357 N N . ASN B 1 328 ? -20.516 -4.645 -10.047 1 92 328 ASN B N 1
ATOM 6358 C CA . ASN B 1 328 ? -19.109 -4.25 -9.969 1 92 328 ASN B CA 1
ATOM 6359 C C . ASN B 1 328 ? -18.375 -4.52 -11.281 1 92 328 ASN B C 1
ATOM 6361 O O . ASN B 1 328 ? -17.312 -3.947 -11.539 1 92 328 ASN B O 1
ATOM 6365 N N . GLU B 1 329 ? -18.906 -5.34 -12.094 1 90.56 329 GLU B N 1
ATOM 6366 C CA . GLU B 1 329 ? -18.25 -5.77 -13.328 1 90.56 329 GLU B CA 1
ATOM 6367 C C . GLU B 1 329 ? -18.125 -4.617 -14.32 1 90.56 329 GLU B C 1
ATOM 6369 O O . GLU B 1 329 ? -17.312 -4.68 -15.25 1 90.56 329 GLU B O 1
ATOM 6374 N N . SER B 1 330 ? -18.922 -3.633 -14.086 1 92.94 330 SER B N 1
ATOM 6375 C CA . SER B 1 330 ? -18.875 -2.471 -14.969 1 92.94 330 SER B CA 1
ATOM 6376 C C . SER B 1 330 ? -17.688 -1.58 -14.656 1 92.94 330 SER B C 1
ATOM 6378 O O . SER B 1 330 ? -17.344 -0.679 -15.422 1 92.94 330 SER B O 1
ATOM 6380 N N . ASN B 1 331 ? -17.047 -1.807 -13.531 1 93.25 331 ASN B N 1
ATOM 6381 C CA . ASN B 1 331 ? -15.922 -1.008 -13.062 1 93.25 331 ASN B CA 1
ATOM 6382 C C . ASN B 1 331 ? -16.312 0.457 -12.883 1 93.25 331 ASN B C 1
ATOM 6384 O O . ASN B 1 331 ? -15.469 1.348 -13.008 1 93.25 331 ASN B O 1
ATOM 6388 N N . TRP B 1 332 ? -17.547 0.692 -12.555 1 95.19 332 TRP B N 1
ATOM 6389 C CA . TRP B 1 332 ? -18.094 2.041 -12.523 1 95.19 332 TRP B CA 1
ATOM 6390 C C . TRP B 1 332 ? -17.406 2.889 -11.461 1 95.19 332 TRP B C 1
ATOM 6392 O O . TRP B 1 332 ? -17.219 4.094 -11.641 1 95.19 332 TRP B O 1
ATOM 6402 N N . ARG B 1 333 ? -17.047 2.293 -10.391 1 93.44 333 ARG B N 1
ATOM 6403 C CA . ARG B 1 333 ? -16.5 3.057 -9.266 1 93.44 333 ARG B CA 1
ATOM 6404 C C . ARG B 1 333 ? -15.172 3.699 -9.641 1 93.44 333 ARG B C 1
ATOM 6406 O O . ARG B 1 333 ? -14.945 4.879 -9.359 1 93.44 333 ARG B O 1
ATOM 6413 N N . ASP B 1 334 ? -14.289 2.945 -10.234 1 92.12 334 ASP B N 1
ATOM 6414 C CA . ASP B 1 334 ? -12.984 3.469 -10.633 1 92.12 334 ASP B CA 1
ATOM 6415 C C . ASP B 1 334 ? -13.125 4.531 -11.719 1 92.12 334 ASP B C 1
ATOM 6417 O O . ASP B 1 334 ? -12.422 5.539 -11.711 1 92.12 334 ASP B O 1
ATOM 6421 N N . LEU B 1 335 ? -14.023 4.297 -12.641 1 94.75 335 LEU B N 1
ATOM 6422 C CA . LEU B 1 335 ? -14.281 5.277 -13.688 1 94.75 335 LEU B CA 1
ATOM 6423 C C . LEU B 1 335 ? -14.805 6.582 -13.094 1 94.75 335 LEU B C 1
ATOM 6425 O O . LEU B 1 335 ? -14.336 7.664 -13.445 1 94.75 335 LEU B O 1
ATOM 6429 N N . ALA B 1 336 ? -15.703 6.449 -12.18 1 96.12 336 ALA B N 1
ATOM 6430 C CA . ALA B 1 336 ? -16.312 7.621 -11.57 1 96.12 336 ALA B CA 1
ATOM 6431 C C . ALA B 1 336 ? -15.297 8.414 -10.758 1 96.12 336 ALA B C 1
ATOM 6433 O O . ALA B 1 336 ? -15.25 9.648 -10.852 1 96.12 336 ALA B O 1
ATOM 6434 N N . VAL B 1 337 ? -14.5 7.77 -9.992 1 94.81 337 VAL B N 1
ATOM 6435 C CA . VAL B 1 337 ? -13.523 8.438 -9.133 1 94.81 337 VAL B CA 1
ATOM 6436 C C . VAL B 1 337 ? -12.469 9.125 -10 1 94.81 337 VAL B C 1
ATOM 6438 O O . VAL B 1 337 ? -12.031 10.234 -9.688 1 94.81 337 VAL B O 1
ATOM 6441 N N . SER B 1 338 ? -12.055 8.484 -11.078 1 93.75 338 SER B N 1
ATOM 6442 C CA . SER B 1 338 ? -11.094 9.117 -11.984 1 93.75 338 SER B CA 1
ATOM 6443 C C . SER B 1 338 ? -11.641 10.422 -12.547 1 93.75 338 SER B C 1
ATOM 6445 O O . SER B 1 338 ? -10.906 11.406 -12.68 1 93.75 338 SER B O 1
ATOM 6447 N N . GLU B 1 339 ? -12.898 10.422 -12.805 1 96.62 339 GLU B N 1
ATOM 6448 C CA . GLU B 1 339 ? -13.508 11.633 -13.344 1 96.62 339 GLU B CA 1
ATOM 6449 C C . GLU B 1 339 ? -13.641 12.703 -12.266 1 96.62 339 GLU B C 1
ATOM 6451 O O . GLU B 1 339 ? -13.57 13.898 -12.562 1 96.62 339 GLU B O 1
ATOM 6456 N N . LEU B 1 340 ? -13.828 12.266 -11.039 1 96.94 340 LEU B N 1
ATOM 6457 C CA . LEU B 1 340 ? -13.812 13.227 -9.945 1 96.94 340 LEU B CA 1
ATOM 6458 C C . LEU B 1 340 ? -12.461 13.914 -9.836 1 96.94 340 LEU B C 1
ATOM 6460 O O . LEU B 1 340 ? -12.383 15.125 -9.602 1 96.94 340 LEU B O 1
ATOM 6464 N N . VAL B 1 341 ? -11.391 13.156 -9.977 1 96.12 341 VAL B N 1
ATOM 6465 C CA . VAL B 1 341 ? -10.047 13.711 -9.93 1 96.12 341 VAL B CA 1
ATOM 6466 C C . VAL B 1 341 ? -9.859 14.711 -11.07 1 96.12 341 VAL B C 1
ATOM 6468 O O . VAL B 1 341 ? -9.266 15.773 -10.875 1 96.12 341 VAL B O 1
ATOM 6471 N N . VAL B 1 342 ? -10.398 14.375 -12.234 1 97 342 VAL B N 1
ATOM 6472 C CA . VAL B 1 342 ? -10.344 15.281 -13.383 1 97 342 VAL B CA 1
ATOM 6473 C C . VAL B 1 342 ? -11.055 16.594 -13.039 1 97 342 VAL B C 1
ATOM 6475 O O . VAL B 1 342 ? -10.539 17.672 -13.336 1 97 342 VAL B O 1
ATOM 6478 N N . ALA B 1 343 ? -12.188 16.5 -12.438 1 98.25 343 ALA B N 1
ATOM 6479 C CA . ALA B 1 343 ? -12.961 17.688 -12.062 1 98.25 343 ALA B CA 1
ATOM 6480 C C . ALA B 1 343 ? -12.164 18.578 -11.125 1 98.25 343 ALA B C 1
ATOM 6482 O O . ALA B 1 343 ? -12.156 19.812 -11.289 1 98.25 343 ALA B O 1
ATOM 6483 N N . VAL B 1 344 ? -11.531 18 -10.188 1 98.06 344 VAL B N 1
ATOM 6484 C CA . VAL B 1 344 ? -10.758 18.75 -9.195 1 98.06 344 VAL B CA 1
ATOM 6485 C C . VAL B 1 344 ? -9.578 19.438 -9.883 1 98.06 344 VAL B C 1
ATOM 6487 O O . VAL B 1 344 ? -9.383 20.641 -9.719 1 98.06 344 VAL B O 1
ATOM 6490 N N . ALA B 1 345 ? -8.82 18.656 -10.648 1 97.38 345 ALA B N 1
ATOM 6491 C CA . ALA B 1 345 ? -7.672 19.234 -11.336 1 97.38 345 ALA B CA 1
ATOM 6492 C C . ALA B 1 345 ? -8.086 20.391 -12.242 1 97.38 345 ALA B C 1
ATOM 6494 O O . ALA B 1 345 ? -7.461 21.453 -12.234 1 97.38 345 ALA B O 1
ATOM 6495 N N . HIS B 1 346 ? -9.117 20.188 -12.953 1 97.12 346 HIS B N 1
ATOM 6496 C CA . HIS B 1 346 ? -9.633 21.203 -13.867 1 97.12 346 HIS B CA 1
ATOM 6497 C C . HIS B 1 346 ? -10.062 22.453 -13.117 1 97.12 346 HIS B C 1
ATOM 6499 O O . HIS B 1 346 ? -9.727 23.562 -13.516 1 97.12 346 HIS B O 1
ATOM 6505 N N . SER B 1 347 ? -10.766 22.297 -12.055 1 98.5 347 SER B N 1
ATOM 6506 C CA . SER B 1 347 ? -11.32 23.406 -11.289 1 98.5 347 SER B CA 1
ATOM 6507 C C . SER B 1 347 ? -10.211 24.266 -10.68 1 98.5 347 SER B C 1
ATOM 6509 O O . SER B 1 347 ? -10.266 25.5 -10.734 1 98.5 347 SER B O 1
ATOM 6511 N N . PHE B 1 348 ? -9.258 23.625 -10.055 1 98.31 348 PHE B N 1
ATOM 6512 C CA . PHE B 1 348 ? -8.148 24.359 -9.445 1 98.31 348 PHE B CA 1
ATOM 6513 C C . PHE B 1 348 ? -7.34 25.094 -10.5 1 98.31 348 PHE B C 1
ATOM 6515 O O . PHE B 1 348 ? -6.91 26.234 -10.281 1 98.31 348 PHE B O 1
ATOM 6522 N N . ARG B 1 349 ? -7.148 24.469 -11.609 1 96.38 349 ARG B N 1
ATOM 6523 C CA . ARG B 1 349 ? -6.41 25.109 -12.695 1 96.38 349 ARG B CA 1
ATOM 6524 C C . ARG B 1 349 ? -7.156 26.344 -13.211 1 96.38 349 ARG B C 1
ATOM 6526 O O . ARG B 1 349 ? -6.555 27.406 -13.398 1 96.38 349 ARG B O 1
ATOM 6533 N N . GLU B 1 350 ? -8.406 26.172 -13.438 1 96.88 350 GLU B N 1
ATOM 6534 C CA . GLU B 1 350 ? -9.219 27.281 -13.938 1 96.88 350 GLU B CA 1
ATOM 6535 C C . GLU B 1 350 ? -9.234 28.438 -12.945 1 96.88 350 GLU B C 1
ATOM 6537 O O . GLU B 1 350 ? -9.273 29.594 -13.344 1 96.88 350 GLU B O 1
ATOM 6542 N N . ALA B 1 351 ? -9.195 28.094 -11.688 1 97.75 351 ALA B N 1
ATOM 6543 C CA . ALA B 1 351 ? -9.211 29.109 -10.633 1 97.75 351 ALA B CA 1
ATOM 6544 C C . ALA B 1 351 ? -7.812 29.656 -10.383 1 97.75 351 ALA B C 1
ATOM 6546 O O . ALA B 1 351 ? -7.645 30.625 -9.633 1 97.75 351 ALA B O 1
ATOM 6547 N N . LYS B 1 352 ? -6.828 29.078 -10.984 1 97.56 352 LYS B N 1
ATOM 6548 C CA . LYS B 1 352 ? -5.434 29.469 -10.82 1 97.56 352 LYS B CA 1
ATOM 6549 C C . LYS B 1 352 ? -4.988 29.328 -9.367 1 97.56 352 LYS B C 1
ATOM 6551 O O . LYS B 1 352 ? -4.383 30.25 -8.805 1 97.56 352 LYS B O 1
ATOM 6556 N N . ILE B 1 353 ? -5.43 28.344 -8.797 1 98.25 353 ILE B N 1
ATOM 6557 C CA . ILE B 1 353 ? -5.055 28 -7.43 1 98.25 353 ILE B CA 1
ATOM 6558 C C . ILE B 1 353 ? -4.051 26.844 -7.445 1 98.25 353 ILE B C 1
ATOM 6560 O O . ILE B 1 353 ? -4.184 25.906 -8.234 1 98.25 353 ILE B O 1
ATOM 6564 N N . THR B 1 354 ? -3.102 26.875 -6.582 1 97.62 354 THR B N 1
ATOM 6565 C CA . THR B 1 354 ? -1.997 25.922 -6.535 1 97.62 354 THR B CA 1
ATOM 6566 C C . THR B 1 354 ? -2.508 24.516 -6.215 1 97.62 354 THR B C 1
ATOM 6568 O O . THR B 1 354 ? -3.207 24.312 -5.223 1 97.62 354 THR B O 1
ATOM 6571 N N . ILE B 1 355 ? -2.221 23.562 -7.078 1 97.38 355 ILE B N 1
ATOM 6572 C CA . ILE B 1 355 ? -2.471 22.141 -6.891 1 97.38 355 ILE B CA 1
ATOM 6573 C C . ILE B 1 355 ? -1.475 21.328 -7.715 1 97.38 355 ILE B C 1
ATOM 6575 O O . ILE B 1 355 ? -0.903 21.844 -8.688 1 97.38 355 ILE B O 1
ATOM 6579 N N . VAL B 1 356 ? -1.163 20.203 -7.266 1 95.94 356 VAL B N 1
ATOM 6580 C CA . VAL B 1 356 ? -0.274 19.344 -8.039 1 95.94 356 VAL B CA 1
ATOM 6581 C C . VAL B 1 356 ? -0.988 18.031 -8.391 1 95.94 356 VAL B C 1
ATOM 6583 O O . VAL B 1 356 ? -1.727 17.484 -7.57 1 95.94 356 VAL B O 1
ATOM 6586 N N . ASP B 1 357 ? -0.878 17.625 -9.656 1 94.5 357 ASP B N 1
ATOM 6587 C CA . ASP B 1 357 ? -1.413 16.312 -9.984 1 94.5 357 ASP B CA 1
ATOM 6588 C C . ASP B 1 357 ? -0.571 15.195 -9.359 1 94.5 357 ASP B C 1
ATOM 6590 O O . ASP B 1 357 ? 0.635 15.359 -9.172 1 94.5 357 ASP B O 1
ATOM 6594 N N . HIS B 1 358 ? -1.186 14.062 -9.102 1 93.75 358 HIS B N 1
ATOM 6595 C CA . HIS B 1 358 ? -0.551 13.031 -8.289 1 93.75 358 HIS B CA 1
ATOM 6596 C C . HIS B 1 358 ? 0.588 12.359 -9.047 1 93.75 358 HIS B C 1
ATOM 6598 O O . HIS B 1 358 ? 1.521 11.828 -8.438 1 93.75 358 HIS B O 1
ATOM 6604 N N . GLN B 1 359 ? 0.576 12.289 -10.414 1 93.19 359 GLN B N 1
ATOM 6605 C CA . GLN B 1 359 ? 1.694 11.75 -11.18 1 93.19 359 GLN B CA 1
ATOM 6606 C C . GLN B 1 359 ? 2.947 12.602 -11 1 93.19 359 GLN B C 1
ATOM 6608 O O . GLN B 1 359 ? 4.023 12.078 -10.703 1 93.19 359 GLN B O 1
ATOM 6613 N N . THR B 1 360 ? 2.729 13.859 -11.148 1 94.81 360 THR B N 1
ATOM 6614 C CA . THR B 1 360 ? 3.828 14.805 -10.984 1 94.81 360 THR B CA 1
ATOM 6615 C C . THR B 1 360 ? 4.336 14.805 -9.547 1 94.81 360 THR B C 1
ATOM 6617 O O . THR B 1 360 ? 5.543 14.875 -9.312 1 94.81 360 THR B O 1
ATOM 6620 N N . ALA B 1 361 ? 3.416 14.781 -8.609 1 94.62 361 ALA B N 1
ATOM 6621 C CA . ALA B 1 361 ? 3.803 14.703 -7.203 1 94.62 361 ALA B CA 1
ATOM 6622 C C . ALA B 1 361 ? 4.711 13.508 -6.949 1 94.62 361 ALA B C 1
ATOM 6624 O O . ALA B 1 361 ? 5.711 13.617 -6.238 1 94.62 361 ALA B O 1
ATOM 6625 N N . CYS B 1 362 ? 4.398 12.359 -7.547 1 94.31 362 CYS B N 1
ATOM 6626 C CA . CYS B 1 362 ? 5.176 11.141 -7.359 1 94.31 362 CYS B CA 1
ATOM 6627 C C . CYS B 1 362 ? 6.523 11.242 -8.07 1 94.31 362 CYS B C 1
ATOM 6629 O O . CYS B 1 362 ? 7.539 10.781 -7.551 1 94.31 362 CYS B O 1
ATOM 6631 N N . GLU B 1 363 ? 6.527 11.844 -9.234 1 94.25 363 GLU B N 1
ATOM 6632 C CA . GLU B 1 363 ? 7.789 12.07 -9.938 1 94.25 363 GLU B CA 1
ATOM 6633 C C . GLU B 1 363 ? 8.727 12.953 -9.117 1 94.25 363 GLU B C 1
ATOM 6635 O O . GLU B 1 363 ? 9.914 12.656 -9 1 94.25 363 GLU B O 1
ATOM 6640 N N . THR B 1 364 ? 8.156 14 -8.609 1 95.75 364 THR B N 1
ATOM 6641 C CA . THR B 1 364 ? 8.922 14.914 -7.777 1 95.75 364 THR B CA 1
ATOM 6642 C C . THR B 1 364 ? 9.43 14.211 -6.523 1 95.75 364 THR B C 1
ATOM 6644 O O . THR B 1 364 ? 10.562 14.453 -6.086 1 95.75 364 THR B O 1
ATOM 6647 N N . PHE B 1 365 ? 8.664 13.383 -5.957 1 96.88 365 PHE B N 1
ATOM 6648 C CA . PHE B 1 365 ? 9.086 12.641 -4.777 1 96.88 365 PHE B CA 1
ATOM 6649 C C . PHE B 1 365 ? 10.266 11.734 -5.094 1 96.88 365 PHE B C 1
ATOM 6651 O O . PHE B 1 365 ? 11.203 11.633 -4.301 1 96.88 365 PHE B O 1
ATOM 6658 N N . ILE B 1 366 ? 10.18 11.031 -6.199 1 96.44 366 ILE B N 1
ATOM 6659 C CA . ILE B 1 366 ? 11.273 10.148 -6.582 1 96.44 366 ILE B CA 1
ATOM 6660 C C . ILE B 1 366 ? 12.562 10.945 -6.711 1 96.44 366 ILE B C 1
ATOM 6662 O O . ILE B 1 366 ? 13.633 10.477 -6.328 1 96.44 366 ILE B O 1
ATOM 6666 N N . GLU B 1 367 ? 12.453 12.156 -7.25 1 96.56 367 GLU B N 1
ATOM 6667 C CA . GLU B 1 367 ? 13.617 13.039 -7.301 1 96.56 367 GLU B CA 1
ATOM 6668 C C . GLU B 1 367 ? 14.141 13.336 -5.902 1 96.56 367 GLU B C 1
ATOM 6670 O O . GLU B 1 367 ? 15.352 13.281 -5.66 1 96.56 367 GLU B O 1
ATOM 6675 N N . HIS B 1 368 ? 13.266 13.703 -5.055 1 97.69 368 HIS B N 1
ATOM 6676 C CA . HIS B 1 368 ? 13.641 13.938 -3.664 1 97.69 368 HIS B CA 1
ATOM 6677 C C . HIS B 1 368 ? 14.281 12.703 -3.045 1 97.69 368 HIS B C 1
ATOM 6679 O O . HIS B 1 368 ? 15.32 12.797 -2.379 1 97.69 368 HIS B O 1
ATOM 6685 N N . PHE B 1 369 ? 13.68 11.602 -3.275 1 97.75 369 PHE B N 1
ATOM 6686 C CA . PHE B 1 369 ? 14.125 10.312 -2.758 1 97.75 369 PHE B CA 1
ATOM 6687 C C . PHE B 1 369 ? 15.57 10.031 -3.162 1 97.75 369 PHE B C 1
ATOM 6689 O O . PHE B 1 369 ? 16.391 9.68 -2.32 1 97.75 369 PHE B O 1
ATOM 6696 N N . LYS B 1 370 ? 15.883 10.234 -4.344 1 96.81 370 LYS B N 1
ATOM 6697 C CA . LYS B 1 370 ? 17.234 10.023 -4.859 1 96.81 370 LYS B CA 1
ATOM 6698 C C . LYS B 1 370 ? 18.219 11.031 -4.27 1 96.81 370 LYS B C 1
ATOM 6700 O O . LYS B 1 370 ? 19.312 10.672 -3.838 1 96.81 370 LYS B O 1
ATOM 6705 N N . SER B 1 371 ? 17.781 12.242 -4.258 1 97.19 371 SER B N 1
ATOM 6706 C CA . SER B 1 371 ? 18.641 13.297 -3.729 1 97.19 371 SER B CA 1
ATOM 6707 C C . SER B 1 371 ? 18.969 13.062 -2.26 1 97.19 371 SER B C 1
ATOM 6709 O O . SER B 1 371 ? 20.109 13.258 -1.835 1 97.19 371 SER B O 1
ATOM 6711 N N . GLU B 1 372 ? 18.031 12.656 -1.483 1 97.88 372 GLU B N 1
ATOM 6712 C CA . GLU B 1 372 ? 18.25 12.383 -0.066 1 97.88 372 GLU B CA 1
ATOM 6713 C C . GLU B 1 372 ? 19.219 11.227 0.13 1 97.88 372 GLU B C 1
ATOM 6715 O O . GLU B 1 372 ? 20.062 11.25 1.042 1 97.88 372 GLU B O 1
ATOM 6720 N N . HIS B 1 373 ? 19.062 10.219 -0.678 1 97.12 373 HIS B N 1
ATOM 6721 C CA . HIS B 1 373 ? 20 9.109 -0.588 1 97.12 373 HIS B CA 1
ATOM 6722 C C . HIS B 1 373 ? 21.422 9.562 -0.89 1 97.12 373 HIS B C 1
ATOM 6724 O O . HIS B 1 373 ? 22.375 9.109 -0.25 1 97.12 373 HIS B O 1
ATOM 6730 N N . GLU B 1 374 ? 21.547 10.438 -1.828 1 96.69 374 GLU B N 1
ATOM 6731 C CA . GLU B 1 374 ? 22.859 10.969 -2.168 1 96.69 374 GLU B CA 1
ATOM 6732 C C . GLU B 1 374 ? 23.391 11.859 -1.048 1 96.69 374 GLU B C 1
ATOM 6734 O O . GLU B 1 374 ? 24.578 11.766 -0.692 1 96.69 374 GLU B O 1
ATOM 6739 N N . GLU B 1 375 ? 22.562 12.641 -0.512 1 95.81 375 GLU B N 1
ATOM 6740 C CA . GLU B 1 375 ? 22.984 13.664 0.438 1 95.81 375 GLU B CA 1
ATOM 6741 C C . GLU B 1 375 ? 23.094 13.094 1.849 1 95.81 375 GLU B C 1
ATOM 6743 O O . GLU B 1 375 ? 24 13.461 2.602 1 95.81 375 GLU B O 1
ATOM 6748 N N . ARG B 1 376 ? 22.141 12.227 2.191 1 95.38 376 ARG B N 1
ATOM 6749 C CA . ARG B 1 376 ? 22.078 11.844 3.598 1 95.38 376 ARG B CA 1
ATOM 6750 C C . ARG B 1 376 ? 22.172 10.328 3.756 1 95.38 376 ARG B C 1
ATOM 6752 O O . ARG B 1 376 ? 22.234 9.82 4.875 1 95.38 376 ARG B O 1
ATOM 6759 N N . GLY B 1 377 ? 22.125 9.602 2.676 1 96.56 377 GLY B N 1
ATOM 6760 C CA . GLY B 1 377 ? 22.25 8.148 2.729 1 96.56 377 GLY B CA 1
ATOM 6761 C C . GLY B 1 377 ? 20.922 7.449 2.914 1 96.56 377 GLY B C 1
ATOM 6762 O O . GLY B 1 377 ? 20.875 6.25 3.197 1 96.56 377 GLY B O 1
ATOM 6763 N N . GLY B 1 378 ? 19.828 8.164 2.809 1 96.94 378 GLY B N 1
ATOM 6764 C CA . GLY B 1 378 ? 18.516 7.555 2.955 1 96.94 378 GLY B CA 1
ATOM 6765 C C . GLY B 1 378 ? 17.391 8.562 2.975 1 96.94 378 GLY B C 1
ATOM 6766 O O . GLY B 1 378 ? 17.625 9.773 2.951 1 96.94 378 GLY B O 1
ATOM 6767 N N . CYS B 1 379 ? 16.172 8.016 3.035 1 97.19 379 CYS B N 1
ATOM 6768 C CA . CYS B 1 379 ? 14.961 8.828 3.023 1 97.19 379 CYS B CA 1
ATOM 6769 C C . CYS B 1 379 ? 13.812 8.109 3.721 1 97.19 379 CYS B C 1
ATOM 6771 O O . CYS B 1 379 ? 13.164 7.25 3.127 1 97.19 379 CYS B O 1
ATOM 6773 N N . PRO B 1 380 ? 13.508 8.477 4.984 1 95.94 380 PRO B N 1
ATOM 6774 C CA . PRO B 1 380 ? 12.359 7.852 5.641 1 95.94 380 PRO B CA 1
ATOM 6775 C C . PRO B 1 380 ? 11.078 7.969 4.828 1 95.94 380 PRO B C 1
ATOM 6777 O O . PRO B 1 380 ? 10.703 9.07 4.41 1 95.94 380 PRO B O 1
ATOM 6780 N N . THR B 1 381 ? 10.398 6.801 4.562 1 95.75 381 THR B N 1
ATOM 6781 C CA . THR B 1 381 ? 9.234 6.84 3.682 1 95.75 381 THR B CA 1
ATOM 6782 C C . THR B 1 381 ? 8.234 5.758 4.066 1 95.75 381 THR B C 1
ATOM 6784 O O . THR B 1 381 ? 8.609 4.598 4.262 1 95.75 381 THR B O 1
ATOM 6787 N N . ASP B 1 382 ? 7.027 6.125 4.266 1 92.75 382 ASP B N 1
ATOM 6788 C CA . ASP B 1 382 ? 5.891 5.219 4.398 1 92.75 382 ASP B CA 1
ATOM 6789 C C . ASP B 1 382 ? 5.191 5.016 3.057 1 92.75 382 ASP B C 1
ATOM 6791 O O . ASP B 1 382 ? 4.434 5.883 2.611 1 92.75 382 ASP B O 1
ATOM 6795 N N . TRP B 1 383 ? 5.387 3.865 2.463 1 91.94 383 TRP B N 1
ATOM 6796 C CA . TRP B 1 383 ? 4.906 3.594 1.113 1 91.94 383 TRP B CA 1
ATOM 6797 C C . TRP B 1 383 ? 3.389 3.736 1.037 1 91.94 383 TRP B C 1
ATOM 6799 O O . TRP B 1 383 ? 2.859 4.289 0.07 1 91.94 383 TRP B O 1
ATOM 6809 N N . VAL B 1 384 ? 2.645 3.33 2.045 1 88.06 384 VAL B N 1
ATOM 6810 C CA . VAL B 1 384 ? 1.187 3.326 2.064 1 88.06 384 VAL B CA 1
ATOM 6811 C C . VAL B 1 384 ? 0.665 4.762 2.004 1 88.06 384 VAL B C 1
ATOM 6813 O O . VAL B 1 384 ? -0.392 5.02 1.423 1 88.06 384 VAL B O 1
ATOM 6816 N N . TRP B 1 385 ? 1.509 5.66 2.467 1 88.56 385 TRP B N 1
ATOM 6817 C CA . TRP B 1 385 ? 1.084 7.055 2.533 1 88.56 385 TRP B CA 1
ATOM 6818 C C . TRP B 1 385 ? 1.534 7.824 1.295 1 88.56 385 TRP B C 1
ATOM 6820 O O . TRP B 1 385 ? 0.814 8.695 0.801 1 88.56 385 TRP B O 1
ATOM 6830 N N . VAL B 1 386 ? 2.695 7.527 0.837 1 91.31 386 VAL B N 1
ATOM 6831 C CA . VAL B 1 386 ? 3.285 8.328 -0.229 1 91.31 386 VAL B CA 1
ATOM 6832 C C . VAL B 1 386 ? 2.701 7.91 -1.576 1 91.31 386 VAL B C 1
ATOM 6834 O O . VAL B 1 386 ? 2.594 8.727 -2.494 1 91.31 386 VAL B O 1
ATOM 6837 N N . ASN B 1 387 ? 2.324 6.648 -1.639 1 88.25 387 ASN B N 1
ATOM 6838 C CA . ASN B 1 387 ? 1.647 6.223 -2.859 1 88.25 387 ASN B CA 1
ATOM 6839 C C . ASN B 1 387 ? 0.192 6.68 -2.881 1 88.25 387 ASN B C 1
ATOM 6841 O O . ASN B 1 387 ? -0.58 6.355 -1.978 1 88.25 387 ASN B O 1
ATOM 6845 N N . PRO B 1 388 ? -0.134 7.398 -3.957 1 84.69 388 PRO B N 1
ATOM 6846 C CA . PRO B 1 388 ? -1.47 8 -3.969 1 84.69 388 PRO B CA 1
ATOM 6847 C C . PRO B 1 388 ? -2.582 6.965 -4.105 1 84.69 388 PRO B C 1
ATOM 6849 O O . PRO B 1 388 ? -2.357 5.879 -4.645 1 84.69 388 PRO B O 1
ATOM 6852 N N . PRO B 1 389 ? -3.695 7.414 -3.547 1 75.56 389 PRO B N 1
ATOM 6853 C CA . PRO B 1 389 ? -4.859 6.543 -3.736 1 75.56 389 PRO B CA 1
ATOM 6854 C C . PRO B 1 389 ? -5.312 6.477 -5.195 1 75.56 389 PRO B C 1
ATOM 6856 O O . PRO B 1 389 ? -5.336 7.5 -5.883 1 75.56 389 PRO B O 1
ATOM 6859 N N . GLY B 1 390 ? -5.445 5.281 -5.691 1 63 390 GLY B N 1
ATOM 6860 C CA . GLY B 1 390 ? -6.07 5.141 -6.996 1 63 390 GLY B CA 1
ATOM 6861 C C . GLY B 1 390 ? -5.07 5.055 -8.133 1 63 390 GLY B C 1
ATOM 6862 O O . GLY B 1 390 ? -5.438 5.184 -9.305 1 63 390 GLY B O 1
ATOM 6863 N N . SER B 1 391 ? -3.781 5.117 -7.742 1 67.12 391 SER B N 1
ATOM 6864 C CA . SER B 1 391 ? -2.92 5.098 -8.922 1 67.12 391 SER B CA 1
ATOM 6865 C C . SER B 1 391 ? -1.774 4.105 -8.758 1 67.12 391 SER B C 1
ATOM 6867 O O . SER B 1 391 ? -0.918 4.277 -7.883 1 67.12 391 SER B O 1
ATOM 6869 N N . PHE B 1 392 ? -1.857 3.139 -9.578 1 74.06 392 PHE B N 1
ATOM 6870 C CA . PHE B 1 392 ? -0.773 2.166 -9.641 1 74.06 392 PHE B CA 1
ATOM 6871 C C . PHE B 1 392 ? 0.214 2.531 -10.742 1 74.06 392 PHE B C 1
ATOM 6873 O O . PHE B 1 392 ? 1.24 1.868 -10.914 1 74.06 392 PHE B O 1
ATOM 6880 N N . THR B 1 393 ? -0.119 3.637 -11.336 1 79.31 393 THR B N 1
ATOM 6881 C CA . THR B 1 393 ? 0.67 4.004 -12.508 1 79.31 393 THR B CA 1
ATOM 6882 C C . THR B 1 393 ? 1.793 4.965 -12.125 1 79.31 393 THR B C 1
ATOM 6884 O O . THR B 1 393 ? 2.582 5.379 -12.977 1 79.31 393 THR B O 1
ATOM 6887 N N . THR B 1 394 ? 1.887 5.27 -10.906 1 86.81 394 THR B N 1
ATOM 6888 C CA . THR B 1 394 ? 2.869 6.27 -10.5 1 86.81 394 THR B CA 1
ATOM 6889 C C . THR B 1 394 ? 4.254 5.641 -10.367 1 86.81 394 THR B C 1
ATOM 6891 O O . THR B 1 394 ? 4.379 4.438 -10.141 1 86.81 394 THR B O 1
ATOM 6894 N N . PRO B 1 395 ? 5.266 6.449 -10.453 1 88.25 395 PRO B N 1
ATOM 6895 C CA . PRO B 1 395 ? 6.625 5.926 -10.32 1 88.25 395 PRO B CA 1
ATOM 6896 C C . PRO B 1 395 ? 6.938 5.445 -8.906 1 88.25 395 PRO B C 1
ATOM 6898 O O . PRO B 1 395 ? 7.926 4.738 -8.695 1 88.25 395 PRO B O 1
ATOM 6901 N N . VAL B 1 396 ? 6.148 5.824 -7.941 1 91.25 396 VAL B N 1
ATOM 6902 C CA . VAL B 1 396 ? 6.391 5.445 -6.555 1 91.25 396 VAL B CA 1
ATOM 6903 C C . VAL B 1 396 ? 5.922 4.012 -6.32 1 91.25 396 VAL B C 1
ATOM 6905 O O . VAL B 1 396 ? 6.465 3.309 -5.465 1 91.25 396 VAL B O 1
ATOM 6908 N N . TYR B 1 397 ? 5.031 3.562 -7.102 1 89.75 397 TYR B N 1
ATOM 6909 C CA . TYR B 1 397 ? 4.391 2.271 -6.875 1 89.75 397 TYR B CA 1
ATOM 6910 C C . TYR B 1 397 ? 5.418 1.146 -6.859 1 89.75 397 TYR B C 1
ATOM 6912 O O . TYR B 1 397 ? 5.352 0.25 -6.016 1 89.75 397 TYR B O 1
ATOM 6920 N N . HIS B 1 398 ? 6.43 1.242 -7.695 1 89.5 398 HIS B N 1
ATOM 6921 C CA . HIS B 1 398 ? 7.387 0.151 -7.844 1 89.5 398 HIS B CA 1
ATOM 6922 C C . HIS B 1 398 ? 8.648 0.411 -7.035 1 89.5 398 HIS B C 1
ATOM 6924 O O . HIS B 1 398 ? 9.609 -0.369 -7.098 1 89.5 398 HIS B O 1
ATOM 6930 N N . GLN B 1 399 ? 8.664 1.479 -6.324 1 93.06 399 GLN B N 1
ATOM 6931 C CA . GLN B 1 399 ? 9.852 1.844 -5.562 1 93.06 399 GLN B CA 1
ATOM 6932 C C . GLN B 1 399 ? 9.805 1.257 -4.152 1 93.06 399 GLN B C 1
ATOM 6934 O O . GLN B 1 399 ? 8.891 1.561 -3.379 1 93.06 399 GLN B O 1
ATOM 6939 N N . GLU B 1 400 ? 10.773 0.34 -3.875 1 93.75 400 GLU B N 1
ATOM 6940 C CA . GLU B 1 400 ? 10.93 -0.066 -2.482 1 93.75 400 GLU B CA 1
ATOM 6941 C C . GLU B 1 400 ? 11.391 1.102 -1.614 1 93.75 400 GLU B C 1
ATOM 6943 O O . GLU B 1 400 ? 12.219 1.905 -2.037 1 93.75 400 GLU B O 1
ATOM 6948 N N . VAL B 1 401 ? 10.812 1.172 -0.477 1 94.81 401 VAL B N 1
ATOM 6949 C CA . VAL B 1 401 ? 11.18 2.223 0.464 1 94.81 401 VAL B CA 1
ATOM 6950 C C . VAL B 1 401 ? 11.391 1.625 1.854 1 94.81 401 VAL B C 1
ATOM 6952 O O . VAL B 1 401 ? 11.125 0.44 2.072 1 94.81 401 VAL B O 1
ATOM 6955 N N . LEU B 1 402 ? 11.969 2.422 2.746 1 93.19 402 LEU B N 1
ATOM 6956 C CA . LEU B 1 402 ? 12.164 2.039 4.141 1 93.19 402 LEU B CA 1
ATOM 6957 C C . LEU B 1 402 ? 11.422 2.992 5.07 1 93.19 402 LEU B C 1
ATOM 6959 O O . LEU B 1 402 ? 11.578 4.211 4.977 1 93.19 402 LEU B O 1
ATOM 6963 N N . PHE B 1 403 ? 10.578 2.371 5.895 1 93.19 403 PHE B N 1
ATOM 6964 C CA . PHE B 1 403 ? 9.75 3.184 6.781 1 93.19 403 PHE B CA 1
ATOM 6965 C C . PHE B 1 403 ? 10.367 3.275 8.172 1 93.19 403 PHE B C 1
ATOM 6967 O O . PHE B 1 403 ? 10.523 2.262 8.859 1 93.19 403 PHE B O 1
ATOM 6974 N N . TYR B 1 404 ? 10.75 4.434 8.625 1 91.81 404 TYR B N 1
ATOM 6975 C CA . TYR B 1 404 ? 11.289 4.73 9.945 1 91.81 404 TYR B CA 1
ATOM 6976 C C . TYR B 1 404 ? 11.133 6.207 10.281 1 91.81 404 TYR B C 1
ATOM 6978 O O . TYR B 1 404 ? 10.773 7.012 9.414 1 91.81 404 TYR B O 1
ATOM 6986 N N . TRP B 1 405 ? 11.352 6.547 11.508 1 91.69 405 TRP B N 1
ATOM 6987 C CA . TRP B 1 405 ? 11.297 7.93 11.969 1 91.69 405 TRP B CA 1
ATOM 6988 C C . TRP B 1 405 ? 12.68 8.406 12.422 1 91.69 405 TRP B C 1
ATOM 6990 O O . TRP B 1 405 ? 13.469 7.621 12.953 1 91.69 405 TRP B O 1
ATOM 7000 N N . ILE B 1 406 ? 12.93 9.625 12.219 1 93.38 406 ILE B N 1
ATOM 7001 C CA . ILE B 1 406 ? 14.133 10.266 12.742 1 93.38 406 ILE B CA 1
ATOM 7002 C C . ILE B 1 406 ? 13.789 11.648 13.289 1 93.38 406 ILE B C 1
ATOM 7004 O O . ILE B 1 406 ? 12.977 12.375 12.703 1 93.38 406 ILE B O 1
ATOM 7008 N N . LYS B 1 407 ? 14.383 11.992 14.406 1 93.94 407 LYS B N 1
ATOM 7009 C CA . LYS B 1 407 ? 14.18 13.312 14.992 1 93.94 407 LYS B CA 1
ATOM 7010 C C . LYS B 1 407 ? 15.086 14.352 14.359 1 93.94 407 LYS B C 1
ATOM 7012 O O . LYS B 1 407 ? 16.219 14.039 13.961 1 93.94 407 LYS B O 1
ATOM 7017 N N . PRO B 1 408 ? 14.672 15.633 14.32 1 96.19 408 PRO B N 1
ATOM 7018 C CA . PRO B 1 408 ? 13.328 16.078 14.68 1 96.19 408 PRO B CA 1
ATOM 7019 C C . PRO B 1 408 ? 12.242 15.469 13.789 1 96.19 408 PRO B C 1
ATOM 7021 O O . PRO B 1 408 ? 12.516 15.117 12.641 1 96.19 408 PRO B O 1
ATOM 7024 N N . LEU B 1 409 ? 11.016 15.336 14.352 1 95.81 409 LEU B N 1
ATOM 7025 C CA . LEU B 1 409 ? 9.961 14.688 13.578 1 95.81 409 LEU B CA 1
ATOM 7026 C C . LEU B 1 409 ? 8.594 15.281 13.906 1 95.81 409 LEU B C 1
ATOM 7028 O O . LEU B 1 409 ? 8.438 15.945 14.938 1 95.81 409 LEU B O 1
ATOM 7032 N N . TYR B 1 410 ? 7.703 15.148 12.977 1 95.19 410 TYR B N 1
ATOM 7033 C CA . TYR B 1 410 ? 6.277 15.367 13.195 1 95.19 410 TYR B CA 1
ATOM 7034 C C . TYR B 1 410 ? 5.59 14.07 13.617 1 95.19 410 TYR B C 1
ATOM 7036 O O . TYR B 1 410 ? 5.887 13 13.086 1 95.19 410 TYR B O 1
ATOM 7044 N N . ASP B 1 411 ? 4.758 14.203 14.539 1 90.44 411 ASP B N 1
ATOM 7045 C CA . ASP B 1 411 ? 3.973 13.055 14.984 1 90.44 411 ASP B CA 1
ATOM 7046 C C . ASP B 1 411 ? 2.49 13.406 15.078 1 90.44 411 ASP B C 1
ATOM 7048 O O . ASP B 1 411 ? 2.135 14.57 15.305 1 90.44 411 ASP B O 1
ATOM 7052 N N . TYR B 1 412 ? 1.706 12.422 14.883 1 90.19 412 TYR B N 1
ATOM 7053 C CA . TYR B 1 412 ? 0.265 12.617 15 1 90.19 412 TYR B CA 1
ATOM 7054 C C . TYR B 1 412 ? -0.195 12.445 16.438 1 90.19 412 TYR B C 1
ATOM 7056 O O . TYR B 1 412 ? 0.418 11.695 17.203 1 90.19 412 TYR B O 1
ATOM 7064 N N . GLN B 1 413 ? -1.237 13.109 16.734 1 90.94 413 GLN B N 1
ATOM 7065 C CA . GLN B 1 413 ? -1.716 13.109 18.125 1 90.94 413 GLN B CA 1
ATOM 7066 C C . GLN B 1 413 ? -3.158 12.625 18.203 1 90.94 413 GLN B C 1
ATOM 7068 O O . GLN B 1 413 ? -3.891 12.664 17.203 1 90.94 413 GLN B O 1
ATOM 7073 N N . ASP B 1 414 ? -3.578 12.234 19.344 1 87.81 414 ASP B N 1
ATOM 7074 C CA . ASP B 1 414 ? -4.945 11.789 19.609 1 87.81 414 ASP B CA 1
ATOM 7075 C C . ASP B 1 414 ? -5.918 12.969 19.594 1 87.81 414 ASP B C 1
ATOM 7077 O O . ASP B 1 414 ? -5.5 14.125 19.641 1 87.81 414 ASP B O 1
ATOM 7081 N N . GLN B 1 415 ? -7.152 12.625 19.531 1 90.5 415 GLN B N 1
ATOM 7082 C CA . GLN B 1 415 ? -8.219 13.625 19.531 1 90.5 415 GLN B CA 1
ATOM 7083 C C . GLN B 1 415 ? -8.43 14.195 20.938 1 90.5 415 GLN B C 1
ATOM 7085 O O . GLN B 1 415 ? -8.805 13.469 21.859 1 90.5 415 GLN B O 1
ATOM 7090 N N . PRO B 1 416 ? -8.266 15.43 21.016 1 92.25 416 PRO B N 1
ATOM 7091 C CA . PRO B 1 416 ? -8.289 16 22.359 1 92.25 416 PRO B CA 1
ATOM 7092 C C . PRO B 1 416 ? -9.664 15.914 23.016 1 92.25 416 PRO B C 1
ATOM 7094 O O . PRO B 1 416 ? -9.766 15.828 24.25 1 92.25 416 PRO B O 1
ATOM 7097 N N . TRP B 1 417 ? -10.727 15.984 22.297 1 92.56 417 TRP B N 1
ATOM 7098 C CA . TRP B 1 417 ? -12.07 16.031 22.859 1 92.56 417 TRP B CA 1
ATOM 7099 C C . TRP B 1 417 ? -12.422 14.695 23.516 1 92.56 417 TRP B C 1
ATOM 7101 O O . TRP B 1 417 ? -13.398 14.602 24.266 1 92.56 417 TRP B O 1
ATOM 7111 N N . LYS B 1 418 ? -11.695 13.664 23.203 1 88.31 418 LYS B N 1
ATOM 7112 C CA . LYS B 1 418 ? -11.977 12.359 23.781 1 88.31 418 LYS B CA 1
ATOM 7113 C C . LYS B 1 418 ? -11.641 12.344 25.281 1 88.31 418 LYS B C 1
ATOM 7115 O O . LYS B 1 418 ? -12.234 11.586 26.047 1 88.31 418 LYS B O 1
ATOM 7120 N N . THR B 1 419 ? -10.719 13.18 25.75 1 85.88 419 THR B N 1
ATOM 7121 C CA . THR B 1 419 ? -10.305 13.188 27.141 1 85.88 419 THR B CA 1
ATOM 7122 C C . THR B 1 419 ? -10.641 14.531 27.797 1 85.88 419 THR B C 1
ATOM 7124 O O . THR B 1 419 ? -10.281 14.766 28.953 1 85.88 419 THR B O 1
ATOM 7127 N N . TYR B 1 420 ? -11.211 15.375 27.109 1 90.81 420 TYR B N 1
ATOM 7128 C CA . TYR B 1 420 ? -11.57 16.688 27.625 1 90.81 420 TYR B CA 1
ATOM 7129 C C . TYR B 1 420 ? -12.828 16.625 28.484 1 90.81 420 TYR B C 1
ATOM 7131 O O . TYR B 1 420 ? -13.781 15.914 28.141 1 90.81 420 TYR B O 1
ATOM 7139 N N . ASN B 1 421 ? -12.82 17.25 29.625 1 87.38 421 ASN B N 1
ATOM 7140 C CA . ASN B 1 421 ? -13.992 17.344 30.484 1 87.38 421 ASN B CA 1
ATOM 7141 C C . ASN B 1 421 ? -14.859 18.547 30.109 1 87.38 421 ASN B C 1
ATOM 7143 O O . ASN B 1 421 ? -14.555 19.688 30.484 1 87.38 421 ASN B O 1
ATOM 7147 N N . PHE B 1 422 ? -15.984 18.344 29.484 1 86.81 422 PHE B N 1
ATOM 7148 C CA . PHE B 1 422 ? -16.875 19.391 29 1 86.81 422 PHE B CA 1
ATOM 7149 C C . PHE B 1 422 ? -17.656 20 30.156 1 86.81 422 PHE B C 1
ATOM 7151 O O . PHE B 1 422 ? -18.172 21.125 30.047 1 86.81 422 PHE B O 1
ATOM 71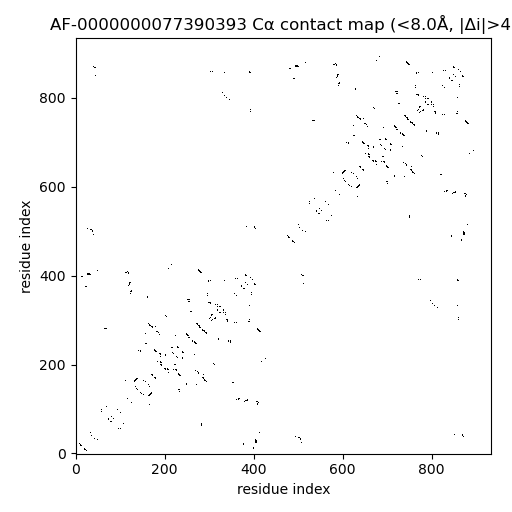58 N N . GLY B 1 423 ? -18.156 19.281 31.25 1 67.38 423 GLY B N 1
ATOM 7159 C CA . GLY B 1 423 ? -18.969 19.703 32.375 1 67.38 423 GLY B CA 1
ATOM 7160 C C . GLY B 1 423 ? -18.344 20.844 33.156 1 67.38 423 GLY B C 1
ATOM 7161 O O . GLY B 1 423 ? -19.062 21.734 33.625 1 67.38 423 GLY B O 1
ATOM 7162 N N . LYS B 1 424 ? -17.234 20.797 33.5 1 53.53 424 LYS B N 1
ATOM 7163 C CA . LYS B 1 424 ? -16.672 21.859 34.312 1 53.53 424 LYS B CA 1
ATOM 7164 C C . LYS B 1 424 ? -16.672 23.188 33.562 1 53.53 424 LYS B C 1
ATOM 7166 O O . LYS B 1 424 ? -16.625 24.25 34.188 1 53.53 424 LYS B O 1
ATOM 7171 N N . HIS B 1 425 ? -16.703 23.172 32.312 1 48.69 425 HIS B N 1
ATOM 7172 C CA . HIS B 1 425 ? -16.297 24.375 31.594 1 48.69 425 HIS B CA 1
ATOM 7173 C C . HIS B 1 425 ? -17.5 25.047 30.953 1 48.69 425 HIS B C 1
ATOM 7175 O O . HIS B 1 425 ? -17.359 26.031 30.203 1 48.69 425 HIS B O 1
ATOM 7181 N N . PHE B 1 426 ? -18.625 24.438 30.984 1 41.5 426 PHE B N 1
ATOM 7182 C CA . PHE B 1 426 ? -19.656 25.109 30.188 1 41.5 426 PHE B CA 1
ATOM 7183 C C . PHE B 1 426 ? -19.969 26.484 30.766 1 41.5 426 PHE B C 1
ATOM 7185 O O . PHE B 1 426 ? -20.984 27.078 30.438 1 41.5 426 PHE B O 1
ATOM 7192 N N . ARG B 1 427 ? -19.328 26.875 31.844 1 34.91 427 ARG B N 1
ATOM 7193 C CA . ARG B 1 427 ? -19.969 28.094 32.312 1 34.91 427 ARG B CA 1
ATOM 7194 C C . ARG B 1 427 ? -19.938 29.188 31.266 1 34.91 427 ARG B C 1
ATOM 7196 O O . ARG B 1 427 ? -20.844 30.031 31.203 1 34.91 427 ARG B O 1
ATOM 7203 N N . GLY B 1 428 ? -18.781 29.859 30.906 1 31.88 428 GLY B N 1
ATOM 7204 C CA . GLY B 1 428 ? -18.703 31.234 30.469 1 31.88 428 GLY B CA 1
ATOM 7205 C C . GLY B 1 428 ? -19.078 31.422 29 1 31.88 428 GLY B C 1
ATOM 7206 O O . GLY B 1 428 ? -18.547 30.734 28.141 1 31.88 428 GLY B O 1
ATOM 7207 N N . THR B 1 429 ? -20.375 31.531 28.672 1 32.53 429 THR B N 1
ATOM 7208 C CA . THR B 1 429 ? -20.797 32.219 27.453 1 32.53 429 THR B CA 1
ATOM 7209 C C . THR B 1 429 ? -19.766 33.281 27.062 1 32.53 429 THR B C 1
ATOM 7211 O O . THR B 1 429 ? -19.594 34.281 27.781 1 32.53 429 THR B O 1
ATOM 7214 N N . LEU B 1 430 ? -18.641 33 26.578 1 32.5 430 LEU B N 1
ATOM 7215 C CA . LEU B 1 430 ? -17.922 34.125 26.016 1 32.5 430 LEU B CA 1
ATOM 7216 C C . LEU B 1 430 ? -18.875 35 25.203 1 32.5 430 LEU B C 1
ATOM 7218 O O . LEU B 1 430 ? -19.625 34.5 24.375 1 32.5 430 LEU B O 1
ATOM 7222 N N . GLU B 1 431 ? -19.422 36.125 25.656 1 30.27 431 GLU B N 1
ATOM 7223 C CA . GLU B 1 431 ? -20 37.188 24.844 1 30.27 431 GLU B CA 1
ATOM 7224 C C . GLU B 1 431 ? -19.391 37.219 23.438 1 30.27 431 GLU B C 1
ATOM 7226 O O . GLU B 1 431 ? -18.188 37 23.281 1 30.27 431 GLU B O 1
ATOM 7231 N N . LYS B 1 432 ? -20.062 36.906 22.359 1 35.94 432 LYS B N 1
ATOM 7232 C CA . LYS B 1 432 ? -19.766 37.25 20.969 1 35.94 432 LYS B CA 1
ATOM 7233 C C . LYS B 1 432 ? -18.891 38.469 20.875 1 35.94 432 LYS B C 1
ATOM 7235 O O . LYS B 1 432 ? -19.391 39.594 20.828 1 35.94 432 LYS B O 1
ATOM 7240 N N . ARG B 1 433 ? -17.906 38.688 21.562 1 32.81 433 ARG B N 1
ATOM 7241 C CA . ARG B 1 433 ? -17.172 39.906 21.188 1 32.81 433 ARG B CA 1
ATOM 7242 C C . ARG B 1 433 ? -16.891 39.938 19.688 1 32.81 433 ARG B C 1
ATOM 7244 O O . ARG B 1 433 ? -16.219 39.031 19.156 1 32.81 433 ARG B O 1
ATOM 7251 N N . GLU B 1 434 ? -17.828 40.375 18.828 1 30.47 434 GLU B N 1
ATOM 7252 C CA . GLU B 1 434 ? -17.531 40.938 17.516 1 30.47 434 GLU B CA 1
ATOM 7253 C C . GLU B 1 434 ? -16.156 41.594 17.5 1 30.47 434 GLU B C 1
ATOM 7255 O O . GLU B 1 434 ? -15.992 42.688 18.031 1 30.47 434 GLU B O 1
ATOM 7260 N N . ILE B 1 435 ? -15.203 40.969 17.844 1 30.62 435 ILE B N 1
ATOM 7261 C CA . ILE B 1 435 ? -13.891 41.562 17.656 1 30.62 435 ILE B CA 1
ATOM 7262 C C . ILE B 1 435 ? -13.844 42.312 16.312 1 30.62 435 ILE B C 1
ATOM 7264 O O . ILE B 1 435 ? -14.062 41.688 15.266 1 30.62 435 ILE B O 1
ATOM 7268 N N . ASP B 1 436 ? -14.195 43.469 16.219 1 28.52 436 ASP B N 1
ATOM 7269 C CA . ASP B 1 436 ? -13.906 44.375 15.133 1 28.52 436 ASP B CA 1
ATOM 7270 C C . ASP B 1 436 ? -12.555 44.062 14.484 1 28.52 436 ASP B C 1
ATOM 7272 O O . ASP B 1 436 ? -11.539 44.688 14.844 1 28.52 436 ASP B O 1
ATOM 7276 N N . TYR B 1 437 ? -12.195 42.938 14.328 1 32.38 437 TYR B N 1
ATOM 7277 C CA . TYR B 1 437 ? -11.039 42.25 13.727 1 32.38 437 TYR B CA 1
ATOM 7278 C C . TYR B 1 437 ? -10.719 42.844 12.359 1 32.38 437 TYR B C 1
ATOM 7280 O O . TYR B 1 437 ? -9.555 42.906 11.961 1 32.38 437 TYR B O 1
ATOM 7288 N N . LEU B 1 438 ? -11.719 43.281 11.664 1 34.31 438 LEU B N 1
ATOM 7289 C CA . LEU B 1 438 ? -11.484 43.938 10.391 1 34.31 438 LEU B CA 1
ATOM 7290 C C . LEU B 1 438 ? -10.633 45.188 10.578 1 34.31 438 LEU B C 1
ATOM 7292 O O . LEU B 1 438 ? -9.82 45.531 9.719 1 34.31 438 LEU B O 1
ATOM 7296 N N . LYS B 1 439 ? -10.805 45.906 11.641 1 35.72 439 LYS B N 1
ATOM 7297 C CA . LYS B 1 439 ? -10.109 47.188 11.82 1 35.72 439 LYS B CA 1
ATOM 7298 C C . LYS B 1 439 ? -8.656 46.938 12.234 1 35.72 439 LYS B C 1
ATOM 7300 O O . LYS B 1 439 ? -7.754 47.656 11.758 1 35.72 439 LYS B O 1
ATOM 7305 N N . ARG B 1 440 ? -8.383 45.938 13.102 1 36.19 440 ARG B N 1
ATOM 7306 C CA . ARG B 1 440 ? -7.008 45.812 13.562 1 36.19 440 ARG B CA 1
ATOM 7307 C C . ARG B 1 440 ? -6.18 45 12.562 1 36.19 440 ARG B C 1
ATOM 7309 O O . ARG B 1 440 ? -4.98 45.25 12.398 1 36.19 440 ARG B O 1
ATOM 7316 N N . PHE B 1 441 ? -6.734 44.094 11.898 1 36.66 441 PHE B N 1
ATOM 7317 C CA . PHE B 1 441 ? -6.004 43.344 10.883 1 36.66 441 PHE B CA 1
ATOM 7318 C C . PHE B 1 441 ? -5.723 44.188 9.664 1 36.66 441 PHE B C 1
ATOM 7320 O O . PHE B 1 441 ? -4.664 44.094 9.039 1 36.66 441 PHE B O 1
ATOM 7327 N N . ARG B 1 442 ? -6.547 45.156 9.273 1 36.16 442 ARG B N 1
ATOM 7328 C CA . ARG B 1 442 ? -6.234 46.156 8.258 1 36.16 442 ARG B CA 1
ATOM 7329 C C . ARG B 1 442 ? -5.051 47 8.688 1 36.16 442 ARG B C 1
ATOM 7331 O O . ARG B 1 442 ? -4.234 47.406 7.855 1 36.16 442 ARG B O 1
ATOM 7338 N N . HIS B 1 443 ? -4.918 47.219 10.008 1 35.69 443 HIS B N 1
ATOM 7339 C CA . HIS B 1 443 ? -3.791 48 10.469 1 35.69 443 HIS B CA 1
ATOM 7340 C C . HIS B 1 443 ? -2.502 47.188 10.477 1 35.69 443 HIS B C 1
ATOM 7342 O O . HIS B 1 443 ? -1.443 47.688 10.086 1 35.69 443 HIS B O 1
ATOM 7348 N N . MET B 1 444 ? -2.537 45.938 10.891 1 36.03 444 MET B N 1
ATOM 7349 C CA . MET B 1 444 ? -1.31 45.156 10.898 1 36.03 444 MET B CA 1
ATOM 7350 C C . MET B 1 444 ? -0.947 44.719 9.484 1 36.03 444 MET B C 1
ATOM 7352 O O . MET B 1 444 ? 0.232 44.625 9.133 1 36.03 444 MET B O 1
ATOM 7356 N N . ALA B 1 445 ? -1.825 44.344 8.633 1 39.31 445 ALA B N 1
ATOM 7357 C CA . ALA B 1 445 ? -1.527 44.094 7.227 1 39.31 445 ALA B CA 1
ATOM 7358 C C . ALA B 1 445 ? -0.937 45.312 6.543 1 39.31 445 ALA B C 1
ATOM 7360 O O . ALA B 1 445 ? -0.028 45.188 5.719 1 39.31 445 ALA B O 1
ATOM 7361 N N . ARG B 1 446 ? -1.342 46.531 6.902 1 37.84 446 ARG B N 1
ATOM 7362 C CA . ARG B 1 446 ? -0.743 47.781 6.41 1 37.84 446 ARG B CA 1
ATOM 7363 C C . ARG B 1 446 ? 0.689 47.938 6.914 1 37.84 446 ARG B C 1
ATOM 7365 O O . ARG B 1 446 ? 1.558 48.406 6.191 1 37.84 446 ARG B O 1
ATOM 7372 N N . SER B 1 447 ? 0.948 47.406 8.086 1 39.47 447 SER B N 1
ATOM 7373 C CA . SER B 1 447 ? 2.311 47.562 8.594 1 39.47 447 SER B CA 1
ATOM 7374 C C . SER B 1 447 ? 3.242 46.531 7.945 1 39.47 447 SER B C 1
ATOM 7376 O O . SER B 1 447 ? 4.379 46.844 7.598 1 39.47 447 SER B O 1
ATOM 7378 N N . VAL B 1 448 ? 2.822 45.312 7.773 1 40.66 448 VAL B N 1
ATOM 7379 C CA . VAL B 1 448 ? 3.686 44.375 7.102 1 40.66 448 VAL B CA 1
ATOM 7380 C C . VAL B 1 448 ? 3.805 44.719 5.621 1 40.66 448 VAL B C 1
ATOM 7382 O O . VAL B 1 448 ? 4.895 44.656 5.043 1 40.66 448 VAL B O 1
ATOM 7385 N N . TYR B 1 449 ? 2.748 45.219 4.934 1 40.06 449 TYR B N 1
ATOM 7386 C CA . TYR B 1 449 ? 2.863 45.781 3.586 1 40.06 449 TYR B CA 1
ATOM 7387 C C . TYR B 1 449 ? 3.791 46.969 3.564 1 40.06 449 TYR B C 1
ATOM 7389 O O . TYR B 1 449 ? 4.605 47.125 2.65 1 40.06 449 TYR B O 1
ATOM 7397 N N . LEU B 1 450 ? 3.723 47.812 4.598 1 40.53 450 LEU B N 1
ATOM 7398 C CA . LEU B 1 450 ? 4.625 48.938 4.676 1 40.53 450 LEU B CA 1
ATOM 7399 C C . LEU B 1 450 ? 6.062 48.5 4.906 1 40.53 450 LEU B C 1
ATOM 7401 O O . LEU B 1 450 ? 6.992 49.031 4.312 1 40.53 450 LEU B O 1
ATOM 7405 N N . PHE B 1 451 ? 6.215 47.438 5.629 1 40.91 451 PHE B N 1
ATOM 7406 C CA . PHE B 1 451 ? 7.574 46.938 5.812 1 40.91 451 PHE B CA 1
ATOM 7407 C C . PHE B 1 451 ? 8.086 46.281 4.535 1 40.91 451 PHE B C 1
ATOM 7409 O O . PHE B 1 451 ? 9.234 46.5 4.145 1 40.91 451 PHE B O 1
ATOM 7416 N N . LEU B 1 452 ? 7.246 45.594 3.814 1 41.81 452 LEU B N 1
ATOM 7417 C CA . LEU B 1 452 ? 7.68 45.031 2.543 1 41.81 452 LEU B CA 1
ATOM 7418 C C . LEU B 1 452 ? 7.902 46.125 1.505 1 41.81 452 LEU B C 1
ATOM 7420 O O . LEU B 1 452 ? 8.852 46.062 0.724 1 41.81 452 LEU B O 1
ATOM 7424 N N . ILE B 1 453 ? 7.129 47.188 1.511 1 44.59 453 ILE B N 1
ATOM 7425 C CA . ILE B 1 453 ? 7.375 48.312 0.628 1 44.59 453 ILE B CA 1
ATOM 7426 C C . ILE B 1 453 ? 8.664 49.031 1.044 1 44.59 453 ILE B C 1
ATOM 7428 O O . ILE B 1 453 ? 9.508 49.344 0.202 1 44.59 453 ILE B O 1
ATOM 7432 N N . LEU B 1 454 ? 8.875 49.156 2.314 1 45.25 454 LEU B N 1
ATOM 7433 C CA . LEU B 1 454 ? 10.086 49.844 2.766 1 45.25 454 LEU B CA 1
ATOM 7434 C C . LEU B 1 454 ? 11.32 48.969 2.514 1 45.25 454 LEU B C 1
ATOM 7436 O O . LEU B 1 454 ? 12.367 49.469 2.107 1 45.25 454 LEU B O 1
ATOM 7440 N N . PHE B 1 455 ? 11.133 47.688 2.656 1 43.97 455 PHE B N 1
ATOM 7441 C CA . PHE B 1 455 ? 12.242 46.781 2.34 1 43.97 455 PHE B CA 1
ATOM 7442 C C . PHE B 1 455 ? 12.492 46.75 0.837 1 43.97 455 PHE B C 1
ATOM 7444 O O . PHE B 1 455 ? 13.641 46.781 0.395 1 43.97 455 PHE B O 1
ATOM 7451 N N . SER B 1 456 ? 11.461 46.781 0.036 1 43.88 456 SER B N 1
ATOM 7452 C CA . SER B 1 456 ? 11.672 46.906 -1.404 1 43.88 456 SER B CA 1
ATOM 7453 C C . SER B 1 456 ? 12.305 48.219 -1.769 1 43.88 456 SER B C 1
ATOM 7455 O O . SER B 1 456 ? 13.195 48.281 -2.615 1 43.88 456 SER B O 1
ATOM 7457 N N . ILE B 1 457 ? 11.891 49.25 -1.131 1 47.34 457 ILE B N 1
ATOM 7458 C CA . ILE B 1 457 ? 12.5 50.562 -1.367 1 47.34 457 ILE B CA 1
ATOM 7459 C C . ILE B 1 457 ? 13.945 50.562 -0.881 1 47.34 457 ILE B C 1
ATOM 7461 O O . ILE B 1 457 ? 14.844 51.062 -1.572 1 47.34 457 ILE B O 1
ATOM 7465 N N . TYR B 1 458 ? 14.211 49.875 0.244 1 44.53 458 TYR B N 1
ATOM 7466 C CA . TYR B 1 458 ? 15.578 49.781 0.736 1 44.53 458 TYR B CA 1
ATOM 7467 C C . TYR B 1 458 ? 16.438 48.969 -0.197 1 44.53 458 TYR B C 1
ATOM 7469 O O . TYR B 1 458 ? 17.562 49.344 -0.526 1 44.53 458 TYR B O 1
ATOM 7477 N N . MET B 1 459 ? 15.914 47.906 -0.681 1 43.47 459 MET B N 1
ATOM 7478 C CA . MET B 1 459 ? 16.688 47.094 -1.621 1 43.47 459 MET B CA 1
ATOM 7479 C C . MET B 1 459 ? 16.875 47.844 -2.939 1 43.47 459 MET B C 1
ATOM 7481 O O . MET B 1 459 ? 17.953 47.75 -3.555 1 43.47 459 MET B O 1
ATOM 7485 N N . TYR B 1 460 ? 15.914 48.562 -3.393 1 43.72 460 TYR B N 1
ATOM 7486 C CA . TYR B 1 460 ? 16.109 49.406 -4.574 1 43.72 460 TYR B CA 1
ATOM 7487 C C . TYR B 1 460 ? 17.188 50.438 -4.34 1 43.72 460 TYR B C 1
ATOM 7489 O O . TYR B 1 460 ? 18.016 50.688 -5.211 1 43.72 460 TYR B O 1
ATOM 7497 N N . LYS B 1 461 ? 17.281 51 -3.184 1 45.78 461 LYS B N 1
ATOM 7498 C CA . LYS B 1 461 ? 18.297 52 -2.908 1 45.78 461 LYS B CA 1
ATOM 7499 C C . LYS B 1 461 ? 19.688 51.375 -2.83 1 45.78 461 LYS B C 1
ATOM 7501 O O . LYS B 1 461 ? 20.672 51.969 -3.27 1 45.78 461 LYS B O 1
ATOM 7506 N N . VAL B 1 462 ? 19.766 50.188 -2.262 1 44.41 462 VAL B N 1
ATOM 7507 C CA . VAL B 1 462 ? 21.078 49.562 -2.158 1 44.41 462 VAL B CA 1
ATOM 7508 C C . VAL B 1 462 ? 21.562 49.156 -3.547 1 44.41 462 VAL B C 1
ATOM 7510 O O . VAL B 1 462 ? 22.75 49.281 -3.857 1 44.41 462 VAL B O 1
ATOM 7513 N N . LEU B 1 463 ? 20.719 48.781 -4.48 1 39.97 463 LEU B N 1
ATOM 7514 C CA . LEU B 1 463 ? 21.156 48.406 -5.824 1 39.97 463 LEU B CA 1
ATOM 7515 C C . LEU B 1 463 ? 21.562 49.656 -6.617 1 39.97 463 LEU B C 1
ATOM 7517 O O . LEU B 1 463 ? 22.484 49.594 -7.445 1 39.97 463 LEU B O 1
ATOM 7521 N N . VAL B 1 464 ? 20.969 50.812 -6.461 1 43.81 464 VAL B N 1
ATOM 7522 C CA . VAL B 1 464 ? 21.344 51.938 -7.27 1 43.81 464 VAL B CA 1
ATOM 7523 C C . VAL B 1 464 ? 22.672 52.531 -6.766 1 43.81 464 VAL B C 1
ATOM 7525 O O . VAL B 1 464 ? 23.469 53.062 -7.543 1 43.81 464 VAL B O 1
ATOM 7528 N N . CYS B 1 465 ? 22.922 52.469 -5.477 1 40.38 465 CYS B N 1
ATOM 7529 C CA . CYS B 1 465 ? 24.156 53.156 -5.082 1 40.38 465 CYS B CA 1
ATOM 7530 C C . CYS B 1 465 ? 25.375 52.344 -5.508 1 40.38 465 CYS B C 1
ATOM 7532 O O . CYS B 1 465 ? 26.516 52.781 -5.316 1 40.38 465 CYS B O 1
ATOM 7534 N N . SER B 1 466 ? 25.203 51 -5.707 1 35.47 466 SER B N 1
ATOM 7535 C CA . SER B 1 466 ? 26.453 50.344 -6.059 1 35.47 466 SER B CA 1
ATOM 7536 C C . SER B 1 466 ? 26.828 50.594 -7.512 1 35.47 466 SER B C 1
ATOM 7538 O O . SER B 1 466 ? 27.797 50.031 -8.023 1 35.47 466 SER B O 1
ATOM 7540 N N . GLU B 1 467 ? 26.156 51.562 -8.273 1 29.36 467 GLU B N 1
ATOM 7541 C CA . GLU B 1 467 ? 26.922 52.031 -9.414 1 29.36 467 GLU B CA 1
ATOM 7542 C C . GLU B 1 467 ? 27.875 53.156 -9.008 1 29.36 467 GLU B C 1
ATOM 7544 O O . GLU B 1 467 ? 27.5 54.031 -8.219 1 29.36 467 GLU B O 1
#

Radius of gyration: 31.69 Å; Cα contacts (8 Å, |Δi|>4): 1786; chains: 2; bounding box: 74×102×70 Å

Foldseek 3Di:
DPPPPPLWFDWWAQPVVRDIAGFSLQVQFPDPQAPDDPVDHPQPDDHSDDDPDDQDALVLLLVQLVVLLQVLCVVVPQRPHPVSVVVNVQQNVVCVVFVGDDDDPSSVLVQQLVQLQQEFQDLQNVCSVQEAEAEAQVDQDPVSVQVVVLVVLCQQPVLQAGGKYKYFYHFDGPPKAAKAWQDQWQKAFEWDQDPVRDIAAWLVCDVVNVLCVLLPDDFPPHNGTIFFTWIDRIRRDIDTDRRPPVSWAKFQWQAPPQRVVSVVGDIGTFKTKGFQKWWDHSSIIGRTMIIIDGEALLCCLPVACCDPNTVNCQVVQLVSVVFDPVDCVSVSSLVSSVRSSNRSVVRSVVSVHDYHYLQVSLVVSVVSQVVCCVVPVGHAHSLSNSRGPSDCPHSSNSIGHHHGGDPRHMDGDDRPSVPDDSVVPSPDPPDPPPPPVVVVVVVVVVVVVVVVVVVVVVVVVVVVVVD/DPPPPPLWFDWWAQPVVRDIAGFSLQVQFPDPQAPDDPVDHPQPDDHSDDDPDDQDALVLLLVQLLVLLQVLCVVVPQRPHPVSVVVNVQQNVVCVVFVGDDDDPSSVLVQQLVQLQQEFQDLQNVCSVQEAEAEAQVDQDPVSVQVVVLVVLCQQPVLQAGGKYKYFYHFDGPPKAAKAWQDQWQKAFEWDQDPVRDIAAWLVCDVVNVLCVLLPDDFPPHNGTIFFIWIDRIRRDIDTDRRPPVSWDKFQWQAPPQRVVSVVGDIGTFKTKGFQKWWDHSSIIGRTMIIIDGEALLCCLPVACCDPNTVNCQVVQLVSVVFDPVDCVSVSSLVSSVRSSNRSVVRSVVSVHDYHYLQVSLVVSVVSQVVCCVVPVGHAHSLSNSRGPSDCPHSSNSIGHHHGGDPRHMDGDDRPSVPDDSVVPSPDPPPPPPPPCVVVVVVVVVVVVVVVVVVVVVVVVVVVVVD

Secondary structure (DSSP, 8-state):
--------PEEEEBTTT--EEEE-GGGG---------SS-B-TT-S----S------HHHHHHHHHHHHHHHHHHTT-TTSHHHHHHHHHHHHHHHHHS-----HHHHHHHHHHHHHT-TT-TTGGGGGG-EEEE-TT--SHHHHHHHHHHHHHHHHGGGS---EEEE-PPP-TTSPPPEE--SBSS-B-EEE-TTS-EEE-GGGHHHHHHHHHTT-----STTPBPPEEEE-TTSPEEEEPPPGGG--EEEP--SS-HHHHTT--EEES--EE-SEEEEETTEEES---EE---BHHIIIIIIIISTTTT--HHHHHHHHT--TT-GGG-HHHHHHHHHHHHHHHHHHHHT---B-HHHHHHHHHHHHHHHHHHHS--B--HHHHSPTT-SSSTTTTB--BB---SSEEEE---GGGT---STTTT---------HHHHHHHHHHHHHHHHHHHHHHHHHHHHHT-/--------PEEEEBTTT--EEEE-GGGG---------SS-B-TT-S----S------HHHHHHHHHHHHHHHHHHTT-TTSHHHHHHHHHHHHHHHHHS-----HHHHHHHHHHHHHT-TT-TTGGGGGG-EEEE-TT--SHHHHHHHHHHHHHHHHGGGS---EEEE-PPP-TTSPPPEE--SBSS-B-EEE-TTS-EEE-GGGHHHHHHHHHTT-----STTPBPPEEEE-TTSPEEEEPPPGGG--EEEP--SS-HHHHTT--EEES--EE-SEEEEETTEEES---EE--EEHHIIIIIIII-TTTT--HHHHHHHHT--TT-GGG-HHHHHHHHHHHHHHHHHHHHT--EE-HHHHHHHHHHHHHHHHHHHS-----HHHHSPTT-SSSTTTTB---B---SSEEEE---GGGT---STTTT---------HHHHHHHHHHHHHHHHHHHHHHHHHHHHHT-

pLDDT: mean 87.29, std 19.13, range [20.05, 98.88]

Sequence (934 aa):
MKQHANNEGIRLKNWSTGEVLYDTLHSTSNVKALNCRSTICTANHMNTIKEVKPIRTGDAVLDDAKKFIDEFYASIEKFGSAEHLNRWSEIKTQIEESDGYIMKTEELKYGATVAWRNAPRCPGRIQWKKLQVFDSRHVGTAQGMFEAMCTHLQYATNGGILRSAITVFPPRQKGRCDFRVWNSTMIGYACYKQPDGTLLGDPFNLELTQAAQKLGWAGKGTRQDILPLIVQAGDGEAHFFDIPEDLVLQVPLRHPKYEKFTDLGYKWFALPGVSCLKLDCGGLEFSAIPFSGWYSDSEIGSRDLGDKHRFNLAPVMAGIMGLNTETNESNWRDLAVSELVVAVAHSFREAKITIVDHQTACETFIEHFKSEHEERGGCPTDWVWVNPPGSFTTPVYHQEVLFYWIKPLYDYQDQPWKTYNFGKHFRGTLEKREIDYLKRFRHMARSVYLFLILFSIYMYKVLVCSEMKQHANNEGIRLKNWSTGEVLYDTLHSTSNVKALNCRSTICTANHMNTIKEVKPIRTGDAVLDDAKKFIDEFYASIEKFGSAEHLNRWSEIKTQIEESDGYIMKTEELKYGATVAWRNAPRCPGRIQWKKLQVFDSRHVGTAQGMFEAMCTHLQYATNGGILRSAITVFPPRQKGRCDFRVWNSTMIGYACYKQPDGTLLGDPFNLELTQAAQKLGWAGKGTRQDILPLIVQAGDGEAHFFDIPEDLVLQVPLRHPKYEKFTDLGYKWFALPGVSCLKLDCGGLEFSAIPFSGWYSDSEIGSRDLGDKHRFNLAPVMAGIMGLNTETNESNWRDLAVSELVVAVAHSFREAKITIVDHQTACETFIEHFKSEHEERGGCPTDWVWVNPPGSFTTPVYHQEVLFYWIKPLYDYQDQPWKTYNFGKHFRGTLEKREIDYLKRFRHMARSVYLFLILFSIYMYKVLVCSE

Nearest PDB structures (foldseek):
  7ts1-assembly1_B  TM=9.790E-01  e=5.948E-58  Homo sapiens
  6pnf-assembly1_A  TM=9.750E-01  e=5.948E-58  Homo sapiens
  3n6e-assembly1_B  TM=9.740E-01  e=8.427E-58  Bos taurus
  1zzs-assembly1_B  TM=9.774E-01  e=1.628E-56  Bos taurus
  7tsp-assembly1_B  TM=9.746E-01  e=2.176E-56  Homo sapiens